Protein AF-0000000080634719 (afdb_homodimer)

Secondary structure (DSSP, 8-state):
----HHHHTTS-GGGGS-GGGTT-HHHHHHHHHHHTT--EEEEEEEE-GGG-EEEEEEEEEEEE-TTS-EEEEEEEEEE-HHHHHHHHHHHHHHHHHHHHSEEEEE-TTSBEEEE-HHHHHHHT--HHHHTTSBGGGGS-HHHHTSHHHHHHHHHHHTT--EEEEEEEE-GGG-EEEEEEEEEEEE-TTS-EEEEEEEEEE-HHHHHHHHHHHHHHHHHHHHHHHHHHHHHHHHHHHHHHHHHHHHHHHHHHHHHHHHHHHHHHHHHHHHHHHHHHHHHHHHHHHHHHHHHHHHHHHHHHHHHHHHHHHHHHHHHHHHHHHHHHHHHTGGGGHHHHHHHHHHHHHHHHHHHHHHHHHHHHHHHHHHHHHHHHHHHHHHHHHHHHHHHHHHHHHHHHHHHHHHHHHHHHHHHHHHHHHHHHHHHHHHHHHHHHHHHHHHHHHHHHHHHH-/----HHHHTTS-GGGGS-GGGTT-HHHHHHHHHHHTT--EEEEEEEE-GGG-EEEEEEEEEEEE-TTS-EEEEEEEEEE-HHHHHHHHHHHHHHHHHHHHSEEEEE-TTSBEEEE-HHHHHHHT--HHHHTTSBGGGGS-HHHHTSHHHHHHHHHHHTT--EEEEEEEE-GGG-EEEEEEEEEEEE-TTS-EEEEEEEEEE-HHHHHHHHHHHHHHHHHHHHHHHHHHHHHHHHHHHHHHHHHHHHHHHHHHHHHHHHHHHHHHHHHHHHHHHHHHHHHHHHHHHHHHHHHHHHHHHHHHHHHHHHHHHHHHHHHHHHHHHHHHHHHTGGGGHHHHHHHHHHHHHHHHHHHHHHHHHHHHHHHHHHHHHHHHHHHHHHHHHHHHHHHHHHHHHHHHHHHHHHHHHHHHHHHHHHHHHHHHHHHHHHHHHHHHHHHHHHHHHHHHHHHH-

Solvent-accessible surface area (backbone atoms only — not comparable to full-atom values): 44350 Å² total; per-residue (Å²): 99,78,68,56,69,80,75,48,64,91,55,69,78,61,74,35,37,56,75,84,44,63,81,30,68,66,47,50,48,52,55,50,39,29,58,72,50,43,65,50,72,49,82,42,76,29,36,25,57,95,70,40,79,38,33,27,46,33,36,40,39,43,40,59,45,96,85,67,46,51,77,47,73,52,74,50,69,43,86,41,40,68,62,51,54,49,42,48,51,31,46,28,53,50,51,33,45,52,72,74,27,23,31,39,33,22,36,71,87,35,30,30,64,50,62,40,67,49,34,26,62,71,34,60,48,54,64,81,80,42,46,69,35,50,57,61,73,32,36,53,76,84,49,62,78,32,70,63,48,52,49,48,50,52,40,34,66,71,60,43,64,49,72,51,76,44,76,32,35,24,57,95,67,41,80,39,31,28,45,32,35,41,23,47,23,49,43,95,85,68,40,83,54,30,30,41,33,44,29,41,87,39,36,68,59,53,50,50,52,50,49,50,50,51,49,50,52,53,40,50,52,51,36,50,52,33,47,54,52,28,50,53,30,40,51,50,26,46,54,31,42,52,52,33,46,54,42,38,52,51,46,37,52,50,29,52,51,45,38,52,40,33,52,53,36,43,53,34,32,55,52,33,48,53,26,37,50,50,26,47,52,28,41,52,54,26,46,55,32,39,53,50,45,50,52,48,39,52,54,42,50,56,44,40,52,50,42,35,50,44,21,53,49,40,29,51,52,18,51,50,39,36,52,52,16,59,71,49,47,84,82,13,53,71,49,32,53,51,19,50,49,42,28,53,46,19,51,51,38,36,52,45,34,53,50,44,53,53,46,40,54,50,43,48,52,34,42,52,48,30,48,52,24,44,52,50,27,47,50,23,39,51,51,33,49,50,34,38,50,55,35,44,53,42,33,53,51,45,42,52,52,30,52,52,43,41,53,45,31,51,52,34,46,54,27,44,51,49,30,49,52,25,42,52,50,33,52,52,27,49,53,52,38,52,52,41,51,53,54,48,52,53,54,53,54,60,71,71,104,100,78,70,54,66,80,76,47,63,92,56,69,76,60,74,35,38,55,75,85,43,62,81,30,70,64,48,51,51,51,53,51,39,30,58,72,50,41,63,50,72,48,82,40,74,33,36,24,56,94,69,40,80,38,31,28,45,33,36,41,38,42,40,58,46,98,86,68,48,52,77,49,74,50,75,51,69,44,85,41,39,67,63,50,53,48,43,47,50,32,47,27,53,48,51,33,46,53,72,75,28,23,31,38,31,22,36,71,86,34,30,29,63,51,62,41,68,49,33,25,62,72,34,60,48,52,65,83,79,43,45,69,36,51,56,61,73,34,36,54,75,84,49,61,79,32,70,66,48,54,49,48,51,50,42,34,66,71,60,43,62,49,72,50,75,43,76,31,35,24,56,97,67,40,79,40,31,30,45,33,35,41,23,46,23,49,43,96,83,68,40,82,56,30,29,41,32,43,28,41,86,39,37,69,60,53,48,50,51,50,50,50,49,50,50,49,53,54,41,48,52,51,37,52,52,34,46,53,52,30,50,52,31,41,52,51,27,46,54,30,42,51,51,32,46,54,43,38,52,51,45,38,52,50,30,52,51,45,39,53,40,33,51,52,37,44,54,34,33,55,52,31,48,53,25,36,52,51,27,47,52,28,41,53,53,25,48,54,29,39,53,49,44,48,52,47,39,53,54,43,50,55,44,41,51,50,42,35,51,44,21,53,49,41,28,51,52,17,50,51,40,35,53,52,16,58,73,49,49,84,84,12,52,69,50,31,54,52,18,52,50,42,28,53,47,19,51,51,39,34,53,45,33,53,50,45,53,52,46,41,54,51,42,47,53,34,41,51,50,31,50,52,24,44,53,51,27,47,54,24,40,51,51,33,48,52,34,41,50,54,36,41,53,42,32,53,51,44,42,53,51,30,51,52,42,41,54,44,31,51,51,33,48,53,28,44,50,50,30,50,52,26,42,52,50,34,51,52,27,49,52,50,38,52,51,42,49,53,53,48,52,54,54,53,55,60,71,72,104

InterPro domains:
  IPR000014 PAS domain [PS50112] (109-144)
  IPR000014 PAS domain [TIGR00229] (2-84)
  IPR000014 PAS domain [TIGR00229] (97-207)
  IPR000014 PAS domain [cd00130] (1-80)
  IPR000014 PAS domain [cd00130] (100-202)
  IPR000700 PAS-associated, C-terminal [PS50113] (37-92)
  IPR000700 PAS-associated, C-terminal [PS50113] (162-214)
  IPR001610 PAC motif [SM00086] (41-83)
  IPR001610 PAC motif [SM00086] (163-205)
  IPR004089 Methyl-accepting chemotaxis protein (MCP) signalling domain [PF00015] (273-435)
  IPR004089 Methyl-accepting chemotaxis protein (MCP) signalling domain [PS50111] (212-448)
  IPR004089 Methyl-accepting chemotaxis protein (MCP) signalling domain [SM00283] (222-448)
  IPR004090 Chemotaxis methyl-accepting receptor [PR00260] (236-265)
  IPR004090 Chemotaxis methyl-accepting receptor [PR00260] (335-364)
  IPR013655 PAS fold 3 [PF08447] (1-76)
  IPR013655 PAS fold 3 [PF08447] (113-198)
  IPR035965 PAS domain superfamily [SSF55785] (1-83)
  IPR035965 PAS domain superfamily [SSF55785] (100-207)
  IPR050903 Bacterial Chemotaxis Protein Methyltransferase [PTHR24422] (1-415)

Foldseek 3Di:
DADDPVRPPPHDPCQFPDPVCSPPPVVVVVVVCVQVQHKDWDWDWTADPPRDTWIKGKIWGFDADPVRGGDDIDMDIHTCRVVVVVVVVVVVVVVVLLVPWWKWKFFLVAATQFTGPRVCVQQVHDGVVRHRHGNCQFPDPVCCPDPVVVVVSVCVQVFHKDWDKDWTAGPPRDIWIKGKIWGFDADPVRHTGMIMMTIDTCRVVLVVLVVVLVVLVVVLVVLVVVLVVLLVVLVVLLVVLVVLLVVLVVVLVVLVVLLVVLVVLLVVLVVLLVVLVVLLVVLVVLLVVLVVLLVVLVVVLVVLVVQLVVLVVQLVVLVVQLVVLVVVPPVSPVSNVVSVVSNVVSVVSNVVSVVVNVVSVVSNVVSVVSNVVSVVSNVVSVVSNVVSVVSSVVSVVSNVVSVVSNVVSVVVSVVSVVSSVVSVVSNVVSVVVNVVSVVVSVVSVVVSD/DADDPVRPPPHDPCQFPDPVCSPPPVVVVVVVCVQVQHKDWDWDWTADPPRDTWIKGKIWGFDADPVRGGDDIDMDIGTCRVVVVVVVVVVVVVVVLLVPWWKWKFFLVAATQFTGPRVCVQQVHDGVVRHRHGNCQFPDPVCCPDPVNVVVSVCVQVQDKDWDKDWTAGPPRDIWIKGKIKGFDADPVRHTGMIMMTIDTCRVVLVVLVVVLVVLVVVLVVLVVVLVVLLVVLVVLLVVLVVLLVVLVVVLVVLVVLLVVLVVLLVVLVVLLVVLVVLLVVLVVLLVVLVVLLVVLVVVLVVLVVQLVVLVVQLVVLVVQLVVLVVVPPVSPVSNVVSVVSNVVSVVSNVVSVVVNVVSVVSNVVSVVSNVVSVVSNVVSVVSNVVSVVSSVVSVVSNVVSVVSNVVSVVVSVVSVVSSVVSVVSNVVSVVVNVVSVVVSVVSVVVSD

Organism: NCBI:txid1064539

Sequence (898 aa):
MGYSLEEIKGKHHRIFVDPNLHDSLDYRDFWERLRRGEFQSSLYKRIGKGGREVWIEASYNPIKNRQGVTHKVVKVCTDVTERHLEHIDLRGKAEAISKSQAVIEFTPDGTVITANENFLSLLGYTLPEIEGRHHSTFVDPAEHGGADYRAFWESLRQGRFQAAQYKRIGKGGRVVWIQASYNPVFDTSNRLSKIVKFATDITRQVELLDQLKALIDNNFTEIDAALSAAGRQAEDAAQRSGATQGTVQTVAASAEELAASAREIADSMIRSRQAASTAMDETGNADRAAARLTEVAKAMGGIVDLISSIASQINLLALNATIEAARAGEAGRGFAVVANEVKNLANQSANATAQISKEIEGMQAVSSDVVASLGNIRQATSNLMEFVTVSAGAVEEQSAVTGDMSTNMQNASASVSAVDHNIGAINSAITQIASAVSETKEAAKVLARMGYSLEEIKGKHHRIFVDPNLHDSLDYRDFWERLRRGEFQSSLYKRIGKGGREVWIEASYNPIKNRQGVTHKVVKVCTDVTERHLEHIDLRGKAEAISKSQAVIEFTPDGTVITANENFLSLLGYTLPEIEGRHHSTFVDPAEHGGADYRAFWESLRQGRFQAAQYKRIGKGGRVVWIQASYNPVFDTSNRLSKIVKFATDITRQVELLDQLKALIDNNFTEIDAALSAAGRQAEDAAQRSGATQGTVQTVAASAEELAASAREIADSMIRSRQAASTAMDETGNADRAAARLTEVAKAMGGIVDLISSIASQINLLALNATIEAARAGEAGRGFAVVANEVKNLANQSANATAQISKEIEGMQAVSSDVVASLGNIRQATSNLMEFVTVSAGAVEEQSAVTGDMSTNMQNASASVSAVDHNIGAINSAITQIASAVSETKEAAKVLAR

Nearest PDB structures (foldseek):
  9ce0-assembly1_A  TM=5.755E-01  e=2.880E-12  Escherichia coli
  8c5v-assembly1_I  TM=9.154E-01  e=3.091E-07  Escherichia coli
  9bkv-assembly1_B  TM=5.870E-01  e=2.415E-11  Escherichia coli
  5xg2-assembly1_A  TM=4.009E-01  e=2.137E-03  Pyrococcus yayanosii CH1
  6h2f-assembly1_I  TM=2.634E-01  e=2.486E-01  Aeromonas hydrophila subsp. hydrophila AL09-71

Radius of gyration: 75.63 Å; Cα contacts (8 Å, |Δi|>4): 1345; chains: 2; bounding box: 50×241×128 Å

Structure (mmCIF, N/CA/C/O backbone):
data_AF-0000000080634719-model_v1
#
loop_
_entity.id
_entity.type
_entity.pdbx_description
1 polymer 'Methyl-accepting chemotaxis protein with multiple PAS domains'
#
loop_
_atom_site.group_PDB
_atom_site.id
_atom_site.type_symbol
_atom_site.label_atom_id
_atom_site.label_alt_id
_atom_site.label_comp_id
_atom_site.label_asym_id
_atom_site.label_entity_id
_atom_site.label_seq_id
_atom_site.pdbx_PDB_ins_code
_atom_site.Cartn_x
_atom_site.Cartn_y
_atom_site.Cartn_z
_atom_site.occupancy
_atom_site.B_iso_or_equiv
_atom_site.auth_seq_id
_atom_site.auth_comp_id
_atom_site.auth_asym_id
_atom_site.auth_atom_id
_atom_site.pdbx_PDB_model_num
ATOM 1 N N . MET A 1 1 ? -17.266 80.562 40.469 1 80.62 1 MET A N 1
ATOM 2 C CA . MET A 1 1 ? -17.812 79.812 41.594 1 80.62 1 MET A CA 1
ATOM 3 C C . MET A 1 1 ? -19.344 79.75 41.531 1 80.62 1 MET A C 1
ATOM 5 O O . MET A 1 1 ? -19.969 78.938 42.188 1 80.62 1 MET A O 1
ATOM 9 N N . GLY A 1 2 ? -19.891 80.625 40.781 1 78.81 2 GLY A N 1
ATOM 10 C CA . GLY A 1 2 ? -21.312 80.688 40.562 1 78.81 2 GLY A CA 1
ATOM 11 C C . GLY A 1 2 ? -22.062 81.562 41.562 1 78.81 2 GLY A C 1
ATOM 12 O O . GLY A 1 2 ? -23.281 81.75 41.469 1 78.81 2 GLY A O 1
ATOM 13 N N . TYR A 1 3 ? -21.344 82.125 42.531 1 85.06 3 TYR A N 1
ATOM 14 C CA . TYR A 1 3 ? -21.969 83 43.531 1 85.06 3 TYR A CA 1
ATOM 15 C C . TYR A 1 3 ? -21.984 84.438 43.125 1 85.06 3 TYR A C 1
ATOM 17 O O . TYR A 1 3 ? -21.141 84.875 42.344 1 85.06 3 TYR A O 1
ATOM 25 N N . SER A 1 4 ? -23.047 85.188 43.656 1 86.75 4 SER A N 1
ATOM 26 C CA . SER A 1 4 ? -22.984 86.688 43.562 1 86.75 4 SER A CA 1
ATOM 27 C C . SER A 1 4 ? -22.281 87.25 44.781 1 86.75 4 SER A C 1
ATOM 29 O O . SER A 1 4 ? -22.156 86.625 45.812 1 86.75 4 SER A O 1
ATOM 31 N N . LEU A 1 5 ? -21.797 88.438 44.656 1 87.56 5 LEU A N 1
ATOM 32 C CA . LEU A 1 5 ? -21.094 89.125 45.75 1 87.56 5 LEU A CA 1
ATOM 33 C C . LEU A 1 5 ? -21.984 89.188 46.969 1 87.56 5 LEU A C 1
ATOM 35 O O . LEU A 1 5 ? -21.516 89 48.094 1 87.56 5 LEU A O 1
ATOM 39 N N . GLU A 1 6 ? -23.203 89.5 46.75 1 88 6 GLU A N 1
ATOM 40 C CA . GLU A 1 6 ? -24.141 89.688 47.844 1 88 6 GLU A CA 1
ATOM 41 C C . GLU A 1 6 ? -24.328 88.375 48.625 1 88 6 GLU A C 1
ATOM 43 O O . GLU A 1 6 ? -24.578 88.375 49.812 1 88 6 GLU A O 1
ATOM 48 N N . GLU A 1 7 ? -24.156 87.375 47.938 1 88.12 7 GLU A N 1
ATOM 49 C CA . GLU A 1 7 ? -24.375 86.062 48.531 1 88.12 7 GLU A CA 1
ATOM 50 C C . GLU A 1 7 ? -23.188 85.625 49.438 1 88.12 7 GLU A C 1
ATOM 52 O O . GLU A 1 7 ? -23.344 84.812 50.312 1 88.12 7 GLU A O 1
ATOM 57 N N . ILE A 1 8 ? -22.078 86.188 49.156 1 87.56 8 ILE A N 1
ATOM 58 C CA . ILE A 1 8 ? -20.906 85.688 49.844 1 87.56 8 ILE A CA 1
ATOM 59 C C . ILE A 1 8 ? -20.359 86.75 50.812 1 87.56 8 ILE A C 1
ATOM 61 O O . ILE A 1 8 ? -19.625 86.438 51.75 1 87.56 8 ILE A O 1
ATOM 65 N N . LYS A 1 9 ? -20.734 88 50.656 1 89.94 9 LYS A N 1
ATOM 66 C CA . LYS A 1 9 ? -20.219 89.062 51.531 1 89.94 9 LYS A CA 1
ATOM 67 C C . LYS A 1 9 ? -20.625 88.812 52.969 1 89.94 9 LYS A C 1
ATOM 69 O O . LYS A 1 9 ? -21.797 88.562 53.281 1 89.94 9 LYS A O 1
ATOM 74 N N . GLY A 1 10 ? -19.734 88.875 53.875 1 89.31 10 GLY A N 1
ATOM 75 C CA . GLY A 1 10 ? -19.969 88.688 55.281 1 89.31 10 GLY A CA 1
ATOM 76 C C . GLY A 1 10 ? -19.938 87.25 55.75 1 89.31 10 GLY A C 1
ATOM 77 O O . GLY A 1 10 ? -20 87 56.938 1 89.31 10 GLY A O 1
ATOM 78 N N . LYS A 1 11 ? -19.922 86.438 54.844 1 90.44 11 LYS A N 1
ATOM 79 C CA . LYS A 1 11 ? -19.891 85 55.188 1 90.44 11 LYS A CA 1
ATOM 80 C C . LYS A 1 11 ? -18.453 84.5 55.344 1 90.44 11 LYS A C 1
ATOM 82 O O . LYS A 1 11 ? -17.531 85.062 54.75 1 90.44 11 LYS A O 1
ATOM 87 N N . HIS A 1 12 ? -18.406 83.375 56.156 1 91.5 12 HIS A N 1
ATOM 88 C CA . HIS A 1 12 ? -17.094 82.812 56.375 1 91.5 12 HIS A CA 1
ATOM 89 C C . HIS A 1 12 ? -16.656 82 55.156 1 91.5 12 HIS A C 1
ATOM 91 O O . HIS A 1 12 ? -17.484 81.375 54.469 1 91.5 12 HIS A O 1
ATOM 97 N N . HIS A 1 13 ? -15.344 81.875 54.812 1 92.38 13 HIS A N 1
ATOM 98 C CA . HIS A 1 13 ? -14.727 81.25 53.656 1 92.38 13 HIS A CA 1
ATOM 99 C C . HIS A 1 13 ? -15.109 79.75 53.625 1 92.38 13 HIS A C 1
ATOM 101 O O . HIS A 1 13 ? -15.062 79.125 52.562 1 92.38 13 HIS A O 1
ATOM 107 N N . ARG A 1 14 ? -15.484 79.188 54.656 1 91 14 ARG A N 1
ATOM 108 C CA . ARG A 1 14 ? -15.797 77.75 54.781 1 91 14 ARG A CA 1
ATOM 109 C C . ARG A 1 14 ? -16.938 77.375 53.844 1 91 14 ARG A C 1
ATOM 111 O O . ARG A 1 14 ? -17.109 76.188 53.531 1 91 14 ARG A O 1
ATOM 118 N N . ILE A 1 15 ? -17.719 78.312 53.344 1 89 15 ILE A N 1
ATOM 119 C CA . ILE A 1 15 ? -18.844 78 52.469 1 89 15 ILE A CA 1
ATOM 120 C C . ILE A 1 15 ? -18.328 77.5 51.156 1 89 15 ILE A C 1
ATOM 122 O O . ILE A 1 15 ? -19.078 76.812 50.406 1 89 15 ILE A O 1
ATOM 126 N N . PHE A 1 16 ? -17.109 77.688 50.875 1 91.75 16 PHE A N 1
ATOM 127 C CA . PHE A 1 16 ? -16.516 77.25 49.625 1 91.75 16 PHE A CA 1
ATOM 128 C C . PHE A 1 16 ? -15.789 75.938 49.812 1 91.75 16 PHE A C 1
ATOM 130 O O . PHE A 1 16 ? -15.164 75.438 48.875 1 91.75 16 PHE A O 1
ATOM 137 N N . VAL A 1 17 ? -15.742 75.375 50.938 1 90.44 17 VAL A N 1
ATOM 138 C CA . VAL A 1 17 ? -14.961 74.188 51.25 1 90.44 17 VAL A CA 1
ATOM 139 C C . VAL A 1 17 ? -15.898 73.062 51.594 1 90.44 17 VAL A C 1
ATOM 141 O O . VAL A 1 17 ? -16.984 73.25 52.125 1 90.44 17 VAL A O 1
ATOM 144 N N . ASP A 1 18 ? -15.414 71.875 51.219 1 85.69 18 ASP A N 1
ATOM 145 C CA . ASP A 1 18 ? -16.172 70.688 51.562 1 85.69 18 ASP A CA 1
ATOM 146 C C . ASP A 1 18 ? -16.484 70.688 53.062 1 85.69 18 ASP A C 1
ATOM 148 O O . ASP A 1 18 ? -15.594 70.875 53.875 1 85.69 18 ASP A O 1
ATOM 152 N N . PRO A 1 19 ? -17.734 70.438 53.344 1 83.25 19 PRO A N 1
ATOM 153 C CA . PRO A 1 19 ? -18.141 70.438 54.75 1 83.25 19 PRO A CA 1
ATOM 154 C C . PRO A 1 19 ? -17.344 69.438 55.594 1 83.25 19 PRO A C 1
ATOM 156 O O . PRO A 1 19 ? -17.125 69.688 56.781 1 83.25 19 PRO A O 1
ATOM 159 N N . ASN A 1 20 ? -16.859 68.438 55 1 80.75 20 ASN A N 1
ATOM 160 C CA . ASN A 1 20 ? -16.109 67.438 55.719 1 80.75 20 ASN A CA 1
ATOM 161 C C . ASN A 1 20 ? -14.734 67.938 56.156 1 80.75 20 ASN A C 1
ATOM 163 O O . ASN A 1 20 ? -14.102 67.375 57.062 1 80.75 20 ASN A O 1
ATOM 167 N N . LEU A 1 21 ? -14.336 69.062 55.531 1 82.94 21 LEU A N 1
ATOM 168 C CA . LEU A 1 21 ? -12.992 69.562 55.812 1 82.94 21 LEU A CA 1
ATOM 169 C C . LEU A 1 21 ? -13.055 70.812 56.719 1 82.94 21 LEU A C 1
ATOM 171 O O . LEU A 1 21 ? -12.023 71.312 57.125 1 82.94 21 LEU A O 1
ATOM 175 N N . HIS A 1 22 ? -14.219 71.188 57 1 80.69 22 HIS A N 1
ATOM 176 C CA . HIS A 1 22 ? -14.398 72.438 57.781 1 80.69 22 HIS A CA 1
ATOM 177 C C . HIS A 1 22 ? -13.633 72.375 59.094 1 80.69 22 HIS A C 1
ATOM 179 O O . HIS A 1 22 ? -12.969 73.375 59.469 1 80.69 22 HIS A O 1
ATOM 185 N N . ASP A 1 23 ? -13.781 71.125 59.656 1 81.12 23 ASP A N 1
ATOM 186 C CA . ASP A 1 23 ? -13.195 71 60.969 1 81.12 23 ASP A CA 1
ATOM 187 C C . ASP A 1 23 ? -11.875 70.188 60.938 1 81.12 23 ASP A C 1
ATOM 189 O O . ASP A 1 23 ? -11.398 69.75 61.969 1 81.12 23 ASP A O 1
ATOM 193 N N . SER A 1 24 ? -11.445 70.188 59.875 1 84.88 24 SER A N 1
ATOM 194 C CA . SER A 1 24 ? -10.203 69.375 59.719 1 84.88 24 SER A CA 1
ATOM 195 C C . SER A 1 24 ? -9.008 70.188 60.25 1 84.88 24 SER A C 1
ATOM 197 O O . SER A 1 24 ? -9.047 71.438 60.281 1 84.88 24 SER A O 1
ATOM 199 N N . LEU A 1 25 ? -7.992 69.438 60.656 1 87.19 25 LEU A N 1
ATOM 200 C CA . LEU A 1 25 ? -6.754 70.062 61.125 1 87.19 25 LEU A CA 1
ATOM 201 C C . LEU A 1 25 ? -6.082 70.812 60 1 87.19 25 LEU A C 1
ATOM 203 O O . LEU A 1 25 ? -5.512 71.938 60.219 1 87.19 25 LEU A O 1
ATOM 207 N N . ASP A 1 26 ? -6.297 70.312 58.906 1 86.56 26 ASP A N 1
ATOM 208 C CA . ASP A 1 26 ? -5.668 70.938 57.75 1 86.56 26 ASP A CA 1
ATOM 209 C C . ASP A 1 26 ? -6.273 72.312 57.438 1 86.56 26 ASP A C 1
ATOM 211 O O . ASP A 1 26 ? -5.559 73.25 57.125 1 86.56 26 ASP A O 1
ATOM 215 N N . TYR A 1 27 ? -7.496 72.5 57.625 1 89.62 27 TYR A N 1
ATOM 216 C CA . TYR A 1 27 ? -8.172 73.75 57.344 1 89.62 27 TYR A CA 1
ATOM 217 C C . TYR A 1 27 ? -7.84 74.75 58.438 1 89.62 27 TYR A C 1
ATOM 219 O O . TYR A 1 27 ? -7.637 75.938 58.125 1 89.62 27 TYR A O 1
ATOM 227 N N . ARG A 1 28 ? -7.75 74.375 59.625 1 89.81 28 ARG A N 1
ATOM 228 C CA . ARG A 1 28 ? -7.344 75.25 60.719 1 89.81 28 ARG A CA 1
ATOM 229 C C . ARG A 1 28 ? -5.91 75.75 60.531 1 89.81 28 ARG A C 1
ATOM 231 O O . ARG A 1 28 ? -5.625 76.938 60.688 1 89.81 28 ARG A O 1
ATOM 238 N N . ASP A 1 29 ? -5.152 74.75 60.25 1 90.88 29 ASP A N 1
ATOM 239 C CA . ASP A 1 29 ? -3.756 75.125 60 1 90.88 29 ASP A CA 1
ATOM 240 C C . ASP A 1 29 ? -3.623 76.062 58.812 1 90.88 29 ASP A C 1
ATOM 242 O O . ASP A 1 29 ? -2.756 76.938 58.812 1 90.88 29 ASP A O 1
ATOM 246 N N . PHE A 1 30 ? -4.426 75.938 57.875 1 89.88 30 PHE A N 1
ATOM 247 C CA . PHE A 1 30 ? -4.449 76.812 56.719 1 89.88 30 PHE A CA 1
ATOM 248 C C . PHE A 1 30 ? -4.656 78.25 57.125 1 89.88 30 PHE A C 1
ATOM 250 O O . PHE A 1 30 ? -3.869 79.125 56.75 1 89.88 30 PHE A O 1
ATOM 257 N N . TRP A 1 31 ? -5.625 78.562 57.906 1 90.94 31 TRP A N 1
ATOM 258 C CA . TRP A 1 31 ? -5.941 79.938 58.312 1 90.94 31 TRP A CA 1
ATOM 259 C C . TRP A 1 31 ? -4.926 80.5 59.312 1 90.94 31 TRP A C 1
ATOM 261 O O . TRP A 1 31 ? -4.609 81.688 59.344 1 90.94 31 TRP A O 1
ATOM 271 N N . GLU A 1 32 ? -4.418 79.5 60.156 1 90.94 32 GLU A N 1
ATOM 272 C CA . GLU A 1 32 ? -3.395 79.938 61.094 1 90.94 32 GLU A CA 1
ATOM 273 C C . GLU A 1 32 ? -2.141 80.438 60.375 1 90.94 32 GLU A C 1
ATOM 275 O O . GLU A 1 32 ? -1.543 81.438 60.781 1 90.94 32 GLU A O 1
ATOM 280 N N . ARG A 1 33 ? -1.815 79.688 59.438 1 91.75 33 ARG A N 1
ATOM 281 C CA . ARG A 1 33 ? -0.643 80.125 58.688 1 91.75 33 ARG A CA 1
ATOM 282 C C . ARG A 1 33 ? -0.874 81.438 57.969 1 91.75 33 ARG A C 1
ATOM 284 O O . ARG A 1 33 ? 0.031 82.312 57.906 1 91.75 33 ARG A O 1
ATOM 291 N N . LEU A 1 34 ? -2.006 81.688 57.531 1 90.69 34 LEU A N 1
ATOM 292 C CA . LEU A 1 34 ? -2.338 82.938 56.906 1 90.69 34 LEU A CA 1
ATOM 293 C C . LEU A 1 34 ? -2.314 84.062 57.906 1 90.69 34 LEU A C 1
ATOM 295 O O . LEU A 1 34 ? -1.822 85.188 57.625 1 90.69 34 LEU A O 1
ATOM 299 N N . ARG A 1 35 ? -2.752 83.812 59.094 1 90.69 35 ARG A N 1
ATOM 300 C CA . ARG A 1 35 ? -2.752 84.812 60.156 1 90.69 35 ARG A CA 1
ATOM 301 C C . ARG A 1 35 ? -1.327 85.188 60.531 1 90.69 35 ARG A C 1
ATOM 303 O O . ARG A 1 35 ? -1.063 86.375 60.906 1 90.69 35 ARG A O 1
ATOM 310 N N . ARG A 1 36 ? -0.529 84.25 60.406 1 91 36 ARG A N 1
ATOM 311 C CA . ARG A 1 36 ? 0.871 84.438 60.75 1 91 36 ARG A CA 1
ATOM 312 C C . ARG A 1 36 ? 1.584 85.188 59.625 1 91 36 ARG A C 1
ATOM 314 O O . ARG A 1 36 ? 2.76 85.562 59.719 1 91 36 ARG A O 1
ATOM 321 N N . GLY A 1 37 ? 0.869 85.375 58.531 1 88.12 37 GLY A N 1
ATOM 322 C CA . GLY A 1 37 ? 1.425 86.188 57.438 1 88.12 37 GLY A CA 1
ATOM 323 C C . GLY A 1 37 ? 2.068 85.312 56.344 1 88.12 37 GLY A C 1
ATOM 324 O O . GLY A 1 37 ? 2.777 85.812 55.5 1 88.12 37 GLY A O 1
ATOM 325 N N . GLU A 1 38 ? 1.768 84.062 56.469 1 89 38 GLU A N 1
ATOM 326 C CA . GLU A 1 38 ? 2.35 83.188 55.469 1 89 38 GLU A CA 1
ATOM 327 C C . GLU A 1 38 ? 1.437 83 54.25 1 89 38 GLU A C 1
ATOM 329 O O . GLU A 1 38 ? 0.278 82.625 54.406 1 89 38 GLU A O 1
ATOM 334 N N . PHE A 1 39 ? 1.964 83.375 53.094 1 85.44 39 PHE A N 1
ATOM 335 C CA . PHE A 1 39 ? 1.151 83.188 51.906 1 85.44 39 PHE A CA 1
ATOM 336 C C . PHE A 1 39 ? 1.097 81.688 51.5 1 85.44 39 PHE A C 1
ATOM 338 O O . PHE A 1 39 ? 2.016 80.938 51.812 1 85.44 39 PHE A O 1
ATOM 345 N N . GLN A 1 40 ? -0.021 81.188 50.906 1 85.75 40 GLN A N 1
ATOM 346 C CA . GLN A 1 40 ? -0.226 79.812 50.469 1 85.75 40 GLN A CA 1
ATOM 347 C C . GLN A 1 40 ? -0.728 79.75 49.031 1 85.75 40 GLN A C 1
ATOM 349 O O . GLN A 1 40 ? -1.612 80.562 48.656 1 85.75 40 GLN A O 1
ATOM 354 N N . SER A 1 41 ? -0.063 79 48.25 1 81.94 41 SER A N 1
ATOM 355 C CA . SER A 1 41 ? -0.465 78.812 46.875 1 81.94 41 SER A CA 1
ATOM 356 C C . SER A 1 41 ? -0.499 77.312 46.531 1 81.94 41 SER A C 1
ATOM 358 O O . SER A 1 41 ? 0.453 76.562 46.812 1 81.94 41 SER A O 1
ATOM 360 N N . SER A 1 42 ? -1.676 76.812 46.031 1 82.31 42 SER A N 1
ATOM 361 C CA . SER A 1 42 ? -1.831 75.438 45.656 1 82.31 42 SER A CA 1
ATOM 362 C C . SER A 1 42 ? -3.082 75.188 44.812 1 82.31 42 SER A C 1
ATOM 364 O O . SER A 1 42 ? -3.764 76.188 44.438 1 82.31 42 SER A O 1
ATOM 366 N N . LEU A 1 43 ? -3.154 74 44.406 1 84 43 LEU A N 1
ATOM 367 C CA . LEU A 1 43 ? -4.402 73.5 43.781 1 84 43 LEU A CA 1
ATOM 368 C C . LEU A 1 43 ? -5.418 73.125 44.875 1 84 43 LEU A C 1
ATOM 370 O O . LEU A 1 43 ? -5.121 72.312 45.75 1 84 43 LEU A O 1
ATOM 374 N N . TYR A 1 44 ? -6.582 73.812 44.844 1 87 44 TYR A N 1
ATOM 375 C CA . TYR A 1 44 ? -7.59 73.625 45.875 1 87 44 TYR A CA 1
ATOM 376 C C . TYR A 1 44 ? -8.898 73.125 45.25 1 87 44 TYR A C 1
ATOM 378 O O . TYR A 1 44 ? -9.312 73.625 44.188 1 87 44 TYR A O 1
ATOM 386 N N . LYS A 1 45 ? -9.469 72.188 45.906 1 88.62 45 LYS A N 1
ATOM 387 C CA . LYS A 1 45 ? -10.844 71.812 45.562 1 88.62 45 LYS A CA 1
ATOM 388 C C . LYS A 1 45 ? -11.844 72.688 46.312 1 88.62 45 LYS A C 1
ATOM 390 O O . LYS A 1 45 ? -11.781 72.812 47.531 1 88.62 45 LYS A O 1
ATOM 395 N N . ARG A 1 46 ? -12.641 73.375 45.594 1 91.12 46 ARG A N 1
ATOM 396 C CA . ARG A 1 46 ? -13.656 74.188 46.219 1 91.12 46 ARG A CA 1
ATOM 397 C C . ARG A 1 46 ? -15.055 73.812 45.719 1 91.12 46 ARG A C 1
ATOM 399 O O . ARG A 1 46 ? -15.188 73.062 44.75 1 91.12 46 ARG A O 1
ATOM 406 N N . ILE A 1 47 ? -16.047 74.312 46.438 1 90.25 47 ILE A N 1
ATOM 407 C CA . ILE A 1 47 ? -17.438 74 46.125 1 90.25 47 ILE A CA 1
ATOM 408 C C . ILE A 1 47 ? -18.141 75.25 45.625 1 90.25 47 ILE A C 1
ATOM 410 O O . ILE A 1 47 ? -18.203 76.25 46.344 1 90.25 47 ILE A O 1
ATOM 414 N N . GLY A 1 48 ? -18.516 75.188 44.375 1 87.19 48 GLY A N 1
ATOM 415 C CA . GLY A 1 48 ? -19.297 76.312 43.812 1 87.19 48 GLY A CA 1
ATOM 416 C C . GLY A 1 48 ? -20.766 76.25 44.219 1 87.19 48 GLY A C 1
ATOM 417 O O . GLY A 1 48 ? -21.172 75.438 45 1 87.19 48 GLY A O 1
ATOM 418 N N . LYS A 1 49 ? -21.406 77.312 43.625 1 87.38 49 LYS A N 1
ATOM 419 C CA . LYS A 1 49 ? -22.844 77.375 43.906 1 87.38 49 LYS A CA 1
ATOM 420 C C . LYS A 1 49 ? -23.562 76.125 43.406 1 87.38 49 LYS A C 1
ATOM 422 O O . LYS A 1 49 ? -23.266 75.625 42.312 1 87.38 49 LYS A O 1
ATOM 427 N N . GLY A 1 50 ? -24.516 75.562 44.188 1 85.56 50 GLY A N 1
ATOM 428 C CA . GLY A 1 50 ? -25.25 74.375 43.812 1 85.56 50 GLY A CA 1
ATOM 429 C C . GLY A 1 50 ? -24.5 73.062 44.094 1 85.56 50 GLY A C 1
ATOM 430 O O . GLY A 1 50 ? -24.953 72 43.719 1 85.56 50 GLY A O 1
ATOM 431 N N . GLY A 1 51 ? -23.312 73.125 44.688 1 82.69 51 GLY A N 1
ATOM 432 C CA . GLY A 1 51 ? -22.562 72 45.062 1 82.69 51 GLY A CA 1
ATOM 433 C C . GLY A 1 51 ? -21.594 71.5 44 1 82.69 51 GLY A C 1
ATOM 434 O O . GLY A 1 51 ? -21.078 70.375 44.062 1 82.69 51 GLY A O 1
ATOM 435 N N . ARG A 1 52 ? -21.422 72.312 43.031 1 87.81 52 ARG A N 1
ATOM 436 C CA . A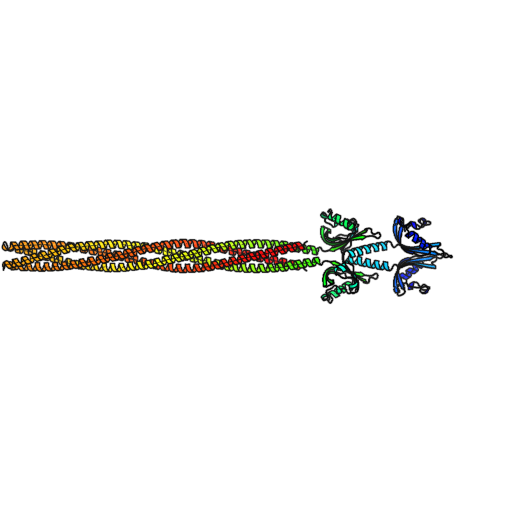RG A 1 52 ? -20.516 71.938 41.969 1 87.81 52 ARG A CA 1
ATOM 437 C C . ARG A 1 52 ? -19.062 71.938 42.406 1 87.81 52 ARG A C 1
ATOM 439 O O . ARG A 1 52 ? -18.609 72.938 43 1 87.81 52 ARG A O 1
ATOM 446 N N . GLU A 1 53 ? -18.344 70.812 42.219 1 85.88 53 GLU A N 1
ATOM 447 C CA . GLU A 1 53 ? -16.922 70.812 42.531 1 85.88 53 GLU A CA 1
ATOM 448 C C . GLU A 1 53 ? -16.094 71.562 41.531 1 85.88 53 GLU A C 1
ATOM 450 O O . GLU A 1 53 ? -16.281 71.438 40.312 1 85.88 53 GLU A O 1
ATOM 455 N N . VAL A 1 54 ? -15.328 72.5 42 1 88.19 54 VAL A N 1
ATOM 456 C CA . VAL A 1 54 ? -14.477 73.312 41.156 1 88.19 54 VAL A CA 1
ATOM 457 C C . VAL A 1 54 ? -13.023 73.188 41.625 1 88.19 54 VAL A C 1
ATOM 459 O O . VAL A 1 54 ? -12.758 73.188 42.844 1 88.19 54 VAL A O 1
ATOM 462 N N . TRP A 1 55 ? -12.227 73 40.719 1 86.5 55 TRP A N 1
ATOM 463 C CA . TRP A 1 55 ? -10.797 73.062 41 1 86.5 55 TRP A CA 1
ATOM 464 C C . TRP A 1 55 ? -10.172 74.375 40.625 1 86.5 55 TRP A C 1
ATOM 466 O O . TRP A 1 55 ? -10.305 74.812 39.5 1 86.5 55 TRP A O 1
ATOM 476 N N . ILE A 1 56 ? -9.516 74.938 41.625 1 85.19 56 ILE A N 1
ATOM 477 C CA . ILE A 1 56 ? -8.953 76.312 41.375 1 85.19 56 ILE A CA 1
ATOM 478 C C . ILE A 1 56 ? -7.465 76.312 41.719 1 85.19 56 ILE A C 1
ATOM 480 O O . ILE A 1 56 ? -7.039 75.625 42.656 1 85.19 56 ILE A O 1
ATOM 484 N N . GLU A 1 57 ? -6.73 76.875 40.906 1 84.31 57 GLU A N 1
ATOM 485 C CA . GLU A 1 57 ? -5.379 77.312 41.25 1 84.31 57 GLU A CA 1
ATOM 486 C C . GLU A 1 57 ? -5.383 78.688 41.969 1 84.31 57 GLU A C 1
ATOM 488 O O . GLU A 1 57 ? -5.672 79.688 41.344 1 84.31 57 GLU A O 1
ATOM 493 N N . ALA A 1 58 ? -5.078 78.625 43.281 1 83.5 58 ALA A N 1
ATOM 494 C CA . ALA A 1 58 ? -5.289 79.812 44.031 1 83.5 58 ALA A CA 1
ATOM 495 C C . ALA A 1 58 ? -4.055 80.188 44.844 1 83.5 58 ALA A C 1
ATOM 497 O O . ALA A 1 58 ? -3.289 79.312 45.25 1 83.5 58 ALA A O 1
ATOM 498 N N . SER A 1 59 ? -3.875 81.5 45.031 1 83.19 59 SER A N 1
ATOM 499 C CA . SER A 1 59 ? -2.906 82.062 45.969 1 83.19 59 SER A CA 1
ATOM 500 C C . SER A 1 59 ? -3.59 82.938 47 1 83.19 59 SER A C 1
ATOM 502 O O . SER A 1 59 ? -4.328 83.875 46.688 1 83.19 59 SER A O 1
ATOM 504 N N . TYR A 1 60 ? -3.369 82.562 48.25 1 87.31 60 TYR A N 1
ATOM 505 C CA . TYR A 1 60 ? -3.84 83.375 49.375 1 87.31 60 TYR A CA 1
ATOM 506 C C . TYR A 1 60 ? -2.727 84.25 49.906 1 87.31 60 TYR A C 1
ATOM 508 O O . TYR A 1 60 ? -1.696 83.75 50.375 1 87.31 60 TYR A O 1
ATOM 516 N N . ASN A 1 61 ? -2.975 85.5 49.906 1 84.62 61 ASN A N 1
ATOM 517 C CA . ASN A 1 61 ? -1.93 86.5 50.219 1 84.62 61 ASN A CA 1
ATOM 518 C C . ASN A 1 61 ? -2.336 87.375 51.406 1 84.62 61 ASN A C 1
ATOM 520 O O . ASN A 1 61 ? -3.186 88.25 51.281 1 84.62 61 ASN A O 1
ATOM 524 N N . PRO A 1 62 ? -1.701 87.125 52.562 1 90.19 62 PRO A N 1
ATOM 525 C CA . PRO A 1 62 ? -1.979 88 53.719 1 90.19 62 PRO A CA 1
ATOM 526 C C . PRO A 1 62 ? -1.411 89.438 53.531 1 90.19 62 PRO A C 1
ATOM 528 O O . PRO A 1 62 ? -0.296 89.562 53.031 1 90.19 62 PRO A O 1
ATOM 531 N N . ILE A 1 63 ? -2.174 90.438 53.812 1 86.94 63 ILE A N 1
ATOM 532 C CA . ILE A 1 63 ? -1.742 91.812 53.75 1 86.94 63 ILE A CA 1
ATOM 533 C C . ILE A 1 63 ? -1.532 92.312 55.188 1 86.94 63 ILE A C 1
ATOM 535 O O . ILE A 1 63 ? -2.438 92.25 56.031 1 86.94 63 ILE A O 1
ATOM 539 N N . LYS A 1 64 ? -0.322 92.812 55.438 1 89.81 64 LYS A N 1
ATOM 540 C CA . LYS A 1 64 ? 0.03 93.312 56.781 1 89.81 64 LYS A CA 1
ATOM 541 C C . LYS A 1 64 ? -0.236 94.812 56.938 1 89.81 64 LYS A C 1
ATOM 543 O O . LYS A 1 64 ? -0.099 95.562 55.969 1 89.81 64 LYS A O 1
ATOM 548 N N . ASN A 1 65 ? -0.741 95.125 58.062 1 86.56 65 ASN A N 1
ATOM 549 C CA . ASN A 1 65 ? -0.872 96.562 58.375 1 86.56 65 ASN A CA 1
ATOM 550 C C . ASN A 1 65 ? 0.468 97.188 58.781 1 86.56 65 ASN A C 1
ATOM 552 O O . ASN A 1 65 ? 1.507 96.5 58.688 1 86.56 65 ASN A O 1
ATOM 556 N N . ARG A 1 66 ? 0.458 98.438 59.188 1 88 66 ARG A N 1
ATOM 557 C CA . ARG A 1 66 ? 1.67 99.188 59.5 1 88 66 ARG A CA 1
ATOM 558 C C . ARG A 1 66 ? 2.4 98.562 60.688 1 88 66 ARG A C 1
ATOM 560 O O . ARG A 1 66 ? 3.617 98.688 60.812 1 88 66 ARG A O 1
ATOM 567 N N . GLN A 1 67 ? 1.627 97.938 61.5 1 89 67 GLN A N 1
ATOM 568 C CA . GLN A 1 67 ? 2.205 97.375 62.688 1 89 67 GLN A CA 1
ATOM 569 C C . GLN A 1 67 ? 2.729 95.938 62.438 1 89 67 GLN A C 1
ATOM 571 O O . GLN A 1 67 ? 3.279 95.312 63.312 1 89 67 GLN A O 1
ATOM 576 N N . GLY A 1 68 ? 2.635 95.438 61.281 1 85.38 68 GLY A N 1
ATOM 577 C CA . GLY A 1 68 ? 3.152 94.125 60.875 1 85.38 68 GLY A CA 1
ATOM 578 C C . GLY A 1 68 ? 2.166 93 61.125 1 85.38 68 GLY A C 1
ATOM 579 O O . GLY A 1 68 ? 2.521 91.812 61 1 85.38 68 GLY A O 1
ATOM 580 N N . VAL A 1 69 ? 0.999 93.438 61.562 1 89.12 69 VAL A N 1
ATOM 581 C CA . VAL A 1 69 ? -0.015 92.438 61.844 1 89.12 69 VAL A CA 1
ATOM 582 C C . VAL A 1 69 ? -0.928 92.25 60.656 1 89.12 69 VAL A C 1
ATOM 584 O O . VAL A 1 69 ? -1.312 93.25 60 1 89.12 69 VAL A O 1
ATOM 587 N N . THR A 1 70 ? -1.284 90.938 60.281 1 90.06 70 THR A N 1
ATOM 588 C CA . THR A 1 70 ? -2.166 90.625 59.156 1 90.06 70 THR A CA 1
ATOM 589 C C . THR A 1 70 ? -3.572 91.188 59.406 1 90.06 70 THR A C 1
ATOM 591 O O . THR A 1 70 ? -4.188 90.812 60.438 1 90.06 70 THR A O 1
ATOM 594 N N . HIS A 1 71 ? -4.102 92.062 58.562 1 90.56 71 HIS A N 1
ATOM 595 C CA . HIS A 1 71 ? -5.438 92.562 58.781 1 90.56 71 HIS A CA 1
ATOM 596 C C . HIS A 1 71 ? -6.391 92.188 57.656 1 90.56 71 HIS A C 1
ATOM 598 O O . HIS A 1 71 ? -7.613 92.25 57.812 1 90.56 71 HIS A O 1
ATOM 604 N N . LYS A 1 72 ? -5.93 91.688 56.5 1 90.81 72 LYS A N 1
ATOM 605 C CA . LYS A 1 72 ? -6.766 91.188 55.406 1 90.81 72 LYS A CA 1
ATOM 606 C C . LYS A 1 72 ? -6.008 90.188 54.562 1 90.81 72 LYS A C 1
ATOM 608 O O . LYS A 1 72 ? -4.773 90.125 54.594 1 90.81 72 LYS A O 1
ATOM 613 N N . VAL A 1 73 ? -6.785 89.188 54.062 1 90.62 73 VAL A N 1
ATOM 614 C CA . VAL A 1 73 ? -6.227 88.188 53.125 1 90.62 73 VAL A CA 1
ATOM 615 C C . VAL A 1 73 ? -6.859 88.375 51.75 1 90.62 73 VAL A C 1
ATOM 617 O O . VAL A 1 73 ? -8.086 88.438 51.625 1 90.62 73 VAL A O 1
ATOM 620 N N . VAL A 1 74 ? -5.961 88.5 50.688 1 85.38 74 VAL A N 1
ATOM 621 C CA . VAL A 1 74 ? -6.441 88.625 49.312 1 85.38 74 VAL A CA 1
ATOM 622 C C . VAL A 1 74 ? -6.18 87.312 48.594 1 85.38 74 VAL A C 1
ATOM 624 O O . VAL A 1 74 ? -5.043 86.812 48.531 1 85.38 74 VAL A O 1
ATOM 627 N N . LYS A 1 75 ? -7.293 86.688 48.094 1 87.31 75 LYS A N 1
ATOM 628 C CA . LYS A 1 75 ? -7.211 85.438 47.312 1 87.31 75 LYS A CA 1
ATOM 629 C C . LYS A 1 75 ? -7.316 85.75 45.812 1 87.31 75 LYS A C 1
ATOM 631 O O . LYS A 1 75 ? -8.203 86.5 45.375 1 87.31 75 LYS A O 1
ATOM 636 N N . VAL A 1 76 ? -6.34 85.25 45.062 1 80.62 76 VAL A N 1
ATOM 637 C CA . VAL A 1 76 ? -6.395 85.25 43.594 1 80.62 76 VAL A CA 1
ATOM 638 C C . VAL A 1 76 ? -6.398 83.812 43.062 1 80.62 76 VAL A C 1
ATOM 640 O O . VAL A 1 76 ? -5.598 83 43.531 1 80.62 76 VAL A O 1
ATOM 643 N N . CYS A 1 77 ? -7.434 83.562 42.312 1 82.25 77 CYS A N 1
ATOM 644 C CA . CYS A 1 77 ? -7.492 82.125 41.875 1 82.25 77 CYS A CA 1
ATOM 645 C C . CYS A 1 77 ? -7.965 82.062 40.438 1 82.25 77 CYS A C 1
ATOM 647 O O . CYS A 1 77 ? -8.531 83 39.906 1 82.25 77 CYS A O 1
ATOM 649 N N . THR A 1 78 ? -7.566 81 39.719 1 80.56 78 THR A N 1
ATOM 650 C CA . THR A 1 78 ? -8.008 80.625 38.375 1 80.56 78 THR A CA 1
ATOM 651 C C . THR A 1 78 ? -8.719 79.312 38.375 1 80.56 78 THR A C 1
ATOM 653 O O . THR A 1 78 ? -8.266 78.312 39.031 1 80.56 78 THR A O 1
ATOM 656 N N . ASP A 1 79 ? -9.883 79.25 37.656 1 82.75 79 ASP A N 1
ATOM 657 C CA . ASP A 1 79 ? -10.617 78 37.531 1 82.75 79 ASP A CA 1
ATOM 658 C C . ASP A 1 79 ? -9.914 77.062 36.531 1 82.75 79 ASP A C 1
ATOM 660 O O . ASP A 1 79 ? -9.844 77.312 35.344 1 82.75 79 ASP A O 1
ATOM 664 N N . VAL A 1 80 ? -9.383 75.938 37.062 1 81.75 80 VAL A N 1
ATOM 665 C CA . VAL A 1 80 ? -8.664 75 36.219 1 81.75 80 VAL A CA 1
ATOM 666 C C . VAL A 1 80 ? -9.391 73.625 36.219 1 81.75 80 VAL A C 1
ATOM 668 O O . VAL A 1 80 ? -8.766 72.625 36.062 1 81.75 80 VAL A O 1
ATOM 671 N N . THR A 1 81 ? -10.641 73.625 36.438 1 82.12 81 THR A N 1
ATOM 672 C CA . THR A 1 81 ? -11.422 72.438 36.562 1 82.12 81 THR A CA 1
ATOM 673 C C . THR A 1 81 ? -11.305 71.562 35.344 1 82.12 81 THR A C 1
ATOM 675 O O . THR A 1 81 ? -11 70.375 35.438 1 82.12 81 THR A O 1
ATOM 678 N N . GLU A 1 82 ? -11.477 72.062 34.188 1 79.81 82 GLU A N 1
ATOM 679 C CA . GLU A 1 82 ? -11.461 71.312 32.938 1 79.81 82 GLU A CA 1
ATOM 680 C C . GLU A 1 82 ? -10.094 70.688 32.688 1 79.81 82 GLU A C 1
ATOM 682 O O . GLU A 1 82 ? -9.992 69.5 32.375 1 79.81 82 GLU A O 1
ATOM 687 N N . ARG A 1 83 ? -9.125 71.438 32.812 1 80.12 83 ARG A N 1
ATOM 688 C CA . ARG A 1 83 ? -7.766 70.938 32.594 1 80.12 83 ARG A CA 1
ATOM 689 C C . ARG A 1 83 ? -7.398 69.875 33.625 1 80.12 83 ARG A C 1
ATOM 691 O O . ARG A 1 83 ? -6.703 68.938 33.281 1 80.12 83 ARG A O 1
ATOM 698 N N . HIS A 1 84 ? -7.781 70.125 34.812 1 79.75 84 HIS A N 1
ATOM 699 C CA . HIS A 1 84 ? -7.5 69.125 35.875 1 79.75 84 HIS A CA 1
ATOM 700 C C . HIS A 1 84 ? -8.188 67.812 35.594 1 79.75 84 HIS A C 1
ATOM 702 O O . HIS A 1 84 ? -7.57 66.75 35.75 1 79.75 84 HIS A O 1
ATOM 708 N N . LEU A 1 85 ? -9.398 67.812 35.25 1 78 85 LEU A N 1
ATOM 709 C CA . LEU A 1 85 ? -10.141 66.562 34.938 1 78 85 LEU A CA 1
ATOM 710 C C . LEU A 1 85 ? -9.531 65.875 33.75 1 78 85 LEU A C 1
ATOM 712 O O . LEU A 1 85 ? -9.445 64.625 33.719 1 78 85 LEU A O 1
ATOM 716 N N . GLU A 1 86 ? -9.156 66.562 32.781 1 80 86 GLU A N 1
ATOM 717 C CA . GLU A 1 86 ? -8.484 66 31.625 1 80 86 GLU A CA 1
ATOM 718 C C . GLU A 1 86 ? -7.176 65.312 32.031 1 80 86 GLU A C 1
ATOM 720 O O . GLU A 1 86 ? -6.863 64.25 31.562 1 80 86 GLU A O 1
ATOM 725 N N . HIS A 1 87 ? -6.461 66 32.812 1 77.81 87 HIS A N 1
ATOM 726 C CA . HIS A 1 87 ? -5.207 65.438 33.312 1 77.81 87 HIS A CA 1
ATOM 727 C C . HIS A 1 87 ? -5.43 64.125 34.031 1 77.81 87 HIS A C 1
ATOM 729 O O . HIS A 1 87 ? -4.68 63.156 33.812 1 77.81 87 HIS A O 1
ATOM 735 N N . ILE A 1 88 ? -6.41 64.062 34.781 1 76.25 88 ILE A N 1
ATOM 736 C CA . ILE A 1 88 ? -6.727 62.844 35.531 1 76.25 88 ILE A CA 1
ATOM 737 C C . ILE A 1 88 ? -7.113 61.719 34.562 1 76.25 88 ILE A C 1
ATOM 739 O O . ILE A 1 88 ? -6.695 60.562 34.75 1 76.25 88 ILE A O 1
ATOM 743 N N . ASP A 1 89 ? -7.863 62.094 33.656 1 79.12 89 ASP A N 1
ATOM 744 C CA . ASP A 1 89 ? -8.289 61.125 32.656 1 79.12 89 ASP A CA 1
ATOM 745 C C . ASP A 1 89 ? -7.09 60.531 31.922 1 79.12 89 ASP A C 1
ATOM 747 O O . ASP A 1 89 ? -6.969 59.312 31.781 1 79.12 89 ASP A O 1
ATOM 751 N N . LEU A 1 90 ? -6.281 61.375 31.422 1 78.44 90 LEU A N 1
ATOM 752 C CA . LEU A 1 90 ? -5.094 60.969 30.688 1 78.44 90 LEU A CA 1
ATOM 753 C C . LEU A 1 90 ? -4.176 60.125 31.562 1 78.44 90 LEU A C 1
ATOM 755 O O . LEU A 1 90 ? -3.623 59.125 31.109 1 78.44 90 LEU A O 1
ATOM 759 N N . ARG A 1 91 ? -4.031 60.5 32.75 1 76.94 91 ARG A N 1
ATOM 760 C CA . ARG A 1 91 ? -3.209 59.75 33.688 1 76.94 91 ARG A CA 1
ATOM 761 C C . ARG A 1 91 ? -3.777 58.344 33.906 1 76.94 91 ARG A C 1
ATOM 763 O O . ARG A 1 91 ? -3.035 57.375 33.906 1 76.94 91 ARG A O 1
ATOM 770 N N . GLY A 1 92 ? -5.027 58.281 34.125 1 73.88 92 GLY A N 1
ATOM 771 C CA . GLY A 1 92 ? -5.68 57 34.281 1 73.88 92 GLY A CA 1
ATOM 772 C C . GLY A 1 92 ? -5.469 56.062 33.094 1 73.88 92 GLY A C 1
ATOM 773 O O . GLY A 1 92 ? -5.172 54.875 33.281 1 73.88 92 GLY A O 1
ATOM 774 N N . LYS A 1 93 ? -5.625 56.562 31.906 1 75.69 93 LYS A N 1
ATOM 775 C CA . LYS A 1 93 ? -5.422 55.781 30.688 1 75.69 93 LYS A CA 1
ATOM 776 C C . LYS A 1 93 ? -3.979 55.312 30.578 1 75.69 93 LYS A C 1
ATOM 778 O O . LYS A 1 93 ? -3.729 54.125 30.25 1 75.69 93 LYS A O 1
ATOM 783 N N . ALA A 1 94 ? -3.09 56.188 30.766 1 76.06 94 ALA A N 1
ATOM 784 C CA . ALA A 1 94 ? -1.67 55.875 30.703 1 76.06 94 ALA A CA 1
ATOM 785 C C . ALA A 1 94 ? -1.316 54.781 31.719 1 76.06 94 ALA A C 1
ATOM 787 O O . ALA A 1 94 ? -0.557 53.875 31.406 1 76.06 94 ALA A O 1
ATOM 788 N N . GLU A 1 95 ? -1.83 54.875 32.906 1 76.12 95 GLU A N 1
ATOM 789 C CA . GLU A 1 95 ? -1.59 53.875 33.938 1 76.12 95 GLU A CA 1
ATOM 790 C C . GLU A 1 95 ? -2.184 52.531 33.562 1 76.12 95 GLU A C 1
ATOM 792 O O . GLU A 1 95 ? -1.572 51.469 33.812 1 76.12 95 GLU A O 1
ATOM 797 N N . ALA A 1 96 ? -3.305 52.594 33.031 1 74.06 96 ALA A N 1
ATOM 798 C CA . ALA A 1 96 ? -3.979 51.375 32.594 1 74.06 96 ALA A CA 1
ATOM 799 C C . ALA A 1 96 ? -3.145 50.625 31.578 1 74.06 96 ALA A C 1
ATOM 801 O O . ALA A 1 96 ? -2.971 49.406 31.672 1 74.06 96 ALA A O 1
ATOM 802 N N . ILE A 1 97 ? -2.633 51.312 30.656 1 75.12 97 ILE A N 1
ATOM 803 C CA . ILE A 1 97 ? -1.82 50.688 29.609 1 75.12 97 ILE A CA 1
ATOM 804 C C . ILE A 1 97 ? -0.535 50.125 30.203 1 75.12 97 ILE A C 1
ATOM 806 O O . ILE A 1 97 ? -0.083 49.062 29.828 1 75.12 97 ILE A O 1
ATOM 810 N N . SER A 1 98 ? 0.04 50.938 31.062 1 77.12 98 SER A N 1
ATOM 811 C CA . SER A 1 98 ? 1.283 50.531 31.719 1 77.12 98 SER A CA 1
ATOM 812 C C . SER A 1 98 ? 1.099 49.25 32.5 1 77.12 98 SER A C 1
ATOM 814 O O . SER A 1 98 ? 2.049 48.469 32.688 1 77.12 98 SER A O 1
ATOM 816 N N . LYS A 1 99 ? -0.043 48.969 32.938 1 75.06 99 LYS A N 1
ATOM 817 C CA . LYS A 1 99 ? -0.321 47.781 33.719 1 75.06 99 LYS A CA 1
ATOM 818 C C . LYS A 1 99 ? -0.505 46.562 32.812 1 75.06 99 LYS A C 1
ATOM 820 O O . LYS A 1 99 ? -0.149 45.438 33.156 1 75.06 99 LYS A O 1
ATOM 825 N N . SER A 1 100 ? -0.951 46.812 31.688 1 75.06 100 SER A N 1
ATOM 826 C CA . SER A 1 100 ? -1.349 45.688 30.844 1 75.06 100 SER A CA 1
ATOM 827 C C . SER A 1 100 ? -0.287 45.375 29.781 1 75.06 100 SER A C 1
ATOM 829 O O . SER A 1 100 ? -0.146 44.219 29.359 1 75.06 100 SER A O 1
ATOM 831 N N . GLN A 1 101 ? 0.454 46.375 29.344 1 81.44 101 GLN A N 1
ATOM 832 C CA . GLN A 1 101 ? 1.397 46.188 28.234 1 81.44 101 GLN A CA 1
ATOM 833 C C . GLN A 1 101 ? 2.816 46.562 28.672 1 81.44 101 GLN A C 1
ATOM 835 O O . GLN A 1 101 ? 3.008 47.25 29.672 1 81.44 101 GLN A O 1
ATOM 840 N N . ALA A 1 102 ? 3.746 45.969 27.984 1 89.31 102 ALA A N 1
ATOM 841 C CA . ALA A 1 102 ? 5.129 46.438 28.141 1 89.31 102 ALA A CA 1
ATOM 842 C C . ALA A 1 102 ? 5.344 47.781 27.453 1 89.31 102 ALA A C 1
ATOM 844 O O . ALA A 1 102 ? 5.086 47.938 26.266 1 89.31 102 ALA A O 1
ATOM 845 N N . VAL A 1 103 ? 5.793 48.688 28.25 1 90.94 103 VAL A N 1
ATOM 846 C CA . VAL A 1 103 ? 5.953 50.031 27.719 1 90.94 103 VAL A CA 1
ATOM 847 C C . VAL A 1 103 ? 7.406 50.5 27.875 1 90.94 103 VAL A C 1
ATOM 849 O O . VAL A 1 103 ? 8.008 50.312 28.938 1 90.94 103 VAL A O 1
ATOM 852 N N . ILE A 1 104 ? 7.922 51 26.844 1 94.31 104 ILE A N 1
ATOM 853 C CA . ILE A 1 104 ? 9.266 51.594 26.844 1 94.31 104 ILE A CA 1
ATOM 854 C C . ILE A 1 104 ? 9.281 52.875 26.016 1 94.31 104 ILE A C 1
ATOM 856 O O . ILE A 1 104 ? 8.594 52.969 25 1 94.31 104 ILE A O 1
ATOM 860 N N . GLU A 1 105 ? 10 53.875 26.484 1 94.19 105 GLU A N 1
ATOM 861 C CA . GLU A 1 105 ? 10.086 55.156 25.812 1 94.19 105 GLU A CA 1
ATOM 862 C C . GLU A 1 105 ? 11.5 55.438 25.297 1 94.19 105 GLU A C 1
ATOM 864 O O . GLU A 1 105 ? 12.477 55.094 25.969 1 94.19 105 GLU A O 1
ATOM 869 N N . PHE A 1 106 ? 11.555 56.031 24.141 1 95.38 106 PHE A N 1
ATOM 870 C CA . PHE A 1 106 ? 12.828 56.344 23.5 1 95.38 106 PHE A CA 1
ATOM 871 C C . PHE A 1 106 ? 12.906 57.812 23.109 1 95.38 106 PHE A C 1
ATOM 873 O O . PHE A 1 106 ? 11.891 58.438 22.828 1 95.38 106 PHE A O 1
ATOM 880 N N . THR A 1 107 ? 14.195 58.281 23.078 1 94.44 107 THR A N 1
ATOM 881 C CA . THR A 1 107 ? 14.43 59.531 22.375 1 94.44 107 THR A CA 1
ATOM 882 C C . THR A 1 107 ? 14.273 59.312 20.859 1 94.44 107 THR A C 1
ATOM 884 O O . THR A 1 107 ? 14.266 58.188 20.375 1 94.44 107 THR A O 1
ATOM 887 N N . PRO A 1 108 ? 14.109 60.406 20.156 1 93.56 108 PRO A N 1
ATOM 888 C CA . PRO A 1 108 ? 13.953 60.281 18.703 1 93.56 108 PRO A CA 1
ATOM 889 C C . PRO A 1 108 ? 15.133 59.594 18.047 1 93.56 108 PRO A C 1
ATOM 891 O O . PRO A 1 108 ? 15 59.031 16.953 1 93.56 108 PRO A O 1
ATOM 894 N N . ASP A 1 109 ? 16.234 59.531 18.719 1 93.44 109 ASP A N 1
ATOM 895 C CA . ASP A 1 109 ? 17.406 58.875 18.141 1 93.44 109 ASP A CA 1
ATOM 896 C C . ASP A 1 109 ? 17.422 57.406 18.531 1 93.44 109 ASP A C 1
ATOM 898 O O . ASP A 1 109 ? 18.312 56.656 18.094 1 93.44 109 ASP A O 1
ATOM 902 N N . GLY A 1 110 ? 16.562 57.031 19.391 1 93.94 110 GLY A N 1
ATOM 903 C CA . GLY A 1 110 ? 16.453 55.594 19.719 1 93.94 110 GLY A CA 1
ATOM 904 C C . GLY A 1 110 ? 17.047 55.25 21.062 1 93.94 110 GLY A C 1
ATOM 905 O O . GLY A 1 110 ? 17.188 54.094 21.406 1 93.94 110 GLY A O 1
ATOM 906 N N . THR A 1 111 ? 17.375 56.25 21.812 1 96.31 111 THR A N 1
ATOM 907 C CA . THR A 1 111 ? 17.953 56 23.125 1 96.31 111 THR A CA 1
ATOM 908 C C . THR A 1 111 ? 16.859 55.844 24.172 1 96.31 111 THR A C 1
ATOM 910 O O . THR A 1 111 ? 15.914 56.625 24.234 1 96.31 111 THR A O 1
ATOM 913 N N . VAL A 1 112 ? 17.062 54.875 25.062 1 96.81 112 VAL A N 1
ATOM 914 C CA . VAL A 1 112 ? 16.047 54.531 26.047 1 96.81 112 VAL A CA 1
ATOM 915 C C . VAL A 1 112 ? 15.938 55.625 27.094 1 96.81 112 VAL A C 1
ATOM 917 O O . VAL A 1 112 ? 16.953 56.031 27.672 1 96.81 112 VAL A O 1
ATOM 920 N N . ILE A 1 113 ? 14.703 56.062 27.312 1 94.81 113 ILE A N 1
ATOM 921 C CA . ILE A 1 113 ? 14.414 57.031 28.344 1 94.81 113 ILE A CA 1
ATOM 922 C C . ILE A 1 113 ? 14 56.312 29.625 1 94.81 113 ILE A C 1
ATOM 924 O O . ILE A 1 113 ? 14.617 56.531 30.688 1 94.81 113 ILE A O 1
ATOM 928 N N . THR A 1 114 ? 12.984 55.531 29.609 1 93.56 114 THR A N 1
ATOM 929 C CA . THR A 1 114 ? 12.453 54.75 30.719 1 93.56 114 THR A CA 1
ATOM 930 C C . THR A 1 114 ? 11.633 53.562 30.203 1 93.56 114 THR A C 1
ATOM 932 O O . THR A 1 114 ? 11.398 53.438 29 1 93.56 114 THR A O 1
ATOM 935 N N . ALA A 1 115 ? 11.391 52.688 31.109 1 94.38 115 ALA A N 1
ATOM 936 C CA . ALA A 1 115 ? 10.57 51.5 30.828 1 94.38 115 ALA A CA 1
ATOM 937 C C . ALA A 1 115 ? 9.797 51.062 32.062 1 94.38 115 ALA A C 1
ATOM 939 O O . ALA A 1 115 ? 10.227 51.312 33.188 1 94.38 115 ALA A O 1
ATOM 940 N N . ASN A 1 116 ? 8.68 50.438 31.781 1 91.69 116 ASN A N 1
ATOM 941 C CA . ASN A 1 116 ? 7.902 49.969 32.938 1 91.69 116 ASN A CA 1
ATOM 942 C C . ASN A 1 116 ? 8.32 48.562 33.344 1 91.69 116 ASN A C 1
ATOM 944 O O . ASN A 1 116 ? 9.18 47.969 32.719 1 91.69 116 ASN A O 1
ATOM 948 N N . GLU A 1 117 ? 7.727 48.062 34.406 1 91.94 117 GLU A N 1
ATOM 949 C CA . GLU A 1 117 ? 8.102 46.781 34.969 1 91.94 117 GLU A CA 1
ATOM 950 C C . GLU A 1 117 ? 7.766 45.625 34.031 1 91.94 117 GLU A C 1
ATOM 952 O O . GLU A 1 117 ? 8.5 44.656 33.969 1 91.94 117 GLU A O 1
ATOM 957 N N . ASN A 1 118 ? 6.734 45.781 33.281 1 89.81 118 ASN A N 1
ATOM 958 C CA . ASN A 1 118 ? 6.34 44.719 32.344 1 89.81 118 ASN A CA 1
ATOM 959 C C . ASN A 1 118 ? 7.402 44.5 31.281 1 89.81 118 ASN A C 1
ATOM 961 O O . ASN A 1 118 ? 7.715 43.375 30.938 1 89.81 118 ASN A O 1
ATOM 965 N N . PHE A 1 119 ? 7.816 45.625 30.797 1 93.56 119 PHE A N 1
ATOM 966 C CA . PHE A 1 119 ? 8.859 45.531 29.781 1 93.56 119 PHE A CA 1
ATOM 967 C C . PHE A 1 119 ? 10.133 44.938 30.375 1 93.56 119 PHE A C 1
ATOM 969 O O . PHE A 1 119 ? 10.742 44.031 29.781 1 93.56 119 PHE A O 1
ATOM 976 N N . LEU A 1 120 ? 10.492 45.438 31.516 1 95.06 120 LEU A N 1
ATOM 977 C CA . LEU A 1 120 ? 11.711 44.969 32.156 1 95.06 120 LEU A CA 1
ATOM 978 C C . LEU A 1 120 ? 11.641 43.469 32.469 1 95.06 120 LEU A C 1
ATOM 980 O O . LEU A 1 120 ? 12.602 42.75 32.219 1 95.06 120 LEU A O 1
ATOM 984 N N . SER A 1 121 ? 10.531 43.062 32.938 1 93.88 121 SER A N 1
ATOM 985 C CA . SER A 1 121 ? 10.344 41.656 33.25 1 93.88 121 SER A CA 1
ATOM 986 C C . SER A 1 121 ? 10.336 40.812 31.969 1 93.88 121 SER A C 1
ATOM 988 O O . SER A 1 121 ? 10.883 39.719 31.938 1 93.88 121 SER A O 1
ATOM 990 N N . LEU A 1 122 ? 9.82 41.344 30.953 1 92.62 122 LEU A N 1
ATOM 991 C CA . LEU A 1 122 ? 9.711 40.625 29.688 1 92.62 122 LEU A CA 1
ATOM 992 C C . LEU A 1 122 ? 11.086 40.375 29.078 1 92.62 122 LEU A C 1
ATOM 994 O O . LEU A 1 122 ? 11.367 39.25 28.641 1 92.62 122 LEU A O 1
ATOM 998 N N . LEU A 1 123 ? 11.945 41.344 29.078 1 94.06 123 LEU A N 1
ATOM 999 C CA . LEU A 1 123 ? 13.25 41.188 28.438 1 94.06 123 LEU A CA 1
ATOM 1000 C C . LEU A 1 123 ? 14.328 40.844 29.469 1 94.06 123 LEU A C 1
ATOM 1002 O O . LEU A 1 123 ? 15.469 40.562 29.109 1 94.06 123 LEU A O 1
ATOM 1006 N N . GLY A 1 124 ? 13.953 41 30.812 1 93.31 124 GLY A N 1
ATOM 1007 C CA . GLY A 1 124 ? 14.844 40.562 31.875 1 93.31 124 GLY A CA 1
ATOM 1008 C C . GLY A 1 124 ? 15.859 41.625 32.281 1 93.31 124 GLY A C 1
ATOM 1009 O O . GLY A 1 124 ? 16.938 41.281 32.781 1 93.31 124 GLY A O 1
ATOM 1010 N N . TYR A 1 125 ? 15.578 42.781 31.938 1 94.44 125 TYR A N 1
ATOM 1011 C CA . TYR A 1 125 ? 16.5 43.875 32.281 1 94.44 125 TYR A CA 1
ATOM 1012 C C . TYR A 1 125 ? 15.984 44.656 33.5 1 94.44 125 TYR A C 1
ATOM 1014 O O . TYR A 1 125 ? 14.82 44.531 33.875 1 94.44 125 TYR A O 1
ATOM 1022 N N . THR A 1 126 ? 16.938 45.375 34.125 1 95 126 THR A N 1
ATOM 1023 C CA . THR A 1 126 ? 16.578 46.438 35.062 1 95 126 THR A CA 1
ATOM 1024 C C . THR A 1 126 ? 16.688 47.812 34.406 1 95 126 THR A C 1
ATOM 1026 O O . THR A 1 126 ? 17.391 47.969 33.406 1 95 126 THR A O 1
ATOM 1029 N N . LEU A 1 127 ? 15.984 48.75 34.906 1 95.19 127 LEU A N 1
ATOM 1030 C CA . LEU A 1 127 ? 15.945 50.062 34.281 1 95.19 127 LEU A CA 1
ATOM 1031 C C . LEU A 1 127 ? 17.344 50.656 34.188 1 95.19 127 LEU A C 1
ATOM 1033 O O . LEU A 1 127 ? 17.719 51.188 33.125 1 95.19 127 LEU A O 1
ATOM 1037 N N . PRO A 1 128 ? 18.203 50.562 35.25 1 95.06 128 PRO A N 1
ATOM 1038 C CA . PRO A 1 128 ? 19.547 51.156 35.156 1 95.06 128 PRO A CA 1
ATOM 1039 C C . PRO A 1 128 ? 20.391 50.5 34.062 1 95.06 128 PRO A C 1
ATOM 1041 O O . PRO A 1 128 ? 21.281 51.156 33.5 1 95.06 128 PRO A O 1
ATOM 1044 N N . GLU A 1 129 ? 20.156 49.312 33.75 1 94.56 129 GLU A N 1
ATOM 1045 C CA . GLU A 1 129 ? 20.922 48.562 32.75 1 94.56 129 GLU A CA 1
ATOM 1046 C C . GLU A 1 129 ? 20.609 49.062 31.328 1 94.56 129 GLU A C 1
ATOM 1048 O O . GLU A 1 129 ? 21.438 48.938 30.422 1 94.56 129 GLU A O 1
ATOM 1053 N N . ILE A 1 130 ? 19.391 49.562 31.156 1 94.62 130 ILE A N 1
ATOM 1054 C CA . ILE A 1 130 ? 19.016 49.844 29.781 1 94.62 130 ILE A CA 1
ATOM 1055 C C . ILE A 1 130 ? 18.828 51.344 29.578 1 94.62 130 ILE A C 1
ATOM 1057 O O . ILE A 1 130 ? 18.797 51.844 28.453 1 94.62 130 ILE A O 1
ATOM 1061 N N . GLU A 1 131 ? 18.594 52.094 30.641 1 95.62 131 GLU A N 1
ATOM 1062 C CA . GLU A 1 131 ? 18.453 53.531 30.531 1 95.62 131 GLU A CA 1
ATOM 1063 C C . GLU A 1 131 ? 19.656 54.156 29.859 1 95.62 131 GLU A C 1
ATOM 1065 O O . GLU A 1 131 ? 20.797 53.906 30.25 1 95.62 131 GLU A O 1
ATOM 1070 N N . GLY A 1 132 ? 19.453 54.938 28.812 1 94.69 132 GLY A N 1
ATOM 1071 C CA . GLY A 1 132 ? 20.531 55.594 28.109 1 94.69 132 GLY A CA 1
ATOM 1072 C C . GLY A 1 132 ? 21.125 54.75 26.984 1 94.69 132 GLY A C 1
ATOM 1073 O O . GLY A 1 132 ? 21.906 55.219 26.188 1 94.69 132 GLY A O 1
ATOM 1074 N N . ARG A 1 133 ? 20.859 53.562 26.984 1 95.44 133 ARG A N 1
ATOM 1075 C CA . ARG A 1 133 ? 21.328 52.688 25.906 1 95.44 133 ARG A CA 1
ATOM 1076 C C . ARG A 1 133 ? 20.438 52.812 24.688 1 95.44 133 ARG A C 1
ATOM 1078 O O . ARG A 1 133 ? 19.281 53.219 24.781 1 95.44 133 ARG A O 1
ATOM 1085 N N . HIS A 1 134 ? 21.016 52.406 23.609 1 95.19 134 HIS A N 1
ATOM 1086 C CA . HIS A 1 134 ? 20.266 52.5 22.359 1 95.19 134 HIS A CA 1
ATOM 1087 C C . HIS A 1 134 ? 19.375 51.281 22.172 1 95.19 134 HIS A C 1
ATOM 1089 O O . HIS A 1 134 ? 19.703 50.188 22.641 1 95.19 134 HIS A O 1
ATOM 1095 N N . HIS A 1 135 ? 18.312 51.406 21.469 1 95.81 135 HIS A N 1
ATOM 1096 C CA . HIS A 1 135 ? 17.328 50.375 21.141 1 95.81 135 HIS A CA 1
ATOM 1097 C C . HIS A 1 135 ? 18.016 49.156 20.531 1 95.81 135 HIS A C 1
ATOM 1099 O O . HIS A 1 135 ? 17.516 48.031 20.641 1 95.81 135 HIS A O 1
ATOM 1105 N N . SER A 1 136 ? 19.062 49.344 19.875 1 93.69 136 SER A N 1
ATOM 1106 C CA . SER A 1 136 ? 19.781 48.25 19.219 1 93.69 136 SER A CA 1
ATOM 1107 C C . SER A 1 136 ? 20.188 47.188 20.219 1 93.69 136 SER A C 1
ATOM 1109 O O . SER A 1 136 ? 20.5 46.062 19.844 1 93.69 136 SER A O 1
ATOM 1111 N N . THR A 1 137 ? 20.172 47.469 21.5 1 93.06 137 THR A N 1
ATOM 1112 C CA . THR A 1 137 ? 20.453 46.531 22.578 1 93.06 137 THR A CA 1
ATOM 1113 C C . THR A 1 137 ? 19.484 45.344 22.562 1 93.06 137 THR A C 1
ATOM 1115 O O . THR A 1 137 ? 19.828 44.25 22.969 1 93.06 137 THR A O 1
ATOM 1118 N N . PHE A 1 138 ? 18.328 45.594 22.047 1 95.19 138 PHE A N 1
ATOM 1119 C CA . PHE A 1 138 ? 17.281 44.594 22.078 1 95.19 138 PHE A CA 1
ATOM 1120 C C . PHE A 1 138 ? 17.141 43.906 20.719 1 95.19 138 PHE A C 1
ATOM 1122 O O . PHE A 1 138 ? 16.188 43.156 20.5 1 95.19 138 PHE A O 1
ATOM 1129 N N . VAL A 1 139 ? 17.891 44.281 19.812 1 93.69 139 VAL A N 1
ATOM 1130 C CA . VAL A 1 139 ? 17.766 43.75 18.438 1 93.69 139 VAL A CA 1
ATOM 1131 C C . VAL A 1 139 ? 18.969 42.906 18.109 1 93.69 139 VAL A C 1
ATOM 1133 O O . VAL A 1 139 ? 20.078 43.125 18.609 1 93.69 139 VAL A O 1
ATOM 1136 N N . ASP A 1 140 ? 18.656 42 17.359 1 90.12 140 ASP A N 1
ATOM 1137 C CA . ASP A 1 140 ? 19.734 41.156 16.891 1 90.12 140 ASP A CA 1
ATOM 1138 C C . ASP A 1 140 ? 20.844 41.969 16.219 1 90.12 140 ASP A C 1
ATOM 1140 O O . ASP A 1 140 ? 20.562 42.781 15.352 1 90.12 140 ASP A O 1
ATOM 1144 N N . PRO A 1 141 ? 22.062 41.719 16.562 1 86.81 141 PRO A N 1
ATOM 1145 C CA . PRO A 1 141 ? 23.188 42.5 16 1 86.81 141 PRO A CA 1
ATOM 1146 C C . PRO A 1 141 ? 23.266 42.406 14.484 1 86.81 141 PRO A C 1
ATOM 1148 O O . PRO A 1 141 ? 23.719 43.344 13.828 1 86.81 141 PRO A O 1
ATOM 1151 N N . ALA A 1 142 ? 22.734 41.344 13.977 1 85.5 142 ALA A N 1
ATOM 1152 C CA . ALA A 1 142 ? 22.766 41.156 12.523 1 85.5 142 ALA A CA 1
ATOM 1153 C C . ALA A 1 142 ? 21.812 42.156 11.844 1 85.5 142 ALA A C 1
ATOM 1155 O O . ALA A 1 142 ? 21.984 42.469 10.672 1 85.5 142 ALA A O 1
ATOM 1156 N N . GLU A 1 143 ? 20.812 42.594 12.508 1 83.69 143 GLU A N 1
ATOM 1157 C CA . GLU A 1 143 ? 19.781 43.469 11.938 1 83.69 143 GLU A CA 1
ATOM 1158 C C . GLU A 1 143 ? 20.094 44.938 12.156 1 83.69 143 GLU A C 1
ATOM 1160 O O . GLU A 1 143 ? 19.531 45.812 11.5 1 83.69 143 GLU A O 1
ATOM 1165 N N . HIS A 1 144 ? 21 45.312 13.148 1 79.06 144 HIS A N 1
ATOM 1166 C CA . HIS A 1 144 ? 21.297 46.688 13.578 1 79.06 144 HIS A CA 1
ATOM 1167 C C . HIS A 1 144 ? 21.719 47.562 12.391 1 79.06 144 HIS A C 1
ATOM 1169 O O . HIS A 1 144 ? 21.312 48.719 12.289 1 79.06 144 HIS A O 1
ATOM 1175 N N . GLY A 1 145 ? 22.484 46.875 11.578 1 76.19 145 GLY A N 1
ATOM 1176 C CA . GLY A 1 145 ? 23.094 47.688 10.531 1 76.19 145 GLY A CA 1
ATOM 1177 C C . GLY A 1 145 ? 22.359 47.625 9.211 1 76.19 145 GLY A C 1
ATOM 1178 O O . GLY A 1 145 ? 22.812 48.156 8.203 1 76.19 145 GLY A O 1
ATOM 1179 N N . GLY A 1 146 ? 21.234 47.125 9.273 1 82.19 146 GLY A N 1
ATOM 1180 C CA . GLY A 1 146 ? 20.578 46.938 7.996 1 82.19 146 GLY A CA 1
ATOM 1181 C C . GLY A 1 146 ? 19.781 48.156 7.551 1 82.19 146 GLY A C 1
ATOM 1182 O O . GLY A 1 146 ? 19.516 49.062 8.352 1 82.19 146 GLY A O 1
ATOM 1183 N N . ALA A 1 147 ? 19.469 48.188 6.289 1 87.81 147 ALA A N 1
ATOM 1184 C CA . ALA A 1 147 ? 18.703 49.25 5.676 1 87.81 147 ALA A CA 1
ATOM 1185 C C . ALA A 1 147 ? 17.297 49.344 6.281 1 87.81 147 ALA A C 1
ATOM 1187 O O . ALA A 1 147 ? 16.781 50.438 6.488 1 87.81 147 ALA A O 1
ATOM 1188 N N . ASP A 1 148 ? 16.828 48.281 6.656 1 89.69 148 ASP A N 1
ATOM 1189 C CA . ASP A 1 148 ? 15.469 48.25 7.195 1 89.69 148 ASP A CA 1
ATOM 1190 C C . ASP A 1 148 ? 15.414 48.875 8.578 1 89.69 148 ASP A C 1
ATOM 1192 O O . ASP A 1 148 ? 14.445 49.594 8.898 1 89.69 148 ASP A O 1
ATOM 1196 N N . TYR A 1 149 ? 16.391 48.625 9.289 1 91.12 149 TYR A N 1
ATOM 1197 C CA . TYR A 1 149 ? 16.453 49.188 10.633 1 91.12 149 TYR A CA 1
ATOM 1198 C C . TYR A 1 149 ? 16.578 50.719 10.578 1 91.12 149 TYR A C 1
ATOM 1200 O O . TYR A 1 149 ? 15.953 51.406 11.359 1 91.12 149 TYR A O 1
ATOM 1208 N N . ARG A 1 150 ? 17.406 51.25 9.625 1 92.31 150 ARG A N 1
ATOM 1209 C CA . ARG A 1 150 ? 17.547 52.688 9.438 1 92.31 150 ARG A CA 1
ATOM 1210 C C . ARG A 1 150 ? 16.25 53.312 8.953 1 92.31 150 ARG A C 1
ATOM 1212 O O . ARG A 1 150 ? 15.828 54.344 9.453 1 92.31 150 ARG A O 1
ATOM 1219 N N . ALA A 1 151 ? 15.68 52.562 8.086 1 92.75 151 ALA A N 1
ATOM 1220 C CA . ALA A 1 151 ? 14.406 53.031 7.547 1 92.75 151 ALA A CA 1
ATOM 1221 C C . ALA A 1 151 ? 13.328 53.062 8.625 1 92.75 151 ALA A C 1
ATOM 1223 O O . ALA A 1 151 ? 12.477 53.938 8.641 1 92.75 151 ALA A O 1
ATOM 1224 N N . PHE A 1 152 ? 13.492 52.156 9.43 1 91.44 152 PHE A N 1
ATOM 1225 C CA . PHE A 1 152 ? 12.555 52.062 10.547 1 91.44 152 PHE A CA 1
ATOM 1226 C C . PHE A 1 152 ? 12.594 53.312 11.406 1 91.44 152 PHE A C 1
ATOM 1228 O O . PHE A 1 152 ? 11.562 53.969 11.625 1 91.44 152 PHE A O 1
ATOM 1235 N N . TRP A 1 153 ? 13.656 53.719 11.875 1 92.94 153 TRP A N 1
ATOM 1236 C CA . TRP A 1 153 ? 13.789 54.875 12.75 1 92.94 153 TRP A CA 1
ATOM 1237 C C . TRP A 1 153 ? 13.508 56.156 11.984 1 92.94 153 TRP A C 1
ATOM 1239 O O . TRP A 1 153 ? 12.969 57.125 12.555 1 92.94 153 TRP A O 1
ATOM 1249 N N . GLU A 1 154 ? 13.883 56.156 10.703 1 93.19 154 GLU A N 1
ATOM 1250 C CA . GLU A 1 154 ? 13.586 57.312 9.891 1 93.19 154 GLU A CA 1
ATOM 1251 C C . GLU A 1 154 ? 12.078 57.562 9.789 1 93.19 154 GLU A C 1
ATOM 1253 O O . GLU A 1 154 ? 11.617 58.688 9.883 1 93.19 154 GLU A O 1
ATOM 1258 N N . SER A 1 155 ? 11.43 56.5 9.586 1 93.56 155 SER A N 1
ATOM 1259 C CA . SER A 1 155 ? 9.977 56.594 9.508 1 93.56 155 SER A CA 1
ATOM 1260 C C . SER A 1 155 ? 9.383 57.125 10.812 1 93.56 155 SER A C 1
ATOM 1262 O O . SER A 1 155 ? 8.453 57.938 10.789 1 93.56 155 SER A O 1
ATOM 1264 N N . LEU A 1 156 ? 9.883 56.656 11.93 1 92.25 156 LEU A N 1
ATOM 1265 C CA . LEU A 1 156 ? 9.406 57.125 13.227 1 92.25 156 LEU A CA 1
ATOM 1266 C C . LEU A 1 156 ? 9.719 58.594 13.438 1 92.25 156 LEU A C 1
ATOM 1268 O O . LEU A 1 156 ? 8.891 59.344 13.961 1 92.25 156 LEU A O 1
ATOM 1272 N N . ARG A 1 157 ? 10.828 59.031 13 1 92.38 157 ARG A N 1
ATOM 1273 C CA . ARG A 1 157 ? 11.227 60.406 13.141 1 92.38 157 ARG A CA 1
ATOM 1274 C C . ARG A 1 157 ? 10.344 61.344 12.297 1 92.38 157 ARG A C 1
ATOM 1276 O O . ARG A 1 157 ? 10.203 62.531 12.594 1 92.38 157 ARG A O 1
ATOM 1283 N N . GLN A 1 158 ? 9.844 60.719 11.305 1 92.06 158 GLN A N 1
ATOM 1284 C CA . GLN A 1 158 ? 8.945 61.5 10.438 1 92.06 158 GLN A CA 1
ATOM 1285 C C . GLN A 1 158 ? 7.535 61.531 11.008 1 92.06 158 GLN A C 1
ATOM 1287 O O . GLN A 1 158 ? 6.629 62.125 10.398 1 92.06 158 GLN A O 1
ATOM 1292 N N . GLY A 1 159 ? 7.324 60.844 12.141 1 85.44 159 GLY A N 1
ATOM 1293 C CA . GLY A 1 159 ? 6.039 60.906 12.82 1 85.44 159 GLY A CA 1
ATOM 1294 C C . GLY A 1 159 ? 5.098 59.781 12.438 1 85.44 159 GLY A C 1
ATOM 1295 O O . GLY A 1 159 ? 3.895 59.875 12.703 1 85.44 159 GLY A O 1
ATOM 1296 N N . ARG A 1 160 ? 5.637 58.781 11.758 1 86.12 160 ARG A N 1
ATOM 1297 C CA . ARG A 1 160 ? 4.801 57.656 11.344 1 86.12 160 ARG A CA 1
ATOM 1298 C C . ARG A 1 160 ? 4.891 56.5 12.344 1 86.12 160 ARG A C 1
ATOM 1300 O O . ARG A 1 160 ? 5.984 56.031 12.656 1 86.12 160 ARG A O 1
ATOM 1307 N N . PHE A 1 161 ? 3.727 56.094 12.852 1 84.56 161 PHE A N 1
ATOM 1308 C CA . PHE A 1 161 ? 3.764 54.969 13.781 1 84.56 161 PHE A CA 1
ATOM 1309 C C . PHE A 1 161 ? 3.93 53.656 13.039 1 84.56 161 PHE A C 1
ATOM 1311 O O . PHE A 1 161 ? 3.65 53.594 11.844 1 84.56 161 PHE A O 1
ATOM 1318 N N . GLN A 1 162 ? 4.516 52.688 13.648 1 86.25 162 GLN A N 1
ATOM 1319 C CA . GLN A 1 162 ? 4.727 51.344 13.094 1 86.25 162 GLN A CA 1
ATOM 1320 C C . GLN A 1 162 ? 4.242 50.281 14.062 1 86.25 162 GLN A C 1
ATOM 1322 O O . GLN A 1 162 ? 4.473 50.375 15.273 1 86.25 162 GLN A O 1
ATOM 1327 N N . ALA A 1 163 ? 3.502 49.406 13.547 1 81.31 163 ALA A N 1
ATOM 1328 C CA . ALA A 1 163 ? 3.002 48.281 14.344 1 81.31 163 ALA A CA 1
ATOM 1329 C C . ALA A 1 163 ? 3.227 46.938 13.633 1 81.31 163 ALA A C 1
ATOM 1331 O O . ALA A 1 163 ? 2.914 46.812 12.445 1 81.31 163 ALA A O 1
ATOM 1332 N N . ALA A 1 164 ? 3.885 45.969 14.297 1 81.94 164 ALA A N 1
ATOM 1333 C CA . ALA A 1 164 ? 4.156 44.656 13.734 1 81.94 164 ALA A CA 1
ATOM 1334 C C . ALA A 1 164 ? 4.602 43.688 14.82 1 81.94 164 ALA A C 1
ATOM 1336 O O . ALA A 1 164 ? 4.555 44 16.016 1 81.94 164 ALA A O 1
ATOM 1337 N N . GLN A 1 165 ? 4.824 42.594 14.414 1 82.12 165 GLN A N 1
ATOM 1338 C CA . GLN A 1 165 ? 5.5 41.625 15.273 1 82.12 165 GLN A CA 1
ATOM 1339 C C . GLN A 1 165 ? 7.016 41.719 15.125 1 82.12 165 GLN A C 1
ATOM 1341 O O . GLN A 1 165 ? 7.531 41.812 14.008 1 82.12 165 GLN A O 1
ATOM 1346 N N . TYR A 1 166 ? 7.645 41.75 16.234 1 89.06 166 TYR A N 1
ATOM 1347 C CA . TYR A 1 166 ? 9.094 41.906 16.203 1 89.06 166 TYR A CA 1
ATOM 1348 C C . TYR A 1 166 ? 9.781 40.844 17.062 1 89.06 166 TYR A C 1
ATOM 1350 O O . TYR A 1 166 ? 9.289 40.5 18.141 1 89.06 166 TYR A O 1
ATOM 1358 N N . LYS A 1 167 ? 10.93 40.406 16.562 1 92.31 167 LYS A N 1
ATOM 1359 C CA . LYS A 1 167 ? 11.844 39.594 17.344 1 92.31 167 LYS A CA 1
ATOM 1360 C C . LYS A 1 167 ? 12.805 40.469 18.141 1 92.31 167 LYS A C 1
ATOM 1362 O O . LYS A 1 167 ? 13.484 41.344 17.578 1 92.31 167 LYS A O 1
ATOM 1367 N N . ARG A 1 168 ? 12.75 40.281 19.391 1 94.62 168 ARG A N 1
ATOM 1368 C CA . ARG A 1 168 ? 13.656 41.062 20.234 1 94.62 168 ARG A CA 1
ATOM 1369 C C . ARG A 1 168 ? 14.516 40.125 21.094 1 94.62 168 ARG A C 1
ATOM 1371 O O . ARG A 1 168 ? 14.18 38.938 21.281 1 94.62 168 ARG A O 1
ATOM 1378 N N . ILE A 1 169 ? 15.641 40.719 21.562 1 94.69 169 ILE A N 1
ATOM 1379 C CA . ILE A 1 169 ? 16.594 39.938 22.359 1 94.69 169 ILE A CA 1
ATOM 1380 C C . ILE A 1 169 ? 16.641 40.469 23.781 1 94.69 169 ILE A C 1
ATOM 1382 O O . ILE A 1 169 ? 16.969 41.656 24 1 94.69 169 ILE A O 1
ATOM 1386 N N . GLY A 1 170 ? 16.266 39.594 24.672 1 93.38 170 GLY A N 1
ATOM 1387 C CA . GLY A 1 170 ? 16.344 39.938 26.078 1 93.38 170 GLY A CA 1
ATOM 1388 C C . GLY A 1 170 ? 17.719 39.719 26.688 1 93.38 170 GLY A C 1
ATOM 1389 O O . GLY A 1 170 ? 18.656 39.406 25.969 1 93.38 170 GLY A O 1
ATOM 1390 N N . LYS A 1 171 ? 17.734 39.906 28.016 1 93.5 171 LYS A N 1
ATOM 1391 C CA . LYS A 1 171 ? 18.984 39.688 28.734 1 93.5 171 LYS A CA 1
ATOM 1392 C C . LYS A 1 171 ? 19.438 38.25 28.641 1 93.5 171 LYS A C 1
ATOM 1394 O O . LYS A 1 171 ? 18.625 37.312 28.75 1 93.5 171 LYS A O 1
ATOM 1399 N N . GLY A 1 172 ? 20.812 38 28.453 1 92.25 172 GLY A N 1
ATOM 1400 C CA . GLY A 1 172 ? 21.344 36.656 28.328 1 92.25 172 GLY A CA 1
ATOM 1401 C C . GLY A 1 172 ? 21.109 36.031 26.969 1 92.25 172 GLY A C 1
ATOM 1402 O O . GLY A 1 172 ? 21.344 34.812 26.781 1 92.25 172 GLY A O 1
ATOM 1403 N N . GLY A 1 173 ? 20.531 36.781 26.047 1 91.31 173 GLY A N 1
ATOM 1404 C CA . GLY A 1 173 ? 20.344 36.312 24.688 1 91.31 173 GLY A CA 1
ATOM 1405 C C . GLY A 1 173 ? 19.016 35.625 24.469 1 91.31 173 GLY A C 1
ATOM 1406 O O . GLY A 1 173 ? 18.812 34.969 23.438 1 91.31 173 GLY A O 1
ATOM 1407 N N . ARG A 1 174 ? 18.156 35.75 25.438 1 93.62 174 ARG A N 1
ATOM 1408 C CA . ARG A 1 174 ? 16.859 35.125 25.312 1 93.62 174 ARG A CA 1
ATOM 1409 C C . ARG A 1 174 ? 16.031 35.75 24.203 1 93.62 174 ARG A C 1
ATOM 1411 O O . ARG A 1 174 ? 15.852 36.969 24.172 1 93.62 174 ARG A O 1
ATOM 1418 N N . VAL A 1 175 ? 15.508 34.938 23.312 1 92.88 175 VAL A N 1
ATOM 1419 C CA . VAL A 1 175 ? 14.695 35.438 22.219 1 92.88 175 VAL A CA 1
ATOM 1420 C C . VAL A 1 175 ? 13.258 35.656 22.688 1 92.88 175 VAL A C 1
ATOM 1422 O O . VAL A 1 175 ? 12.656 34.75 23.297 1 92.88 175 VAL A O 1
ATOM 1425 N N . VAL A 1 176 ? 12.734 36.844 22.453 1 93.31 176 VAL A N 1
ATOM 1426 C CA . VAL A 1 176 ? 11.367 37.188 22.812 1 93.31 176 VAL A CA 1
ATOM 1427 C C . VAL A 1 176 ? 10.633 37.75 21.594 1 93.31 176 VAL A C 1
ATOM 1429 O O . VAL A 1 176 ? 11.203 38.531 20.828 1 93.31 176 VAL A O 1
ATOM 1432 N N . TRP A 1 177 ? 9.453 37.281 21.422 1 88.69 177 TRP A N 1
ATOM 1433 C CA . TRP A 1 177 ? 8.609 37.812 20.375 1 88.69 177 TRP A CA 1
ATOM 1434 C C . TRP A 1 177 ? 7.555 38.75 20.938 1 88.69 177 TRP A C 1
ATOM 1436 O O . TRP A 1 177 ? 6.898 38.406 21.938 1 88.69 177 TRP A O 1
ATOM 1446 N N . ILE A 1 178 ? 7.387 39.875 20.234 1 86.88 178 ILE A N 1
ATOM 1447 C CA . ILE A 1 178 ? 6.43 40.875 20.766 1 86.88 178 ILE A CA 1
ATOM 1448 C C . ILE A 1 178 ? 5.539 41.375 19.625 1 86.88 178 ILE A C 1
ATOM 1450 O O . ILE A 1 178 ? 5.957 41.406 18.469 1 86.88 178 ILE A O 1
ATOM 1454 N N . GLN A 1 179 ? 4.363 41.625 19.922 1 80.62 179 GLN A N 1
ATOM 1455 C CA . GLN A 1 179 ? 3.496 42.5 19.125 1 80.62 179 GLN A CA 1
ATOM 1456 C C . GLN A 1 179 ? 3.553 43.938 19.625 1 80.62 179 GLN A C 1
ATOM 1458 O O . GLN A 1 179 ? 3.109 44.219 20.734 1 80.62 179 GLN A O 1
ATOM 1463 N N . ALA A 1 180 ? 4.16 44.75 18.797 1 85.31 180 ALA A N 1
ATOM 1464 C CA . ALA A 1 180 ? 4.441 46.062 19.359 1 85.31 180 ALA A CA 1
ATOM 1465 C C . ALA A 1 180 ? 4.023 47.188 18.391 1 85.31 180 ALA A C 1
ATOM 1467 O O . ALA A 1 180 ? 3.928 46.938 17.172 1 85.31 180 ALA A O 1
ATOM 1468 N N . SER A 1 181 ? 3.709 48.281 18.906 1 83.31 181 SER A N 1
ATOM 1469 C CA . SER A 1 181 ? 3.479 49.5 18.172 1 83.31 181 SER A CA 1
ATOM 1470 C C . SER A 1 181 ? 4.406 50.625 18.672 1 83.31 181 SER A C 1
ATOM 1472 O O . SER A 1 181 ? 4.512 50.875 19.875 1 83.31 181 SER A O 1
ATOM 1474 N N . TYR A 1 182 ? 5.109 51.188 17.781 1 90.06 182 TYR A N 1
ATOM 1475 C CA . TYR A 1 182 ? 5.965 52.344 18.047 1 90.06 182 TYR A CA 1
ATOM 1476 C C . TYR A 1 182 ? 5.258 53.656 17.672 1 90.06 182 TYR A C 1
ATOM 1478 O O . TYR A 1 182 ? 4.875 53.844 16.516 1 90.06 182 TYR A O 1
ATOM 1486 N N . ASN A 1 183 ? 5.176 54.469 18.656 1 85.5 183 ASN A N 1
ATOM 1487 C CA . ASN A 1 183 ? 4.359 55.656 18.453 1 85.5 183 ASN A CA 1
ATOM 1488 C C . ASN A 1 183 ? 5.145 56.938 18.75 1 85.5 183 ASN A C 1
ATOM 1490 O O . ASN A 1 183 ? 5.543 57.156 19.891 1 85.5 183 ASN A O 1
ATOM 1494 N N . PRO A 1 184 ? 5.332 57.844 17.75 1 88.31 184 PRO A N 1
ATOM 1495 C CA . PRO A 1 184 ? 5.953 59.156 18 1 88.31 184 PRO A CA 1
ATOM 1496 C C . PRO A 1 184 ? 5.066 60.062 18.828 1 88.31 184 PRO A C 1
ATOM 1498 O O . PRO A 1 184 ? 3.855 60.156 18.594 1 88.31 184 PRO A O 1
ATOM 1501 N N . VAL A 1 185 ? 5.645 60.688 19.828 1 83.31 185 VAL A N 1
ATOM 1502 C CA . VAL A 1 185 ? 4.953 61.656 20.672 1 83.31 185 VAL A CA 1
ATOM 1503 C C . VAL A 1 185 ? 5.523 63.062 20.438 1 83.31 185 VAL A C 1
ATOM 1505 O O . VAL A 1 185 ? 6.742 63.25 20.469 1 83.31 185 VAL A O 1
ATOM 1508 N N . PHE A 1 186 ? 4.648 64 20.234 1 81.19 186 PHE A N 1
ATOM 1509 C CA . PHE A 1 186 ? 5.066 65.375 19.922 1 81.19 186 PHE A CA 1
ATOM 1510 C C . PHE A 1 186 ? 4.863 66.312 21.109 1 81.19 186 PHE A C 1
ATOM 1512 O O . PHE A 1 186 ? 3.938 66.125 21.906 1 81.19 186 PHE A O 1
ATOM 1519 N N . ASP A 1 187 ? 5.797 67.25 21.266 1 74.44 187 ASP A N 1
ATOM 1520 C CA . ASP A 1 187 ? 5.691 68.188 22.359 1 74.44 187 ASP A CA 1
ATOM 1521 C C . ASP A 1 187 ? 4.738 69.312 22 1 74.44 187 ASP A C 1
ATOM 1523 O O . ASP A 1 187 ? 4.016 69.25 21 1 74.44 187 ASP A O 1
ATOM 1527 N N . THR A 1 188 ? 4.703 70.312 22.875 1 63.66 188 THR A N 1
ATOM 1528 C CA . THR A 1 188 ? 3.768 71.438 22.75 1 63.66 188 THR A CA 1
ATOM 1529 C C . THR A 1 188 ? 4.062 72.25 21.5 1 63.66 188 THR A C 1
ATOM 1531 O O . THR A 1 188 ? 3.182 72.938 20.984 1 63.66 188 THR A O 1
ATOM 1534 N N . SER A 1 189 ? 5.258 72.312 21.062 1 67.5 189 SER A N 1
ATOM 1535 C CA . SER A 1 189 ? 5.645 73.062 19.859 1 67.5 189 SER A CA 1
ATOM 1536 C C . SER A 1 189 ? 5.555 72.188 18.625 1 67.5 189 SER A C 1
ATOM 1538 O O . SER A 1 189 ? 6.137 72.5 17.578 1 67.5 189 SER A O 1
ATOM 1540 N N . ASN A 1 190 ? 4.902 71 18.797 1 75.31 190 ASN A N 1
ATOM 1541 C CA . ASN A 1 190 ? 4.707 70 17.719 1 75.31 190 ASN A CA 1
ATOM 1542 C C . ASN A 1 190 ? 6.031 69.438 17.25 1 75.31 190 ASN A C 1
ATOM 1544 O O . ASN A 1 190 ? 6.18 69.125 16.062 1 75.31 190 ASN A O 1
ATOM 1548 N N . ARG A 1 191 ? 6.945 69.562 18.031 1 82.38 191 ARG A N 1
ATOM 1549 C CA . ARG A 1 191 ? 8.211 68.875 17.75 1 82.38 191 ARG A CA 1
ATOM 1550 C C . ARG A 1 191 ? 8.25 67.5 18.359 1 82.38 191 ARG A C 1
ATOM 1552 O O . ARG A 1 191 ? 7.723 67.25 19.453 1 82.38 191 ARG A O 1
ATOM 1559 N N . LEU A 1 192 ? 8.867 66.625 17.562 1 88 192 LEU A N 1
ATOM 1560 C CA . LEU A 1 192 ? 8.992 65.25 18.047 1 88 192 LEU A CA 1
ATOM 1561 C C . LEU A 1 192 ? 9.789 65.188 19.344 1 88 192 LEU A C 1
ATOM 1563 O O . LEU A 1 192 ? 10.922 65.688 19.391 1 88 192 LEU A O 1
ATOM 1567 N N . SER A 1 193 ? 9.203 64.688 20.359 1 87.19 193 SER A N 1
ATOM 1568 C CA . SER A 1 193 ? 9.82 64.688 21.688 1 87.19 193 SER A CA 1
ATOM 1569 C C . SER A 1 193 ? 10.359 63.312 22.031 1 87.19 193 SER A C 1
ATOM 1571 O O . SER A 1 193 ? 11.5 63.156 22.469 1 87.19 193 SER A O 1
ATOM 1573 N N . LYS A 1 194 ? 9.539 62.312 21.844 1 91.38 194 LYS A N 1
ATOM 1574 C CA . LYS A 1 194 ? 9.945 60.938 22.172 1 91.38 194 LYS A CA 1
ATOM 1575 C C . LYS A 1 194 ? 9.109 59.906 21.406 1 91.38 194 LYS A C 1
ATOM 1577 O O . LYS A 1 194 ? 8.164 60.281 20.703 1 91.38 194 LYS A O 1
ATOM 1582 N N . ILE A 1 195 ? 9.547 58.656 21.438 1 91.94 195 ILE A N 1
ATOM 1583 C CA . ILE A 1 195 ? 8.852 57.5 20.859 1 91.94 195 ILE A CA 1
ATOM 1584 C C . ILE A 1 195 ? 8.438 56.562 21.969 1 91.94 195 ILE A C 1
ATOM 1586 O O . ILE A 1 195 ? 9.258 56.156 22.812 1 91.94 195 ILE A O 1
ATOM 1590 N N . VAL A 1 196 ? 7.129 56.188 21.984 1 88.44 196 VAL A N 1
ATOM 1591 C CA . VAL A 1 196 ? 6.629 55.281 22.984 1 88.44 196 VAL A CA 1
ATOM 1592 C C . VAL A 1 196 ? 6.246 53.938 22.328 1 88.44 196 VAL A C 1
ATOM 1594 O O . VAL A 1 196 ? 5.52 53.938 21.328 1 88.44 196 VAL A O 1
ATOM 1597 N N . LYS A 1 197 ? 6.758 52.906 22.844 1 90.69 197 LYS A N 1
ATOM 1598 C CA . LYS A 1 197 ? 6.457 51.562 22.344 1 90.69 197 LYS A CA 1
ATOM 1599 C C . LYS A 1 197 ? 5.539 50.812 23.297 1 90.69 197 LYS A C 1
ATOM 1601 O O . LYS A 1 197 ? 5.793 50.75 24.5 1 90.69 197 LYS A O 1
ATOM 1606 N N . PHE A 1 198 ? 4.5 50.219 22.75 1 84.12 198 PHE A N 1
ATOM 1607 C CA . PHE A 1 198 ? 3.625 49.312 23.453 1 84.12 198 PHE A CA 1
ATOM 1608 C C . PHE A 1 198 ? 3.775 47.875 22.891 1 84.12 198 PHE A C 1
ATOM 1610 O O . PHE A 1 198 ? 3.75 47.688 21.672 1 84.12 198 PHE A O 1
ATOM 1617 N N . ALA A 1 199 ? 3.988 47 23.781 1 87.31 199 ALA A N 1
ATOM 1618 C CA . ALA A 1 199 ? 4.238 45.656 23.266 1 87.31 199 ALA A CA 1
ATOM 1619 C C . ALA A 1 199 ? 3.525 44.625 24.125 1 87.31 199 ALA A C 1
ATOM 1621 O O . ALA A 1 1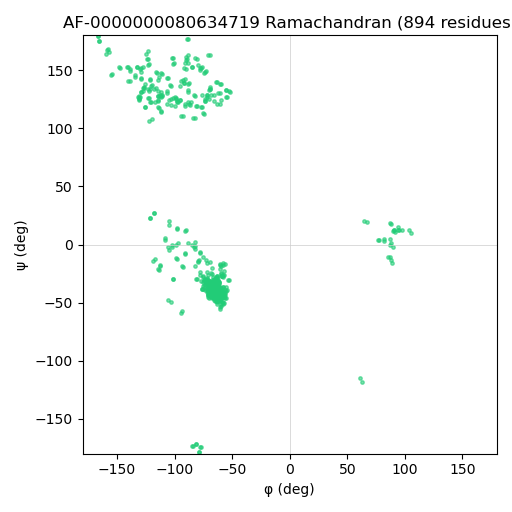99 ? 3.322 44.812 25.328 1 87.31 199 ALA A O 1
ATOM 1622 N N . THR A 1 200 ? 3.16 43.531 23.5 1 80.62 200 THR A N 1
ATOM 1623 C CA . THR A 1 200 ? 2.633 42.344 24.156 1 80.62 200 THR A CA 1
ATOM 1624 C C . THR A 1 200 ? 3.502 41.125 23.844 1 80.62 200 THR A C 1
ATOM 1626 O O . THR A 1 200 ? 3.965 40.969 22.703 1 80.62 200 THR A O 1
ATOM 1629 N N . ASP A 1 201 ? 3.623 40.312 24.938 1 84.44 201 ASP A N 1
ATOM 1630 C CA . ASP A 1 201 ? 4.438 39.094 24.781 1 84.44 201 ASP A CA 1
ATOM 1631 C C . ASP A 1 201 ? 3.686 38.031 24 1 84.44 201 ASP A C 1
ATOM 1633 O O . ASP A 1 201 ? 2.648 37.531 24.453 1 84.44 201 ASP A O 1
ATOM 1637 N N . ILE A 1 202 ? 4.262 37.656 22.812 1 79.12 202 ILE A N 1
ATOM 1638 C CA . ILE A 1 202 ? 3.625 36.594 22.016 1 79.12 202 ILE A CA 1
ATOM 1639 C C . ILE A 1 202 ? 4.605 35.469 21.812 1 79.12 202 ILE A C 1
ATOM 1641 O O . ILE A 1 202 ? 4.516 34.719 20.812 1 79.12 202 ILE A O 1
ATOM 1645 N N . THR A 1 203 ? 5.523 35.406 22.656 1 84.5 203 THR A N 1
ATOM 1646 C CA . THR A 1 203 ? 6.578 34.406 22.516 1 84.5 203 THR A CA 1
ATOM 1647 C C . THR A 1 203 ? 5.992 33 22.547 1 84.5 203 THR A C 1
ATOM 1649 O O . THR A 1 203 ? 6.32 32.156 21.688 1 84.5 203 THR A O 1
ATOM 1652 N N . ARG A 1 204 ? 5.195 32.75 23.453 1 77.94 204 ARG A N 1
ATOM 1653 C CA . ARG A 1 204 ? 4.617 31.422 23.594 1 77.94 204 ARG A CA 1
ATOM 1654 C C . ARG A 1 204 ? 3.826 31.031 22.359 1 77.94 204 ARG A C 1
ATOM 1656 O O . ARG A 1 204 ? 3.898 29.891 21.891 1 77.94 204 ARG A O 1
ATOM 1663 N N . GLN A 1 205 ? 3.125 31.953 21.859 1 72.12 205 GLN A N 1
ATOM 1664 C CA . GLN A 1 205 ? 2.33 31.703 20.656 1 72.12 205 GLN A CA 1
ATOM 1665 C C . GLN A 1 205 ? 3.225 31.359 19.469 1 72.12 205 GLN A C 1
ATOM 1667 O O . GLN A 1 205 ? 2.957 30.406 18.734 1 72.12 205 GLN A O 1
ATOM 1672 N N . VAL A 1 206 ? 4.234 32.156 19.25 1 77.31 206 VAL A N 1
ATOM 1673 C CA . VAL A 1 206 ? 5.148 31.953 18.141 1 77.31 206 VAL A CA 1
ATOM 1674 C C . VAL A 1 206 ? 5.883 30.625 18.297 1 77.31 206 VAL A C 1
ATOM 1676 O O . VAL A 1 206 ? 6.055 29.875 17.328 1 77.31 206 VAL A O 1
ATOM 1679 N N . GLU A 1 207 ? 6.25 30.344 19.516 1 79.38 207 GLU A N 1
ATOM 1680 C CA . GLU A 1 207 ? 6.941 29.094 19.797 1 79.38 207 GLU A CA 1
ATOM 1681 C C . GLU A 1 207 ? 6.035 27.891 19.531 1 79.38 207 GLU A C 1
ATOM 1683 O O . GLU A 1 207 ? 6.484 26.891 18.969 1 79.38 207 GLU A O 1
ATOM 1688 N N . LEU A 1 208 ? 4.875 27.984 19.859 1 72.75 208 LEU A N 1
ATOM 1689 C CA . LEU A 1 208 ? 3.926 26.891 19.625 1 72.75 208 LEU A CA 1
ATOM 1690 C C . LEU A 1 208 ? 3.715 26.672 18.141 1 72.75 208 LEU A C 1
ATOM 1692 O O . LEU A 1 208 ? 3.66 25.531 17.672 1 72.75 208 LEU A O 1
ATOM 1696 N N . LEU A 1 209 ? 3.6 27.719 17.438 1 72.44 209 LEU A N 1
ATOM 1697 C CA . LEU A 1 209 ? 3.43 27.594 16 1 72.44 209 LEU A CA 1
ATOM 1698 C C . LEU A 1 209 ? 4.672 26.984 15.352 1 72.44 209 LEU A C 1
ATOM 1700 O O . LEU A 1 209 ? 4.559 26.156 14.445 1 72.44 209 LEU A O 1
ATOM 1704 N N . ASP A 1 210 ? 5.766 27.406 15.844 1 77.38 210 ASP A N 1
ATOM 1705 C CA . ASP A 1 210 ? 7.016 26.859 15.32 1 77.38 210 ASP A CA 1
ATOM 1706 C C . ASP A 1 210 ? 7.137 25.359 15.625 1 77.38 210 ASP A C 1
ATOM 1708 O O . ASP A 1 210 ? 7.602 24.594 14.781 1 77.38 210 ASP A O 1
ATOM 1712 N N . GLN A 1 211 ? 6.758 25.047 16.766 1 75.56 211 GLN A N 1
ATOM 1713 C CA . GLN A 1 211 ? 6.785 23.641 17.141 1 75.56 211 GLN A CA 1
ATOM 1714 C C . GLN A 1 211 ? 5.824 22.812 16.281 1 75.56 211 GLN A C 1
ATOM 1716 O O . GLN A 1 211 ? 6.152 21.703 15.867 1 75.56 211 GLN A O 1
ATOM 1721 N N . LEU A 1 212 ? 4.734 23.281 16 1 72.12 212 LEU A N 1
ATOM 1722 C CA . LEU A 1 212 ? 3.77 22.594 15.148 1 72.12 212 LEU A CA 1
ATOM 1723 C C . LEU A 1 212 ? 4.32 22.422 13.734 1 72.12 212 LEU A C 1
ATOM 1725 O O . LEU A 1 212 ? 4.176 21.359 13.141 1 72.12 212 LEU A O 1
ATOM 1729 N N . LYS A 1 213 ? 4.91 23.453 13.32 1 75.56 213 LYS A N 1
ATOM 1730 C CA . LYS A 1 213 ? 5.516 23.391 11.992 1 75.56 213 LYS A CA 1
ATOM 1731 C C . LYS A 1 213 ? 6.598 22.312 11.938 1 75.56 213 LYS A C 1
ATOM 1733 O O . LYS A 1 213 ? 6.664 21.547 10.977 1 75.56 213 LYS A O 1
ATOM 1738 N N . ALA A 1 214 ? 7.383 22.328 12.922 1 79.81 214 ALA A N 1
ATOM 1739 C CA . ALA A 1 214 ? 8.461 21.344 12.969 1 79.81 214 ALA A CA 1
ATOM 1740 C C . ALA A 1 214 ? 7.906 19.922 13.031 1 79.81 214 ALA A C 1
ATOM 1742 O O . ALA A 1 214 ? 8.422 19.031 12.375 1 79.81 214 ALA A O 1
ATOM 1743 N N . LEU A 1 215 ? 6.922 19.781 13.742 1 75.5 215 LEU A N 1
ATOM 1744 C CA . LEU A 1 215 ? 6.285 18.469 13.867 1 75.5 215 LEU A CA 1
ATOM 1745 C C . LEU A 1 215 ? 5.688 18.031 12.531 1 75.5 215 LEU A C 1
ATOM 1747 O O . LEU A 1 215 ? 5.828 16.875 12.133 1 75.5 215 LEU A O 1
ATOM 1751 N N . ILE A 1 216 ? 5.023 18.922 11.906 1 75.75 216 ILE A N 1
ATOM 1752 C CA . ILE A 1 216 ? 4.418 18.625 10.617 1 75.75 216 ILE A CA 1
ATOM 1753 C C . ILE A 1 216 ? 5.504 18.266 9.602 1 75.75 216 ILE A C 1
ATOM 1755 O O . ILE A 1 216 ? 5.387 17.266 8.891 1 75.75 216 ILE A O 1
ATOM 1759 N N . ASP A 1 217 ? 6.551 18.984 9.648 1 81.5 217 ASP A N 1
ATOM 1760 C CA . ASP A 1 217 ? 7.645 18.734 8.711 1 81.5 217 ASP A CA 1
ATOM 1761 C C . ASP A 1 217 ? 8.281 17.375 8.961 1 81.5 217 ASP A C 1
ATOM 1763 O O . ASP A 1 217 ? 8.5 16.594 8.023 1 81.5 217 ASP A O 1
ATOM 1767 N N . ASN A 1 218 ? 8.539 17.078 10.164 1 85.19 218 ASN A N 1
ATOM 1768 C CA . ASN A 1 218 ? 9.156 15.812 10.508 1 85.19 218 ASN A CA 1
ATOM 1769 C C . ASN A 1 218 ? 8.242 14.633 10.188 1 85.19 218 ASN A C 1
ATOM 1771 O O . ASN A 1 218 ? 8.672 13.648 9.586 1 85.19 218 ASN A O 1
ATOM 1775 N N . ASN A 1 219 ? 7.047 14.727 10.594 1 82.31 219 ASN A N 1
ATOM 1776 C CA . ASN A 1 219 ? 6.09 13.656 10.359 1 82.31 219 ASN A CA 1
ATOM 1777 C C . ASN A 1 219 ? 5.844 13.445 8.867 1 82.31 219 ASN A C 1
ATOM 1779 O O . ASN A 1 219 ? 5.746 12.305 8.406 1 82.31 219 ASN A O 1
ATOM 1783 N N . PHE A 1 220 ? 5.816 14.492 8.164 1 82.94 220 PHE A N 1
ATOM 1784 C CA . PHE A 1 220 ? 5.539 14.375 6.738 1 82.94 220 PHE A CA 1
ATOM 1785 C C . PHE A 1 220 ? 6.738 13.789 6.004 1 82.94 220 PHE A C 1
ATOM 1787 O O . PHE A 1 220 ? 6.578 13.07 5.016 1 82.94 220 PHE A O 1
ATOM 1794 N N . THR A 1 221 ? 7.914 14.055 6.523 1 86.56 221 THR A N 1
ATOM 1795 C CA . THR A 1 221 ? 9.094 13.414 5.961 1 86.56 221 THR A CA 1
ATOM 1796 C C . THR A 1 221 ? 9.055 11.906 6.184 1 86.56 221 THR A C 1
ATOM 1798 O O . THR A 1 221 ? 9.367 11.125 5.281 1 86.56 221 THR A O 1
ATOM 1801 N N . GLU A 1 222 ? 8.602 11.523 7.293 1 87.75 222 GLU A N 1
ATOM 1802 C CA . GLU A 1 222 ? 8.461 10.109 7.609 1 87.75 222 GLU A CA 1
ATOM 1803 C C . GLU A 1 222 ? 7.387 9.453 6.746 1 87.75 222 GLU A C 1
ATOM 1805 O O . GLU A 1 222 ? 7.574 8.336 6.258 1 87.75 222 GLU A O 1
ATOM 1810 N N . ILE A 1 223 ? 6.348 10.141 6.559 1 87.81 223 ILE A N 1
ATOM 1811 C CA . ILE A 1 223 ? 5.258 9.625 5.738 1 87.81 223 ILE A CA 1
ATOM 1812 C C . ILE A 1 223 ? 5.727 9.469 4.293 1 87.81 223 ILE A C 1
ATOM 1814 O O . ILE A 1 223 ? 5.469 8.445 3.656 1 87.81 223 ILE A O 1
ATOM 1818 N N . ASP A 1 224 ? 6.438 10.43 3.865 1 89.69 224 ASP A N 1
ATOM 1819 C CA . ASP A 1 224 ? 6.941 10.383 2.494 1 89.69 224 ASP A CA 1
ATOM 1820 C C . ASP A 1 224 ? 7.863 9.18 2.293 1 89.69 224 ASP A C 1
ATOM 1822 O O . ASP A 1 224 ? 7.789 8.492 1.271 1 89.69 224 ASP A O 1
ATOM 1826 N N . ALA A 1 225 ? 8.688 8.93 3.246 1 91.94 225 ALA A N 1
ATOM 1827 C CA . ALA A 1 225 ? 9.594 7.789 3.168 1 91.94 225 ALA A CA 1
ATOM 1828 C C . ALA A 1 225 ? 8.82 6.473 3.166 1 91.94 225 ALA A C 1
ATOM 1830 O O . ALA A 1 225 ? 9.117 5.566 2.387 1 91.94 225 ALA A O 1
ATOM 1831 N N . ALA A 1 226 ? 7.871 6.379 4.008 1 91.44 226 ALA A N 1
ATOM 1832 C CA . ALA A 1 226 ? 7.047 5.176 4.086 1 91.44 226 ALA A CA 1
ATOM 1833 C C . ALA A 1 226 ? 6.258 4.965 2.797 1 91.44 226 ALA A C 1
ATOM 1835 O O . ALA A 1 226 ? 6.121 3.834 2.326 1 91.44 226 ALA A O 1
ATOM 1836 N N . LEU A 1 227 ? 5.77 6.043 2.254 1 91.75 227 LEU A N 1
ATOM 1837 C CA . LEU A 1 227 ? 5.027 5.965 1.001 1 91.75 227 LEU A CA 1
ATOM 1838 C C . LEU A 1 227 ? 5.93 5.496 -0.136 1 91.75 227 LEU A C 1
ATOM 1840 O O . LEU A 1 227 ? 5.535 4.648 -0.938 1 91.75 227 LEU A O 1
ATOM 1844 N N . SER A 1 228 ? 7.109 6.051 -0.195 1 93.38 228 SER A N 1
ATOM 1845 C CA . SER A 1 228 ? 8.062 5.645 -1.224 1 93.38 228 SER A CA 1
ATOM 1846 C C . SER A 1 228 ? 8.414 4.164 -1.104 1 93.38 228 SER A C 1
ATOM 1848 O O . SER A 1 228 ? 8.453 3.449 -2.107 1 93.38 228 SER A O 1
ATOM 1850 N N . ALA A 1 229 ? 8.633 3.721 0.07 1 91.94 229 ALA A N 1
ATOM 1851 C CA . ALA A 1 229 ? 8.93 2.311 0.312 1 91.94 229 ALA A CA 1
ATOM 1852 C C . ALA A 1 229 ? 7.75 1.428 -0.09 1 91.94 229 ALA A C 1
ATOM 1854 O O . ALA A 1 229 ? 7.93 0.409 -0.76 1 91.94 229 ALA A O 1
ATOM 1855 N N . ALA A 1 230 ? 6.582 1.785 0.294 1 91.56 230 ALA A N 1
ATOM 1856 C CA . ALA A 1 230 ? 5.379 1.031 -0.057 1 91.56 230 ALA A CA 1
ATOM 1857 C C . ALA A 1 230 ? 5.191 0.976 -1.57 1 91.56 230 ALA A C 1
ATOM 1859 O O . ALA A 1 230 ? 4.828 -0.067 -2.119 1 91.56 230 ALA A O 1
ATOM 1860 N N . GLY A 1 231 ? 5.438 2.131 -2.152 1 93.56 231 GLY A N 1
ATOM 1861 C CA . GLY A 1 231 ? 5.328 2.166 -3.602 1 93.56 231 GLY A CA 1
ATOM 1862 C C . GLY A 1 231 ? 6.293 1.222 -4.293 1 93.56 231 GLY A C 1
ATOM 1863 O O . GLY A 1 231 ? 5.91 0.501 -5.219 1 93.56 231 GLY A O 1
ATOM 1864 N N . ARG A 1 232 ? 7.551 1.082 -3.916 1 95.38 232 ARG A N 1
ATOM 1865 C CA . ARG A 1 232 ? 8.547 0.173 -4.477 1 95.38 232 ARG A CA 1
ATOM 1866 C C . ARG A 1 232 ? 8.148 -1.281 -4.242 1 95.38 232 ARG A C 1
ATOM 1868 O O . ARG A 1 232 ? 8.289 -2.119 -5.137 1 95.38 232 ARG A O 1
ATOM 1875 N N . GLN A 1 233 ? 7.695 -1.475 -3.018 1 94.69 233 GLN A N 1
ATOM 1876 C CA . GLN A 1 233 ? 7.254 -2.828 -2.697 1 94.69 233 GLN A CA 1
ATOM 1877 C C . GLN A 1 233 ? 6.074 -3.242 -3.568 1 94.69 233 GLN A C 1
ATOM 1879 O O . GLN A 1 233 ? 6 -4.387 -4.023 1 94.69 233 GLN A O 1
ATOM 1884 N N . ALA A 1 234 ? 5.168 -2.361 -3.764 1 93.94 234 ALA A N 1
ATOM 1885 C CA . ALA A 1 234 ? 4.016 -2.65 -4.613 1 93.94 234 ALA A CA 1
ATOM 1886 C C . ALA A 1 234 ? 4.449 -2.928 -6.051 1 93.94 234 ALA A C 1
ATOM 1888 O O . ALA A 1 234 ? 3.941 -3.85 -6.691 1 93.94 234 ALA A O 1
ATOM 1889 N N . GLU A 1 235 ? 5.352 -2.154 -6.543 1 94.75 235 GLU A N 1
ATOM 1890 C CA . GLU A 1 235 ? 5.867 -2.365 -7.891 1 94.75 235 GLU A CA 1
ATOM 1891 C C . GLU A 1 235 ? 6.551 -3.725 -8.016 1 94.75 235 GLU A C 1
ATOM 1893 O O . GLU A 1 235 ? 6.344 -4.445 -8.992 1 94.75 235 GLU A O 1
ATOM 1898 N N . ASP A 1 236 ? 7.367 -4.09 -7.086 1 97.25 236 ASP A N 1
ATOM 1899 C CA . ASP A 1 236 ? 8.031 -5.387 -7.078 1 97.25 236 ASP A CA 1
ATOM 1900 C C . ASP A 1 236 ? 7.02 -6.523 -7.008 1 97.25 236 ASP A C 1
ATOM 1902 O O . ASP A 1 236 ? 7.156 -7.527 -7.711 1 97.25 236 ASP A O 1
ATOM 1906 N N . ALA A 1 237 ? 6.059 -6.328 -6.148 1 94.75 237 ALA A N 1
ATOM 1907 C CA . ALA A 1 237 ? 5.008 -7.332 -6.039 1 94.75 237 ALA A CA 1
ATOM 1908 C C . ALA A 1 237 ? 4.293 -7.527 -7.375 1 94.75 237 ALA A C 1
ATOM 1910 O O . ALA A 1 237 ? 3.994 -8.656 -7.77 1 94.75 237 ALA A O 1
ATOM 1911 N N . ALA A 1 238 ? 4.012 -6.445 -8.023 1 94.75 238 ALA A N 1
ATOM 1912 C CA . ALA A 1 238 ? 3.348 -6.512 -9.32 1 94.75 238 ALA A CA 1
ATOM 1913 C C . ALA A 1 238 ? 4.199 -7.281 -10.328 1 94.75 238 ALA A C 1
ATOM 1915 O O . ALA A 1 238 ? 3.68 -8.102 -11.086 1 94.75 238 ALA A O 1
ATOM 1916 N N . GLN A 1 239 ? 5.484 -7.062 -10.398 1 96.31 239 GLN A N 1
ATOM 1917 C CA . GLN A 1 239 ? 6.387 -7.758 -11.305 1 96.31 239 GLN A CA 1
ATOM 1918 C C . GLN A 1 239 ? 6.422 -9.25 -11.008 1 96.31 239 GLN A C 1
ATOM 1920 O O . GLN A 1 239 ? 6.355 -10.078 -11.93 1 96.31 239 GLN A O 1
ATOM 1925 N N . ARG A 1 240 ? 6.543 -9.57 -9.758 1 95.75 240 ARG A N 1
ATOM 1926 C CA . ARG A 1 240 ? 6.578 -10.969 -9.352 1 95.75 240 ARG A CA 1
ATOM 1927 C C . ARG A 1 240 ? 5.254 -11.664 -9.664 1 95.75 240 ARG A C 1
ATOM 1929 O O . ARG A 1 240 ? 5.23 -12.836 -10.047 1 95.75 240 ARG A O 1
ATOM 1936 N N . SER A 1 241 ? 4.188 -10.953 -9.398 1 96.5 241 SER A N 1
ATOM 1937 C CA . SER A 1 241 ? 2.875 -11.477 -9.75 1 96.5 241 SER A CA 1
ATOM 1938 C C . SER A 1 241 ? 2.768 -11.734 -11.25 1 96.5 241 SER A C 1
ATOM 1940 O O . SER A 1 241 ? 2.232 -12.766 -11.672 1 96.5 241 SER A O 1
ATOM 1942 N N . GLY A 1 242 ? 3.262 -10.852 -12.047 1 94.94 242 GLY A N 1
ATOM 1943 C CA . GLY A 1 242 ? 3.297 -11.062 -13.484 1 94.94 242 GLY A CA 1
ATOM 1944 C C . GLY A 1 242 ? 4.09 -12.289 -13.883 1 94.94 242 GLY A C 1
ATOM 1945 O O . GLY A 1 242 ? 3.66 -13.062 -14.742 1 94.94 242 GLY A O 1
ATOM 1946 N N . ALA A 1 243 ? 5.195 -12.508 -13.273 1 95.19 243 ALA A N 1
ATOM 1947 C CA . ALA A 1 243 ? 6.008 -13.695 -13.523 1 95.19 243 ALA A CA 1
ATOM 1948 C C . ALA A 1 243 ? 5.25 -14.961 -13.156 1 95.19 243 ALA A C 1
ATOM 1950 O O . ALA A 1 243 ? 5.309 -15.961 -13.883 1 95.19 243 ALA A O 1
ATOM 1951 N N . THR A 1 244 ? 4.59 -14.891 -12.062 1 96.12 244 THR A N 1
ATOM 1952 C CA . THR A 1 244 ? 3.799 -16.031 -11.633 1 96.12 244 THR A CA 1
ATOM 1953 C C . THR A 1 244 ? 2.695 -16.344 -12.641 1 96.12 244 THR A C 1
ATOM 1955 O O . THR A 1 244 ? 2.447 -17.5 -12.969 1 96.12 244 THR A O 1
ATOM 1958 N N . GLN A 1 245 ? 2.037 -15.305 -13.102 1 95.75 245 GLN A N 1
ATOM 1959 C CA . GLN A 1 245 ? 0.995 -15.477 -14.109 1 95.75 245 GLN A CA 1
ATOM 1960 C C . GLN A 1 245 ? 1.54 -16.172 -15.352 1 95.75 245 GLN A C 1
ATOM 1962 O O . GLN A 1 245 ? 0.894 -17.062 -15.906 1 95.75 245 GLN A O 1
ATOM 1967 N N . GLY A 1 246 ? 2.693 -15.75 -15.812 1 96.5 246 GLY A N 1
ATOM 1968 C CA . GLY A 1 246 ? 3.334 -16.406 -16.938 1 96.5 246 GLY A CA 1
ATOM 1969 C C . GLY A 1 246 ? 3.637 -17.875 -16.688 1 96.5 246 GLY A C 1
ATOM 1970 O O . GLY A 1 246 ? 3.395 -18.719 -17.547 1 96.5 246 GLY A O 1
ATOM 1971 N N . THR A 1 247 ? 4.137 -18.172 -15.523 1 96.94 247 THR A N 1
ATOM 1972 C CA . THR A 1 247 ? 4.453 -19.547 -15.156 1 96.94 247 THR A CA 1
ATOM 1973 C C . THR A 1 247 ? 3.189 -20.391 -15.117 1 96.94 247 THR A C 1
ATOM 1975 O O . THR A 1 247 ? 3.184 -21.531 -15.594 1 96.94 247 THR A O 1
ATOM 1978 N N . VAL A 1 248 ? 2.119 -19.859 -14.562 1 96.25 248 VAL A N 1
ATOM 1979 C CA . VAL A 1 248 ? 0.846 -20.562 -14.469 1 96.25 248 VAL A CA 1
ATOM 1980 C C . VAL A 1 248 ? 0.334 -20.891 -15.867 1 96.25 248 VAL A C 1
ATOM 1982 O O . VAL A 1 248 ? -0.139 -22 -16.125 1 96.25 248 VAL A O 1
ATOM 1985 N N . GLN A 1 249 ? 0.474 -20 -16.781 1 95.38 249 GLN A N 1
ATOM 1986 C CA . GLN A 1 249 ? 0.044 -20.234 -18.156 1 95.38 249 GLN A CA 1
ATOM 1987 C C . GLN A 1 249 ? 0.89 -21.328 -18.828 1 95.38 249 GLN A C 1
ATOM 1989 O O . GLN A 1 249 ? 0.362 -22.172 -19.531 1 95.38 249 GLN A O 1
ATOM 1994 N N . THR A 1 250 ? 2.154 -21.266 -18.547 1 97 250 THR A N 1
ATOM 1995 C CA . THR A 1 250 ? 3.062 -22.266 -19.109 1 97 250 THR A CA 1
ATOM 1996 C C . THR A 1 250 ? 2.721 -23.656 -18.578 1 97 250 THR A C 1
ATOM 1998 O O . THR A 1 250 ? 2.67 -24.609 -19.344 1 97 250 THR A O 1
ATOM 2001 N N . VAL A 1 251 ? 2.473 -23.734 -17.312 1 96.69 251 VAL A N 1
ATOM 2002 C CA . VAL A 1 251 ? 2.162 -25.031 -16.703 1 96.69 251 VAL A CA 1
ATOM 2003 C C . VAL A 1 251 ? 0.803 -25.516 -17.203 1 96.69 251 VAL A C 1
ATOM 2005 O O . VAL A 1 251 ? 0.609 -26.719 -17.422 1 96.69 251 VAL A O 1
ATOM 2008 N N . ALA A 1 252 ? -0.147 -24.609 -17.391 1 95.94 252 ALA A N 1
ATOM 2009 C CA . ALA A 1 252 ? -1.435 -24.984 -17.969 1 95.94 252 ALA A CA 1
ATOM 2010 C C . ALA A 1 252 ? -1.258 -25.609 -19.359 1 95.94 252 ALA A C 1
ATOM 2012 O O . ALA A 1 252 ? -1.859 -26.641 -19.656 1 95.94 252 ALA A O 1
ATOM 2013 N N . ALA A 1 253 ? -0.435 -25.016 -20.172 1 96.69 253 ALA A N 1
ATOM 2014 C CA . ALA A 1 253 ? -0.148 -25.547 -21.5 1 96.69 253 ALA A CA 1
ATOM 2015 C C . ALA A 1 253 ? 0.532 -26.906 -21.422 1 96.69 253 ALA A C 1
ATOM 2017 O O . ALA A 1 253 ? 0.216 -27.828 -22.188 1 96.69 253 ALA A O 1
ATOM 2018 N N . SER A 1 254 ? 1.46 -27 -20.469 1 97.06 254 SER A N 1
ATOM 2019 C CA . SER A 1 254 ? 2.145 -28.266 -20.25 1 97.06 254 SER A CA 1
ATOM 2020 C C . SER A 1 254 ? 1.164 -29.359 -19.828 1 97.06 254 SER A C 1
ATOM 2022 O O . SER A 1 254 ? 1.281 -30.5 -20.281 1 97.06 254 SER A O 1
ATOM 2024 N N . ALA A 1 255 ? 0.237 -29.031 -19 1 95.81 255 ALA A N 1
ATOM 2025 C CA . ALA A 1 255 ? -0.777 -29.984 -18.562 1 95.81 255 ALA A CA 1
ATOM 2026 C C . ALA A 1 255 ? -1.608 -30.469 -19.75 1 95.81 255 ALA A C 1
ATOM 2028 O O . ALA A 1 255 ? -1.943 -31.656 -19.844 1 95.81 255 ALA A O 1
ATOM 2029 N N . GLU A 1 256 ? -1.913 -29.609 -20.688 1 95.69 256 GLU A N 1
ATOM 2030 C CA . GLU A 1 256 ? -2.645 -29.984 -21.891 1 95.69 256 GLU A CA 1
ATOM 2031 C C . GLU A 1 256 ? -1.825 -30.938 -22.766 1 95.69 256 GLU A C 1
ATOM 2033 O O . GLU A 1 256 ? -2.359 -31.906 -23.312 1 95.69 256 GLU A O 1
ATOM 2038 N N . GLU A 1 257 ? -0.573 -30.625 -22.844 1 96.5 257 GLU A N 1
ATOM 2039 C CA . GLU A 1 257 ? 0.325 -31.5 -23.594 1 96.5 257 GLU A CA 1
ATOM 2040 C C . GLU A 1 257 ? 0.4 -32.875 -22.984 1 96.5 257 GLU A C 1
ATOM 2042 O O . GLU A 1 257 ? 0.382 -33.875 -23.688 1 96.5 257 GLU A O 1
ATOM 2047 N N . LEU A 1 258 ? 0.455 -32.906 -21.688 1 96.44 258 LEU A N 1
ATOM 2048 C CA . LEU A 1 258 ? 0.515 -34.188 -20.984 1 96.44 258 LEU A CA 1
ATOM 2049 C C . LEU A 1 258 ? -0.781 -34.969 -21.156 1 96.44 258 LEU A C 1
ATOM 2051 O O . LEU A 1 258 ? -0.755 -36.188 -21.328 1 96.44 258 LEU A O 1
ATOM 2055 N N . ALA A 1 259 ? -1.89 -34.25 -21.125 1 94.94 259 ALA A N 1
ATOM 2056 C CA . ALA A 1 259 ? -3.178 -34.875 -21.344 1 94.94 259 ALA A CA 1
ATOM 2057 C C . ALA A 1 259 ? -3.244 -35.5 -22.734 1 94.94 259 ALA A C 1
ATOM 2059 O O . ALA A 1 259 ? -3.727 -36.625 -22.906 1 94.94 259 ALA A O 1
ATOM 2060 N N . ALA A 1 260 ? -2.754 -34.812 -23.734 1 95.44 260 ALA A N 1
ATOM 2061 C CA . ALA A 1 260 ? -2.736 -35.312 -25.109 1 95.44 260 ALA A CA 1
ATOM 2062 C C . ALA A 1 260 ? -1.843 -36.562 -25.219 1 95.44 260 ALA A C 1
ATOM 2064 O O . ALA A 1 260 ? -2.215 -37.531 -25.859 1 95.44 260 ALA A O 1
ATOM 2065 N N . SER A 1 261 ? -0.708 -36.438 -24.594 1 95.81 261 SER A N 1
ATOM 2066 C CA . SER A 1 261 ? 0.221 -37.562 -24.625 1 95.81 261 SER A CA 1
ATOM 2067 C C . SER A 1 261 ? -0.374 -38.812 -23.922 1 95.81 261 SER A C 1
ATOM 2069 O O . SER A 1 261 ? -0.214 -39.938 -24.391 1 95.81 261 SER A O 1
ATOM 2071 N N . ALA A 1 262 ? -0.997 -38.594 -22.797 1 95.69 262 ALA A N 1
ATOM 2072 C CA . ALA A 1 262 ? -1.646 -39.688 -22.078 1 95.69 262 ALA A CA 1
ATOM 2073 C C . ALA A 1 262 ? -2.717 -40.344 -22.938 1 95.69 262 ALA A C 1
ATOM 2075 O O . ALA A 1 262 ? -2.836 -41.594 -22.953 1 95.69 262 ALA A O 1
ATOM 2076 N N . ARG A 1 263 ? -3.449 -39.531 -23.703 1 96.25 263 ARG A N 1
ATOM 2077 C CA . ARG A 1 263 ? -4.469 -40.094 -24.594 1 96.25 263 ARG A CA 1
ATOM 2078 C C . ARG A 1 263 ? -3.84 -40.938 -25.688 1 96.25 263 ARG A C 1
ATOM 2080 O O . ARG A 1 263 ? -4.344 -42 -26.016 1 96.25 263 ARG A O 1
ATOM 2087 N N . GLU A 1 264 ? -2.742 -40.469 -26.188 1 95.62 264 GLU A N 1
ATOM 2088 C CA . GLU A 1 264 ? -2.029 -41.219 -27.234 1 95.62 264 GLU A CA 1
ATOM 2089 C C . GLU A 1 264 ? -1.548 -42.562 -26.719 1 95.62 264 GLU A C 1
ATOM 2091 O O . GLU A 1 264 ? -1.701 -43.594 -27.391 1 95.62 264 GLU A O 1
ATOM 2096 N N . ILE A 1 265 ? -1.031 -42.594 -25.562 1 96.5 265 ILE A N 1
ATOM 2097 C CA . ILE A 1 265 ? -0.542 -43.844 -24.969 1 96.5 265 ILE A CA 1
ATOM 2098 C C . ILE A 1 265 ? -1.713 -44.781 -24.703 1 96.5 265 ILE A C 1
ATOM 2100 O O . ILE A 1 265 ? -1.622 -46 -24.953 1 96.5 265 ILE A O 1
ATOM 2104 N N . ALA A 1 266 ? -2.76 -44.219 -24.188 1 95.62 266 ALA A N 1
ATOM 2105 C CA . ALA A 1 266 ? -3.945 -45 -23.906 1 95.62 266 ALA A CA 1
ATOM 2106 C C . ALA A 1 266 ? -4.426 -45.719 -25.172 1 95.62 266 ALA A C 1
ATOM 2108 O O . ALA A 1 266 ? -4.734 -46.906 -25.156 1 95.62 266 ALA A O 1
ATOM 2109 N N . ASP A 1 267 ? -4.48 -45 -26.297 1 96.06 267 ASP A N 1
ATOM 2110 C CA . ASP A 1 267 ? -4.887 -45.594 -27.578 1 96.06 267 ASP A CA 1
ATOM 2111 C C . ASP A 1 267 ? -3.936 -46.688 -28 1 96.06 267 ASP A C 1
ATOM 2113 O O . ASP A 1 267 ? -4.375 -47.75 -28.453 1 96.06 267 ASP A O 1
ATOM 2117 N N . SER A 1 268 ? -2.709 -46.406 -27.828 1 95.5 268 SER A N 1
ATOM 2118 C CA . SER A 1 268 ? -1.704 -47.406 -28.172 1 95.5 268 SER A CA 1
ATOM 2119 C C . SER A 1 268 ? -1.864 -48.688 -27.328 1 95.5 268 SER A C 1
ATOM 2121 O O . SER A 1 268 ? -1.674 -49.781 -27.828 1 95.5 268 SER A O 1
ATOM 2123 N N . MET A 1 269 ? -2.23 -48.469 -26.078 1 94.94 269 MET A N 1
ATOM 2124 C CA . MET A 1 269 ? -2.418 -49.625 -25.188 1 94.94 269 MET A CA 1
ATOM 2125 C C . MET A 1 269 ? -3.627 -50.438 -25.609 1 94.94 269 MET A C 1
ATOM 2127 O O . MET A 1 269 ? -3.598 -51.688 -25.531 1 94.94 269 MET A O 1
ATOM 2131 N N . ILE A 1 270 ? -4.648 -49.812 -26.062 1 95.12 270 ILE A N 1
ATOM 2132 C CA . ILE A 1 270 ? -5.844 -50.5 -26.531 1 95.12 270 ILE A CA 1
ATOM 2133 C C . ILE A 1 270 ? -5.508 -51.344 -27.75 1 95.12 270 ILE A C 1
ATOM 2135 O O . ILE A 1 270 ? -5.863 -52.531 -27.828 1 95.12 270 ILE A O 1
ATOM 2139 N N . ARG A 1 271 ? -4.766 -50.812 -28.641 1 95.62 271 ARG A N 1
ATOM 2140 C CA . ARG A 1 271 ? -4.367 -51.531 -29.844 1 95.62 271 ARG A CA 1
ATOM 2141 C C . ARG A 1 271 ? -3.408 -52.656 -29.531 1 95.62 271 ARG A C 1
ATOM 2143 O O . ARG A 1 271 ? -3.477 -53.719 -30.141 1 95.62 271 ARG A O 1
ATOM 2150 N N . SER A 1 272 ? -2.561 -52.375 -28.609 1 95.06 272 SER A N 1
ATOM 2151 C CA . SER A 1 272 ? -1.623 -53.406 -28.172 1 95.06 272 SER A CA 1
ATOM 2152 C C . SER A 1 272 ? -2.354 -54.594 -27.562 1 95.06 272 SER A C 1
ATOM 2154 O O . SER A 1 272 ? -2.006 -55.75 -27.844 1 95.06 272 SER A O 1
ATOM 2156 N N . ARG A 1 273 ? -3.309 -54.312 -26.797 1 93.94 273 ARG A N 1
ATOM 2157 C CA . ARG A 1 273 ? -4.094 -55.375 -26.172 1 93.94 273 ARG A CA 1
ATOM 2158 C C . ARG A 1 273 ? -4.781 -56.25 -27.234 1 93.94 273 ARG A C 1
ATOM 2160 O O . ARG A 1 273 ? -4.812 -57.469 -27.125 1 93.94 273 ARG A O 1
ATOM 2167 N N . GLN A 1 274 ? -5.309 -55.625 -28.266 1 95.19 274 GLN A N 1
ATOM 2168 C CA . GLN A 1 274 ? -5.969 -56.344 -29.344 1 95.19 274 GLN A CA 1
ATOM 2169 C C . GLN A 1 274 ? -4.973 -57.188 -30.125 1 95.19 274 GLN A C 1
ATOM 2171 O O . GLN A 1 274 ? -5.262 -58.344 -30.438 1 95.19 274 GLN A O 1
ATOM 2176 N N . ALA A 1 275 ? -3.836 -56.562 -30.375 1 94.5 275 ALA A N 1
ATOM 2177 C CA . ALA A 1 275 ? -2.799 -57.312 -31.094 1 94.5 275 ALA A CA 1
ATOM 2178 C C . ALA A 1 275 ? -2.324 -58.531 -30.266 1 94.5 275 ALA A C 1
ATOM 2180 O O . ALA A 1 275 ? -2.139 -59.594 -30.812 1 94.5 275 ALA A O 1
ATOM 2181 N N . ALA A 1 276 ? -2.146 -58.344 -29.016 1 93.81 276 ALA A N 1
ATOM 2182 C CA . ALA A 1 276 ? -1.722 -59.438 -28.141 1 93.81 276 ALA A CA 1
ATOM 2183 C C . ALA A 1 276 ? -2.779 -60.531 -28.078 1 93.81 276 ALA A C 1
ATOM 2185 O O . ALA A 1 276 ? -2.449 -61.719 -28.078 1 93.81 276 ALA A O 1
ATOM 2186 N N . SER A 1 277 ? -4.023 -60.188 -28.016 1 94.75 277 SER A N 1
ATOM 2187 C CA . SER A 1 277 ? -5.117 -61.156 -28 1 94.75 277 SER A CA 1
ATOM 2188 C C . SER A 1 277 ? -5.141 -61.969 -29.281 1 94.75 277 SER A C 1
ATOM 2190 O O . SER A 1 277 ? -5.32 -63.188 -29.234 1 94.75 277 SER A O 1
ATOM 2192 N N . THR A 1 278 ? -4.941 -61.281 -30.375 1 95.06 278 THR A N 1
ATOM 2193 C CA . THR A 1 278 ? -4.887 -62 -31.656 1 95.06 278 THR A CA 1
ATOM 2194 C C . THR A 1 278 ? -3.729 -62.969 -31.688 1 95.06 278 THR A C 1
ATOM 2196 O O . THR A 1 278 ? -3.895 -64.125 -32.125 1 95.06 278 THR A O 1
ATOM 2199 N N . ALA A 1 279 ? -2.615 -62.531 -31.219 1 94.75 279 ALA A N 1
ATOM 2200 C CA . ALA A 1 279 ? -1.445 -63.406 -31.172 1 94.75 279 ALA A CA 1
ATOM 2201 C C . ALA A 1 279 ? -1.712 -64.625 -30.297 1 94.75 279 ALA A C 1
ATOM 2203 O O . ALA A 1 279 ? -1.336 -65.75 -30.656 1 94.75 279 ALA A O 1
ATOM 2204 N N . MET A 1 280 ? -2.352 -64.438 -29.234 1 94.44 280 MET A N 1
ATOM 2205 C CA . MET A 1 280 ? -2.668 -65.562 -28.328 1 94.44 280 MET A CA 1
ATOM 2206 C C . MET A 1 280 ? -3.629 -66.562 -28.969 1 94.44 280 MET A C 1
ATOM 2208 O O . MET A 1 280 ? -3.434 -67.75 -28.859 1 94.44 280 MET A O 1
ATOM 2212 N N . ASP A 1 281 ? -4.617 -66.062 -29.641 1 95.94 281 ASP A N 1
ATOM 2213 C CA . ASP A 1 281 ? -5.59 -66.938 -30.312 1 95.94 281 ASP A CA 1
ATOM 2214 C C . ASP A 1 281 ? -4.926 -67.75 -31.422 1 95.94 281 ASP A C 1
ATOM 2216 O O . ASP A 1 281 ? -5.16 -68.938 -31.531 1 95.94 281 ASP A O 1
ATOM 2220 N N . GLU A 1 282 ? -4.125 -67 -32.094 1 95.5 282 GLU A N 1
ATOM 2221 C CA . GLU A 1 282 ? -3.447 -67.688 -33.219 1 95.5 282 GLU A CA 1
ATOM 2222 C C . GLU A 1 282 ? -2.457 -68.75 -32.688 1 95.5 282 GLU A C 1
ATOM 2224 O O . GLU A 1 282 ? -2.25 -69.75 -33.312 1 95.5 282 GLU A O 1
ATOM 2229 N N . THR A 1 283 ? -1.902 -68.438 -31.594 1 95.38 283 THR A N 1
ATOM 2230 C CA . THR A 1 283 ? -1.022 -69.438 -30.969 1 95.38 283 THR A CA 1
ATOM 2231 C C . THR A 1 283 ? -1.807 -70.688 -30.531 1 95.38 283 THR A C 1
ATOM 2233 O O . THR A 1 283 ? -1.338 -71.812 -30.688 1 95.38 283 THR A O 1
ATOM 2236 N N . GLY A 1 284 ? -2.975 -70.5 -30 1 94.69 284 GLY A N 1
ATOM 2237 C CA . GLY A 1 284 ? -3.846 -71.625 -29.656 1 94.69 284 GLY A CA 1
ATOM 2238 C C . GLY A 1 284 ? -4.215 -72.438 -30.859 1 94.69 284 GLY A C 1
ATOM 2239 O O . GLY A 1 284 ? -4.199 -73.688 -30.781 1 94.69 284 GLY A O 1
ATOM 2240 N N . ASN A 1 285 ? -4.504 -71.812 -31.969 1 94.75 285 ASN A N 1
ATOM 2241 C CA . ASN A 1 285 ? -4.812 -72.562 -33.219 1 94.75 285 ASN A CA 1
ATOM 2242 C C . ASN A 1 285 ? -3.623 -73.375 -33.688 1 94.75 285 ASN A C 1
ATOM 2244 O O . ASN A 1 285 ? -3.785 -74.5 -34.094 1 94.75 285 ASN A O 1
ATOM 2248 N N . ALA A 1 286 ? -2.504 -72.75 -33.594 1 93.25 286 ALA A N 1
ATOM 2249 C CA . ALA A 1 286 ? -1.287 -73.375 -34.031 1 93.25 286 ALA A CA 1
ATOM 2250 C C . ALA A 1 286 ? -0.983 -74.625 -33.125 1 93.25 286 ALA A C 1
ATOM 2252 O O .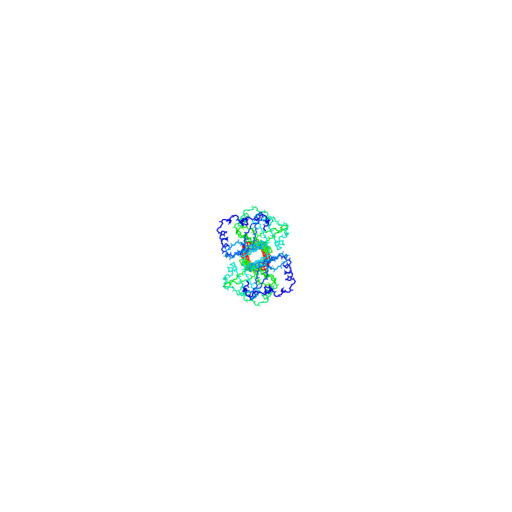 ALA A 1 286 ? -0.518 -75.625 -33.594 1 93.25 286 ALA A O 1
ATOM 2253 N N . ASP A 1 287 ? -1.256 -74.438 -31.891 1 92.44 287 ASP A N 1
ATOM 2254 C CA . ASP A 1 287 ? -1.042 -75.5 -30.922 1 92.44 287 ASP A CA 1
ATOM 2255 C C . ASP A 1 287 ? -1.934 -76.688 -31.219 1 92.44 287 ASP A C 1
ATOM 2257 O O . ASP A 1 287 ? -1.474 -77.812 -31.203 1 92.44 287 ASP A O 1
ATOM 2261 N N . ARG A 1 288 ? -3.178 -76.5 -31.562 1 93.62 288 ARG A N 1
ATOM 2262 C CA . ARG A 1 288 ? -4.109 -77.562 -31.906 1 93.62 288 ARG A CA 1
ATOM 2263 C C . ARG A 1 288 ? -3.686 -78.25 -33.188 1 93.62 288 ARG A C 1
ATOM 2265 O O . ARG A 1 288 ? -3.744 -79.5 -33.281 1 93.62 288 ARG A O 1
ATOM 2272 N N . ALA A 1 289 ? -3.234 -77.438 -34.062 1 91.25 289 ALA A N 1
ATOM 2273 C CA . ALA A 1 289 ? -2.773 -78 -35.344 1 91.25 289 ALA A CA 1
ATOM 2274 C C . ALA A 1 289 ? -1.521 -78.875 -35.125 1 91.25 289 ALA A C 1
ATOM 2276 O O . ALA A 1 289 ? -1.424 -80 -35.656 1 91.25 289 ALA A O 1
ATOM 2277 N N . ALA A 1 290 ? -0.679 -78.438 -34.312 1 87.88 290 ALA A N 1
ATOM 2278 C CA . ALA A 1 290 ? 0.558 -79.125 -34.031 1 87.88 290 ALA A CA 1
ATOM 2279 C C . ALA A 1 290 ? 0.276 -80.438 -33.281 1 87.88 290 ALA A C 1
ATOM 2281 O O . ALA A 1 290 ? 0.935 -81.438 -33.5 1 87.88 290 ALA A O 1
ATOM 2282 N N . ALA A 1 291 ? -0.668 -80.438 -32.406 1 88.31 291 ALA A N 1
ATOM 2283 C CA . ALA A 1 291 ? -1.067 -81.625 -31.703 1 88.31 291 ALA A CA 1
ATOM 2284 C C . ALA A 1 291 ? -1.617 -82.688 -32.656 1 88.31 291 ALA A C 1
ATOM 2286 O O . ALA A 1 291 ? -1.332 -83.875 -32.531 1 88.31 291 ALA A O 1
ATOM 2287 N N . ARG A 1 292 ? -2.344 -82.25 -33.656 1 90.12 292 ARG A N 1
ATOM 2288 C CA . ARG A 1 292 ? -2.869 -83.188 -34.656 1 90.12 292 ARG A CA 1
ATOM 2289 C C . ARG A 1 292 ? -1.742 -83.812 -35.5 1 90.12 292 ARG A C 1
ATOM 2291 O O . ARG A 1 292 ? -1.812 -84.938 -35.875 1 90.12 292 ARG A O 1
ATOM 2298 N N . LEU A 1 293 ? -0.769 -83 -35.688 1 86.69 293 LEU A N 1
ATOM 2299 C CA . LEU A 1 293 ? 0.389 -83.438 -36.406 1 86.69 293 LEU A CA 1
ATOM 2300 C C . LEU A 1 293 ? 1.061 -84.625 -35.688 1 86.69 293 LEU A C 1
ATOM 2302 O O . LEU A 1 293 ? 1.489 -85.562 -36.312 1 86.69 293 LEU A O 1
ATOM 2306 N N . THR A 1 294 ? 1.142 -84.5 -34.438 1 84.12 294 THR A N 1
ATOM 2307 C CA . THR A 1 294 ? 1.735 -85.562 -33.594 1 84.12 294 THR A CA 1
ATOM 2308 C C . THR A 1 294 ? 0.9 -86.812 -33.656 1 84.12 294 THR A C 1
ATOM 2310 O O . THR A 1 294 ? 1.446 -87.938 -33.75 1 84.12 294 THR A O 1
ATOM 2313 N N . GLU A 1 295 ? -0.391 -86.75 -33.75 1 89.31 295 GLU A N 1
ATOM 2314 C CA . GLU A 1 295 ? -1.286 -87.875 -33.844 1 89.31 295 GLU A CA 1
ATOM 2315 C C . GLU A 1 295 ? -1.167 -88.562 -35.219 1 89.31 295 GLU A C 1
ATOM 2317 O O . GLU A 1 295 ? -1.142 -89.812 -35.281 1 89.31 295 GLU A O 1
ATOM 2322 N N . VAL A 1 296 ? -1.097 -87.75 -36.156 1 88.56 296 VAL A N 1
ATOM 2323 C CA . VAL A 1 296 ? -0.976 -88.25 -37.531 1 88.56 296 VAL A CA 1
ATOM 2324 C C . VAL A 1 296 ? 0.346 -89 -37.688 1 88.56 296 VAL A C 1
ATOM 2326 O O . VAL A 1 296 ? 0.388 -90.125 -38.25 1 88.56 296 VAL A O 1
ATOM 2329 N N . ALA A 1 297 ? 1.393 -88.5 -37.094 1 85.5 297 ALA A N 1
ATOM 2330 C CA . ALA A 1 297 ? 2.709 -89.125 -37.156 1 85.5 297 ALA A CA 1
ATOM 2331 C C . ALA A 1 297 ? 2.709 -90.5 -36.438 1 85.5 297 ALA A C 1
ATOM 2333 O O . ALA A 1 297 ? 3.293 -91.438 -36.938 1 85.5 297 ALA A O 1
ATOM 2334 N N . LYS A 1 298 ? 2.045 -90.562 -35.375 1 88.31 298 LYS A N 1
ATOM 2335 C CA . LYS A 1 298 ? 1.943 -91.812 -34.656 1 88.31 298 LYS A CA 1
ATOM 2336 C C . LYS A 1 298 ? 1.165 -92.875 -35.438 1 88.31 298 LYS A C 1
ATOM 2338 O O . LYS A 1 298 ? 1.562 -94.062 -35.5 1 88.31 298 LYS A O 1
ATOM 2343 N N . ALA A 1 299 ? 0.095 -92.438 -36.062 1 91.19 299 ALA A N 1
ATOM 2344 C CA . ALA A 1 299 ? -0.71 -93.375 -36.875 1 91.19 299 ALA A CA 1
ATOM 2345 C C . ALA A 1 299 ? 0.094 -93.875 -38.062 1 91.19 299 ALA A C 1
ATOM 2347 O O . ALA A 1 299 ? 0.025 -95.062 -38.375 1 91.19 299 ALA A O 1
ATOM 2348 N N . MET A 1 300 ? 0.868 -93 -38.562 1 92.94 300 MET A N 1
ATOM 2349 C CA . MET A 1 300 ? 1.705 -93.438 -39.688 1 92.94 300 MET A CA 1
ATOM 2350 C C . MET A 1 300 ? 2.748 -94.438 -39.281 1 92.94 300 MET A C 1
ATOM 2352 O O . MET A 1 300 ? 3.039 -95.375 -40 1 92.94 300 MET A O 1
ATOM 2356 N N . GLY A 1 301 ? 3.227 -94.25 -38.125 1 90.75 301 GLY A N 1
ATOM 2357 C CA . GLY A 1 301 ? 4.184 -95.188 -37.594 1 90.75 301 GLY A CA 1
ATOM 2358 C C . GLY A 1 301 ? 3.631 -96.625 -37.531 1 90.75 301 GLY A C 1
ATOM 2359 O O . GLY A 1 301 ? 4.289 -97.562 -37.969 1 90.75 301 GLY A O 1
ATOM 2360 N N . GLY A 1 302 ? 2.43 -96.75 -37.094 1 92.62 302 GLY A N 1
ATOM 2361 C CA . GLY A 1 302 ? 1.787 -98.062 -37 1 92.62 302 GLY A CA 1
ATOM 2362 C C . GLY A 1 302 ? 1.567 -98.688 -38.375 1 92.62 302 GLY A C 1
ATOM 2363 O O . GLY A 1 302 ? 1.775 -99.875 -38.562 1 92.62 302 GLY A O 1
ATOM 2364 N N . ILE A 1 303 ? 1.236 -97.875 -39.25 1 94.56 303 ILE A N 1
ATOM 2365 C CA . ILE A 1 303 ? 0.969 -98.375 -40.594 1 94.56 303 ILE A CA 1
ATOM 2366 C C . ILE A 1 303 ? 2.275 -98.812 -41.25 1 94.56 303 ILE A C 1
ATOM 2368 O O . ILE A 1 303 ? 2.32 -99.875 -41.938 1 94.56 303 ILE A O 1
ATOM 2372 N N . VAL A 1 304 ? 3.268 -98.125 -41 1 94.44 304 VAL A N 1
ATOM 2373 C CA . VAL A 1 304 ? 4.578 -98.438 -41.594 1 94.44 304 VAL A CA 1
ATOM 2374 C C . VAL A 1 304 ? 5.109 -99.75 -41 1 94.44 304 VAL A C 1
ATOM 2376 O O . VAL A 1 304 ? 5.707 -100.562 -41.688 1 94.44 304 VAL A O 1
ATOM 2379 N N . ASP A 1 305 ? 4.836 -99.938 -39.781 1 94.06 305 ASP A N 1
ATOM 2380 C CA . ASP A 1 305 ? 5.211 -101.188 -39.156 1 94.06 305 ASP A CA 1
ATOM 2381 C C . ASP A 1 305 ? 4.48 -102.375 -39.812 1 94.06 305 ASP A C 1
ATOM 2383 O O . ASP A 1 305 ? 5.074 -103.438 -40.031 1 94.06 305 ASP A O 1
ATOM 2387 N N . LEU A 1 306 ? 3.289 -102.188 -40.125 1 95.62 306 LEU A N 1
ATOM 2388 C CA . LEU A 1 306 ? 2.502 -103.25 -40.812 1 95.62 306 LEU A CA 1
ATOM 2389 C C . LEU A 1 306 ? 3.064 -103.562 -42.188 1 95.62 306 LEU A C 1
ATOM 2391 O O . LEU A 1 306 ? 3.238 -104.688 -42.562 1 95.62 306 LEU A O 1
ATOM 2395 N N . ILE A 1 307 ? 3.381 -102.5 -42.812 1 95.31 307 ILE A N 1
ATOM 2396 C CA . ILE A 1 307 ? 3.914 -102.688 -44.156 1 95.31 307 ILE A CA 1
ATOM 2397 C C . ILE A 1 307 ? 5.258 -103.375 -44.094 1 95.31 307 ILE A C 1
ATOM 2399 O O . ILE A 1 307 ? 5.531 -104.312 -44.938 1 95.31 307 ILE A O 1
ATOM 2403 N N . SER A 1 308 ? 5.984 -103.062 -43.219 1 94.62 308 SER A N 1
ATOM 2404 C CA . SER A 1 308 ? 7.277 -103.75 -43 1 94.62 308 SER A CA 1
ATOM 2405 C C . SER A 1 308 ? 7.109 -105.188 -42.688 1 94.62 308 SER A C 1
ATOM 2407 O O . SER A 1 308 ? 7.852 -106.062 -43.219 1 94.62 308 SER A O 1
ATOM 2409 N N . SER A 1 309 ? 6.191 -105.5 -41.969 1 96.12 309 SER A N 1
ATOM 2410 C CA . SER A 1 309 ? 5.902 -106.875 -41.625 1 96.12 309 SER A CA 1
ATOM 2411 C C . SER A 1 309 ? 5.438 -107.688 -42.844 1 96.12 309 SER A C 1
ATOM 2413 O O . SER A 1 309 ? 5.84 -108.812 -43.062 1 96.12 309 SER A O 1
ATOM 2415 N N . ILE A 1 310 ? 4.738 -107 -43.531 1 96.31 310 ILE A N 1
ATOM 2416 C CA . ILE A 1 310 ? 4.215 -107.625 -44.75 1 96.31 310 ILE A CA 1
ATOM 2417 C C . ILE A 1 310 ? 5.359 -107.875 -45.719 1 96.31 310 ILE A C 1
ATOM 2419 O O . ILE A 1 310 ? 5.445 -108.938 -46.312 1 96.31 310 ILE A O 1
ATOM 2423 N N . ALA A 1 311 ? 6.16 -107 -45.844 1 95.44 311 ALA A N 1
ATOM 2424 C CA . ALA A 1 311 ? 7.312 -107.125 -46.719 1 95.44 311 ALA A CA 1
ATOM 2425 C C . ALA A 1 311 ? 8.211 -108.25 -46.25 1 95.44 311 ALA A C 1
ATOM 2427 O O . ALA A 1 311 ? 8.703 -109.062 -47.062 1 95.44 311 ALA A O 1
ATOM 2428 N N . SER A 1 312 ? 8.344 -108.438 -45.094 1 95.38 312 SER A N 1
ATOM 2429 C CA . SER A 1 312 ? 9.141 -109.5 -44.5 1 95.38 312 SER A CA 1
ATOM 2430 C C . SER A 1 312 ? 8.484 -110.875 -44.75 1 95.38 312 SER A C 1
ATOM 2432 O O . SER A 1 312 ? 9.172 -111.875 -45.031 1 95.38 312 SER A O 1
ATOM 2434 N N . GLN A 1 313 ? 7.258 -110.875 -44.656 1 96.25 313 GLN A N 1
ATOM 2435 C CA . GLN A 1 313 ? 6.52 -112.125 -44.875 1 96.25 313 GLN A CA 1
ATOM 2436 C C . GLN A 1 313 ? 6.57 -112.562 -46.344 1 96.25 313 GLN A C 1
ATOM 2438 O O . GLN A 1 313 ? 6.727 -113.75 -46.625 1 96.25 313 GLN A O 1
ATOM 2443 N N . ILE A 1 314 ? 6.488 -111.562 -47.094 1 95.62 314 ILE A N 1
ATOM 2444 C CA . ILE A 1 314 ? 6.57 -111.812 -48.531 1 95.62 314 ILE A CA 1
ATOM 2445 C C . ILE A 1 314 ? 7.973 -112.312 -48.875 1 95.62 314 ILE A C 1
ATOM 2447 O O . ILE A 1 314 ? 8.125 -113.25 -49.688 1 95.62 314 ILE A O 1
ATOM 2451 N N . ASN A 1 315 ? 8.859 -111.75 -48.281 1 94.12 315 ASN A N 1
ATOM 2452 C CA . ASN A 1 315 ? 10.234 -112.188 -48.5 1 94.12 315 ASN A CA 1
ATOM 2453 C C . ASN A 1 315 ? 10.445 -113.625 -48.031 1 94.12 315 ASN A C 1
ATOM 2455 O O . ASN A 1 315 ? 11.102 -114.438 -48.719 1 94.12 315 ASN A O 1
ATOM 2459 N N . LEU A 1 316 ? 9.883 -114 -47.062 1 94.38 316 LEU A N 1
ATOM 2460 C CA . LEU A 1 316 ? 10 -115.375 -46.531 1 94.38 316 LEU A CA 1
ATOM 2461 C C . LEU A 1 316 ? 9.266 -116.375 -47.438 1 94.38 316 LEU A C 1
ATOM 2463 O O . LEU A 1 316 ? 9.766 -117.5 -47.688 1 94.38 316 LEU A O 1
ATOM 2467 N N . LEU A 1 317 ? 8.203 -115.938 -47.844 1 93.69 317 LEU A N 1
ATOM 2468 C CA . LEU A 1 317 ? 7.438 -116.812 -48.75 1 93.69 317 LEU A CA 1
ATOM 2469 C C . LEU A 1 317 ? 8.18 -117 -50.062 1 93.69 317 LEU A C 1
ATOM 2471 O O . LEU A 1 317 ? 8.18 -118.125 -50.625 1 93.69 317 LEU A O 1
ATOM 2475 N N . ALA A 1 318 ? 8.781 -115.938 -50.438 1 92.81 318 ALA A N 1
ATOM 2476 C CA . ALA A 1 318 ? 9.562 -116 -51.688 1 92.81 318 ALA A CA 1
ATOM 2477 C C . ALA A 1 318 ? 10.789 -116.875 -51.531 1 92.81 318 ALA A C 1
ATOM 2479 O O . ALA A 1 318 ? 11.141 -117.625 -52.438 1 92.81 318 ALA A O 1
ATOM 2480 N N . LEU A 1 319 ? 11.352 -116.938 -50.469 1 91.75 319 LEU A N 1
ATOM 2481 C CA . LEU A 1 319 ? 12.484 -117.812 -50.188 1 91.75 319 LEU A CA 1
ATOM 2482 C C . LEU A 1 319 ? 12.062 -119.312 -50.156 1 91.75 319 LEU A C 1
ATOM 2484 O O . LEU A 1 319 ? 12.742 -120.125 -50.75 1 91.75 319 LEU A O 1
ATOM 2488 N N . ASN A 1 320 ? 11.031 -119.5 -49.625 1 89 320 ASN A N 1
ATOM 2489 C CA . ASN A 1 320 ? 10.508 -120.812 -49.594 1 89 320 ASN A CA 1
ATOM 2490 C C . ASN A 1 320 ? 10.141 -121.312 -50.969 1 89 320 ASN A C 1
ATOM 2492 O O . ASN A 1 320 ? 10.352 -122.5 -51.312 1 89 320 ASN A O 1
ATOM 2496 N N . ALA A 1 321 ? 9.633 -120.375 -51.625 1 88.12 321 ALA A N 1
ATOM 2497 C CA . ALA A 1 321 ? 9.266 -120.688 -53 1 88.12 321 ALA A CA 1
ATOM 2498 C C . ALA A 1 321 ? 10.508 -121 -53.844 1 88.12 321 ALA A C 1
ATOM 2500 O O . ALA A 1 321 ? 10.477 -121.812 -54.75 1 88.12 321 ALA A O 1
ATOM 2501 N N . THR A 1 322 ? 11.547 -120.375 -53.594 1 88.31 322 THR A N 1
ATOM 2502 C CA . THR A 1 322 ? 12.805 -120.625 -54.281 1 88.31 322 THR A CA 1
ATOM 2503 C C . THR A 1 322 ? 13.352 -122 -53.938 1 88.31 322 THR A C 1
ATOM 2505 O O . THR A 1 322 ? 13.867 -122.688 -54.812 1 88.31 322 THR A O 1
ATOM 2508 N N . ILE A 1 323 ? 13.172 -122.375 -52.844 1 85.25 323 ILE A N 1
ATOM 2509 C CA . ILE A 1 323 ? 13.648 -123.688 -52.375 1 85.25 323 ILE A CA 1
ATOM 2510 C C . ILE A 1 323 ? 12.812 -124.812 -53.031 1 85.25 323 ILE A C 1
ATOM 2512 O O . ILE A 1 323 ? 13.367 -125.812 -53.531 1 85.25 323 ILE A O 1
ATOM 2516 N N . GLU A 1 324 ? 11.578 -124.625 -53.031 1 80.94 324 GLU A N 1
ATOM 2517 C CA . GLU A 1 324 ? 10.688 -125.625 -53.625 1 80.94 324 GLU A CA 1
ATOM 2518 C C . GLU A 1 324 ? 10.898 -125.688 -55.125 1 80.94 324 GLU A C 1
ATOM 2520 O O . GLU A 1 324 ? 10.844 -126.812 -55.688 1 80.94 324 GLU A O 1
ATOM 2525 N N . ALA A 1 325 ? 11.141 -124.562 -55.719 1 84.06 325 ALA A N 1
ATOM 2526 C CA . ALA A 1 325 ? 11.398 -124.562 -57.156 1 84.06 325 ALA A CA 1
ATOM 2527 C C . ALA A 1 325 ? 12.68 -125.312 -57.469 1 84.06 325 ALA A C 1
ATOM 2529 O O . ALA A 1 325 ? 12.758 -126 -58.5 1 84.06 325 ALA A O 1
ATOM 2530 N N . ALA A 1 326 ? 13.617 -125.312 -56.688 1 83.94 326 ALA A N 1
ATOM 2531 C CA . ALA A 1 326 ? 14.867 -126.062 -56.875 1 83.94 326 ALA A CA 1
ATOM 2532 C C . ALA A 1 326 ? 14.641 -127.562 -56.719 1 83.94 326 ALA A C 1
ATOM 2534 O O . ALA A 1 326 ? 15.227 -128.375 -57.469 1 83.94 326 ALA A O 1
ATOM 2535 N N . ARG A 1 327 ? 13.844 -127.875 -55.906 1 81.56 327 ARG A N 1
ATOM 2536 C CA . ARG A 1 327 ? 13.539 -129.25 -55.625 1 81.56 327 ARG A CA 1
ATOM 2537 C C . ARG A 1 327 ? 12.797 -129.875 -56.812 1 81.56 327 ARG A C 1
ATOM 2539 O O . ARG A 1 327 ? 12.906 -131.125 -57.031 1 81.56 327 ARG A O 1
ATOM 2546 N N . ALA A 1 328 ? 12.031 -129.125 -57.5 1 79.88 328 ALA A N 1
ATOM 2547 C CA . ALA A 1 328 ? 11.203 -129.625 -58.594 1 79.88 328 ALA A CA 1
ATOM 2548 C C . ALA A 1 328 ? 12.008 -129.75 -59.875 1 79.88 328 ALA A C 1
ATOM 2550 O O . ALA A 1 328 ? 11.492 -130.125 -60.875 1 79.88 328 ALA A O 1
ATOM 2551 N N . GLY A 1 329 ? 13.344 -129.375 -59.906 1 79.25 329 GLY A N 1
ATOM 2552 C CA . GLY A 1 329 ? 14.258 -129.5 -61 1 79.25 329 GLY A CA 1
ATOM 2553 C C . GLY A 1 329 ? 13.891 -128.75 -62.219 1 79.25 329 GLY A C 1
ATOM 2554 O O . GLY A 1 329 ? 13.703 -127.5 -62.125 1 79.25 329 GLY A O 1
ATOM 2555 N N . GLU A 1 330 ? 13.594 -129.5 -63.375 1 77.94 330 GLU A N 1
ATOM 2556 C CA . GLU A 1 330 ? 13.344 -128.75 -64.688 1 77.94 330 GLU A CA 1
ATOM 2557 C C . GLU A 1 330 ? 11.93 -128.25 -64.75 1 77.94 330 GLU A C 1
ATOM 2559 O O . GLU A 1 330 ? 11.695 -127.25 -65.438 1 77.94 330 GLU A O 1
ATOM 2564 N N . ALA A 1 331 ? 11.047 -128.75 -64 1 74.25 331 ALA A N 1
ATOM 2565 C CA . ALA A 1 331 ? 9.648 -128.375 -63.969 1 74.25 331 ALA A CA 1
ATOM 2566 C C . ALA A 1 331 ? 9.484 -127.062 -63.156 1 74.25 331 ALA A C 1
ATOM 2568 O O . ALA A 1 331 ? 8.484 -126.375 -63.312 1 74.25 331 ALA A O 1
ATOM 2569 N N . GLY A 1 332 ? 10.594 -126.75 -62.438 1 79.69 332 GLY A N 1
ATOM 2570 C CA . GLY A 1 332 ? 10.477 -125.562 -61.531 1 79.69 332 GLY A CA 1
ATOM 2571 C C . GLY A 1 332 ? 11.242 -124.375 -62 1 79.69 332 GLY A C 1
ATOM 2572 O O . GLY A 1 332 ? 11.266 -123.375 -61.312 1 79.69 332 GLY A O 1
ATOM 2573 N N . ARG A 1 333 ? 11.789 -124.438 -63.094 1 85.12 333 ARG A N 1
ATOM 2574 C CA . ARG A 1 333 ? 12.656 -123.312 -63.531 1 85.12 333 ARG A CA 1
ATOM 2575 C C . ARG A 1 333 ? 11.875 -122 -63.688 1 85.12 333 ARG A C 1
ATOM 2577 O O . ARG A 1 333 ? 12.359 -120.938 -63.281 1 85.12 333 ARG A O 1
ATOM 2584 N N . GLY A 1 334 ? 10.695 -122 -64.188 1 80.88 334 GLY A N 1
ATOM 2585 C CA . GLY A 1 334 ? 9.875 -120.812 -64.375 1 80.88 334 GLY A CA 1
ATOM 2586 C C . GLY A 1 334 ? 9.453 -120.188 -63.031 1 80.88 334 GLY A C 1
ATOM 2587 O O . GLY A 1 334 ? 9.477 -119 -62.875 1 80.88 334 GLY A O 1
ATOM 2588 N N . PHE A 1 335 ? 9.227 -121.062 -62.031 1 83.44 335 PHE A N 1
ATOM 2589 C CA . PHE A 1 335 ? 8.797 -120.625 -60.688 1 83.44 335 PHE A CA 1
ATOM 2590 C C . PHE A 1 335 ? 9.969 -120.062 -59.938 1 83.44 335 PHE A C 1
ATOM 2592 O O . PHE A 1 335 ? 9.789 -119.125 -59.125 1 83.44 335 PHE A O 1
ATOM 2599 N N . ALA A 1 336 ? 11.133 -120.562 -60.188 1 87 336 ALA A N 1
ATOM 2600 C CA . ALA A 1 336 ? 12.328 -120.062 -59.531 1 87 336 ALA A CA 1
ATOM 2601 C C . ALA A 1 336 ? 12.586 -118.625 -59.938 1 87 336 ALA A C 1
ATOM 2603 O O . ALA A 1 336 ? 12.969 -117.812 -59.094 1 87 336 ALA A O 1
ATOM 2604 N N . VAL A 1 337 ? 12.203 -118.25 -61.156 1 88.81 337 VAL A N 1
ATOM 2605 C CA . VAL A 1 337 ? 12.406 -116.875 -61.656 1 88.81 337 VAL A CA 1
ATOM 2606 C C . VAL A 1 337 ? 11.391 -115.938 -61.031 1 88.81 337 VAL A C 1
ATOM 2608 O O . VAL A 1 337 ? 11.75 -114.875 -60.562 1 88.81 337 VAL A O 1
ATOM 2611 N N . VAL A 1 338 ? 10.234 -116.375 -60.875 1 89.31 338 VAL A N 1
ATOM 2612 C CA . VAL A 1 338 ? 9.18 -115.625 -60.281 1 89.31 338 VAL A CA 1
ATOM 2613 C C . VAL A 1 338 ? 9.461 -115.438 -58.781 1 89.31 338 VAL A C 1
ATOM 2615 O O . VAL A 1 338 ? 9.336 -114.312 -58.25 1 89.31 338 VAL A O 1
ATOM 2618 N N . ALA A 1 339 ? 9.859 -116.438 -58.125 1 91 339 ALA A N 1
ATOM 2619 C CA . ALA A 1 339 ? 10.148 -116.375 -56.688 1 91 339 ALA A CA 1
ATOM 2620 C C . ALA A 1 339 ? 11.305 -115.438 -56.406 1 91 339 ALA A C 1
ATOM 2622 O O . ALA A 1 339 ? 11.258 -114.688 -55.438 1 91 339 ALA A O 1
ATOM 2623 N N . ASN A 1 340 ? 12.266 -115.375 -57.312 1 92.5 340 ASN A N 1
ATOM 2624 C CA . ASN A 1 340 ? 13.414 -114.5 -57.125 1 92.5 340 ASN A CA 1
ATOM 2625 C C . ASN A 1 340 ? 13.023 -113.062 -57.344 1 92.5 340 ASN A C 1
ATOM 2627 O O . ASN A 1 340 ? 13.531 -112.125 -56.656 1 92.5 340 ASN A O 1
ATOM 2631 N N . GLU A 1 341 ? 12.133 -112.938 -58.25 1 94.25 341 GLU A N 1
ATOM 2632 C CA . GLU A 1 341 ? 11.688 -111.562 -58.531 1 94.25 341 GLU A CA 1
ATOM 2633 C C . GLU A 1 341 ? 10.828 -111 -57.375 1 94.25 341 GLU A C 1
ATOM 2635 O O . GLU A 1 341 ? 10.961 -109.875 -56.969 1 94.25 341 GLU A O 1
ATOM 2640 N N . VAL A 1 342 ? 10 -111.812 -56.844 1 94.5 342 VAL A N 1
ATOM 2641 C CA . VAL A 1 342 ? 9.18 -111.438 -55.688 1 94.5 342 VAL A CA 1
ATOM 2642 C C . VAL A 1 342 ? 10.07 -111.125 -54.469 1 94.5 342 VAL A C 1
ATOM 2644 O O . VAL A 1 342 ? 9.82 -110.188 -53.719 1 94.5 342 VAL A O 1
ATOM 2647 N N . LYS A 1 343 ? 11.031 -111.938 -54.344 1 94.38 343 LYS A N 1
ATOM 2648 C CA . LYS A 1 343 ? 11.992 -111.688 -53.25 1 94.38 343 LYS A CA 1
ATOM 2649 C C . LYS A 1 343 ? 12.68 -110.375 -53.375 1 94.38 343 LYS A C 1
ATOM 2651 O O . LYS A 1 343 ? 12.789 -109.625 -52.375 1 94.38 343 LYS A O 1
ATOM 2656 N N . ASN A 1 344 ? 13.07 -110 -54.562 1 95.38 344 ASN A N 1
ATOM 2657 C CA . ASN A 1 344 ? 13.734 -108.688 -54.812 1 95.38 344 ASN A CA 1
ATOM 2658 C C . ASN A 1 344 ? 12.797 -107.5 -54.531 1 95.38 344 ASN A C 1
ATOM 2660 O O . ASN A 1 344 ? 13.203 -106.5 -53.938 1 95.38 344 ASN A O 1
ATOM 2664 N N . LEU A 1 345 ? 11.625 -107.688 -54.906 1 95.38 345 LEU A N 1
ATOM 2665 C CA . LEU A 1 345 ? 10.633 -106.625 -54.688 1 95.38 345 LEU A CA 1
ATOM 2666 C C . LEU A 1 345 ? 10.281 -106.5 -53.219 1 95.38 345 LEU A C 1
ATOM 2668 O O . LEU A 1 345 ? 10.094 -105.375 -52.719 1 95.38 345 LEU A O 1
ATOM 2672 N N . ALA A 1 346 ? 10.211 -107.562 -52.562 1 95 346 ALA A N 1
ATOM 2673 C CA . ALA A 1 346 ? 9.961 -107.5 -51.125 1 95 346 ALA A CA 1
ATOM 2674 C C . ALA A 1 346 ? 11.086 -106.812 -50.375 1 95 346 ALA A C 1
ATOM 2676 O O . ALA A 1 346 ? 10.836 -106.062 -49.438 1 95 346 ALA A O 1
ATOM 2677 N N . ASN A 1 347 ? 12.273 -107.062 -50.844 1 95.38 347 ASN A N 1
ATOM 2678 C CA . ASN A 1 347 ? 13.422 -106.375 -50.25 1 95.38 347 ASN A CA 1
ATOM 2679 C C . ASN A 1 347 ? 13.398 -104.875 -50.531 1 95.38 347 ASN A C 1
ATOM 2681 O O . ASN A 1 347 ? 13.734 -104.062 -49.656 1 95.38 347 ASN A O 1
ATOM 2685 N N . GLN A 1 348 ? 12.977 -104.562 -51.656 1 94.94 348 GLN A N 1
ATOM 2686 C CA . GLN A 1 348 ? 12.852 -103.125 -52 1 94.94 348 GLN A CA 1
ATOM 2687 C C . GLN A 1 348 ? 11.766 -102.438 -51.188 1 94.94 348 GLN A C 1
ATOM 2689 O O . GLN A 1 348 ? 11.938 -101.312 -50.75 1 94.94 348 GLN A O 1
ATOM 2694 N N . SER A 1 349 ? 10.734 -103.125 -50.938 1 95.12 349 SER A N 1
ATOM 2695 C CA . SER A 1 349 ? 9.648 -102.562 -50.125 1 95.12 349 SER A CA 1
ATOM 2696 C C . SER A 1 349 ? 10.078 -102.375 -48.688 1 95.12 349 SER A C 1
ATOM 2698 O O . SER A 1 349 ? 9.75 -101.375 -48.031 1 95.12 349 SER A O 1
ATOM 2700 N N . ALA A 1 350 ? 10.781 -103.375 -48.219 1 94.31 350 ALA A N 1
ATOM 2701 C CA . ALA A 1 350 ? 11.289 -103.312 -46.844 1 94.31 350 ALA A CA 1
ATOM 2702 C C . ALA A 1 350 ? 12.219 -102.125 -46.688 1 94.31 350 ALA A C 1
ATOM 2704 O O . ALA A 1 350 ? 12.156 -101.375 -45.656 1 94.31 350 ALA A O 1
ATOM 2705 N N . ASN A 1 351 ? 13.039 -101.812 -47.688 1 95.88 351 ASN A N 1
ATOM 2706 C CA . ASN A 1 351 ? 13.945 -100.688 -47.656 1 95.88 351 ASN A CA 1
ATOM 2707 C C . ASN A 1 351 ? 13.188 -99.375 -47.719 1 95.88 351 ASN A C 1
ATOM 2709 O O . ASN A 1 351 ? 13.523 -98.438 -47 1 95.88 351 ASN A O 1
ATOM 2713 N N . ALA A 1 352 ? 12.242 -99.312 -48.5 1 94.94 352 ALA A N 1
ATOM 2714 C CA . ALA A 1 352 ? 11.414 -98.125 -48.594 1 94.94 352 ALA A CA 1
ATOM 2715 C C . ALA A 1 352 ? 10.648 -97.875 -47.312 1 94.94 352 ALA A C 1
ATOM 2717 O O . ALA A 1 352 ? 10.516 -96.75 -46.875 1 94.94 352 ALA A O 1
ATOM 2718 N N . THR A 1 353 ? 10.18 -98.812 -46.656 1 94.38 353 THR A N 1
ATOM 2719 C CA . THR A 1 353 ? 9.445 -98.75 -45.406 1 94.38 353 THR A CA 1
ATOM 2720 C C . THR A 1 353 ? 10.359 -98.25 -44.281 1 94.38 353 THR A C 1
ATOM 2722 O O . THR A 1 353 ? 9.945 -97.438 -43.438 1 94.38 353 THR A O 1
ATOM 2725 N N . ALA A 1 354 ? 11.555 -98.75 -44.406 1 94.75 354 ALA A N 1
ATOM 2726 C CA . ALA A 1 354 ? 12.531 -98.312 -43.438 1 94.75 354 ALA A CA 1
ATOM 2727 C C . ALA A 1 354 ? 12.82 -96.812 -43.594 1 94.75 354 ALA A C 1
ATOM 2729 O O . ALA A 1 354 ? 13 -96.062 -42.625 1 94.75 354 ALA A O 1
ATOM 2730 N N . GLN A 1 355 ? 12.82 -96.375 -44.812 1 94.69 355 GLN A N 1
ATOM 2731 C CA . GLN A 1 355 ? 13.031 -94.938 -45.094 1 94.69 355 GLN A CA 1
ATOM 2732 C C . GLN A 1 355 ? 11.859 -94.125 -44.594 1 94.69 355 GLN A C 1
ATOM 2734 O O . GLN A 1 355 ? 12.055 -93.062 -44.031 1 94.69 355 GLN A O 1
ATOM 2739 N N . ILE A 1 356 ? 10.727 -94.5 -44.719 1 94.5 356 ILE A N 1
ATOM 2740 C CA . ILE A 1 356 ? 9.547 -93.812 -44.281 1 94.5 356 ILE A CA 1
ATOM 2741 C C . ILE A 1 356 ? 9.539 -93.75 -42.75 1 94.5 356 ILE A C 1
ATOM 2743 O O . ILE A 1 356 ? 9.109 -92.75 -42.188 1 94.5 356 ILE A O 1
ATOM 2747 N N . SER A 1 357 ? 9.922 -94.875 -42.156 1 94.06 357 SER A N 1
ATOM 2748 C CA . SER A 1 357 ? 9.992 -94.875 -40.719 1 94.06 357 SER A CA 1
ATOM 2749 C C . SER A 1 357 ? 10.93 -93.812 -40.188 1 94.06 357 SER A C 1
ATOM 2751 O O . SER A 1 357 ? 10.617 -93.125 -39.188 1 94.06 357 SER A O 1
ATOM 2753 N N . LYS A 1 358 ? 12.055 -93.562 -40.906 1 94.56 358 LYS A N 1
ATOM 2754 C CA . LYS A 1 358 ? 13 -92.5 -40.531 1 94.56 358 LYS A CA 1
ATOM 2755 C C . LYS A 1 358 ? 12.398 -91.125 -40.75 1 94.56 358 LYS A C 1
ATOM 2757 O O . LYS A 1 358 ? 12.594 -90.25 -39.906 1 94.56 358 LYS A O 1
ATOM 2762 N N . GLU A 1 359 ? 11.688 -91 -41.781 1 92.25 359 GLU A N 1
ATOM 2763 C CA . GLU A 1 359 ? 11.031 -89.688 -42.031 1 92.25 359 GLU A CA 1
ATOM 2764 C C . GLU A 1 359 ? 9.961 -89.375 -41 1 92.25 359 GLU A C 1
ATOM 2766 O O . GLU A 1 359 ? 9.789 -88.25 -40.594 1 92.25 359 GLU A O 1
ATOM 2771 N N . ILE A 1 360 ? 9.266 -90.375 -40.531 1 92.88 360 ILE A N 1
ATOM 2772 C CA . ILE A 1 360 ? 8.234 -90.188 -39.531 1 92.88 360 ILE A CA 1
ATOM 2773 C C . ILE A 1 360 ? 8.867 -89.75 -38.188 1 92.88 360 ILE A C 1
ATOM 2775 O O . ILE A 1 360 ? 8.344 -88.875 -37.5 1 92.88 360 ILE A O 1
ATOM 2779 N N . GLU A 1 361 ? 10.016 -90.375 -37.906 1 91.44 361 GLU A N 1
ATOM 2780 C CA . GLU A 1 361 ? 10.75 -90 -36.719 1 91.44 361 GLU A CA 1
ATOM 2781 C C . GLU A 1 361 ? 11.195 -88.5 -36.812 1 91.44 361 GLU A C 1
ATOM 2783 O O . GLU A 1 361 ? 11.102 -87.75 -35.844 1 91.44 361 GLU A O 1
ATOM 2788 N N . GLY A 1 362 ? 11.641 -88.125 -37.969 1 87.88 362 GLY A N 1
ATOM 2789 C CA . GLY A 1 362 ? 11.992 -86.75 -38.188 1 87.88 362 GLY A CA 1
ATOM 2790 C C . GLY A 1 362 ? 10.812 -85.812 -38.062 1 87.88 362 GLY A C 1
ATOM 2791 O O . GLY A 1 362 ? 10.93 -84.75 -37.469 1 87.88 362 GLY A O 1
ATOM 2792 N N . MET A 1 363 ? 9.703 -86.188 -38.5 1 88 363 MET A N 1
ATOM 2793 C CA . MET A 1 363 ? 8.477 -85.375 -38.406 1 88 363 MET A CA 1
ATOM 2794 C C . MET A 1 363 ? 8.062 -85.188 -36.969 1 88 363 MET A C 1
ATOM 2796 O O . MET A 1 363 ? 7.648 -84.062 -36.562 1 88 363 MET A O 1
ATOM 2800 N N . GLN A 1 364 ? 8.133 -86.25 -36.25 1 89 364 GLN A N 1
ATOM 2801 C CA . GLN A 1 364 ? 7.777 -86.188 -34.844 1 89 364 GLN A CA 1
ATOM 2802 C C . GLN A 1 364 ? 8.695 -85.25 -34.094 1 89 364 GLN A C 1
ATOM 2804 O O . GLN A 1 364 ? 8.234 -84.5 -33.25 1 89 364 GLN A O 1
ATOM 2809 N N . ALA A 1 365 ? 9.977 -85.25 -34.5 1 89.62 365 ALA A N 1
ATOM 2810 C CA . ALA A 1 365 ? 10.938 -84.312 -33.844 1 89.62 365 ALA A CA 1
ATOM 2811 C C . ALA A 1 365 ? 10.641 -82.875 -34.219 1 89.62 365 ALA A C 1
ATOM 2813 O O . ALA A 1 365 ? 10.648 -82 -33.344 1 89.62 365 ALA A O 1
ATOM 2814 N N . VAL A 1 366 ? 10.328 -82.625 -35.406 1 88.06 366 VAL A N 1
ATOM 2815 C CA . VAL A 1 366 ? 10.031 -81.25 -35.875 1 88.06 366 VAL A CA 1
ATOM 2816 C C . VAL A 1 366 ? 8.727 -80.75 -35.25 1 88.06 366 VAL A C 1
ATOM 2818 O O . VAL A 1 366 ? 8.609 -79.562 -34.844 1 88.06 366 VAL A O 1
ATOM 2821 N N . SER A 1 367 ? 7.742 -81.625 -35.156 1 89.75 367 SER A N 1
ATOM 2822 C CA . SER A 1 367 ? 6.477 -81.25 -34.531 1 89.75 367 SER A CA 1
ATOM 2823 C C . SER A 1 367 ? 6.688 -80.875 -33.062 1 89.75 367 SER A C 1
ATOM 2825 O O . SER A 1 367 ? 6.09 -79.875 -32.594 1 89.75 367 SER A O 1
ATOM 2827 N N . SER A 1 368 ? 7.59 -81.562 -32.406 1 91.31 368 SER A N 1
ATOM 2828 C CA . SER A 1 368 ? 7.906 -81.25 -31.031 1 91.31 368 SER A CA 1
ATOM 2829 C C . SER A 1 368 ? 8.57 -79.875 -30.906 1 91.31 368 SER A C 1
ATOM 2831 O O . SER A 1 368 ? 8.312 -79.188 -29.953 1 91.31 368 SER A O 1
ATOM 2833 N N . ASP A 1 369 ? 9.367 -79.562 -31.891 1 91.06 369 ASP A N 1
ATOM 2834 C CA . ASP A 1 369 ? 10.016 -78.25 -31.922 1 91.06 369 ASP A CA 1
ATOM 2835 C C . ASP A 1 369 ? 8.992 -77.125 -32.094 1 91.06 369 ASP A C 1
ATOM 2837 O O . ASP A 1 369 ? 9.094 -76.062 -31.469 1 91.06 369 ASP A O 1
ATOM 2841 N N . VAL A 1 370 ? 8.039 -77.312 -32.906 1 92 370 VAL A N 1
ATOM 2842 C CA . VAL A 1 370 ? 7 -76.312 -33.156 1 92 370 VAL A CA 1
ATOM 2843 C C . VAL A 1 370 ? 6.188 -76.125 -31.891 1 92 370 VAL A C 1
ATOM 2845 O O . VAL A 1 370 ? 5.945 -74.938 -31.5 1 92 370 VAL A O 1
ATOM 2848 N N . VAL A 1 371 ? 5.848 -77.188 -31.234 1 91.38 371 VAL A N 1
ATOM 2849 C CA . VAL A 1 371 ? 5.047 -77.062 -30.016 1 91.38 371 VAL A CA 1
ATOM 2850 C C . VAL A 1 371 ? 5.824 -76.312 -28.953 1 91.38 371 VAL A C 1
ATOM 2852 O O . VAL A 1 371 ? 5.254 -75.5 -28.234 1 91.38 371 VAL A O 1
ATOM 2855 N N . ALA A 1 372 ? 7.145 -76.5 -28.875 1 93.38 372 ALA A N 1
ATOM 2856 C CA . ALA A 1 372 ? 7.973 -75.812 -27.906 1 93.38 372 ALA A CA 1
ATOM 2857 C C . ALA A 1 372 ? 8.023 -74.312 -28.203 1 93.38 372 ALA A C 1
ATOM 2859 O O . ALA A 1 372 ? 7.895 -73.5 -27.297 1 93.38 372 ALA A O 1
ATOM 2860 N N . SER A 1 373 ? 8.18 -74 -29.438 1 94.44 373 SER A N 1
ATOM 2861 C CA . SER A 1 373 ? 8.219 -72.625 -29.844 1 94.44 373 SER A CA 1
ATOM 2862 C C . SER A 1 373 ? 6.891 -71.938 -29.562 1 94.44 373 SER A C 1
ATOM 2864 O O . SER A 1 373 ? 6.863 -70.75 -29.094 1 94.44 373 SER A O 1
ATOM 2866 N N . LEU A 1 374 ? 5.816 -72.562 -29.812 1 94.69 374 LEU A N 1
ATOM 2867 C CA . LEU A 1 374 ? 4.488 -72 -29.578 1 94.69 374 LEU A CA 1
ATOM 2868 C C . LEU A 1 374 ? 4.258 -71.75 -28.078 1 94.69 374 LEU A C 1
ATOM 2870 O O . LEU A 1 374 ? 3.609 -70.812 -27.688 1 94.69 374 LEU A O 1
ATOM 2874 N N . GLY A 1 375 ? 4.812 -72.688 -27.297 1 94.75 375 GLY A N 1
ATOM 2875 C CA . GLY A 1 375 ? 4.762 -72.5 -25.859 1 94.75 375 GLY A CA 1
ATOM 2876 C C . GLY A 1 375 ? 5.469 -71.188 -25.422 1 94.75 375 GLY A C 1
ATOM 2877 O O . GLY A 1 375 ? 4.953 -70.438 -24.578 1 94.75 375 GLY A O 1
ATOM 2878 N N . ASN A 1 376 ? 6.586 -70.938 -26 1 95.69 376 ASN A N 1
ATOM 2879 C CA . ASN A 1 376 ? 7.344 -69.75 -25.688 1 95.69 376 ASN A CA 1
ATOM 2880 C C . ASN A 1 376 ? 6.625 -68.5 -26.188 1 95.69 376 ASN A C 1
ATOM 2882 O O . ASN A 1 376 ? 6.637 -67.438 -25.516 1 95.69 376 ASN A O 1
ATOM 2886 N N . ILE A 1 377 ? 5.992 -68.562 -27.281 1 95.69 377 ILE A N 1
ATOM 2887 C CA . ILE A 1 377 ? 5.23 -67.438 -27.812 1 95.69 377 ILE A CA 1
ATOM 2888 C C . ILE A 1 377 ? 4.059 -67.125 -26.891 1 95.69 377 ILE A C 1
ATOM 2890 O O . ILE A 1 377 ? 3.793 -65.938 -26.594 1 95.69 377 ILE A O 1
ATOM 2894 N N . ARG A 1 378 ? 3.416 -68.188 -26.5 1 95.06 378 ARG A N 1
ATOM 2895 C CA . ARG A 1 378 ? 2.285 -68 -25.609 1 95.06 378 ARG A CA 1
ATOM 2896 C C . ARG A 1 378 ? 2.711 -67.312 -24.328 1 95.06 378 ARG A C 1
ATOM 2898 O O . ARG A 1 378 ? 2.027 -66.375 -23.859 1 95.06 378 ARG A O 1
ATOM 2905 N N . GLN A 1 379 ? 3.879 -67.625 -23.797 1 95.81 379 GLN A N 1
ATOM 2906 C CA . GLN A 1 379 ? 4.379 -67.062 -22.578 1 95.81 379 GLN A CA 1
ATOM 2907 C C . GLN A 1 379 ? 4.75 -65.562 -22.812 1 95.81 379 GLN A C 1
ATOM 2909 O O . GLN A 1 379 ? 4.418 -64.688 -22 1 95.81 379 GLN A O 1
ATOM 2914 N N . ALA A 1 380 ? 5.371 -65.312 -23.891 1 95.12 380 ALA A N 1
ATOM 2915 C CA . ALA A 1 380 ? 5.773 -63.938 -24.219 1 95.12 380 ALA A CA 1
ATOM 2916 C C . ALA A 1 380 ? 4.555 -63.031 -24.406 1 95.12 380 ALA A C 1
ATOM 2918 O O . ALA A 1 380 ? 4.531 -61.906 -23.922 1 95.12 380 ALA A O 1
ATOM 2919 N N . THR A 1 381 ? 3.594 -63.531 -25.047 1 94.44 381 THR A N 1
ATOM 2920 C CA . THR A 1 381 ? 2.387 -62.75 -25.312 1 94.44 381 THR A CA 1
ATOM 2921 C C . THR A 1 381 ? 1.598 -62.531 -24.031 1 94.44 381 THR A C 1
ATOM 2923 O O . THR A 1 381 ? 0.985 -61.469 -23.844 1 94.44 381 THR A O 1
ATOM 2926 N N . SER A 1 382 ? 1.628 -63.531 -23.188 1 94.94 382 SER A N 1
ATOM 2927 C CA . SER A 1 382 ? 0.985 -63.344 -21.891 1 94.94 382 SER A CA 1
ATOM 2928 C C . SER A 1 382 ? 1.647 -62.25 -21.078 1 94.94 382 SER A C 1
ATOM 2930 O O . SER A 1 382 ? 0.962 -61.438 -20.453 1 94.94 382 SER A O 1
ATOM 2932 N N . ASN A 1 383 ? 2.938 -62.219 -21.094 1 94.88 383 ASN A N 1
ATOM 2933 C CA . ASN A 1 383 ? 3.676 -61.125 -20.438 1 94.88 383 ASN A CA 1
ATOM 2934 C C . ASN A 1 383 ? 3.324 -59.781 -21.031 1 94.88 383 ASN A C 1
ATOM 2936 O O . ASN A 1 383 ? 3.113 -58.812 -20.297 1 94.88 383 ASN A O 1
ATOM 2940 N N . LEU A 1 384 ? 3.215 -59.719 -22.266 1 93.38 384 LEU A N 1
ATOM 2941 C CA . LEU A 1 384 ? 2.873 -58.5 -22.953 1 93.38 384 LEU A CA 1
ATOM 2942 C C . LEU A 1 384 ? 1.507 -57.969 -22.5 1 93.38 384 LEU A C 1
ATOM 2944 O O . LEU A 1 384 ? 1.335 -56.781 -22.266 1 93.38 384 LEU A O 1
ATOM 2948 N N . MET A 1 385 ? 0.622 -58.875 -22.391 1 92.62 385 MET A N 1
ATOM 2949 C CA . MET A 1 385 ? -0.719 -58.5 -21.938 1 92.62 385 MET A CA 1
ATOM 2950 C C . MET A 1 385 ? -0.685 -57.906 -20.547 1 92.62 385 MET A C 1
ATOM 2952 O O . MET A 1 385 ? -1.391 -56.938 -20.25 1 92.62 385 MET A O 1
ATOM 2956 N N . GLU A 1 386 ? 0.19 -58.406 -19.734 1 94.25 386 GLU A N 1
ATOM 2957 C CA . GLU A 1 386 ? 0.32 -57.906 -18.375 1 94.25 386 GLU A CA 1
ATOM 2958 C C . GLU A 1 386 ? 0.918 -56.5 -18.359 1 94.25 386 GLU A C 1
ATOM 2960 O O . GLU A 1 386 ? 0.424 -55.625 -17.656 1 94.25 386 GLU A O 1
ATOM 2965 N N . PHE A 1 387 ? 1.926 -56.312 -19.172 1 93.5 387 PHE A N 1
ATOM 2966 C CA . PHE A 1 387 ? 2.588 -55.031 -19.219 1 93.5 387 PHE A CA 1
ATOM 2967 C C . PHE A 1 387 ? 1.651 -53.969 -19.781 1 93.5 387 PHE A C 1
ATOM 2969 O O . PHE A 1 387 ? 1.63 -52.844 -19.297 1 93.5 387 PHE A O 1
ATOM 2976 N N . VAL A 1 388 ? 0.864 -54.281 -20.719 1 93.44 388 VAL A N 1
ATOM 2977 C CA . VAL A 1 388 ? -0.085 -53.344 -21.328 1 93.44 388 VAL A CA 1
ATOM 2978 C C . VAL A 1 388 ? -1.164 -52.969 -20.312 1 93.44 388 VAL A C 1
ATOM 2980 O O . VAL A 1 388 ? -1.552 -51.812 -20.219 1 93.44 388 VAL A O 1
ATOM 2983 N N . THR A 1 389 ? -1.538 -53.938 -19.547 1 93 389 THR A N 1
ATOM 2984 C CA . THR A 1 389 ? -2.568 -53.688 -18.547 1 93 389 THR A CA 1
ATOM 2985 C C . THR A 1 389 ? -2.062 -52.719 -17.484 1 93 389 THR A C 1
ATOM 2987 O O . THR A 1 389 ? -2.76 -51.781 -17.109 1 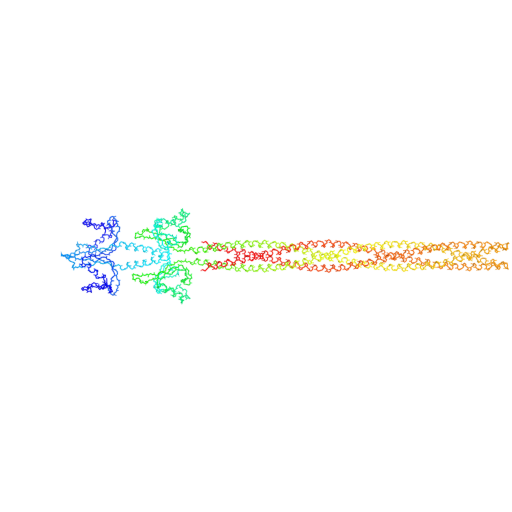93 389 THR A O 1
ATOM 2990 N N . VAL A 1 390 ? -0.855 -52.938 -17.047 1 94.12 390 VAL A N 1
ATOM 2991 C CA . VAL A 1 390 ? -0.249 -52.062 -16.047 1 94.12 390 VAL A CA 1
ATOM 2992 C C . VAL A 1 390 ? -0.089 -50.656 -16.594 1 94.12 390 VAL A C 1
ATOM 2994 O O . VAL A 1 390 ? -0.416 -49.656 -15.922 1 94.12 390 VAL A O 1
ATOM 2997 N N . SER A 1 391 ? 0.331 -50.562 -17.797 1 95.62 391 SER A N 1
ATOM 2998 C CA . SER A 1 391 ? 0.534 -49.281 -18.438 1 95.62 391 SER A CA 1
ATOM 2999 C C . SER A 1 391 ? -0.789 -48.531 -18.625 1 95.62 391 SER A C 1
ATOM 3001 O O . SER A 1 391 ? -0.87 -47.312 -18.422 1 95.62 391 SER A O 1
ATOM 3003 N N . ALA A 1 392 ? -1.789 -49.281 -19.016 1 94.06 392 ALA A N 1
ATOM 3004 C CA . ALA A 1 392 ? -3.111 -48.688 -19.188 1 94.06 392 ALA A CA 1
ATOM 3005 C C . ALA A 1 392 ? -3.621 -48.094 -17.875 1 94.06 392 ALA A C 1
ATOM 3007 O O . ALA A 1 392 ? -4.195 -47 -17.859 1 94.06 392 ALA A O 1
ATOM 3008 N N . GLY A 1 393 ? -3.371 -48.781 -16.781 1 95.31 393 GLY A N 1
ATOM 3009 C CA . GLY A 1 393 ? -3.744 -48.25 -15.477 1 95.31 393 GLY A CA 1
ATOM 3010 C C . GLY A 1 393 ? -2.998 -46.969 -15.109 1 95.31 393 GLY A C 1
ATOM 3011 O O . GLY A 1 393 ? -3.596 -46.031 -14.617 1 95.31 393 GLY A O 1
ATOM 3012 N N . ALA A 1 394 ? -1.772 -46.938 -15.359 1 95.88 394 ALA A N 1
ATOM 3013 C CA . ALA A 1 394 ? -0.945 -45.781 -15.062 1 95.88 394 ALA A CA 1
ATOM 3014 C C . ALA A 1 394 ? -1.379 -44.594 -15.898 1 95.88 394 ALA A C 1
ATOM 3016 O O . ALA A 1 394 ? -1.406 -43.438 -15.398 1 95.88 394 ALA A O 1
ATOM 3017 N N . VAL A 1 395 ? -1.738 -44.781 -17.094 1 96 395 VAL A N 1
ATOM 3018 C CA . VAL A 1 395 ? -2.154 -43.719 -17.984 1 96 395 VAL A CA 1
ATOM 3019 C C . VAL A 1 395 ? -3.504 -43.156 -17.547 1 96 395 VAL A C 1
ATOM 3021 O O . VAL A 1 395 ? -3.752 -41.969 -17.656 1 96 395 VAL A O 1
ATOM 3024 N N . GLU A 1 396 ? -4.336 -44 -17.062 1 94.69 396 GLU A N 1
ATOM 3025 C CA . GLU A 1 396 ? -5.609 -43.531 -16.531 1 94.69 396 GLU A CA 1
ATOM 3026 C C . GLU A 1 396 ? -5.398 -42.594 -15.344 1 94.69 396 GLU A C 1
ATOM 3028 O O . GLU A 1 396 ? -6.055 -41.562 -15.242 1 94.69 396 GLU A O 1
ATOM 3033 N N . GLU A 1 397 ? -4.488 -42.969 -14.562 1 95.06 397 GLU A N 1
ATOM 3034 C CA . GLU A 1 397 ? -4.133 -42.125 -13.43 1 95.06 397 GLU A CA 1
ATOM 3035 C C . GLU A 1 397 ? -3.559 -40.781 -13.914 1 95.06 397 GLU A C 1
ATOM 3037 O O . GLU A 1 397 ? -3.898 -39.719 -13.375 1 95.06 397 GLU A O 1
ATOM 3042 N N . GLN A 1 398 ? -2.742 -40.844 -14.922 1 95.31 398 GLN A N 1
ATOM 3043 C CA . GLN A 1 398 ? -2.152 -39.625 -15.484 1 95.31 398 GLN A CA 1
ATOM 3044 C C . GLN A 1 398 ? -3.229 -38.688 -16.016 1 95.31 398 GLN A C 1
ATOM 3046 O O . GLN A 1 398 ? -3.148 -37.469 -15.805 1 95.31 398 GLN A O 1
ATOM 3051 N N . SER A 1 399 ? -4.18 -39.25 -16.641 1 95.31 399 SER A N 1
ATOM 3052 C CA . SER A 1 399 ? -5.266 -38.438 -17.188 1 95.31 399 SER A CA 1
ATOM 3053 C C . SER A 1 399 ? -6.035 -37.719 -16.094 1 95.31 399 SER A C 1
ATOM 3055 O O . SER A 1 399 ? -6.371 -36.562 -16.234 1 95.31 399 SER A O 1
ATOM 3057 N N . ALA A 1 400 ? -6.238 -38.375 -14.992 1 95.5 400 ALA A N 1
ATOM 3058 C CA . ALA A 1 400 ? -6.934 -37.781 -13.859 1 95.5 400 ALA A CA 1
ATOM 3059 C C . ALA A 1 400 ? -6.105 -36.656 -13.242 1 95.5 400 ALA A C 1
ATOM 3061 O O . ALA A 1 400 ? -6.621 -35.562 -12.977 1 95.5 400 ALA A O 1
ATOM 3062 N N . VAL A 1 401 ? -4.855 -36.906 -13.039 1 96.44 401 VAL A N 1
ATOM 3063 C CA . VAL A 1 401 ? -3.965 -35.969 -12.398 1 96.44 401 VAL A CA 1
ATOM 3064 C C . VAL A 1 401 ? -3.828 -34.719 -13.281 1 96.44 401 VAL A C 1
ATOM 3066 O O . VAL A 1 401 ? -3.842 -33.594 -12.781 1 96.44 401 VAL A O 1
ATOM 3069 N N . THR A 1 402 ? -3.701 -34.906 -14.57 1 95.69 402 THR A N 1
ATOM 3070 C CA . THR A 1 402 ? -3.559 -33.781 -15.484 1 95.69 402 THR A CA 1
ATOM 3071 C C . THR A 1 402 ? -4.824 -32.938 -15.5 1 95.69 402 THR A C 1
ATOM 3073 O O . THR A 1 402 ? -4.754 -31.703 -15.617 1 95.69 402 THR A O 1
ATOM 3076 N N . GLY A 1 403 ? -5.977 -33.594 -15.43 1 94.75 403 GLY A N 1
ATOM 3077 C CA . GLY A 1 403 ? -7.223 -32.844 -15.289 1 94.75 403 GLY A CA 1
ATOM 3078 C C . GLY A 1 403 ? -7.266 -31.984 -14.055 1 94.75 403 GLY A C 1
ATOM 3079 O O . GLY A 1 403 ? -7.621 -30.797 -14.141 1 94.75 403 GLY A O 1
ATOM 3080 N N . ASP A 1 404 ? -6.84 -32.5 -12.977 1 96.12 404 ASP A N 1
ATOM 3081 C CA . ASP A 1 404 ? -6.77 -31.75 -11.719 1 96.12 404 ASP A CA 1
ATOM 3082 C C . ASP A 1 404 ? -5.805 -30.562 -11.836 1 96.12 404 ASP A C 1
ATOM 3084 O O . ASP A 1 404 ? -6.082 -29.484 -11.32 1 96.12 404 ASP A O 1
ATOM 3088 N N . MET A 1 405 ? -4.758 -30.781 -12.484 1 95.31 405 MET A N 1
ATOM 3089 C CA . MET A 1 405 ? -3.746 -29.75 -12.656 1 95.31 405 MET A CA 1
ATOM 3090 C C . MET A 1 405 ? -4.305 -28.578 -13.453 1 95.31 405 MET A C 1
ATOM 3092 O O . MET A 1 405 ? -4.062 -27.406 -13.109 1 95.31 405 MET A O 1
ATOM 3096 N N . SER A 1 406 ? -5.02 -28.922 -14.477 1 95.81 406 SER A N 1
ATOM 3097 C CA . SER A 1 406 ? -5.637 -27.875 -15.297 1 95.81 406 SER A CA 1
ATOM 3098 C C . SER A 1 406 ? -6.586 -27.016 -14.469 1 95.81 406 SER A C 1
ATOM 3100 O O . SER A 1 406 ? -6.551 -25.797 -14.547 1 95.81 406 SER A O 1
ATOM 3102 N N . THR A 1 407 ? -7.352 -27.625 -13.625 1 96.19 407 THR A N 1
ATOM 3103 C CA . THR A 1 407 ? -8.281 -26.922 -12.742 1 96.19 407 THR A CA 1
ATOM 3104 C C . THR A 1 407 ? -7.516 -26.062 -11.734 1 96.19 407 THR A C 1
ATOM 3106 O O . THR A 1 407 ? -7.863 -24.891 -11.516 1 96.19 407 THR A O 1
ATOM 3109 N N . ASN A 1 408 ? -6.5 -26.609 -11.203 1 96.62 408 ASN A N 1
ATOM 3110 C CA . ASN A 1 408 ? -5.672 -25.891 -10.242 1 96.62 408 ASN A CA 1
ATOM 3111 C C . ASN A 1 408 ? -5.02 -24.672 -10.875 1 96.62 408 ASN A C 1
ATOM 3113 O O . ASN A 1 408 ? -4.945 -23.609 -10.242 1 96.62 408 ASN A O 1
ATOM 3117 N N . MET A 1 409 ? -4.602 -24.828 -12.102 1 95.56 409 MET A N 1
ATOM 3118 C CA . MET A 1 409 ? -3.949 -23.719 -12.781 1 95.56 409 MET A CA 1
ATOM 3119 C C . MET A 1 409 ? -4.949 -22.609 -13.094 1 95.56 409 MET A C 1
ATOM 3121 O O . MET A 1 409 ? -4.602 -21.422 -13.055 1 95.56 409 MET A O 1
ATOM 3125 N N . GLN A 1 410 ? -6.18 -23.016 -13.336 1 95.25 410 GLN A N 1
ATOM 3126 C CA . GLN A 1 410 ? -7.227 -22.016 -13.531 1 95.25 410 GLN A CA 1
ATOM 3127 C C . GLN A 1 410 ? -7.473 -21.219 -12.25 1 95.25 410 GLN A C 1
ATOM 3129 O O . GLN A 1 410 ? -7.578 -20 -12.281 1 95.25 410 GLN A O 1
ATOM 3134 N N . ASN A 1 411 ? -7.504 -21.906 -11.164 1 95.44 411 ASN A N 1
ATOM 3135 C CA . ASN A 1 411 ? -7.672 -21.266 -9.867 1 95.44 411 ASN A CA 1
ATOM 3136 C C . ASN A 1 411 ? -6.5 -20.344 -9.539 1 95.44 411 ASN A C 1
ATOM 3138 O O . ASN A 1 411 ? -6.699 -19.234 -9.055 1 95.44 411 ASN A O 1
ATOM 3142 N N . ALA A 1 412 ? -5.355 -20.828 -9.852 1 95.19 412 ALA A N 1
ATOM 3143 C CA . ALA A 1 412 ? -4.164 -20.016 -9.602 1 95.19 412 ALA A CA 1
ATOM 3144 C C . ALA A 1 412 ? -4.172 -18.75 -10.453 1 95.19 412 ALA A C 1
ATOM 3146 O O . ALA A 1 412 ? -3.846 -17.672 -9.969 1 95.19 412 ALA A O 1
ATOM 3147 N N . SER A 1 413 ? -4.543 -18.906 -11.695 1 96.38 413 SER A N 1
ATOM 3148 C CA . SER A 1 413 ? -4.625 -17.766 -12.594 1 96.38 413 SER A CA 1
ATOM 3149 C C . SER A 1 413 ? -5.59 -16.719 -12.07 1 96.38 413 SER A C 1
ATOM 3151 O O . SER A 1 413 ? -5.277 -15.523 -12.07 1 96.38 413 SER A O 1
ATOM 3153 N N . ALA A 1 414 ? -6.707 -17.125 -11.562 1 95.56 414 ALA A N 1
ATOM 3154 C CA . ALA A 1 414 ? -7.695 -16.219 -10.992 1 95.56 414 ALA A CA 1
ATOM 3155 C C . ALA A 1 414 ? -7.152 -15.523 -9.75 1 95.56 414 ALA A C 1
ATOM 3157 O O . ALA A 1 414 ? -7.344 -14.32 -9.57 1 95.56 414 ALA A O 1
ATOM 3158 N N . SER A 1 415 ? -6.5 -16.297 -8.938 1 96.31 415 SER A N 1
ATOM 3159 C CA . SER A 1 415 ? -5.934 -15.75 -7.703 1 96.31 415 SER A CA 1
ATOM 3160 C C . SER A 1 415 ? -4.848 -14.719 -8 1 96.31 415 SER A C 1
ATOM 3162 O O . SER A 1 415 ? -4.797 -13.664 -7.375 1 96.31 415 SER A O 1
ATOM 3164 N N . VAL A 1 416 ? -3.994 -15 -8.961 1 96.25 416 VAL A N 1
ATOM 3165 C CA . VAL A 1 416 ? -2.914 -14.086 -9.328 1 96.25 416 VAL A CA 1
ATOM 3166 C C . VAL A 1 416 ? -3.498 -12.812 -9.93 1 96.25 416 VAL A C 1
ATOM 3168 O O . VAL A 1 416 ? -3.023 -11.711 -9.641 1 96.25 416 VAL A O 1
ATOM 3171 N N . SER A 1 417 ? -4.516 -12.992 -10.703 1 96.31 417 SER A N 1
ATOM 3172 C CA . SER A 1 417 ? -5.191 -11.828 -11.266 1 96.31 417 SER A CA 1
ATOM 3173 C C . SER A 1 417 ? -5.77 -10.938 -10.172 1 96.31 417 SER A C 1
ATOM 3175 O O . SER A 1 417 ? -5.676 -9.711 -10.258 1 96.31 417 SER A O 1
ATOM 3177 N N . ALA A 1 418 ? -6.309 -11.523 -9.203 1 95.12 418 ALA A N 1
ATOM 3178 C CA . ALA A 1 418 ? -6.844 -10.781 -8.062 1 95.12 418 ALA A CA 1
ATOM 3179 C C . ALA A 1 418 ? -5.734 -10.047 -7.312 1 95.12 418 ALA A C 1
ATOM 3181 O O . ALA A 1 418 ? -5.91 -8.906 -6.895 1 95.12 418 ALA A O 1
ATOM 3182 N N . VAL A 1 419 ? -4.629 -10.664 -7.156 1 95.06 419 VAL A N 1
ATOM 3183 C CA . VAL A 1 419 ? -3.48 -10.031 -6.52 1 95.06 419 VAL A CA 1
ATOM 3184 C C . VAL A 1 419 ? -3.061 -8.797 -7.312 1 95.06 419 VAL A C 1
ATOM 3186 O O . VAL A 1 419 ? -2.811 -7.734 -6.738 1 95.06 419 VAL A O 1
ATOM 3189 N N . ASP A 1 420 ? -3.008 -8.984 -8.602 1 96.25 420 ASP A N 1
ATOM 3190 C CA . ASP A 1 420 ? -2.643 -7.871 -9.477 1 96.25 420 ASP A CA 1
ATOM 3191 C C . ASP A 1 420 ? -3.602 -6.695 -9.305 1 96.25 420 ASP A C 1
ATOM 3193 O O . ASP A 1 420 ? -3.174 -5.543 -9.234 1 96.25 420 ASP A O 1
ATOM 3197 N N . HIS A 1 421 ? -4.844 -6.965 -9.195 1 96.12 421 HIS A N 1
ATOM 3198 C CA . HIS A 1 421 ? -5.855 -5.934 -8.984 1 96.12 421 HIS A CA 1
ATOM 3199 C C . HIS A 1 421 ? -5.66 -5.238 -7.641 1 96.12 421 HIS A C 1
ATOM 3201 O O . HIS A 1 421 ? -5.707 -4.012 -7.559 1 96.12 421 HIS A O 1
ATOM 3207 N N . ASN A 1 422 ? -5.426 -6.07 -6.629 1 95.94 422 ASN A N 1
ATOM 3208 C CA . ASN A 1 422 ? -5.199 -5.527 -5.293 1 95.94 422 ASN A CA 1
ATOM 3209 C C . ASN A 1 422 ? -3.986 -4.605 -5.258 1 95.94 422 ASN A C 1
ATOM 3211 O O . ASN A 1 422 ? -4.039 -3.523 -4.668 1 95.94 422 ASN A O 1
ATOM 3215 N N . ILE A 1 423 ? -2.932 -4.961 -5.898 1 95.19 423 ILE A N 1
ATOM 3216 C CA . ILE A 1 423 ? -1.706 -4.172 -5.934 1 95.19 423 ILE A CA 1
ATOM 3217 C C . ILE A 1 423 ? -1.957 -2.857 -6.672 1 95.19 423 ILE A C 1
ATOM 3219 O O . ILE A 1 423 ? -1.466 -1.804 -6.262 1 95.19 423 ILE A O 1
ATOM 3223 N N . GLY A 1 424 ? -2.713 -2.984 -7.754 1 94.69 424 GLY A N 1
ATOM 3224 C CA . GLY A 1 424 ? -3.105 -1.77 -8.445 1 94.69 424 GLY A CA 1
ATOM 3225 C C . GLY A 1 424 ? -3.859 -0.794 -7.566 1 94.69 424 GLY A C 1
ATOM 3226 O O . GLY A 1 424 ? -3.584 0.408 -7.582 1 94.69 424 GLY A O 1
ATOM 3227 N N . ALA A 1 425 ? -4.734 -1.252 -6.777 1 94.06 425 ALA A N 1
ATOM 3228 C CA . ALA A 1 425 ? -5.512 -0.427 -5.859 1 94.06 425 ALA A CA 1
ATOM 3229 C C . ALA A 1 425 ? -4.629 0.166 -4.77 1 94.06 425 ALA A C 1
ATOM 3231 O O . ALA A 1 425 ? -4.816 1.315 -4.363 1 94.06 425 ALA A O 1
ATOM 3232 N N . ILE A 1 426 ? -3.686 -0.551 -4.32 1 93.69 426 ILE A N 1
ATOM 3233 C CA . ILE A 1 426 ? -2.732 -0.074 -3.324 1 93.69 426 ILE A CA 1
ATOM 3234 C C . ILE A 1 426 ? -1.922 1.085 -3.9 1 93.69 426 ILE A C 1
ATOM 3236 O O . ILE A 1 426 ? -1.727 2.105 -3.236 1 93.69 426 ILE A O 1
ATOM 3240 N N . ASN A 1 427 ? -1.503 0.942 -5.117 1 94.56 427 ASN A N 1
ATOM 3241 C CA . ASN A 1 427 ? -0.762 2.004 -5.789 1 94.56 427 ASN A CA 1
ATOM 3242 C C . ASN A 1 427 ? -1.592 3.281 -5.902 1 94.56 427 ASN A C 1
ATOM 3244 O O . ASN A 1 427 ? -1.073 4.383 -5.707 1 94.56 427 ASN A O 1
ATOM 3248 N N . SER A 1 428 ? -2.846 3.117 -6.168 1 94.5 428 SER A N 1
ATOM 3249 C CA . SER A 1 428 ? -3.744 4.262 -6.25 1 94.5 428 SER A CA 1
ATOM 3250 C C . SER A 1 428 ? -3.896 4.945 -4.898 1 94.5 428 SER A C 1
ATOM 3252 O O . SER A 1 428 ? -3.877 6.176 -4.809 1 94.5 428 SER A O 1
ATOM 3254 N N . ALA A 1 429 ? -4.012 4.145 -3.893 1 92.62 429 ALA A N 1
ATOM 3255 C CA . ALA A 1 429 ? -4.121 4.672 -2.535 1 92.62 429 ALA A CA 1
ATOM 3256 C C . ALA A 1 429 ? -2.854 5.422 -2.137 1 92.62 429 ALA A C 1
ATOM 3258 O O . ALA A 1 429 ? -2.924 6.496 -1.533 1 92.62 429 ALA A O 1
ATOM 3259 N N . ILE A 1 430 ? -1.692 4.953 -2.469 1 92.56 430 ILE A N 1
ATOM 3260 C CA . ILE A 1 430 ? -0.401 5.562 -2.17 1 92.56 430 ILE A CA 1
ATOM 3261 C C . ILE A 1 430 ? -0.306 6.926 -2.854 1 92.56 430 ILE A C 1
ATOM 3263 O O . ILE A 1 430 ? 0.105 7.91 -2.232 1 92.56 430 ILE A O 1
ATOM 3267 N N . THR A 1 431 ? -0.732 6.961 -4.078 1 92.38 431 THR A N 1
ATOM 3268 C CA . THR A 1 431 ? -0.712 8.211 -4.828 1 92.38 431 THR A CA 1
ATOM 3269 C C . THR A 1 431 ? -1.655 9.234 -4.199 1 92.38 431 THR A C 1
ATOM 3271 O O . THR A 1 431 ? -1.321 10.422 -4.102 1 92.38 431 THR A O 1
ATOM 3274 N N . GLN A 1 432 ? -2.809 8.805 -3.748 1 91.38 432 GLN A N 1
ATOM 3275 C CA . GLN A 1 432 ? -3.785 9.68 -3.098 1 91.38 432 GLN A CA 1
ATOM 3276 C C . GLN A 1 432 ? -3.236 10.234 -1.789 1 91.38 432 GLN A C 1
ATOM 3278 O O . GLN A 1 432 ? -3.383 11.43 -1.509 1 91.38 432 GLN A O 1
ATOM 3283 N N . ILE A 1 433 ? -2.574 9.43 -1.027 1 89.81 433 ILE A N 1
ATOM 3284 C CA . ILE A 1 433 ? -1.994 9.844 0.246 1 89.81 433 ILE A CA 1
ATOM 3285 C C . ILE A 1 433 ? -0.872 10.852 -0 1 89.81 433 ILE A C 1
ATOM 3287 O O . ILE A 1 433 ? -0.791 11.883 0.677 1 89.81 433 ILE A O 1
ATOM 3291 N N . ALA A 1 434 ? -0.032 10.562 -0.979 1 90.25 434 ALA A N 1
ATOM 3292 C CA . ALA A 1 434 ? 1.068 11.453 -1.32 1 90.25 434 ALA A CA 1
ATOM 3293 C C . ALA A 1 434 ? 0.55 12.836 -1.709 1 90.25 434 ALA A C 1
ATOM 3295 O O . ALA A 1 434 ? 1.109 13.859 -1.295 1 90.25 434 ALA A O 1
ATOM 3296 N N . SER A 1 435 ? -0.548 12.906 -2.479 1 90.38 435 SER A N 1
ATOM 3297 C CA . SER A 1 435 ? -1.15 14.172 -2.896 1 90.38 435 SER A CA 1
ATOM 3298 C C . SER A 1 435 ? -1.716 14.938 -1.703 1 90.38 435 SER A C 1
ATOM 3300 O O . SER A 1 435 ? -1.504 16.141 -1.577 1 90.38 435 SER A O 1
ATOM 3302 N N . ALA A 1 436 ? -2.379 14.195 -0.83 1 84 436 ALA A N 1
ATOM 3303 C CA . ALA A 1 436 ? -2.969 14.812 0.355 1 84 436 ALA A CA 1
ATOM 3304 C C . ALA A 1 436 ? -1.89 15.375 1.278 1 84 436 ALA A C 1
ATOM 3306 O O . ALA A 1 436 ? -2.041 16.469 1.832 1 84 436 ALA A O 1
ATOM 3307 N N . VAL A 1 437 ? -0.801 14.734 1.429 1 85.12 437 VAL A N 1
ATOM 3308 C CA . VAL A 1 437 ? 0.325 15.156 2.254 1 85.12 437 VAL A CA 1
ATOM 3309 C C . VAL A 1 437 ? 0.961 16.406 1.658 1 85.12 437 VAL A C 1
ATOM 3311 O O . VAL A 1 437 ? 1.254 17.375 2.379 1 85.12 437 VAL A O 1
ATOM 3314 N N . SER A 1 438 ? 1.16 16.422 0.343 1 85.81 438 SER A N 1
ATOM 3315 C CA . SER A 1 438 ? 1.742 17.578 -0.335 1 85.81 438 SER A CA 1
ATOM 3316 C C . SER A 1 438 ? 0.875 18.812 -0.155 1 85.81 438 SER A C 1
ATOM 3318 O O . SER A 1 438 ? 1.387 19.906 0.118 1 85.81 438 SER A O 1
ATOM 3320 N N . GLU A 1 439 ? -0.439 18.656 -0.242 1 81.94 439 GLU A N 1
ATOM 3321 C CA . GLU A 1 439 ? -1.377 19.75 -0.064 1 81.94 439 GLU A CA 1
ATOM 3322 C C . GLU A 1 439 ? -1.324 20.297 1.36 1 81.94 439 GLU A C 1
ATOM 3324 O O . GLU A 1 439 ? -1.362 21.516 1.568 1 81.94 439 GLU A O 1
ATOM 3329 N N . THR A 1 440 ? -1.165 19.469 2.295 1 77 440 THR A N 1
ATOM 3330 C CA . THR A 1 440 ? -1.101 19.859 3.695 1 77 440 THR A CA 1
ATOM 3331 C C . THR A 1 440 ? 0.207 20.594 3.99 1 77 440 THR A C 1
ATOM 3333 O O . THR A 1 440 ? 0.218 21.594 4.719 1 77 440 THR A O 1
ATOM 3336 N N . LYS A 1 441 ? 1.277 20.109 3.41 1 78.44 441 LYS A N 1
ATOM 3337 C CA . LYS A 1 441 ? 2.578 20.75 3.576 1 78.44 441 LYS A CA 1
ATOM 3338 C C . LYS A 1 441 ? 2.559 22.172 3.037 1 78.44 441 LYS A C 1
ATOM 3340 O O . LYS A 1 441 ? 3.062 23.094 3.684 1 78.44 441 LYS A O 1
ATOM 3345 N N . GLU A 1 442 ? 1.955 22.375 1.899 1 78.38 442 GLU A N 1
ATOM 3346 C CA . GLU A 1 442 ? 1.878 23.703 1.287 1 78.38 442 GLU A CA 1
ATOM 3347 C C . GLU A 1 442 ? 1.016 24.641 2.119 1 78.38 442 GLU A C 1
ATOM 3349 O O . GLU A 1 442 ? 1.358 25.812 2.293 1 78.38 442 GLU A O 1
ATOM 3354 N N . ALA A 1 443 ? -0.045 24.125 2.623 1 71.44 443 ALA A N 1
ATOM 3355 C CA . ALA A 1 443 ? -0.933 24.922 3.457 1 71.44 443 ALA A CA 1
ATOM 3356 C C . ALA A 1 443 ? -0.244 25.344 4.758 1 71.44 443 ALA A C 1
ATOM 3358 O O . ALA A 1 443 ? -0.397 26.469 5.219 1 71.44 443 ALA A O 1
ATOM 3359 N N . ALA A 1 444 ? 0.549 24.438 5.328 1 70.31 444 ALA A N 1
ATOM 3360 C CA . ALA A 1 444 ? 1.278 24.719 6.559 1 70.31 444 ALA A CA 1
ATOM 3361 C C . ALA A 1 444 ? 2.359 25.781 6.328 1 70.31 444 ALA A C 1
ATOM 3363 O O . ALA A 1 444 ? 2.609 26.625 7.191 1 70.31 444 ALA A O 1
ATOM 3364 N N . LYS A 1 445 ? 2.986 25.781 5.145 1 71.81 445 LYS A N 1
ATOM 3365 C CA . LYS A 1 445 ? 4.008 26.766 4.801 1 71.81 445 LYS A CA 1
ATOM 3366 C C . LYS A 1 445 ? 3.404 28.172 4.703 1 71.81 445 LYS A C 1
ATOM 3368 O O . LYS A 1 445 ? 4.02 29.141 5.141 1 71.81 445 LYS A O 1
ATOM 3373 N N . VAL A 1 446 ? 2.209 28.344 4.246 1 65.38 446 VAL A N 1
ATOM 3374 C CA . VAL A 1 446 ? 1.546 29.625 4.059 1 65.38 446 VAL A CA 1
ATOM 3375 C C . VAL A 1 446 ? 1.118 30.188 5.414 1 65.38 446 VAL A C 1
ATOM 3377 O O . VAL A 1 446 ? 1.213 31.391 5.648 1 65.38 446 VAL A O 1
ATOM 3380 N N . LEU A 1 447 ? 0.809 29.328 6.305 1 62.66 447 LEU A N 1
ATOM 3381 C CA . LEU A 1 447 ? 0.365 29.797 7.617 1 62.66 447 LEU A CA 1
ATOM 3382 C C . LEU A 1 447 ? 1.544 30.297 8.445 1 62.66 447 LEU A C 1
ATOM 3384 O O . LEU A 1 447 ? 1.383 31.188 9.281 1 62.66 447 LEU A O 1
ATOM 3388 N N . ALA A 1 448 ? 2.76 29.703 8.117 1 59.38 448 ALA A N 1
ATOM 3389 C CA . ALA A 1 448 ? 3.947 30.141 8.852 1 59.38 448 ALA A CA 1
ATOM 3390 C C . ALA A 1 448 ? 4.473 31.469 8.305 1 59.38 448 ALA A C 1
ATOM 3392 O O . ALA A 1 448 ? 5.234 32.156 8.984 1 59.38 448 ALA A O 1
ATOM 3393 N N . ARG A 1 449 ? 4.035 31.875 7.145 1 55.41 449 ARG A N 1
ATOM 3394 C CA . ARG A 1 449 ? 4.457 33.188 6.648 1 55.41 449 ARG A CA 1
ATOM 3395 C C . ARG A 1 449 ? 3.615 34.312 7.262 1 55.41 449 ARG A C 1
ATOM 3397 O O . ARG A 1 449 ? 4.137 35.375 7.605 1 55.41 449 ARG A O 1
ATOM 3404 N N . MET B 1 1 ? 10.82 82.562 38.938 1 80.75 1 MET B N 1
ATOM 3405 C CA . MET B 1 1 ? 11.367 82.938 37.625 1 80.75 1 MET B CA 1
ATOM 3406 C C . MET B 1 1 ? 12.891 83 37.688 1 80.75 1 MET B C 1
ATOM 3408 O O . MET B 1 1 ? 13.547 83.062 36.625 1 80.75 1 MET B O 1
ATOM 3412 N N . GLY B 1 2 ? 13.43 82.938 38.844 1 78.88 2 GLY B N 1
ATOM 3413 C CA . GLY B 1 2 ? 14.867 82.875 39.062 1 78.88 2 GLY B CA 1
ATOM 3414 C C . GLY B 1 2 ? 15.523 84.25 39.125 1 78.88 2 GLY B C 1
ATOM 3415 O O . GLY B 1 2 ? 16.734 84.375 39.375 1 78.88 2 GLY B O 1
ATOM 3416 N N . TYR B 1 3 ? 14.75 85.312 38.969 1 85.12 3 TYR B N 1
ATOM 3417 C CA . TYR B 1 3 ? 15.281 86.688 39 1 85.12 3 TYR B CA 1
ATOM 3418 C C . TYR B 1 3 ? 15.219 87.25 40.406 1 85.12 3 TYR B C 1
ATOM 3420 O O . TYR B 1 3 ? 14.375 86.875 41.219 1 85.12 3 TYR B O 1
ATOM 3428 N N . SER B 1 4 ? 16.219 88.25 40.719 1 86.75 4 SER B N 1
ATOM 3429 C CA . SER B 1 4 ? 16.078 89.062 41.906 1 86.75 4 SER B CA 1
ATOM 3430 C C . SER B 1 4 ? 15.305 90.312 41.594 1 86.75 4 SER B C 1
ATOM 3432 O O . SER B 1 4 ? 15.188 90.75 40.438 1 86.75 4 SER B O 1
ATOM 3434 N N . LEU B 1 5 ? 14.734 90.938 42.594 1 87.56 5 LEU B N 1
ATOM 3435 C CA . LEU B 1 5 ? 13.961 92.125 42.406 1 87.56 5 LEU B CA 1
ATOM 3436 C C . LEU B 1 5 ? 14.805 93.25 41.75 1 87.56 5 LEU B C 1
ATOM 3438 O O . LEU B 1 5 ? 14.32 93.938 40.875 1 87.56 5 LEU B O 1
ATOM 3442 N N . GLU B 1 6 ? 16 93.312 42.156 1 88.06 6 GLU B N 1
ATOM 3443 C CA . GLU B 1 6 ? 16.906 94.312 41.625 1 88.06 6 GLU B CA 1
ATOM 3444 C C . GLU B 1 6 ? 17.156 94.125 40.125 1 88.06 6 GLU B C 1
ATOM 3446 O O . GLU B 1 6 ? 17.359 95.125 39.406 1 88.06 6 GLU B O 1
ATOM 3451 N N . GLU B 1 7 ? 17.062 93 39.75 1 88.25 7 GLU B N 1
ATOM 3452 C CA . GLU B 1 7 ? 17.344 92.625 38.344 1 88.25 7 GLU B CA 1
ATOM 3453 C C . GLU B 1 7 ? 16.172 93 37.469 1 88.25 7 GLU B C 1
ATOM 3455 O O . GLU B 1 7 ? 16.344 93.25 36.25 1 88.25 7 GLU B O 1
ATOM 3460 N N . ILE B 1 8 ? 15.031 93.062 38.031 1 87.75 8 ILE B N 1
ATOM 3461 C CA . ILE B 1 8 ? 13.859 93.25 37.156 1 87.75 8 ILE B CA 1
ATOM 3462 C C . ILE B 1 8 ? 13.219 94.625 37.375 1 87.75 8 ILE B C 1
ATOM 3464 O O . ILE B 1 8 ? 12.477 95.062 36.531 1 87.75 8 ILE B O 1
ATOM 3468 N N . LYS B 1 9 ? 13.516 95.25 38.469 1 90.12 9 LYS B N 1
ATOM 3469 C CA . LYS B 1 9 ? 12.906 96.562 38.75 1 90.12 9 LYS B CA 1
ATOM 3470 C C . LYS B 1 9 ? 13.273 97.562 37.688 1 90.12 9 LYS B C 1
ATOM 3472 O O . LYS B 1 9 ? 14.445 97.75 37.344 1 90.12 9 LYS B O 1
ATOM 3477 N N . GLY B 1 10 ? 12.367 98.25 37.156 1 89.31 10 GLY B N 1
ATOM 3478 C CA . GLY B 1 10 ? 12.57 99.312 36.156 1 89.31 10 GLY B CA 1
ATOM 3479 C C . GLY B 1 10 ? 12.609 98.75 34.75 1 89.31 10 GLY B C 1
ATOM 3480 O O . GLY B 1 10 ? 12.648 99.5 33.781 1 89.31 10 GLY B O 1
ATOM 3481 N N . LYS B 1 11 ? 12.672 97.5 34.625 1 90.5 11 LYS B N 1
ATOM 3482 C CA . LYS B 1 11 ? 12.711 96.938 33.281 1 90.5 11 LYS B CA 1
ATOM 3483 C C . LYS B 1 11 ? 11.305 96.625 32.781 1 90.5 11 LYS B C 1
ATOM 3485 O O . LYS B 1 11 ? 10.367 96.5 33.562 1 90.5 11 LYS B O 1
ATOM 3490 N N . HIS B 1 12 ? 11.297 96.625 31.391 1 91.56 12 HIS B N 1
ATOM 3491 C CA . HIS B 1 12 ? 10.016 96.312 30.766 1 91.56 12 HIS B CA 1
ATOM 3492 C C . HIS B 1 12 ? 9.672 94.812 30.891 1 91.56 12 HIS B C 1
ATOM 3494 O O . HIS B 1 12 ? 10.562 94 30.844 1 91.56 12 HIS B O 1
ATOM 3500 N N . HIS B 1 13 ? 8.383 94.438 30.984 1 92.44 13 HIS B N 1
ATOM 3501 C CA . HIS B 1 13 ? 7.84 93.062 31.141 1 92.44 13 HIS B CA 1
ATOM 3502 C C . HIS B 1 13 ? 8.32 92.188 30.016 1 92.44 13 HIS B C 1
ATOM 3504 O O . HIS B 1 13 ? 8.344 90.938 30.172 1 92.44 13 HIS B O 1
ATOM 3510 N N . ARG B 1 14 ? 8.695 92.625 28.938 1 91.12 14 ARG B N 1
ATOM 3511 C CA . ARG B 1 14 ? 9.094 91.875 27.75 1 91.12 14 ARG B CA 1
ATOM 3512 C C . ARG B 1 14 ? 10.297 90.938 28.047 1 91.12 14 ARG B C 1
ATOM 3514 O O . ARG B 1 14 ? 10.547 90 27.328 1 91.12 14 ARG B O 1
ATOM 3521 N N . ILE B 1 15 ? 11.016 91.188 29.125 1 89 15 ILE B N 1
ATOM 3522 C CA . ILE B 1 15 ? 12.188 90.438 29.484 1 89 15 ILE B CA 1
ATOM 3523 C C . ILE B 1 15 ? 11.758 89 29.859 1 89 15 ILE B C 1
ATOM 3525 O O . ILE B 1 15 ? 12.57 88.062 29.859 1 89 15 ILE B O 1
ATOM 3529 N N . PHE B 1 16 ? 10.516 88.875 30.172 1 91.81 16 PHE B N 1
ATOM 3530 C CA . PHE B 1 16 ? 10.008 87.562 30.578 1 91.81 16 PHE B CA 1
ATOM 3531 C C . PHE B 1 16 ? 9.359 86.875 29.391 1 91.81 16 PHE B C 1
ATOM 3533 O O . PHE B 1 16 ? 8.805 85.75 29.562 1 91.81 16 PHE B O 1
ATOM 3540 N N . VAL B 1 17 ? 9.312 87.375 28.266 1 90.62 17 VAL B N 1
ATOM 3541 C CA . VAL B 1 17 ? 8.602 86.812 27.125 1 90.62 17 VAL B CA 1
ATOM 3542 C C . VAL B 1 17 ? 9.602 86.438 26.031 1 90.62 17 VAL B C 1
ATOM 3544 O O . VAL B 1 17 ? 10.648 87.125 25.891 1 90.62 17 VAL B O 1
ATOM 3547 N N . ASP B 1 18 ? 9.211 85.438 25.359 1 85.81 18 ASP B N 1
ATOM 3548 C CA . ASP B 1 18 ? 10.039 85 24.219 1 85.81 18 ASP B CA 1
ATOM 3549 C C . ASP B 1 18 ? 10.312 86.188 23.297 1 85.81 18 ASP B C 1
ATOM 3551 O O . ASP B 1 18 ? 9.383 86.875 22.891 1 85.81 18 ASP B O 1
ATOM 3555 N N . PRO B 1 19 ? 11.547 86.312 22.969 1 83.44 19 PRO B N 1
ATOM 3556 C CA . PRO B 1 19 ? 11.914 87.5 22.109 1 83.44 19 PRO B CA 1
ATOM 3557 C C . PRO B 1 19 ? 11.172 87.5 20.781 1 83.44 19 PRO B C 1
ATOM 3559 O O . PRO B 1 19 ? 10.898 88.562 20.219 1 83.44 19 PRO B O 1
ATOM 3562 N N . ASN B 1 20 ? 10.773 86.312 20.344 1 81 20 ASN B N 1
ATOM 3563 C CA . ASN B 1 20 ? 10.07 86.25 19.062 1 81 20 ASN B CA 1
ATOM 3564 C C . ASN B 1 20 ? 8.656 86.812 19.172 1 81 20 ASN B C 1
ATOM 3566 O O . ASN B 1 20 ? 8.039 87.125 18.156 1 81 20 ASN B O 1
ATOM 3570 N N . LEU B 1 21 ? 8.195 87 20.406 1 82.94 21 LEU B N 1
ATOM 3571 C CA . LEU B 1 21 ? 6.816 87.438 20.594 1 82.94 21 LEU B CA 1
ATOM 3572 C C . LEU B 1 21 ? 6.766 88.938 20.984 1 82.94 21 LEU B C 1
ATOM 3574 O O . LEU B 1 21 ? 5.684 89.5 21.109 1 82.94 21 LEU B O 1
ATOM 3578 N N . HIS B 1 22 ? 7.887 89.5 21.172 1 80.94 22 HIS B N 1
ATOM 3579 C CA . HIS B 1 22 ? 7.961 90.812 21.672 1 80.94 22 HIS B CA 1
ATOM 3580 C C . HIS B 1 22 ? 7.152 91.812 20.781 1 80.94 22 HIS B C 1
ATOM 3582 O O . HIS B 1 22 ? 6.422 92.625 21.297 1 80.94 22 HIS B O 1
ATOM 3588 N N . ASP B 1 23 ? 7.367 91.438 19.438 1 81.12 23 ASP B N 1
ATOM 3589 C CA . ASP B 1 23 ? 6.738 92.375 18.516 1 81.12 23 ASP B CA 1
ATOM 3590 C C . ASP B 1 23 ? 5.484 91.812 17.891 1 81.12 23 ASP B C 1
ATOM 3592 O O . ASP B 1 23 ? 5.004 92.25 16.859 1 81.12 23 ASP B O 1
ATOM 3596 N N . SER B 1 24 ? 5.086 90.875 18.5 1 85.12 24 SER B N 1
ATOM 3597 C CA . SER B 1 24 ? 3.904 90.188 17.953 1 85.12 24 SER B CA 1
ATOM 3598 C C . SER B 1 24 ? 2.641 91 18.234 1 85.12 24 SER B C 1
ATOM 3600 O O . SER B 1 24 ? 2.6 91.812 19.172 1 85.12 24 SER B O 1
ATOM 3602 N N . LEU B 1 25 ? 1.663 90.812 17.344 1 87.31 25 LEU B N 1
ATOM 3603 C CA . LEU B 1 25 ? 0.371 91.5 17.516 1 87.31 25 LEU B CA 1
ATOM 3604 C C . LEU B 1 25 ? -0.306 91 18.812 1 87.31 25 LEU B C 1
ATOM 3606 O O . LEU B 1 25 ? -0.953 91.812 19.5 1 87.31 25 LEU B O 1
ATOM 3610 N N . ASP B 1 26 ? -0.017 89.875 19.078 1 86.69 26 ASP B N 1
ATOM 3611 C CA . ASP B 1 26 ? -0.646 89.312 20.281 1 86.69 26 ASP B CA 1
ATOM 3612 C C . ASP B 1 26 ? -0.12 90 21.547 1 86.69 26 ASP B C 1
ATOM 3614 O O . ASP B 1 26 ? -0.886 90.25 22.469 1 86.69 26 ASP B O 1
ATOM 3618 N N . TYR B 1 27 ? 1.081 90.312 21.594 1 89.75 27 TYR B N 1
ATOM 3619 C CA . TYR B 1 27 ? 1.685 90.875 22.766 1 89.75 27 TYR B CA 1
ATOM 3620 C C . TYR B 1 27 ? 1.249 92.375 22.906 1 89.75 27 TYR B C 1
ATOM 3622 O O . TYR B 1 27 ? 0.986 92.812 24.016 1 89.75 27 TYR B O 1
ATOM 3630 N N . ARG B 1 28 ? 1.151 93.062 21.844 1 89.75 28 ARG B N 1
ATOM 3631 C CA . ARG B 1 28 ? 0.652 94.438 21.844 1 89.75 28 ARG B CA 1
ATOM 3632 C C . ARG B 1 28 ? -0.8 94.438 22.312 1 89.75 28 ARG B C 1
ATOM 3634 O O . ARG B 1 28 ? -1.168 95.312 23.125 1 89.75 28 ARG B O 1
ATOM 3641 N N . ASP B 1 29 ? -1.495 93.625 21.688 1 91 29 ASP B N 1
ATOM 3642 C CA . ASP B 1 29 ? -2.902 93.5 22.078 1 91 29 ASP B CA 1
ATOM 3643 C C . ASP B 1 29 ? -3.055 93.188 23.562 1 91 29 ASP B C 1
ATOM 3645 O O . ASP B 1 29 ? -3.975 93.688 24.219 1 91 29 ASP B O 1
ATOM 3649 N N . PHE B 1 30 ? -2.203 92.438 24.047 1 90.12 30 PHE B N 1
ATOM 3650 C CA . PHE B 1 30 ? -2.195 92.062 25.453 1 90.12 30 PHE B CA 1
ATOM 3651 C C . PHE B 1 30 ? -2.1 93.25 26.344 1 90.12 30 PHE B C 1
ATOM 3653 O O . PHE B 1 30 ? -2.928 93.5 27.234 1 90.12 30 PHE B O 1
ATOM 3660 N N . TRP B 1 31 ? -1.175 94.188 26.141 1 91 31 TRP B N 1
ATOM 3661 C CA . TRP B 1 31 ? -0.963 95.375 26.969 1 91 31 TRP B CA 1
ATOM 3662 C C . TRP B 1 31 ? -2.043 96.375 26.719 1 91 31 TRP B C 1
ATOM 3664 O O . TRP B 1 31 ? -2.436 97.125 27.641 1 91 31 TRP B O 1
ATOM 3674 N N . GLU B 1 32 ? -2.523 96.438 25.438 1 91.06 32 GLU B N 1
ATOM 3675 C CA . GLU B 1 32 ? -3.604 97.375 25.141 1 91.06 32 GLU B CA 1
ATOM 3676 C C . GLU B 1 32 ? -4.859 97 25.938 1 91.06 32 GLU B C 1
ATOM 3678 O O . GLU B 1 32 ? -5.531 97.938 26.453 1 91.06 32 GLU B O 1
ATOM 3683 N N . ARG B 1 33 ? -5.102 95.812 25.969 1 91.94 33 ARG B N 1
ATOM 3684 C CA . ARG B 1 33 ? -6.27 95.375 26.734 1 91.94 33 ARG B CA 1
ATOM 3685 C C . ARG B 1 33 ? -6.098 95.688 28.219 1 91.94 33 ARG B C 1
ATOM 3687 O O . ARG B 1 33 ? -7.051 96.062 28.891 1 91.94 33 ARG B O 1
ATOM 3694 N N . LEU B 1 34 ? -4.977 95.562 28.703 1 90.75 34 LEU B N 1
ATOM 3695 C CA . LEU B 1 34 ? -4.707 95.875 30.094 1 90.75 34 LEU B CA 1
ATOM 3696 C C . LEU B 1 34 ? -4.832 97.375 30.359 1 90.75 34 LEU B C 1
ATOM 3698 O O . LEU B 1 34 ? -5.383 97.75 31.375 1 90.75 34 LEU B O 1
ATOM 3702 N N . ARG B 1 35 ? -4.41 98.125 29.438 1 90.75 35 ARG B N 1
ATOM 3703 C CA . ARG B 1 35 ? -4.508 99.562 29.578 1 90.75 35 ARG B CA 1
ATOM 3704 C C . ARG B 1 35 ? -5.965 100.062 29.594 1 90.75 35 ARG B C 1
ATOM 3706 O O . ARG B 1 35 ? -6.309 101 30.266 1 90.75 35 ARG B O 1
ATOM 3713 N N . ARG B 1 36 ? -6.695 99.25 28.875 1 91.19 36 ARG B N 1
ATOM 3714 C CA . ARG B 1 36 ? -8.117 99.562 28.812 1 91.19 36 ARG B CA 1
ATOM 3715 C C . ARG B 1 36 ? -8.844 99.125 30.062 1 91.19 36 ARG B C 1
ATOM 3717 O O . ARG B 1 36 ? -10.039 99.312 30.219 1 91.19 36 ARG B O 1
ATOM 3724 N N . GLY B 1 37 ? -8.102 98.438 30.906 1 88.12 37 GLY B N 1
ATOM 3725 C CA . GLY B 1 37 ? -8.672 98 32.188 1 88.12 37 GLY B CA 1
ATOM 3726 C C . GLY B 1 37 ? -9.227 96.625 32.156 1 88.12 37 GLY B C 1
ATOM 3727 O O . GLY B 1 37 ? -9.945 96.188 33.062 1 88.12 37 GLY B O 1
ATOM 3728 N N . GLU B 1 38 ? -8.859 95.938 31.125 1 89.19 38 GLU B N 1
ATOM 3729 C CA . GLU B 1 38 ? -9.359 94.562 31.016 1 89.19 38 GLU B CA 1
ATOM 3730 C C . GLU B 1 38 ? -8.406 93.562 31.672 1 89.19 38 GLU B C 1
ATOM 3732 O O . GLU B 1 38 ? -7.23 93.5 31.297 1 89.19 38 GLU B O 1
ATOM 3737 N N . PHE B 1 39 ? -8.922 92.875 32.656 1 85.56 39 PHE B N 1
ATOM 3738 C CA . PHE B 1 39 ? -8.07 91.875 33.281 1 85.56 39 PHE B CA 1
ATOM 3739 C C . PHE B 1 39 ? -7.91 90.688 32.344 1 85.56 39 PHE B C 1
ATOM 3741 O O . PHE B 1 39 ? -8.789 90.375 31.531 1 85.56 39 PHE B O 1
ATOM 3748 N N . GLN B 1 40 ? -6.754 89.938 32.344 1 85.88 40 GLN B N 1
ATOM 3749 C CA . GLN B 1 40 ? -6.445 88.75 31.547 1 85.88 40 GLN B CA 1
ATOM 3750 C C . GLN B 1 40 ? -5.895 87.625 32.406 1 85.88 40 GLN B C 1
ATOM 3752 O O . GLN B 1 40 ? -5.047 87.875 33.281 1 85.88 40 GLN B O 1
ATOM 3757 N N . SER B 1 41 ? -6.477 86.5 32.281 1 82.19 41 SER B N 1
ATOM 3758 C CA . SER B 1 41 ? -6.016 85.312 33 1 82.19 41 SER B CA 1
ATOM 3759 C C . SER B 1 41 ? -5.879 84.125 32.031 1 82.19 41 SER B C 1
ATOM 3761 O O . SER B 1 41 ? -6.789 83.812 31.25 1 82.19 41 SER B O 1
ATOM 3763 N N . SER B 1 42 ? -4.668 83.5 32 1 82.5 42 SER B N 1
ATOM 3764 C CA . SER B 1 42 ? -4.41 82.375 31.141 1 82.5 42 SER B CA 1
ATOM 3765 C C . SER B 1 42 ? -3.119 81.625 31.531 1 82.5 42 SER B C 1
ATOM 3767 O O . SER B 1 42 ? -2.49 82 32.531 1 82.5 42 SER B O 1
ATOM 3769 N N . LEU B 1 43 ? -2.947 80.562 30.828 1 84.06 43 LEU B N 1
ATOM 3770 C CA . LEU B 1 43 ? -1.653 79.875 30.875 1 84.06 43 LEU B CA 1
ATOM 3771 C C . LEU B 1 43 ? -0.653 80.562 29.953 1 84.06 43 LEU B C 1
ATOM 3773 O O . LEU B 1 43 ? -0.925 80.75 28.75 1 84.06 43 LEU B O 1
ATOM 3777 N N . TYR B 1 44 ? 0.459 81.062 30.531 1 87.06 44 TYR B N 1
ATOM 3778 C CA . TYR B 1 44 ? 1.446 81.812 29.75 1 87.06 44 TYR B CA 1
ATOM 3779 C C . TYR B 1 44 ? 2.807 81.125 29.812 1 87.06 44 TYR B C 1
ATOM 3781 O O . TYR B 1 44 ? 3.217 80.625 30.875 1 87.06 44 TYR B O 1
ATOM 3789 N N . LYS B 1 45 ? 3.404 81.062 28.703 1 88.69 45 LYS B N 1
ATOM 3790 C CA . LYS B 1 45 ? 4.809 80.625 28.656 1 88.69 45 LYS B CA 1
ATOM 3791 C C . LYS B 1 45 ? 5.727 81.875 28.906 1 88.69 45 LYS B C 1
ATOM 3793 O O . LYS B 1 45 ? 5.621 82.875 28.234 1 88.69 45 LYS B O 1
ATOM 3798 N N . ARG B 1 46 ? 6.5 81.75 29.891 1 91.06 46 ARG B N 1
ATOM 3799 C CA . ARG B 1 46 ? 7.441 82.812 30.203 1 91.06 46 ARG B CA 1
ATOM 3800 C C . ARG B 1 46 ? 8.867 82.312 30.266 1 91.06 46 ARG B C 1
ATOM 3802 O O . ARG B 1 46 ? 9.086 81.062 30.281 1 91.06 46 ARG B O 1
ATOM 3809 N N . ILE B 1 47 ? 9.82 83.25 30.219 1 90.25 47 ILE B N 1
ATOM 3810 C CA . ILE B 1 47 ? 11.234 82.875 30.219 1 90.25 47 ILE B CA 1
ATOM 3811 C C . ILE B 1 47 ? 11.875 83.312 31.531 1 90.25 47 ILE B C 1
ATOM 3813 O O . ILE B 1 47 ? 11.852 84.5 31.875 1 90.25 47 ILE B O 1
ATOM 3817 N N . GLY B 1 48 ? 12.289 82.312 32.281 1 87.25 48 GLY B N 1
ATOM 3818 C CA . GLY B 1 48 ? 13.008 82.625 33.5 1 87.25 48 GLY B CA 1
ATOM 3819 C C . GLY B 1 48 ? 14.461 83 33.281 1 87.25 48 GLY B C 1
ATOM 3820 O O . GLY B 1 48 ? 14.906 83.125 32.125 1 87.25 48 GLY B O 1
ATOM 3821 N N . LYS B 1 49 ? 15.07 83.25 34.469 1 87.5 49 LYS B N 1
ATOM 3822 C CA . LYS B 1 49 ? 16.484 83.562 34.375 1 87.5 49 LYS B CA 1
ATOM 3823 C C . LYS B 1 49 ? 17.281 82.438 33.75 1 87.5 49 LYS B C 1
ATOM 3825 O O . LYS B 1 49 ? 17.062 81.25 34.031 1 87.5 49 LYS B O 1
ATOM 3830 N N . GLY B 1 50 ? 18.25 82.75 32.844 1 85.62 50 GLY B N 1
ATOM 3831 C CA . GLY B 1 50 ? 19.078 81.75 32.156 1 85.62 50 GLY B CA 1
ATOM 3832 C C . GLY B 1 50 ? 18.391 81.125 30.953 1 85.62 50 GLY B C 1
ATOM 3833 O O . GLY B 1 50 ? 18.922 80.25 30.344 1 85.62 50 GLY B O 1
ATOM 3834 N N . GLY B 1 51 ? 17.188 81.625 30.625 1 82.56 51 GLY B N 1
ATOM 3835 C CA . GLY B 1 51 ? 16.5 81.125 29.438 1 82.56 51 GLY B CA 1
ATOM 3836 C C . GLY B 1 51 ? 15.609 79.938 29.688 1 82.56 51 GLY B C 1
ATOM 3837 O O . GLY B 1 51 ? 15.164 79.25 28.75 1 82.56 51 GLY B O 1
ATOM 3838 N N . ARG B 1 52 ? 15.398 79.688 30.922 1 87.56 52 ARG B N 1
ATOM 3839 C CA . ARG B 1 52 ? 14.562 78.562 31.266 1 87.56 52 ARG B CA 1
ATOM 3840 C C . ARG B 1 52 ? 13.094 78.812 30.953 1 87.56 52 ARG B C 1
ATOM 3842 O O . ARG B 1 52 ? 12.562 79.875 31.344 1 87.56 52 ARG B O 1
ATOM 3849 N N . GLU B 1 53 ? 12.461 77.875 30.188 1 85.81 53 GLU B N 1
ATOM 3850 C CA . GLU B 1 53 ? 11.039 78.062 29.906 1 85.81 53 GLU B CA 1
ATOM 3851 C C . GLU B 1 53 ? 10.195 77.688 31.141 1 85.81 53 GLU B C 1
ATOM 3853 O O . GLU B 1 53 ? 10.414 76.688 31.766 1 85.81 53 GLU B O 1
ATOM 3858 N N . VAL B 1 54 ? 9.344 78.562 31.516 1 88.19 54 VAL B N 1
ATOM 3859 C CA . VAL B 1 54 ? 8.469 78.375 32.656 1 88.19 54 VAL B CA 1
ATOM 3860 C C . VAL B 1 54 ? 7.016 78.625 32.25 1 88.19 54 VAL B C 1
ATOM 3862 O O . VAL B 1 54 ? 6.711 79.5 31.484 1 88.19 54 VAL B O 1
ATOM 3865 N N . TRP B 1 55 ? 6.254 77.688 32.656 1 86.5 55 TRP B N 1
ATOM 3866 C CA . TRP B 1 55 ? 4.82 77.875 32.438 1 86.5 55 TRP B CA 1
ATOM 3867 C C . TRP B 1 55 ? 4.121 78.312 33.688 1 86.5 55 TRP B C 1
ATOM 3869 O O . TRP B 1 55 ? 4.246 77.75 34.75 1 86.5 55 TRP B O 1
ATOM 3879 N N . ILE B 1 56 ? 3.406 79.438 33.5 1 85.25 56 ILE B N 1
ATOM 3880 C CA . ILE B 1 56 ? 2.766 80 34.688 1 85.25 56 ILE B CA 1
ATOM 3881 C C . ILE B 1 56 ? 1.271 80.188 34.438 1 85.25 56 ILE B C 1
ATOM 3883 O O . ILE B 1 56 ? 0.858 80.5 33.312 1 85.25 56 ILE B O 1
ATOM 3887 N N . GLU B 1 57 ? 0.527 79.875 35.375 1 84.31 57 GLU B N 1
ATOM 3888 C CA . GLU B 1 57 ? -0.86 80.312 35.438 1 84.31 57 GLU B CA 1
ATOM 3889 C C . GLU B 1 57 ? -0.964 81.75 36.062 1 84.31 57 GLU B C 1
ATOM 3891 O O . GLU B 1 57 ? -0.728 81.875 37.25 1 84.31 57 GLU B O 1
ATOM 3896 N N . ALA B 1 58 ? -1.296 82.688 35.188 1 83.56 58 ALA B N 1
ATOM 3897 C CA . ALA B 1 58 ? -1.189 84.062 35.719 1 83.56 58 ALA B CA 1
ATOM 3898 C C . ALA B 1 58 ? -2.469 84.812 35.438 1 83.56 58 ALA B C 1
ATOM 3900 O O . ALA B 1 58 ? -3.193 84.562 34.469 1 83.56 58 ALA B O 1
ATOM 3901 N N . SER B 1 59 ? -2.73 85.75 36.344 1 83.25 59 SER B N 1
ATOM 3902 C CA . SER B 1 59 ? -3.764 86.75 36.188 1 83.25 59 SER B CA 1
ATOM 3903 C C . SER B 1 59 ? -3.172 88.188 36.219 1 83.25 59 SER B C 1
ATOM 3905 O O . SER B 1 59 ? -2.479 88.562 37.188 1 83.25 59 SER B O 1
ATOM 3907 N N . TYR B 1 60 ? -3.408 88.938 35.188 1 87.5 60 TYR B N 1
ATOM 3908 C CA . TYR B 1 60 ? -3.027 90.312 35.125 1 87.5 60 TYR B CA 1
ATOM 3909 C C . TYR B 1 60 ? -4.211 91.25 35.438 1 87.5 60 TYR B C 1
ATOM 3911 O O . TYR B 1 60 ? -5.219 91.188 34.75 1 87.5 60 TYR B O 1
ATOM 3919 N N . ASN B 1 61 ? -4.035 92 36.469 1 84.75 61 ASN B N 1
ATOM 3920 C CA . ASN B 1 61 ? -5.145 92.812 37 1 84.75 61 ASN B CA 1
ATOM 3921 C C . ASN B 1 61 ? -4.832 94.312 36.969 1 84.75 61 ASN B C 1
ATOM 3923 O O . ASN B 1 61 ? -4.035 94.75 37.75 1 84.75 61 ASN B O 1
ATOM 3927 N N . PRO B 1 62 ? -5.488 95 36.062 1 90.19 62 PRO B N 1
ATOM 3928 C CA . PRO B 1 62 ? -5.301 96.5 36.031 1 90.19 62 PRO B CA 1
ATOM 3929 C C . PRO B 1 62 ? -5.945 97.188 37.25 1 90.19 62 PRO B C 1
ATOM 3931 O O . PRO B 1 62 ? -7.055 96.812 37.656 1 90.19 62 PRO B O 1
ATOM 3934 N N . ILE B 1 63 ? -5.242 98.062 37.875 1 87.06 63 ILE B N 1
ATOM 3935 C CA . ILE B 1 63 ? -5.754 98.875 39 1 87.06 63 ILE B CA 1
ATOM 3936 C C . ILE B 1 63 ? -6.039 100.25 38.5 1 87.06 63 ILE B C 1
ATOM 3938 O O . ILE B 1 63 ? -5.156 100.938 37.969 1 87.06 63 ILE B O 1
ATOM 3942 N N . LYS B 1 64 ? -7.273 100.688 38.719 1 89.56 64 LYS B N 1
ATOM 3943 C CA . LYS B 1 64 ? -7.695 102 38.25 1 89.56 64 LYS B CA 1
ATOM 3944 C C . LYS B 1 64 ? -7.527 103.062 39.344 1 89.56 64 LYS B C 1
ATOM 3946 O O . LYS B 1 64 ? -7.68 102.75 40.531 1 89.56 64 LYS B O 1
ATOM 3951 N N . ASN B 1 65 ? -7.098 104.188 38.906 1 86.56 65 ASN B N 1
ATOM 3952 C CA . ASN B 1 65 ? -7.062 105.312 39.844 1 86.56 65 ASN B CA 1
ATOM 3953 C C . ASN B 1 65 ? -8.445 105.938 40.062 1 86.56 65 ASN B C 1
ATOM 3955 O O . ASN B 1 65 ? -9.438 105.375 39.562 1 86.56 65 ASN B O 1
ATOM 3959 N N . ARG B 1 66 ? -8.508 107 40.781 1 87.94 66 ARG B N 1
ATOM 3960 C CA . ARG B 1 66 ? -9.773 107.688 41.156 1 87.94 66 ARG B CA 1
ATOM 3961 C C . ARG B 1 66 ? -10.5 108.188 39.906 1 87.94 66 ARG B C 1
ATOM 3963 O O . ARG B 1 66 ? -11.727 108.312 39.906 1 87.94 66 ARG B O 1
ATOM 3970 N N . GLN B 1 67 ? -9.711 108.5 38.938 1 89.06 67 GLN B N 1
ATOM 3971 C CA . GLN B 1 67 ? -10.289 109 37.719 1 89.06 67 GLN B CA 1
ATOM 3972 C C . GLN B 1 67 ? -10.719 107.875 36.781 1 89.06 67 GLN B C 1
ATOM 3974 O O . GLN B 1 67 ? -11.25 108.188 35.688 1 89.06 67 GLN B O 1
ATOM 3979 N N . GLY B 1 68 ? -10.555 106.688 37.094 1 85.69 68 GLY B N 1
ATOM 3980 C CA . GLY B 1 68 ? -10.977 105.5 36.281 1 85.69 68 GLY B CA 1
ATOM 3981 C C . GLY B 1 68 ? -9.938 105.062 35.281 1 85.69 68 GLY B C 1
ATOM 3982 O O . GLY B 1 68 ? -10.211 104.25 34.406 1 85.69 68 GLY B O 1
ATOM 3983 N N . VAL B 1 69 ? -8.828 105.812 35.344 1 89.25 69 VAL B N 1
ATOM 3984 C CA . VAL B 1 69 ? -7.762 105.438 34.406 1 89.25 69 VAL B CA 1
ATOM 3985 C C . VAL B 1 69 ? -6.801 104.438 35.062 1 89.25 69 VAL B C 1
ATOM 3987 O O . VAL B 1 69 ? -6.457 104.562 36.219 1 89.25 69 VAL B O 1
ATOM 3990 N N . THR B 1 70 ? -6.367 103.375 34.25 1 90.19 70 THR B N 1
ATOM 3991 C CA . THR B 1 70 ? -5.43 102.375 34.75 1 90.19 70 THR B CA 1
ATOM 3992 C C . THR B 1 70 ? -4.07 103 35.031 1 90.19 70 THR B C 1
ATOM 3994 O O . THR B 1 70 ? -3.471 103.625 34.188 1 90.19 70 THR B O 1
ATOM 3997 N N . HIS B 1 71 ? -3.562 102.875 36.281 1 90.5 71 HIS B N 1
ATOM 3998 C CA . HIS B 1 71 ? -2.27 103.5 36.594 1 90.5 71 HIS B CA 1
ATOM 3999 C C . HIS B 1 71 ? -1.256 102.438 37 1 90.5 71 HIS B C 1
ATOM 4001 O O . HIS B 1 71 ? -0.049 102.688 37 1 90.5 71 HIS B O 1
ATOM 4007 N N . LYS B 1 72 ? -1.666 101.188 37.312 1 90.88 72 LYS B N 1
ATOM 4008 C CA . LYS B 1 72 ? -0.765 100.062 37.625 1 90.88 72 LYS B CA 1
ATOM 4009 C C . LYS B 1 72 ? -1.432 98.75 37.312 1 90.88 72 LYS B C 1
ATOM 4011 O O . LYS B 1 72 ? -2.66 98.625 37.25 1 90.88 72 LYS B O 1
ATOM 4016 N N . VAL B 1 73 ? -0.59 97.75 36.875 1 90.69 73 VAL B N 1
ATOM 4017 C CA . VAL B 1 73 ? -1.056 96.438 36.656 1 90.69 73 VAL B CA 1
ATOM 4018 C C . VAL B 1 73 ? -0.392 95.438 37.656 1 90.69 73 VAL B C 1
ATOM 4020 O O . VAL B 1 73 ? 0.828 95.5 37.844 1 90.69 73 VAL B O 1
ATOM 4023 N N . VAL B 1 74 ? -1.27 94.688 38.406 1 85.44 74 VAL B N 1
ATOM 4024 C CA . VAL B 1 74 ? -0.754 93.688 39.375 1 85.44 74 VAL B CA 1
ATOM 4025 C C . VAL B 1 74 ? -0.908 92.312 38.781 1 85.44 74 VAL B C 1
ATOM 4027 O O . VAL B 1 74 ? -2.01 91.875 38.406 1 85.44 74 VAL B O 1
ATOM 4030 N N . LYS B 1 75 ? 0.25 91.625 38.625 1 87.25 75 LYS B N 1
ATOM 4031 C CA . LYS B 1 75 ? 0.271 90.25 38.156 1 87.25 75 LYS B CA 1
ATOM 4032 C C . LYS B 1 75 ? 0.403 89.25 39.312 1 87.25 75 LYS B C 1
ATOM 4034 O O . LYS B 1 75 ? 1.258 89.438 40.188 1 87.25 75 LYS B O 1
ATOM 4039 N N . VAL B 1 76 ? -0.526 88.312 39.375 1 80.75 76 VAL B N 1
ATOM 4040 C CA . VAL B 1 76 ? -0.425 87.125 40.281 1 80.75 76 VAL B CA 1
ATOM 4041 C C . VAL B 1 76 ? -0.308 85.875 39.5 1 80.75 76 VAL B C 1
ATOM 4043 O O . VAL B 1 76 ? -1.069 85.625 38.531 1 80.75 76 VAL B O 1
ATOM 4046 N N . CYS B 1 77 ? 0.758 85.125 39.75 1 82.25 77 CYS B N 1
ATOM 4047 C CA . CYS B 1 77 ? 0.921 83.938 38.938 1 82.25 77 CYS B CA 1
ATOM 4048 C C . CYS B 1 77 ? 1.439 82.812 39.781 1 82.25 77 CYS B C 1
ATOM 4050 O O . CYS B 1 77 ? 1.959 83 40.875 1 82.25 77 CYS B O 1
ATOM 4052 N N . THR B 1 78 ? 1.13 81.562 39.375 1 80.62 78 THR B N 1
ATOM 4053 C CA . THR B 1 78 ? 1.636 80.312 39.938 1 80.62 78 THR B CA 1
ATOM 4054 C C . THR B 1 78 ? 2.43 79.5 38.906 1 80.62 78 THR B C 1
ATOM 4056 O O . THR B 1 78 ? 2.02 79.438 37.719 1 80.62 78 THR B O 1
ATOM 4059 N N . ASP B 1 79 ? 3.615 79 39.344 1 82.62 79 ASP B N 1
ATOM 4060 C CA . ASP B 1 79 ? 4.43 78.188 38.469 1 82.62 79 ASP B CA 1
ATOM 4061 C C . ASP B 1 79 ? 3.822 76.75 38.312 1 82.62 79 ASP B C 1
ATOM 4063 O O . ASP B 1 79 ? 3.779 76 39.281 1 82.62 79 ASP B O 1
ATOM 4067 N N . VAL B 1 80 ? 3.34 76.438 37.094 1 81.75 80 VAL B N 1
ATOM 4068 C CA . VAL B 1 80 ? 2.717 75.188 36.875 1 81.75 80 VAL B CA 1
ATOM 4069 C C . VAL B 1 80 ? 3.529 74.375 35.812 1 81.75 80 VAL B C 1
ATOM 4071 O O . VAL B 1 80 ? 2.979 73.562 35.094 1 81.75 80 VAL B O 1
ATOM 4074 N N . THR B 1 81 ? 4.77 74.625 35.719 1 82.31 81 THR B N 1
ATOM 4075 C CA . THR B 1 81 ? 5.625 74.062 34.719 1 82.31 81 THR B CA 1
ATOM 4076 C C . THR B 1 81 ? 5.605 72.5 34.781 1 82.31 81 THR B C 1
ATOM 4078 O O . THR B 1 81 ? 5.375 71.812 33.781 1 82.31 81 THR B O 1
ATOM 4081 N N . GLU B 1 82 ? 5.77 71.938 35.906 1 80 82 GLU B N 1
ATOM 4082 C CA . GLU B 1 82 ? 5.84 70.5 36.094 1 80 82 GLU B CA 1
ATOM 4083 C C . GLU B 1 82 ? 4.523 69.812 35.719 1 80 82 GLU B C 1
ATOM 4085 O O . GLU B 1 82 ? 4.512 68.875 34.969 1 80 82 GLU B O 1
ATOM 4090 N N . ARG B 1 83 ? 3.5 70.312 36.188 1 80.62 83 ARG B N 1
ATOM 4091 C CA . ARG B 1 83 ? 2.182 69.75 35.906 1 80.62 83 ARG B CA 1
ATOM 4092 C C . ARG B 1 83 ? 1.853 69.875 34.406 1 80.62 83 ARG B C 1
ATOM 4094 O O . ARG B 1 83 ? 1.23 69 33.844 1 80.62 83 ARG B O 1
ATOM 4101 N N . HIS B 1 84 ? 2.189 71 33.875 1 79.81 84 HIS B N 1
ATOM 4102 C CA . HIS B 1 84 ? 1.936 71.188 32.438 1 79.81 84 HIS B CA 1
ATOM 4103 C C . HIS B 1 84 ? 2.717 70.188 31.594 1 79.81 84 HIS B C 1
ATOM 4105 O O . HIS B 1 84 ? 2.168 69.625 30.656 1 79.81 84 HIS B O 1
ATOM 4111 N N . LEU B 1 85 ? 3.936 70 31.859 1 78.19 85 LEU B N 1
ATOM 4112 C CA . LEU B 1 85 ? 4.766 69.062 31.125 1 78.19 85 LEU B CA 1
ATOM 4113 C C . LEU B 1 85 ? 4.242 67.625 31.281 1 78.19 85 LEU B C 1
ATOM 4115 O O . LEU B 1 85 ? 4.242 66.875 30.312 1 78.19 85 LEU B O 1
ATOM 4119 N N . GLU B 1 86 ? 3.842 67.312 32.406 1 80.12 86 GLU B N 1
ATOM 4120 C CA . GLU B 1 86 ? 3.25 66 32.656 1 80.12 86 GLU B CA 1
ATOM 4121 C C . GLU B 1 86 ? 1.978 65.812 31.828 1 80.12 86 GLU B C 1
ATOM 4123 O O . GLU B 1 86 ? 1.75 64.75 31.266 1 80.12 86 GLU B O 1
ATOM 4128 N N . HIS B 1 87 ? 1.191 66.812 31.859 1 78.19 87 HIS B N 1
ATOM 4129 C CA . HIS B 1 87 ? -0.042 66.75 31.094 1 78.19 87 HIS B CA 1
ATOM 4130 C C . HIS B 1 87 ? 0.244 66.5 29.609 1 78.19 87 HIS B C 1
ATOM 4132 O O . HIS B 1 87 ? -0.434 65.688 28.969 1 78.19 87 HIS B O 1
ATOM 4138 N N . ILE B 1 88 ? 1.204 67.125 29.094 1 76.25 88 ILE B N 1
ATOM 4139 C CA . ILE B 1 88 ? 1.575 67 27.688 1 76.25 88 ILE B CA 1
ATOM 4140 C C . ILE B 1 88 ? 2.068 65.562 27.438 1 76.25 88 ILE B C 1
ATOM 4142 O O . ILE B 1 88 ? 1.723 64.938 26.406 1 76.25 88 ILE B O 1
ATOM 4146 N N . ASP B 1 89 ? 2.818 65.125 28.297 1 79.19 89 ASP B N 1
ATOM 4147 C CA . ASP B 1 89 ? 3.342 63.781 28.172 1 79.19 89 ASP B CA 1
ATOM 4148 C C . ASP B 1 89 ? 2.207 62.75 28.141 1 79.19 89 ASP B C 1
ATOM 4150 O O . ASP B 1 89 ? 2.172 61.875 27.266 1 79.19 89 ASP B O 1
ATOM 4154 N N . LEU B 1 90 ? 1.358 62.844 29.078 1 78.62 90 LEU B N 1
ATOM 4155 C CA . LEU B 1 90 ? 0.226 61.938 29.188 1 78.62 90 LEU B CA 1
ATOM 4156 C C . LEU B 1 90 ? -0.664 62.031 27.953 1 78.62 90 LEU B C 1
ATOM 4158 O O . LEU B 1 90 ? -1.135 61 27.438 1 78.62 90 LEU B O 1
ATOM 4162 N N . ARG B 1 91 ? -0.877 63.188 27.516 1 77.06 91 ARG B N 1
ATOM 4163 C CA . ARG B 1 91 ? -1.673 63.406 26.297 1 77.06 91 ARG B CA 1
ATOM 4164 C C . ARG B 1 91 ? -1.019 62.75 25.094 1 77.06 91 ARG B C 1
ATOM 4166 O O . ARG B 1 91 ? -1.693 62.094 24.297 1 77.06 91 ARG B O 1
ATOM 4173 N N . GLY B 1 92 ? 0.229 62.938 24.953 1 74 92 GLY B N 1
ATOM 4174 C CA . GLY B 1 92 ? 0.96 62.312 23.859 1 74 92 GLY B CA 1
ATOM 4175 C C . GLY B 1 92 ? 0.849 60.781 23.875 1 74 92 GLY B C 1
ATOM 4176 O O . GLY B 1 92 ? 0.628 60.188 22.828 1 74 92 GLY B O 1
ATOM 4177 N N . LYS B 1 93 ? 1.012 60.188 25.016 1 75.94 93 LYS B N 1
ATOM 4178 C CA . LYS B 1 93 ? 0.898 58.719 25.156 1 75.94 93 LYS B CA 1
ATOM 4179 C C . LYS B 1 93 ? -0.506 58.25 24.797 1 75.94 93 LYS B C 1
ATOM 4181 O O . LYS B 1 93 ? -0.668 57.25 24.094 1 75.94 93 LYS B O 1
ATOM 4186 N N . ALA B 1 94 ? -1.457 58.906 25.344 1 76 94 ALA B N 1
ATOM 4187 C CA . ALA B 1 94 ? -2.85 58.562 25.078 1 76 94 ALA B CA 1
ATOM 4188 C C . ALA B 1 94 ? -3.156 58.625 23.594 1 76 94 ALA B C 1
ATOM 4190 O O . ALA B 1 94 ? -3.846 57.781 23.031 1 76 94 ALA B O 1
ATOM 4191 N N . GLU B 1 95 ? -2.686 59.656 22.938 1 76.12 95 GLU B N 1
ATOM 4192 C CA . GLU B 1 95 ? -2.887 59.844 21.5 1 76.12 95 GLU B CA 1
ATOM 4193 C C . GLU B 1 95 ? -2.191 58.719 20.703 1 76.12 95 GLU B C 1
ATOM 4195 O O . GLU B 1 95 ? -2.736 58.219 19.719 1 76.12 95 GLU B O 1
ATOM 4200 N N . ALA B 1 96 ? -1.065 58.438 21.141 1 74 96 ALA B N 1
ATOM 4201 C CA . ALA B 1 96 ? -0.304 57.375 20.484 1 74 96 ALA B CA 1
ATOM 4202 C C . ALA B 1 96 ? -1.062 56.031 20.516 1 74 96 ALA B C 1
ATOM 4204 O O . ALA B 1 96 ? -1.151 55.344 19.516 1 74 96 ALA B O 1
ATOM 4205 N N . ILE B 1 97 ? -1.594 55.75 21.609 1 75.19 97 ILE B N 1
ATOM 4206 C CA . ILE B 1 97 ? -2.348 54.5 21.781 1 75.19 97 ILE B CA 1
ATOM 4207 C C . ILE B 1 97 ? -3.598 54.531 20.906 1 75.19 97 ILE B C 1
ATOM 4209 O O . ILE B 1 97 ? -3.951 53.531 20.281 1 75.19 97 ILE B O 1
ATOM 4213 N N . SER B 1 98 ? -4.254 55.656 20.969 1 77.12 98 SER B N 1
ATOM 4214 C CA . SER B 1 98 ? -5.48 55.844 20.188 1 77.12 98 SER B CA 1
ATOM 4215 C C . SER B 1 98 ? -5.227 55.656 18.703 1 77.12 98 SER B C 1
ATOM 4217 O O . SER B 1 98 ? -6.125 55.281 17.953 1 77.12 98 SER B O 1
ATOM 4219 N N . LYS B 1 99 ? -4.078 55.906 18.266 1 74.94 99 LYS B N 1
ATOM 4220 C CA . LYS B 1 99 ? -3.738 55.781 16.859 1 74.94 99 LYS B CA 1
ATOM 4221 C C . LYS B 1 99 ? -3.447 54.312 16.484 1 74.94 99 LYS B C 1
ATOM 4223 O O . LYS B 1 99 ? -3.732 53.906 15.375 1 74.94 99 LYS B O 1
ATOM 4228 N N . SER B 1 100 ? -2.986 53.625 17.375 1 74.94 100 SER B N 1
ATOM 4229 C CA . SER B 1 100 ? -2.488 52.281 17.047 1 74.94 100 SER B CA 1
ATOM 4230 C C . SER B 1 100 ? -3.494 51.219 17.438 1 74.94 100 SER B C 1
ATOM 4232 O O . SER B 1 100 ? -3.539 50.156 16.812 1 74.94 100 SER B O 1
ATOM 4234 N N . GLN B 1 101 ? -4.293 51.438 18.438 1 81.44 101 GLN B N 1
ATOM 4235 C CA . GLN B 1 101 ? -5.188 50.406 18.969 1 81.44 101 GLN B CA 1
ATOM 4236 C C . GLN B 1 101 ? -6.641 50.875 18.938 1 81.44 101 GLN B C 1
ATOM 4238 O O . GLN B 1 101 ? -6.91 52.062 18.844 1 81.44 101 GLN B O 1
ATOM 4243 N N . ALA B 1 102 ? -7.508 49.906 18.875 1 89.31 102 ALA B N 1
ATOM 4244 C CA . ALA B 1 102 ? -8.922 50.219 19.078 1 89.31 102 ALA B CA 1
ATOM 4245 C C . ALA B 1 102 ? -9.211 50.5 20.547 1 89.31 102 ALA B C 1
ATOM 4247 O O . ALA B 1 102 ? -8.922 49.656 21.422 1 89.31 102 ALA B O 1
ATOM 4248 N N . VAL B 1 103 ? -9.742 51.656 20.766 1 90.88 103 VAL B N 1
ATOM 4249 C CA . VAL B 1 103 ? -9.977 52.062 22.141 1 90.88 103 VAL B CA 1
ATOM 4250 C C . VAL B 1 103 ? -11.461 52.344 22.344 1 90.88 103 VAL B C 1
ATOM 4252 O O . VAL B 1 103 ? -12.086 53.031 21.531 1 90.88 103 VAL B O 1
ATOM 4255 N N . ILE B 1 104 ? -11.984 51.844 23.375 1 94.31 104 ILE B N 1
ATOM 4256 C CA . ILE B 1 104 ? -13.359 52.125 23.781 1 94.31 104 ILE B CA 1
ATOM 4257 C C . ILE B 1 104 ? -13.438 52.281 25.297 1 94.31 104 ILE B C 1
ATOM 4259 O O . ILE B 1 104 ? -12.727 51.562 26.031 1 94.31 104 ILE B O 1
ATOM 4263 N N . GLU B 1 105 ? -14.234 53.219 25.766 1 94.19 105 GLU B N 1
ATOM 4264 C CA . GLU B 1 105 ? -14.383 53.469 27.188 1 94.19 105 GLU B CA 1
ATOM 4265 C C . GLU B 1 105 ? -15.797 53.125 27.672 1 94.19 105 GLU B C 1
ATOM 4267 O O . GLU B 1 105 ? -16.766 53.406 26.953 1 94.19 105 GLU B O 1
ATOM 4272 N N . PHE B 1 106 ? -15.859 52.625 28.859 1 95.31 106 PHE B N 1
ATOM 4273 C CA . PHE B 1 106 ? -17.125 52.219 29.453 1 95.31 106 PHE B CA 1
ATOM 4274 C C . PHE B 1 106 ? -17.297 52.812 30.844 1 95.31 106 PHE B C 1
ATOM 4276 O O . PHE B 1 106 ? -16.312 53.031 31.547 1 95.31 106 PHE B O 1
ATOM 4283 N N . THR B 1 107 ? -18.609 53 31.188 1 94.5 107 THR B N 1
ATOM 4284 C CA . THR B 1 107 ? -18.906 53.188 32.594 1 94.5 107 THR B CA 1
ATOM 4285 C C . THR B 1 107 ? -18.688 51.906 33.375 1 94.5 107 THR B C 1
ATOM 4287 O O . THR B 1 107 ? -18.578 50.812 32.812 1 94.5 107 THR B O 1
ATOM 4290 N N . PRO B 1 108 ? -18.594 52.031 34.688 1 93.5 108 PRO B N 1
ATOM 4291 C CA . PRO B 1 108 ? -18.375 50.812 35.469 1 93.5 108 PRO B CA 1
ATOM 4292 C C . PRO B 1 108 ? -19.484 49.781 35.312 1 93.5 108 PRO B C 1
ATOM 4294 O O . PRO B 1 108 ? -19.266 48.594 35.562 1 93.5 108 PRO B O 1
ATOM 4297 N N . ASP B 1 109 ? -20.594 50.219 34.812 1 93.44 109 ASP B N 1
ATOM 4298 C CA . ASP B 1 109 ? -21.688 49.281 34.625 1 93.44 109 ASP B CA 1
ATOM 4299 C C . ASP B 1 109 ? -21.641 48.656 33.219 1 93.44 109 ASP B C 1
ATOM 4301 O O . ASP B 1 109 ? -22.438 47.781 32.875 1 93.44 109 ASP B O 1
ATOM 4305 N N . GLY B 1 110 ? -20.766 49.156 32.406 1 93.88 110 GLY B N 1
ATOM 4306 C CA . GLY B 1 110 ? -20.578 48.562 31.109 1 93.88 110 GLY B CA 1
ATOM 4307 C C . GLY B 1 110 ? -21.203 49.344 29.984 1 93.88 110 GLY B C 1
ATOM 4308 O O . GLY B 1 110 ? -21.266 48.875 28.844 1 93.88 110 GLY B O 1
ATOM 4309 N N . THR B 1 111 ? -21.594 50.531 30.281 1 96.25 111 THR B N 1
ATOM 4310 C CA . THR B 1 111 ? -22.203 51.375 29.266 1 96.25 111 THR B CA 1
ATOM 4311 C C . THR B 1 111 ? -21.141 52.156 28.516 1 96.25 111 THR B C 1
ATOM 4313 O O . THR B 1 111 ? -20.25 52.75 29.141 1 96.25 111 THR B O 1
ATOM 4316 N N . VAL B 1 112 ? -21.297 52.25 27.219 1 96.81 112 VAL B N 1
ATOM 4317 C CA . VAL B 1 112 ? -20.297 52.875 26.359 1 96.81 112 VAL B CA 1
ATOM 4318 C C . VAL B 1 112 ? -20.297 54.375 26.578 1 96.81 112 VAL B C 1
ATOM 4320 O O . VAL B 1 112 ? -21.344 55.031 26.5 1 96.81 112 VAL B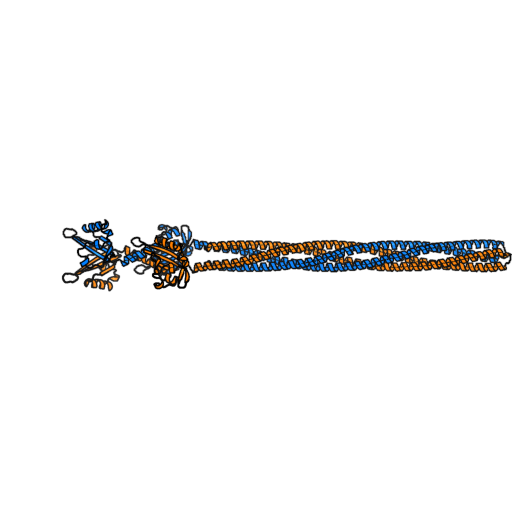 O 1
ATOM 4323 N N . ILE B 1 113 ? -19.109 54.906 26.828 1 94.81 113 ILE B N 1
ATOM 4324 C CA . ILE B 1 113 ? -18.922 56.344 26.953 1 94.81 113 ILE B CA 1
ATOM 4325 C C . ILE B 1 113 ? -18.5 56.938 25.609 1 94.81 113 ILE B C 1
ATOM 4327 O O . ILE B 1 113 ? -19.156 57.844 25.094 1 94.81 113 ILE B O 1
ATOM 4331 N N . THR B 1 114 ? -17.422 56.469 25.031 1 93.44 114 THR B N 1
ATOM 4332 C CA . THR B 1 114 ? -16.875 56.906 23.75 1 93.44 114 THR B CA 1
ATOM 4333 C C . THR B 1 114 ? -15.961 55.844 23.172 1 93.44 114 THR B C 1
ATOM 4335 O O . THR B 1 114 ? -15.68 54.812 23.828 1 93.44 114 THR B O 1
ATOM 4338 N N . ALA B 1 115 ? -15.703 56 21.922 1 94.31 115 ALA B N 1
ATOM 4339 C CA . ALA B 1 115 ? -14.789 55.094 21.219 1 94.31 115 ALA B CA 1
ATOM 4340 C C . ALA B 1 115 ? -14.031 55.844 20.125 1 94.31 115 ALA B C 1
ATOM 4342 O O . ALA B 1 115 ? -14.508 56.875 19.594 1 94.31 115 ALA B O 1
ATOM 4343 N N . ASN B 1 116 ? -12.859 55.344 19.844 1 91.56 116 ASN B N 1
ATOM 4344 C CA . ASN B 1 116 ? -12.086 56 18.781 1 91.56 116 ASN B CA 1
ATOM 4345 C C . ASN B 1 116 ? -12.43 55.406 17.406 1 91.56 116 ASN B C 1
ATOM 4347 O O . ASN B 1 116 ? -13.211 54.469 17.297 1 91.56 116 ASN B O 1
ATOM 4351 N N . GLU B 1 117 ? -11.844 55.969 16.375 1 91.88 117 GLU B N 1
ATOM 4352 C CA . GLU B 1 117 ? -12.148 55.594 15 1 91.88 117 GLU B CA 1
ATOM 4353 C C . GLU B 1 117 ? -11.703 54.156 14.711 1 91.88 117 GLU B C 1
ATOM 4355 O O . GLU B 1 117 ? -12.359 53.438 13.953 1 91.88 117 GLU B O 1
ATOM 4360 N N . ASN B 1 118 ? -10.656 53.75 15.305 1 89.62 118 ASN B N 1
ATOM 4361 C CA . ASN B 1 118 ? -10.156 52.375 15.086 1 89.62 118 ASN B CA 1
ATOM 4362 C C . ASN B 1 118 ? -11.164 51.344 15.547 1 89.62 118 ASN B C 1
ATOM 4364 O O . ASN B 1 118 ? -11.391 50.344 14.859 1 89.62 118 ASN B O 1
ATOM 4368 N N . PHE B 1 119 ? -11.633 51.625 16.703 1 93.5 119 PHE B N 1
ATOM 4369 C CA . PHE B 1 119 ? -12.641 50.688 17.219 1 93.5 119 PHE B CA 1
ATOM 4370 C C . PHE B 1 119 ? -13.883 50.688 16.344 1 93.5 119 PHE B C 1
ATOM 4372 O O . PHE B 1 119 ? -14.414 49.625 16 1 93.5 119 PHE B O 1
ATOM 4379 N N . LEU B 1 120 ? -14.312 51.875 16 1 95 120 LEU B N 1
ATOM 4380 C CA . LEU B 1 120 ? -15.516 52 15.203 1 95 120 LEU B CA 1
ATOM 4381 C C . LEU B 1 120 ? -15.352 51.312 13.852 1 95 120 LEU B C 1
ATOM 4383 O O . LEU B 1 120 ? -16.25 50.594 13.398 1 95 120 LEU B O 1
ATOM 4387 N N . SER B 1 121 ? -14.234 51.531 13.273 1 93.75 121 SER B N 1
ATOM 4388 C CA . SER B 1 121 ? -13.961 50.875 11.984 1 93.75 121 SER B CA 1
ATOM 4389 C C . SER B 1 121 ? -13.859 49.375 12.125 1 93.75 121 SER B C 1
ATOM 4391 O O . SER B 1 121 ? -14.312 48.625 11.25 1 93.75 121 SER B O 1
ATOM 4393 N N . LEU B 1 122 ? -13.352 48.938 13.18 1 92.62 122 LEU B N 1
ATOM 4394 C CA . LEU B 1 122 ? -13.148 47.531 13.422 1 92.62 122 LEU B CA 1
ATOM 4395 C C . LEU B 1 122 ? -14.477 46.781 13.539 1 92.62 122 LEU B C 1
ATOM 4397 O O . LEU B 1 122 ? -14.672 45.719 12.938 1 92.62 122 LEU B O 1
ATOM 4401 N N . LEU B 1 123 ? -15.398 47.344 14.273 1 94 123 LEU B N 1
ATOM 4402 C CA . LEU B 1 123 ? -16.672 46.656 14.516 1 94 123 LEU B CA 1
ATOM 4403 C C . LEU B 1 123 ? -17.75 47.188 13.578 1 94 123 LEU B C 1
ATOM 4405 O O . LEU B 1 123 ? -18.859 46.625 13.539 1 94 123 LEU B O 1
ATOM 4409 N N . GLY B 1 124 ? -17.438 48.344 12.883 1 93.31 124 GLY B N 1
ATOM 4410 C CA . GLY B 1 124 ? -18.328 48.812 11.844 1 93.31 124 GLY B CA 1
ATOM 4411 C C . GLY B 1 124 ? -19.422 49.719 12.375 1 93.31 124 GLY B C 1
ATOM 4412 O O . GLY B 1 124 ? -20.484 49.844 11.773 1 93.31 124 GLY B O 1
ATOM 4413 N N . TYR B 1 125 ? -19.219 50.219 13.523 1 94.44 125 TYR B N 1
ATOM 4414 C CA . TYR B 1 125 ? -20.219 51.094 14.125 1 94.44 125 TYR B CA 1
ATOM 4415 C C . TYR B 1 125 ? -19.797 52.562 14 1 94.44 125 TYR B C 1
ATOM 4417 O O . TYR B 1 125 ? -18.641 52.844 13.727 1 94.44 125 TYR B O 1
ATOM 4425 N N . THR B 1 126 ? -20.828 53.438 14.148 1 95 126 THR B N 1
ATOM 4426 C CA . THR B 1 126 ? -20.562 54.844 14.391 1 95 126 THR B CA 1
ATOM 4427 C C . THR B 1 126 ? -20.75 55.188 15.875 1 95 126 THR B C 1
ATOM 4429 O O . THR B 1 126 ? -21.422 54.469 16.594 1 95 126 THR B O 1
ATOM 4432 N N . LEU B 1 127 ? -20.125 56.188 16.312 1 95.12 127 LEU B N 1
ATOM 4433 C CA . LEU B 1 127 ? -20.141 56.531 17.734 1 95.12 127 LEU B CA 1
ATOM 4434 C C . LEU B 1 127 ? -21.578 56.719 18.219 1 95.12 127 LEU B C 1
ATOM 4436 O O . LEU B 1 127 ? -21.953 56.219 19.266 1 95.12 127 LEU B O 1
ATOM 4440 N N . PRO B 1 128 ? -22.469 57.438 17.453 1 95.06 128 PRO B N 1
ATOM 4441 C CA . PRO B 1 128 ? -23.844 57.656 17.922 1 95.06 128 PRO B CA 1
ATOM 4442 C C . PRO B 1 128 ? -24.609 56.344 18.062 1 95.06 128 PRO B C 1
ATOM 4444 O O . PRO B 1 128 ? -25.516 56.25 18.891 1 95.06 128 PRO B O 1
ATOM 4447 N N . GLU B 1 129 ? -24.281 55.375 17.344 1 94.5 129 GLU B N 1
ATOM 4448 C CA . GLU B 1 129 ? -24.969 54.062 17.359 1 94.5 129 GLU B CA 1
ATOM 4449 C C . GLU B 1 129 ? -24.641 53.312 18.641 1 94.5 129 GLU B C 1
ATOM 4451 O O . GLU B 1 129 ? -25.438 52.469 19.078 1 94.5 129 GLU B O 1
ATOM 4456 N N . ILE B 1 130 ? -23.453 53.562 19.172 1 94.56 130 ILE B N 1
ATOM 4457 C CA . ILE B 1 130 ? -23.047 52.688 20.266 1 94.56 130 ILE B CA 1
ATOM 4458 C C . ILE B 1 130 ? -22.969 53.469 21.562 1 94.56 130 ILE B C 1
ATOM 4460 O O . ILE B 1 130 ? -22.938 52.875 22.656 1 94.56 130 ILE B O 1
ATOM 4464 N N . GLU B 1 131 ? -22.812 54.781 21.5 1 95.56 131 GLU B N 1
ATOM 4465 C CA . GLU B 1 131 ? -22.766 55.594 22.703 1 95.56 131 GLU B CA 1
ATOM 4466 C C . GLU B 1 131 ? -24 55.375 23.578 1 95.56 131 GLU B C 1
ATOM 4468 O O . GLU B 1 131 ? -25.125 55.438 23.094 1 95.56 131 GLU B O 1
ATOM 4473 N N . GLY B 1 132 ? -23.812 55.062 24.828 1 94.69 132 GLY B N 1
ATOM 4474 C CA . GLY B 1 132 ? -24.906 54.844 25.766 1 94.69 132 GLY B CA 1
ATOM 4475 C C . GLY B 1 132 ? -25.406 53.406 25.766 1 94.69 132 GLY B C 1
ATOM 4476 O O . GLY B 1 132 ? -26.203 53.031 26.625 1 94.69 132 GLY B O 1
ATOM 4477 N N . ARG B 1 133 ? -25.047 52.688 24.859 1 95.44 133 ARG B N 1
ATOM 4478 C CA . ARG B 1 133 ? -25.438 51.281 24.828 1 95.44 133 ARG B CA 1
ATOM 4479 C C . ARG B 1 133 ? -24.516 50.438 25.719 1 95.44 133 ARG B C 1
ATOM 4481 O O . ARG B 1 133 ? -23.391 50.844 26 1 95.44 133 ARG B O 1
ATOM 4488 N N . HIS B 1 134 ? -25.031 49.312 26.047 1 95.12 134 HIS B N 1
ATOM 4489 C CA . HIS B 1 134 ? -24.266 48.438 26.922 1 95.12 134 HIS B CA 1
ATOM 4490 C C . HIS B 1 134 ? -23.281 47.594 26.109 1 95.12 134 HIS B C 1
ATOM 4492 O O . HIS B 1 134 ? -23.547 47.25 24.953 1 95.12 134 HIS B O 1
ATOM 4498 N N . HIS B 1 135 ? -22.203 47.188 26.672 1 95.75 135 HIS B N 1
ATOM 4499 C CA . HIS B 1 135 ? -21.141 46.375 26.094 1 95.75 135 HIS B CA 1
ATOM 4500 C C . HIS B 1 135 ? -21.703 45.094 25.5 1 95.75 135 HIS B C 1
ATOM 4502 O O . HIS B 1 135 ? -21.141 44.531 24.562 1 95.75 135 HIS B O 1
ATOM 4508 N N . SER B 1 136 ? -22.75 44.594 26.031 1 93.69 136 SER B N 1
ATOM 4509 C CA . SER B 1 136 ? -23.375 43.375 25.562 1 93.69 136 SER B CA 1
ATOM 4510 C C . SER B 1 136 ? -23.734 43.469 24.078 1 93.69 136 SER B C 1
ATOM 4512 O O . SER B 1 136 ? -23.969 42.469 23.422 1 93.69 136 SER B O 1
ATOM 4514 N N . THR B 1 137 ? -23.781 44.656 23.5 1 93 137 THR B N 1
ATOM 4515 C CA . THR B 1 137 ? -24.031 44.906 22.094 1 93 137 THR B CA 1
ATOM 4516 C C . THR B 1 137 ? -22.984 44.219 21.219 1 93 137 THR B C 1
ATOM 4518 O O . THR B 1 137 ? -23.266 43.844 20.078 1 93 137 THR B O 1
ATOM 4521 N N . PHE B 1 138 ? -21.828 44.031 21.781 1 95.06 138 PHE B N 1
ATOM 4522 C CA . PHE B 1 138 ? -20.703 43.531 21 1 95.06 138 PHE B CA 1
ATOM 4523 C C . PHE B 1 138 ? -20.484 42.031 21.297 1 95.06 138 PHE B C 1
ATOM 4525 O O . PHE B 1 138 ? -19.469 41.469 20.891 1 95.06 138 PHE B O 1
ATOM 4532 N N . VAL B 1 139 ? -21.219 41.5 22.141 1 93.56 139 VAL B N 1
ATOM 4533 C CA . VAL B 1 139 ? -21.016 40.125 22.594 1 93.56 139 VAL B CA 1
ATOM 4534 C C . VAL B 1 139 ? -22.156 39.25 22.078 1 93.56 139 VAL B C 1
ATOM 4536 O O . VAL B 1 139 ? -23.281 39.719 21.922 1 93.56 139 VAL B O 1
ATOM 4539 N N . ASP B 1 140 ? -21.75 38.156 21.859 1 90 140 ASP B N 1
ATOM 4540 C CA . ASP B 1 140 ? -22.75 37.188 21.438 1 90 140 ASP B CA 1
ATOM 4541 C C . ASP B 1 140 ? -23.891 37.094 22.453 1 90 140 ASP B C 1
ATOM 4543 O O . ASP B 1 140 ? -23.641 36.938 23.641 1 90 140 ASP B O 1
ATOM 4547 N N . PRO B 1 141 ? -25.109 37.125 22.016 1 86.75 141 PRO B N 1
ATOM 4548 C CA . PRO B 1 141 ? -26.266 37.062 22.922 1 86.75 141 PRO B CA 1
ATOM 4549 C C . PRO B 1 141 ? -26.281 35.812 23.797 1 86.75 141 PRO B C 1
ATOM 4551 O O . PRO B 1 141 ? -26.781 35.875 24.922 1 86.75 141 PRO B O 1
ATOM 4554 N N . ALA B 1 142 ? -25.672 34.812 23.297 1 85.56 142 ALA B N 1
ATOM 4555 C CA . ALA B 1 142 ? -25.641 33.562 24.078 1 85.56 142 ALA B CA 1
ATOM 4556 C C . ALA B 1 142 ? -24.734 33.688 25.281 1 85.56 142 ALA B C 1
ATOM 4558 O O . ALA B 1 142 ? -24.891 32.969 26.281 1 85.56 142 ALA B O 1
ATOM 4559 N N . GLU B 1 143 ? -23.797 34.562 25.25 1 83.56 143 GLU B N 1
ATOM 4560 C CA . GLU B 1 143 ? -22.812 34.719 26.312 1 83.56 143 GLU B CA 1
ATOM 4561 C C . GLU B 1 143 ? -23.234 35.781 27.328 1 83.56 143 GLU B C 1
ATOM 4563 O O . GLU B 1 143 ? -22.703 35.844 28.438 1 83.56 143 GLU B O 1
ATOM 4568 N N . HIS B 1 144 ? -24.203 36.719 26.984 1 78.75 144 HIS B N 1
ATOM 4569 C CA . HIS B 1 144 ? -24.609 37.875 27.781 1 78.75 144 HIS B CA 1
ATOM 4570 C C . HIS B 1 144 ? -25.047 37.469 29.188 1 78.75 144 HIS B C 1
ATOM 4572 O O . HIS B 1 144 ? -24.703 38.125 30.172 1 78.75 144 HIS B O 1
ATOM 4578 N N . GLY B 1 145 ? -25.734 36.375 29.141 1 76.06 145 GLY B N 1
ATOM 4579 C CA . GLY B 1 145 ? -26.375 36 30.391 1 76.06 145 GLY B CA 1
ATOM 4580 C C . GLY B 1 145 ? -25.578 34.969 31.188 1 76.06 145 GLY B C 1
ATOM 4581 O O . GLY B 1 145 ? -26.047 34.5 32.219 1 76.06 145 GLY B O 1
ATOM 4582 N N . GLY B 1 146 ? -24.438 34.812 30.828 1 82 146 GLY B N 1
ATOM 4583 C CA . GLY B 1 146 ? -23.719 33.719 31.484 1 82 146 GLY B CA 1
ATOM 4584 C C . GLY B 1 146 ? -22.984 34.188 32.75 1 82 146 GLY B C 1
ATOM 4585 O O . GLY B 1 146 ? -22.812 35.375 32.969 1 82 146 GLY B O 1
ATOM 4586 N N . ALA B 1 147 ? -22.656 33.219 33.562 1 87.69 147 ALA B N 1
ATOM 4587 C CA . ALA B 1 147 ? -21.938 33.469 34.812 1 87.69 147 ALA B CA 1
ATOM 4588 C C . ALA B 1 147 ? -20.562 34.094 34.531 1 87.69 147 ALA B C 1
ATOM 4590 O O . ALA B 1 147 ? -20.125 34.969 35.281 1 87.69 147 ALA B O 1
ATOM 4591 N N . ASP B 1 148 ? -20.016 33.75 33.5 1 89.62 148 ASP B N 1
ATOM 4592 C CA . ASP B 1 148 ? -18.688 34.25 33.156 1 89.62 148 ASP B CA 1
ATOM 4593 C C . ASP B 1 148 ? -18.719 35.75 32.812 1 89.62 148 ASP B C 1
ATOM 4595 O O . ASP B 1 148 ? -17.812 36.5 33.188 1 89.62 148 ASP B O 1
ATOM 4599 N N . TYR B 1 149 ? -19.703 36.062 32.156 1 91.06 149 TYR B N 1
ATOM 4600 C CA . TYR B 1 149 ? -19.844 37.469 31.75 1 91.06 149 TYR B CA 1
ATOM 4601 C C . TYR B 1 149 ? -20.078 38.344 32.969 1 91.06 149 TYR B C 1
ATOM 4603 O O . TYR B 1 149 ? -19.516 39.438 33.062 1 91.06 149 TYR B O 1
ATOM 4611 N N . ARG B 1 150 ? -20.906 37.875 33.938 1 92.31 150 ARG B N 1
ATOM 4612 C CA . ARG B 1 150 ? -21.141 38.625 35.188 1 92.31 150 ARG B CA 1
ATOM 4613 C C . ARG B 1 150 ? -19.875 38.719 36 1 92.31 150 ARG B C 1
ATOM 4615 O O . ARG B 1 150 ? -19.547 39.781 36.531 1 92.31 150 ARG B O 1
ATOM 4622 N N . ALA B 1 151 ? -19.219 37.625 36 1 92.62 151 ALA B N 1
ATOM 4623 C CA . ALA B 1 151 ? -17.969 37.594 36.75 1 92.62 151 ALA B CA 1
ATOM 4624 C C . ALA B 1 151 ? -16.938 38.5 36.125 1 92.62 151 ALA B C 1
ATOM 4626 O O . ALA B 1 151 ? -16.141 39.125 36.844 1 92.62 151 ALA B O 1
ATOM 4627 N N . PHE B 1 152 ? -17.047 38.562 34.938 1 91.38 152 PHE B N 1
ATOM 4628 C CA . PHE B 1 152 ? -16.141 39.438 34.188 1 91.38 152 PHE B CA 1
ATOM 4629 C C . PHE B 1 152 ? -16.297 40.875 34.625 1 91.38 152 PHE B C 1
ATOM 4631 O O . PHE B 1 152 ? -15.32 41.531 35.031 1 91.38 152 PHE B O 1
ATOM 4638 N N . TRP B 1 153 ? -17.391 41.438 34.594 1 92.88 153 TRP B N 1
ATOM 4639 C CA . TRP B 1 153 ? -17.641 42.812 34.938 1 92.88 153 TRP B CA 1
ATOM 4640 C C . TRP B 1 153 ? -17.422 43.031 36.438 1 92.88 153 TRP B C 1
ATOM 4642 O O . TRP B 1 153 ? -16.969 44.125 36.875 1 92.88 153 TRP B O 1
ATOM 4652 N N . GLU B 1 154 ? -17.766 42 37.219 1 93.06 154 GLU B N 1
ATOM 4653 C CA . GLU B 1 154 ? -17.516 42.125 38.656 1 93.06 154 GLU B CA 1
ATOM 4654 C C . GLU B 1 154 ? -16.031 42.281 38.938 1 93.06 154 GLU B C 1
ATOM 4656 O O . GLU B 1 154 ? -15.656 43.094 39.812 1 93.06 154 GLU B O 1
ATOM 4661 N N . SER B 1 155 ? -15.305 41.5 38.281 1 93.5 155 SER B N 1
ATOM 4662 C CA . SER B 1 155 ? -13.859 41.594 38.469 1 93.5 155 SER B CA 1
ATOM 4663 C C . SER B 1 155 ? -13.352 43 38.094 1 93.5 155 SER B C 1
ATOM 4665 O O . SER B 1 155 ? -12.484 43.562 38.75 1 93.5 155 SER B O 1
ATOM 4667 N N . LEU B 1 156 ? -13.836 43.562 37 1 92.19 156 LEU B N 1
ATOM 4668 C CA . LEU B 1 156 ? -13.438 44.875 36.562 1 92.19 156 LEU B CA 1
ATOM 4669 C C . LEU B 1 156 ? -13.859 45.938 37.594 1 92.19 156 LEU B C 1
ATOM 4671 O O . LEU B 1 156 ? -13.102 46.875 37.875 1 92.19 156 LEU B O 1
ATOM 4675 N N . ARG B 1 157 ? -14.984 45.781 38.156 1 92.38 157 ARG B N 1
ATOM 4676 C CA . ARG B 1 157 ? -15.484 46.75 39.125 1 92.38 157 ARG B CA 1
ATOM 4677 C C . ARG B 1 157 ? -14.648 46.719 40.406 1 92.38 157 ARG B C 1
ATOM 4679 O O . ARG B 1 157 ? -14.602 47.688 41.156 1 92.38 157 ARG B O 1
ATOM 4686 N N . GLN B 1 158 ? -14.078 45.594 40.562 1 92.06 158 GLN B N 1
ATOM 4687 C CA . GLN B 1 158 ? -13.211 45.438 41.75 1 92.06 158 GLN B CA 1
ATOM 4688 C C . GLN B 1 158 ? -11.82 46.031 41.469 1 92.06 158 GLN B C 1
ATOM 4690 O O . GLN B 1 158 ? -10.945 45.938 42.312 1 92.06 158 GLN B O 1
ATOM 4695 N N . GLY B 1 159 ? -11.602 46.5 40.219 1 85.56 159 GLY B N 1
ATOM 4696 C CA . GLY B 1 159 ? -10.352 47.156 39.906 1 85.56 159 GLY B CA 1
ATOM 4697 C C . GLY B 1 159 ? -9.32 46.219 39.312 1 85.56 159 GLY B C 1
ATOM 4698 O O . GLY B 1 159 ? -8.133 46.562 39.25 1 85.56 159 GLY B O 1
ATOM 4699 N N . ARG B 1 160 ? -9.781 45.031 38.938 1 87.38 160 ARG B N 1
ATOM 4700 C CA . ARG B 1 160 ? -8.852 44.062 38.344 1 87.38 160 ARG B CA 1
ATOM 4701 C C . ARG B 1 160 ? -8.891 44.125 36.812 1 87.38 160 ARG B C 1
ATOM 4703 O O . ARG B 1 160 ? -9.961 44 36.219 1 87.38 160 ARG B O 1
ATOM 4710 N N . PHE B 1 161 ? -7.715 44.344 36.219 1 84.44 161 PHE B N 1
ATOM 4711 C CA . PHE B 1 161 ? -7.703 44.375 34.781 1 84.44 161 PHE B CA 1
ATOM 4712 C C . PHE B 1 161 ? -7.75 42.969 34.188 1 84.44 161 PHE B C 1
ATOM 4714 O O . PHE B 1 161 ? -7.426 42 34.875 1 84.44 161 PHE B O 1
ATOM 4721 N N . GLN B 1 162 ? -8.281 42.812 33.031 1 86.5 162 GLN B N 1
ATOM 4722 C CA . GLN B 1 162 ? -8.383 41.531 32.312 1 86.5 162 GLN B CA 1
ATOM 4723 C C . GLN B 1 162 ? -7.855 41.656 30.891 1 86.5 162 GLN B C 1
ATOM 4725 O O . GLN B 1 162 ? -8.117 42.656 30.203 1 86.5 162 GLN B O 1
ATOM 4730 N N . ALA B 1 163 ? -7.039 40.75 30.531 1 81.12 163 ALA B N 1
ATOM 4731 C CA . ALA B 1 163 ? -6.488 40.719 29.172 1 81.12 163 ALA B CA 1
ATOM 4732 C C . ALA B 1 163 ? -6.594 39.312 28.578 1 81.12 163 ALA B C 1
ATOM 4734 O O . ALA B 1 163 ? -6.23 38.344 29.219 1 81.12 163 ALA B O 1
ATOM 4735 N N . ALA B 1 164 ? -7.199 39.188 27.375 1 81.94 164 ALA B N 1
ATOM 4736 C CA . ALA B 1 164 ? -7.355 37.906 26.688 1 81.94 164 ALA B CA 1
ATOM 4737 C C . ALA B 1 164 ? -7.773 38.125 25.234 1 81.94 164 ALA B C 1
ATOM 4739 O O . ALA B 1 164 ? -7.789 39.25 24.75 1 81.94 164 ALA B O 1
ATOM 4740 N N . GLN B 1 165 ? -7.91 37.125 24.625 1 82.19 165 GLN B N 1
ATOM 4741 C CA . GLN B 1 165 ? -8.547 37.125 23.312 1 82.19 165 GLN B CA 1
ATOM 4742 C C . GLN B 1 165 ? -10.055 36.969 23.422 1 82.19 165 GLN B C 1
ATOM 4744 O O . GLN B 1 165 ? -10.539 36.125 24.188 1 82.19 165 GLN B O 1
ATOM 4749 N N . TYR B 1 166 ? -10.719 37.812 22.734 1 89.12 166 TYR B N 1
ATOM 4750 C CA . TYR B 1 166 ? -12.172 37.812 22.828 1 89.12 166 TYR B CA 1
ATOM 4751 C C . TYR B 1 166 ? -12.82 37.781 21.453 1 89.12 166 TYR B C 1
ATOM 4753 O O . TYR B 1 166 ? -12.336 38.438 20.516 1 89.12 166 TYR B O 1
ATOM 4761 N N . LYS B 1 167 ? -13.914 37.031 21.391 1 92.31 167 LYS B N 1
ATOM 4762 C CA . LYS B 1 167 ? -14.789 37.094 20.219 1 92.31 167 LYS B CA 1
ATOM 4763 C C . LYS B 1 167 ? -15.844 38.188 20.375 1 92.31 167 LYS B C 1
ATOM 4765 O O . LYS B 1 167 ? -16.547 38.219 21.391 1 92.31 167 LYS B O 1
ATOM 4770 N N . ARG B 1 168 ? -15.812 39.031 19.453 1 94.56 168 ARG B N 1
ATOM 4771 C CA . ARG B 1 168 ? -16.797 40.125 19.484 1 94.56 168 ARG B CA 1
ATOM 4772 C C . ARG B 1 168 ? -17.625 40.156 18.203 1 94.56 168 ARG B C 1
ATOM 4774 O O . ARG B 1 168 ? -17.219 39.594 17.188 1 94.56 168 ARG B O 1
ATOM 4781 N N . ILE B 1 169 ? -18.797 40.812 18.344 1 94.69 169 ILE B N 1
ATOM 4782 C CA . ILE B 1 169 ? -19.734 40.875 17.219 1 94.69 169 ILE B CA 1
ATOM 4783 C C . ILE B 1 169 ? -19.859 42.344 16.734 1 94.69 169 ILE B C 1
ATOM 4785 O O . ILE B 1 169 ? -20.266 43.219 17.5 1 94.69 169 ILE B O 1
ATOM 4789 N N . GLY B 1 170 ? -19.453 42.5 15.492 1 93.25 170 GLY B N 1
ATOM 4790 C CA . GLY B 1 170 ? -19.594 43.812 14.891 1 93.25 170 GLY B CA 1
ATOM 4791 C C . GLY B 1 170 ? -20.969 44.062 14.297 1 93.25 170 GLY B C 1
ATOM 4792 O O . GLY B 1 170 ? -21.875 43.219 14.469 1 93.25 170 GLY B O 1
ATOM 4793 N N . LYS B 1 171 ? -21.047 45.219 13.617 1 93.44 171 LYS B N 1
ATOM 4794 C CA . LYS B 1 171 ? -22.312 45.562 12.969 1 93.44 171 LYS B CA 1
ATOM 4795 C C . LYS B 1 171 ? -22.656 44.562 11.875 1 93.44 171 LYS B C 1
ATOM 4797 O O . LYS B 1 171 ? -21.797 44.125 11.117 1 93.44 171 LYS B O 1
ATOM 4802 N N . GLY B 1 172 ? -24 44.156 11.75 1 92.19 172 GLY B N 1
ATOM 4803 C CA . GLY B 1 172 ? -24.453 43.188 10.75 1 92.19 172 GLY B CA 1
ATOM 4804 C C . GLY B 1 172 ? -24.125 41.75 11.117 1 92.19 172 GLY B C 1
ATOM 4805 O O . GLY B 1 172 ? -24.266 40.844 10.297 1 92.19 172 GLY B O 1
ATOM 4806 N N . GLY B 1 173 ? -23.562 41.562 12.312 1 91.25 173 GLY B N 1
ATOM 4807 C CA . GLY B 1 173 ? -23.297 40.219 12.789 1 91.25 173 GLY B CA 1
ATOM 4808 C C . GLY B 1 173 ? -21.922 39.688 12.422 1 91.25 173 GLY B C 1
ATOM 4809 O O . GLY B 1 173 ? -21.625 38.5 12.562 1 91.25 173 GLY B O 1
ATOM 4810 N N . ARG B 1 174 ? -21.109 40.594 11.977 1 93.31 174 ARG B N 1
ATOM 4811 C CA . ARG B 1 174 ? -19.75 40.188 11.594 1 93.31 174 ARG B CA 1
ATOM 4812 C C . ARG B 1 174 ? -18.938 39.781 12.812 1 93.31 174 ARG B C 1
ATOM 4814 O O . ARG B 1 174 ? -18.844 40.531 13.789 1 93.31 174 ARG B O 1
ATOM 4821 N N . VAL B 1 175 ? -18.328 38.594 12.727 1 92.81 175 VAL B N 1
ATOM 4822 C CA . VAL B 1 175 ? -17.516 38.125 13.836 1 92.81 175 VAL B CA 1
ATOM 4823 C C . VAL B 1 175 ? -16.109 38.719 13.758 1 92.81 175 VAL B C 1
ATOM 4825 O O . VAL B 1 175 ? -15.469 38.688 12.703 1 92.81 175 VAL B O 1
ATOM 4828 N N . VAL B 1 176 ? -15.656 39.312 14.859 1 93.25 176 VAL B N 1
ATOM 4829 C CA . VAL B 1 176 ? -14.328 39.906 14.961 1 93.25 176 VAL B CA 1
ATOM 4830 C C . VAL B 1 176 ? -13.602 39.344 16.172 1 93.25 176 VAL B C 1
ATOM 4832 O O . VAL B 1 176 ? -14.195 39.188 17.25 1 93.25 176 VAL B O 1
ATOM 4835 N N . TRP B 1 177 ? -12.383 39 15.945 1 88.69 177 TRP B N 1
ATOM 4836 C CA . TRP B 1 177 ? -11.547 38.562 17.062 1 88.69 177 TRP B CA 1
ATOM 4837 C C . TRP B 1 177 ? -10.578 39.656 17.469 1 88.69 177 TRP B C 1
ATOM 4839 O O . TRP B 1 177 ? -9.93 40.281 16.625 1 88.69 177 TRP B O 1
ATOM 4849 N N . ILE B 1 178 ? -10.469 39.812 18.797 1 86.81 178 ILE B N 1
ATOM 4850 C CA . ILE B 1 178 ? -9.602 40.906 19.266 1 86.81 178 ILE B CA 1
ATOM 4851 C C . ILE B 1 178 ? -8.711 40.375 20.406 1 86.81 178 ILE B C 1
ATOM 4853 O O . ILE B 1 178 ? -9.094 39.469 21.125 1 86.81 178 ILE B O 1
ATOM 4857 N N . GLN B 1 179 ? -7.566 40.875 20.453 1 80.69 179 GLN B N 1
ATOM 4858 C CA . GLN B 1 179 ? -6.738 40.844 21.656 1 80.69 179 GLN B CA 1
ATOM 4859 C C . GLN B 1 179 ? -6.91 42.125 22.469 1 80.69 179 GLN B C 1
ATOM 4861 O O . GLN B 1 179 ? -6.523 43.188 22.031 1 80.69 179 GLN B O 1
ATOM 4866 N N . ALA B 1 180 ? -7.539 41.938 23.609 1 85.25 180 ALA B N 1
ATOM 4867 C CA . ALA B 1 180 ? -7.934 43.188 24.297 1 85.25 180 ALA B CA 1
ATOM 4868 C C . ALA B 1 180 ? -7.555 43.125 25.766 1 85.25 180 ALA B C 1
ATOM 4870 O O . ALA B 1 180 ? -7.398 42.062 26.344 1 85.25 180 ALA B O 1
ATOM 4871 N N . SER B 1 181 ? -7.34 44.219 26.297 1 83.25 181 SER B N 1
ATOM 4872 C CA . SER B 1 181 ? -7.164 44.438 27.734 1 83.25 181 SER B CA 1
ATOM 4873 C C . SER B 1 181 ? -8.18 45.438 28.266 1 83.25 181 SER B C 1
ATOM 4875 O O . SER B 1 181 ? -8.344 46.531 27.703 1 83.25 181 SER B O 1
ATOM 4877 N N . TYR B 1 182 ? -8.891 45.062 29.25 1 90.06 182 TYR B N 1
ATOM 4878 C CA . TYR B 1 182 ? -9.836 45.938 29.969 1 90.06 182 TYR B CA 1
ATOM 4879 C C . TYR B 1 182 ? -9.203 46.5 31.234 1 90.06 182 TYR B C 1
ATOM 4881 O O . TYR B 1 182 ? -8.789 45.719 32.125 1 90.06 182 TYR B O 1
ATOM 4889 N N . ASN B 1 183 ? -9.219 47.75 31.266 1 85.38 183 ASN B N 1
ATOM 4890 C CA . ASN B 1 183 ? -8.477 48.406 32.344 1 85.38 183 ASN B CA 1
ATOM 4891 C C . ASN B 1 183 ? -9.359 49.375 33.125 1 85.38 183 ASN B C 1
ATOM 4893 O O . ASN B 1 183 ? -9.82 50.375 32.594 1 85.38 183 ASN B O 1
ATOM 4897 N N . PRO B 1 184 ? -9.562 49.125 34.469 1 88.12 184 PRO B N 1
ATOM 4898 C CA . PRO B 1 184 ? -10.281 50.094 35.312 1 88.12 184 PRO B CA 1
ATOM 4899 C C . PRO B 1 184 ? -9.484 51.375 35.531 1 88.12 184 PRO B C 1
ATOM 4901 O O . PRO B 1 184 ? -8.281 51.312 35.781 1 88.12 184 PRO B O 1
ATOM 4904 N N . VAL B 1 185 ? -10.141 52.5 35.406 1 83.38 185 VAL B N 1
ATOM 4905 C CA . VAL B 1 185 ? -9.539 53.812 35.656 1 83.38 185 VAL B CA 1
ATOM 4906 C C . VAL B 1 185 ? -10.203 54.469 36.875 1 83.38 185 VAL B C 1
ATOM 4908 O O . VAL B 1 185 ? -11.43 54.531 36.969 1 83.38 185 VAL B O 1
ATOM 4911 N N . PHE B 1 186 ? -9.391 54.969 37.781 1 81.25 186 PHE B N 1
ATOM 4912 C CA . PHE B 1 186 ? -9.891 55.531 39.031 1 81.25 186 PHE B CA 1
ATOM 4913 C C . PHE B 1 186 ? -9.789 57.062 39.031 1 81.25 186 PHE B C 1
ATOM 4915 O O . PHE B 1 186 ? -8.883 57.625 38.406 1 81.25 186 PHE B O 1
ATOM 4922 N N . ASP B 1 187 ? -10.773 57.688 39.625 1 74.44 187 ASP B N 1
ATOM 4923 C CA . ASP B 1 187 ? -10.773 59.125 39.688 1 74.44 187 ASP B CA 1
ATOM 4924 C C . ASP B 1 187 ? -9.883 59.625 40.844 1 74.44 187 ASP B C 1
ATOM 4926 O O . ASP B 1 187 ? -9.125 58.844 41.438 1 74.44 187 ASP B O 1
ATOM 4930 N N . THR B 1 188 ? -9.945 60.906 41.094 1 63.56 188 THR B N 1
ATOM 4931 C CA . THR B 1 188 ? -9.078 61.562 42.062 1 63.56 188 THR B CA 1
ATOM 4932 C C . THR B 1 188 ? -9.391 61.094 43.469 1 63.56 188 THR B C 1
ATOM 4934 O O . THR B 1 188 ? -8.539 61.188 44.375 1 63.56 188 THR B O 1
ATOM 4937 N N . SER B 1 189 ? -10.57 60.688 43.75 1 67.75 189 SER B N 1
ATOM 4938 C CA . SER B 1 189 ? -10.961 60.188 45.031 1 67.75 189 SER B CA 1
ATOM 4939 C C . SER B 1 189 ? -10.781 58.688 45.125 1 67.75 189 SER B C 1
ATOM 4941 O O . SER B 1 189 ? -11.344 58.031 46 1 67.75 189 SER B O 1
ATOM 4943 N N . ASN B 1 190 ? -10.07 58.125 44.125 1 75.56 190 ASN B N 1
ATOM 4944 C CA . ASN B 1 190 ? -9.773 56.688 44.062 1 75.56 190 ASN B CA 1
ATOM 4945 C C . ASN B 1 190 ? -11.047 55.875 43.844 1 75.56 190 ASN B C 1
ATOM 4947 O O . ASN B 1 190 ? -11.141 54.75 44.344 1 75.56 190 ASN B O 1
ATOM 4951 N N . ARG B 1 191 ? -11.984 56.5 43.406 1 82.44 191 ARG B N 1
ATOM 4952 C CA . ARG B 1 191 ? -13.195 55.781 43.031 1 82.44 191 ARG B CA 1
ATOM 4953 C C . ARG B 1 191 ? -13.156 55.406 41.531 1 82.44 191 ARG B C 1
ATOM 4955 O O . ARG B 1 191 ? -12.664 56.156 40.719 1 82.44 191 ARG B O 1
ATOM 4962 N N . LEU B 1 192 ? -13.68 54.188 41.375 1 87.94 192 LEU B N 1
ATOM 4963 C CA . LEU B 1 192 ? -13.727 53.719 39.969 1 87.94 192 LEU B CA 1
ATOM 4964 C C . LEU B 1 192 ? -14.562 54.656 39.125 1 87.94 192 LEU B C 1
ATOM 4966 O O . LEU B 1 192 ? -15.727 54.906 39.406 1 87.94 192 LEU B O 1
ATOM 4970 N N . SER B 1 193 ? -13.984 55.156 38.094 1 87.06 193 SER B N 1
ATOM 4971 C CA . SER B 1 193 ? -14.641 56.156 37.25 1 87.06 193 SER B CA 1
ATOM 4972 C C . SER B 1 193 ? -15.094 55.531 35.906 1 87.06 193 SER B C 1
ATOM 4974 O O . SER B 1 193 ? -16.234 55.719 35.5 1 87.06 193 SER B O 1
ATOM 4976 N N . LYS B 1 194 ? -14.203 54.812 35.281 1 91.25 194 LYS B N 1
ATOM 4977 C CA . LYS B 1 194 ? -14.531 54.219 34 1 91.25 194 LYS B CA 1
ATOM 4978 C C . LYS B 1 194 ? -13.602 53.031 33.688 1 91.25 194 LYS B C 1
ATOM 4980 O O . LYS B 1 194 ? -12.656 52.781 34.438 1 91.25 194 LYS B O 1
ATOM 4985 N N . ILE B 1 195 ? -13.961 52.25 32.688 1 91.88 195 ILE B N 1
ATOM 4986 C CA . ILE B 1 195 ? -13.164 51.156 32.156 1 91.88 195 ILE B CA 1
ATOM 4987 C C . ILE B 1 195 ? -12.727 51.438 30.734 1 91.88 195 ILE B C 1
ATOM 4989 O O . ILE B 1 195 ? -13.547 51.812 29.891 1 91.88 195 ILE B O 1
ATOM 4993 N N . VAL B 1 196 ? -11.391 51.312 30.484 1 88.31 196 VAL B N 1
ATOM 4994 C CA . VAL B 1 196 ? -10.859 51.562 29.156 1 88.31 196 VAL B CA 1
ATOM 4995 C C . VAL B 1 196 ? -10.375 50.25 28.547 1 88.31 196 VAL B C 1
ATOM 4997 O O . VAL B 1 196 ? -9.609 49.531 29.172 1 88.31 196 VAL B O 1
ATOM 5000 N N . LYS B 1 197 ? -10.828 49.969 27.391 1 90.69 197 LYS B N 1
ATOM 5001 C CA . LYS B 1 197 ? -10.422 48.781 26.656 1 90.69 197 LYS B CA 1
ATOM 5002 C C . LYS B 1 197 ? -9.484 49.125 25.5 1 90.69 197 LYS B C 1
ATOM 5004 O O . LYS B 1 197 ? -9.781 50 24.703 1 90.69 197 LYS B O 1
ATOM 5009 N N . PHE B 1 198 ? -8.383 48.406 25.438 1 84.12 198 PHE B N 1
ATOM 5010 C CA . PHE B 1 198 ? -7.469 48.438 24.312 1 84.12 198 PHE B CA 1
ATOM 5011 C C . PHE B 1 198 ? -7.504 47.125 23.547 1 84.12 198 PHE B C 1
ATOM 5013 O O . PHE B 1 198 ? -7.426 46.062 24.141 1 84.12 198 PHE B O 1
ATOM 5020 N N . ALA B 1 199 ? -7.688 47.25 22.281 1 87.38 199 ALA B N 1
ATOM 5021 C CA . ALA B 1 199 ? -7.824 46 21.531 1 87.38 199 ALA B CA 1
ATOM 5022 C C . ALA B 1 199 ? -7.07 46.062 20.219 1 87.38 199 ALA B C 1
ATOM 5024 O O . ALA B 1 199 ? -6.918 47.156 19.641 1 87.38 199 ALA B O 1
ATOM 5025 N N . THR B 1 200 ? -6.605 44.938 19.781 1 80.62 200 THR B N 1
ATOM 5026 C CA . THR B 1 200 ? -6.016 44.75 18.453 1 80.62 200 THR B CA 1
ATOM 5027 C C . THR B 1 200 ? -6.785 43.688 17.672 1 80.62 200 THR B C 1
ATOM 5029 O O . THR B 1 200 ? -7.199 42.656 18.234 1 80.62 200 THR B O 1
ATOM 5032 N N . ASP B 1 201 ? -6.891 44 16.328 1 84.31 201 ASP B N 1
ATOM 5033 C CA . ASP B 1 201 ? -7.613 43.094 15.461 1 84.31 201 ASP B CA 1
ATOM 5034 C C . ASP B 1 201 ? -6.758 41.875 15.125 1 84.31 201 ASP B C 1
ATOM 5036 O O . ASP B 1 201 ? -5.707 42 14.5 1 84.31 201 ASP B O 1
ATOM 5040 N N . ILE B 1 202 ? -7.27 40.656 15.555 1 79 202 ILE B N 1
ATOM 5041 C CA . ILE B 1 202 ? -6.535 39.438 15.242 1 79 202 ILE B CA 1
ATOM 5042 C C . ILE B 1 202 ? -7.426 38.5 14.445 1 79 202 ILE B C 1
ATOM 5044 O O . ILE B 1 202 ? -7.25 37.281 14.5 1 79 202 ILE B O 1
ATOM 5048 N N . THR B 1 203 ? -8.359 39.062 13.844 1 84.38 203 THR B N 1
ATOM 5049 C CA . THR B 1 203 ? -9.336 38.25 13.109 1 84.38 203 THR B CA 1
ATOM 5050 C C . THR B 1 203 ? -8.656 37.438 12.016 1 84.38 203 THR B C 1
ATOM 5052 O O . THR B 1 203 ? -8.898 36.25 11.891 1 84.38 203 THR B O 1
ATOM 5055 N N . ARG B 1 204 ? -7.871 38.062 11.273 1 77.62 204 ARG B N 1
ATOM 5056 C CA . ARG B 1 204 ? -7.203 37.375 10.164 1 77.62 204 ARG B CA 1
ATOM 5057 C C . ARG B 1 204 ? -6.348 36.219 10.656 1 77.62 204 ARG B C 1
ATOM 5059 O O . ARG B 1 204 ? -6.328 35.156 10.047 1 77.62 204 ARG B O 1
ATOM 5066 N N . GLN B 1 205 ? -5.703 36.469 11.719 1 72.12 205 GLN B N 1
ATOM 5067 C CA . GLN B 1 205 ? -4.855 35.406 12.289 1 72.12 205 GLN B CA 1
ATOM 5068 C C . GLN B 1 205 ? -5.684 34.219 12.742 1 72.12 205 GLN B C 1
ATOM 5070 O O . GLN B 1 205 ? -5.328 33.062 12.461 1 72.12 205 GLN B O 1
ATOM 5075 N N . VAL B 1 206 ? -6.742 34.469 13.453 1 77.44 206 VAL B N 1
ATOM 5076 C CA . VAL B 1 206 ? -7.602 33.406 13.961 1 77.44 206 VAL B CA 1
ATOM 5077 C C . VAL B 1 206 ? -8.242 32.656 12.789 1 77.44 206 VAL B C 1
ATOM 5079 O O . VAL B 1 206 ? -8.336 31.438 12.805 1 77.44 206 VAL B O 1
ATOM 5082 N N . GLU B 1 207 ? -8.617 33.406 11.805 1 79.06 207 GLU B N 1
ATOM 5083 C CA . GLU B 1 207 ? -9.227 32.812 10.617 1 79.06 207 GLU B CA 1
ATOM 5084 C C . GLU B 1 207 ? -8.234 31.906 9.883 1 79.06 207 GLU B C 1
ATOM 5086 O O . GLU B 1 207 ? -8.586 30.828 9.422 1 79.06 207 GLU B O 1
ATOM 5091 N N . LEU B 1 208 ? -7.09 32.312 9.781 1 72.44 208 LEU B N 1
ATOM 5092 C CA . LEU B 1 208 ? -6.062 31.531 9.117 1 72.44 208 LEU B CA 1
ATOM 5093 C C . LEU B 1 208 ? -5.785 30.25 9.875 1 72.44 208 LEU B C 1
ATOM 5095 O O . LEU B 1 208 ? -5.637 29.188 9.266 1 72.44 208 LEU B O 1
ATOM 5099 N N . LEU B 1 209 ? -5.723 30.344 11.125 1 72.56 209 LEU B N 1
ATOM 5100 C CA . LEU B 1 209 ? -5.5 29.156 11.93 1 72.56 209 LEU B CA 1
ATOM 5101 C C . LEU B 1 209 ? -6.672 28.188 11.812 1 72.56 209 LEU B C 1
ATOM 5103 O O . LEU B 1 209 ? -6.473 26.969 11.727 1 72.56 209 LEU B O 1
ATOM 5107 N N . ASP B 1 210 ? -7.805 28.75 11.797 1 77.25 210 ASP B N 1
ATOM 5108 C CA . ASP B 1 210 ? -9 27.922 11.656 1 77.25 210 ASP B CA 1
ATOM 5109 C C . ASP B 1 210 ? -9.016 27.219 10.297 1 77.25 210 ASP B C 1
ATOM 5111 O O . ASP B 1 210 ? -9.398 26.062 10.203 1 77.25 210 ASP B O 1
ATOM 5115 N N . GLN B 1 211 ? -8.656 27.938 9.344 1 75.38 211 GLN B N 1
ATOM 5116 C CA . GLN B 1 211 ? -8.594 27.359 8.008 1 75.38 211 GLN B CA 1
ATOM 5117 C C . GLN B 1 211 ? -7.547 26.25 7.938 1 75.38 211 GLN B C 1
ATOM 5119 O O . GLN B 1 211 ? -7.777 25.219 7.312 1 75.38 211 GLN B O 1
ATOM 5124 N N . LEU B 1 212 ? -6.48 26.406 8.516 1 72.12 212 LEU B N 1
ATOM 5125 C CA . LEU B 1 212 ? -5.441 25.375 8.547 1 72.12 212 LEU B CA 1
ATOM 5126 C C . LEU B 1 212 ? -5.93 24.125 9.266 1 72.12 212 LEU B C 1
ATOM 5128 O O . LEU B 1 212 ? -5.691 23 8.812 1 72.12 212 LEU B O 1
ATOM 5132 N N . LYS B 1 213 ? -6.586 24.406 10.312 1 75.5 213 LYS B N 1
ATOM 5133 C CA . LYS B 1 213 ? -7.141 23.281 11.07 1 75.5 213 LYS B CA 1
ATOM 5134 C C . LYS B 1 213 ? -8.141 22.5 10.227 1 75.5 213 LYS B C 1
ATOM 5136 O O . LYS B 1 213 ? -8.125 21.266 10.227 1 75.5 213 LYS B O 1
ATOM 5141 N N . ALA B 1 214 ? -8.961 23.219 9.586 1 79.69 214 ALA B N 1
ATOM 5142 C CA . ALA B 1 214 ? -9.961 22.562 8.75 1 79.69 214 ALA B CA 1
ATOM 5143 C C . ALA B 1 214 ? -9.305 21.766 7.625 1 79.69 214 ALA B C 1
ATOM 5145 O O . ALA B 1 214 ? -9.734 20.656 7.312 1 79.69 214 ALA B O 1
ATOM 5146 N N . LEU B 1 215 ? -8.344 22.312 7.086 1 75.31 215 LEU B N 1
ATOM 5147 C CA . LEU B 1 215 ? -7.613 21.641 6.016 1 75.31 215 LEU B CA 1
ATOM 5148 C C . LEU B 1 215 ? -6.941 20.359 6.527 1 75.31 215 LEU B C 1
ATOM 5150 O O . LEU B 1 215 ? -6.988 19.328 5.871 1 75.31 215 LEU B O 1
ATOM 5154 N N . ILE B 1 216 ? -6.332 20.469 7.648 1 75.81 216 ILE B N 1
ATOM 5155 C CA . ILE B 1 216 ? -5.664 19.328 8.25 1 75.81 216 ILE B CA 1
ATOM 5156 C C . ILE B 1 216 ? -6.688 18.234 8.555 1 75.81 216 ILE B C 1
ATOM 5158 O O . ILE B 1 216 ? -6.473 17.062 8.227 1 75.81 216 ILE B O 1
ATOM 5162 N N . ASP B 1 217 ? -7.785 18.641 9.039 1 81.62 217 ASP B N 1
ATOM 5163 C CA . ASP B 1 217 ? -8.828 17.672 9.391 1 81.62 217 ASP B CA 1
ATOM 5164 C C . ASP B 1 217 ? -9.375 16.969 8.148 1 81.62 217 ASP B C 1
ATOM 5166 O O . ASP B 1 217 ? -9.5 15.75 8.125 1 81.62 217 ASP B O 1
ATOM 5170 N N . ASN B 1 218 ? -9.648 17.719 7.172 1 85 218 ASN B N 1
ATOM 5171 C CA . ASN B 1 218 ? -10.188 17.141 5.941 1 85 218 ASN B CA 1
ATOM 5172 C C . ASN B 1 218 ? -9.172 16.234 5.254 1 85 218 ASN B C 1
ATOM 5174 O O . ASN B 1 218 ? -9.508 15.125 4.848 1 85 218 ASN B O 1
ATOM 5178 N N . ASN B 1 219 ? -8.008 16.703 5.113 1 82.31 219 ASN B N 1
ATOM 5179 C CA . ASN B 1 219 ? -6.965 15.922 4.457 1 82.31 219 ASN B CA 1
ATOM 5180 C C . ASN B 1 219 ? -6.652 14.641 5.23 1 82.31 219 ASN B C 1
ATOM 5182 O O . ASN B 1 219 ? -6.453 13.586 4.633 1 82.31 219 ASN B O 1
ATOM 5186 N N . PHE B 1 220 ? -6.684 14.75 6.488 1 83 220 PHE B N 1
ATOM 5187 C CA . PHE B 1 220 ? -6.352 13.578 7.293 1 83 220 PHE B CA 1
ATOM 5188 C C . PHE B 1 220 ? -7.48 12.555 7.254 1 83 220 PHE B C 1
ATOM 5190 O O . PHE B 1 220 ? -7.234 11.352 7.309 1 83 220 PHE B O 1
ATOM 5197 N N . THR B 1 221 ? -8.688 13.039 7.086 1 86.62 221 THR B N 1
ATOM 5198 C CA . THR B 1 221 ? -9.797 12.117 6.895 1 86.62 221 THR B CA 1
ATOM 5199 C C . THR B 1 221 ? -9.648 11.359 5.578 1 86.62 221 THR B C 1
ATOM 5201 O O . THR B 1 221 ? -9.875 10.148 5.523 1 86.62 221 THR B O 1
ATOM 5204 N N . GLU B 1 222 ? -9.203 12.023 4.613 1 87.69 222 GLU B N 1
ATOM 5205 C CA . GLU B 1 222 ? -8.977 11.398 3.312 1 87.69 222 GLU B CA 1
ATOM 5206 C C . GLU B 1 222 ? -7.824 10.398 3.377 1 87.69 222 GLU B C 1
ATOM 5208 O O . GLU B 1 222 ? -7.91 9.312 2.799 1 87.69 222 GLU B O 1
ATOM 5213 N N . ILE B 1 223 ? -6.832 10.758 4.066 1 87.81 223 ILE B N 1
ATOM 5214 C CA . ILE B 1 223 ? -5.68 9.875 4.215 1 87.81 223 ILE B CA 1
ATOM 5215 C C . ILE B 1 223 ? -6.09 8.617 4.977 1 87.81 223 ILE B C 1
ATOM 5217 O O . ILE B 1 223 ? -5.734 7.504 4.586 1 87.81 223 ILE B O 1
ATOM 5221 N N . ASP B 1 224 ? -6.859 8.82 5.965 1 89.69 224 ASP B N 1
ATOM 5222 C CA . ASP B 1 224 ? -7.309 7.684 6.758 1 89.69 224 ASP B CA 1
ATOM 5223 C C . ASP B 1 224 ? -8.133 6.715 5.914 1 89.69 224 ASP B C 1
ATOM 5225 O O . ASP B 1 224 ? -7.973 5.5 6.016 1 89.69 224 ASP B O 1
ATOM 5229 N N . ALA B 1 225 ? -8.977 7.242 5.098 1 91.94 225 ALA B N 1
ATOM 5230 C CA . ALA B 1 225 ? -9.789 6.41 4.219 1 91.94 225 ALA B CA 1
ATOM 5231 C C . ALA B 1 225 ? -8.922 5.652 3.221 1 91.94 225 ALA B C 1
ATOM 5233 O O . ALA B 1 225 ? -9.133 4.457 2.986 1 91.94 225 ALA B O 1
ATOM 5234 N N . ALA B 1 226 ? -7.988 6.316 2.66 1 91.44 226 ALA B N 1
ATOM 5235 C CA . ALA B 1 226 ? -7.082 5.691 1.699 1 91.44 226 ALA B CA 1
ATOM 5236 C C . ALA B 1 226 ? -6.238 4.609 2.365 1 91.44 226 ALA B C 1
ATOM 5238 O O . ALA B 1 226 ? -6 3.551 1.78 1 91.44 226 ALA B O 1
ATOM 5239 N N . LEU B 1 227 ? -5.809 4.891 3.566 1 91.81 227 LEU B N 1
ATOM 5240 C CA . LEU B 1 227 ? -5.02 3.916 4.312 1 91.81 227 LEU B CA 1
ATOM 5241 C C . LEU B 1 227 ? -5.844 2.672 4.625 1 91.81 227 LEU B C 1
ATOM 5243 O O . LEU B 1 227 ? -5.363 1.548 4.473 1 91.81 227 LEU B O 1
ATOM 5247 N N . SER B 1 228 ? -7.062 2.887 5.047 1 93.5 228 SER B N 1
ATOM 5248 C CA . SER B 1 228 ? -7.945 1.764 5.336 1 93.5 228 SER B CA 1
ATOM 5249 C C . SER B 1 228 ? -8.188 0.914 4.094 1 93.5 228 SER B C 1
ATOM 5251 O O . SER B 1 228 ? -8.133 -0.316 4.156 1 93.5 228 SER B O 1
ATOM 5253 N N . ALA B 1 229 ? -8.422 1.537 3.006 1 91.94 229 ALA B N 1
ATOM 5254 C CA . ALA B 1 229 ? -8.625 0.83 1.742 1 91.94 229 ALA B CA 1
ATOM 5255 C C . ALA B 1 229 ? -7.367 0.053 1.348 1 91.94 229 ALA B C 1
ATOM 5257 O O . ALA B 1 229 ? -7.449 -1.117 0.966 1 91.94 229 ALA B O 1
ATOM 5258 N N . ALA B 1 230 ? -6.234 0.657 1.433 1 91.56 230 ALA B N 1
ATOM 5259 C CA . ALA B 1 230 ? -4.973 0.003 1.106 1 91.56 230 ALA B CA 1
ATOM 5260 C C . ALA B 1 230 ? -4.727 -1.197 2.016 1 91.56 230 ALA B C 1
ATOM 5262 O O . ALA B 1 230 ? -4.27 -2.248 1.559 1 91.56 230 ALA B O 1
ATOM 5263 N N . GLY B 1 231 ? -5.039 -0.946 3.268 1 93.69 231 GLY B N 1
ATOM 5264 C CA . GLY B 1 231 ? -4.883 -2.047 4.207 1 93.69 231 GLY B CA 1
ATOM 5265 C C . GLY B 1 231 ? -5.75 -3.244 3.867 1 93.69 231 GLY B C 1
ATOM 5266 O O . GLY B 1 231 ? -5.281 -4.387 3.896 1 93.69 231 GLY B O 1
ATOM 5267 N N . ARG B 1 232 ? -7.004 -3.141 3.475 1 95.38 232 ARG B N 1
ATOM 5268 C CA . ARG B 1 232 ? -7.906 -4.215 3.082 1 95.38 232 ARG B CA 1
ATOM 5269 C C . ARG B 1 232 ? -7.414 -4.91 1.815 1 95.38 232 ARG B C 1
ATOM 5271 O O . ARG B 1 232 ? -7.461 -6.137 1.715 1 95.38 232 ARG B O 1
ATOM 5278 N N . GLN B 1 233 ? -6.992 -4.035 0.916 1 94.69 233 GLN B N 1
ATOM 5279 C CA . GLN B 1 233 ? -6.465 -4.594 -0.324 1 94.69 233 GLN B CA 1
ATOM 5280 C C . GLN B 1 233 ? -5.223 -5.441 -0.061 1 94.69 233 GLN B C 1
ATOM 5282 O O . GLN B 1 233 ? -5.047 -6.5 -0.669 1 94.69 233 GLN B O 1
ATOM 5287 N N . ALA B 1 234 ? -4.379 -4.98 0.778 1 93.81 234 ALA B N 1
ATOM 5288 C CA . ALA B 1 234 ? -3.178 -5.738 1.124 1 93.81 234 ALA B CA 1
ATOM 5289 C C . ALA B 1 234 ? -3.539 -7.062 1.79 1 93.81 234 ALA B C 1
ATOM 5291 O O . ALA B 1 234 ? -2.939 -8.102 1.491 1 93.81 234 ALA B O 1
ATOM 5292 N N . GLU B 1 235 ? -4.48 -7.031 2.666 1 94.81 235 GLU B N 1
ATOM 5293 C CA . GLU B 1 235 ? -4.934 -8.25 3.326 1 94.81 235 GLU B CA 1
ATOM 5294 C C . GLU B 1 235 ? -5.508 -9.242 2.316 1 94.81 235 GLU B C 1
ATOM 5296 O O . GLU B 1 235 ? -5.211 -10.438 2.375 1 94.81 235 GLU B O 1
ATOM 5301 N N . ASP B 1 236 ? -6.32 -8.812 1.427 1 97.25 236 ASP B N 1
ATOM 5302 C CA . ASP B 1 236 ? -6.891 -9.664 0.384 1 97.25 236 ASP B CA 1
ATOM 5303 C C . ASP B 1 236 ? -5.797 -10.242 -0.512 1 97.25 236 ASP B C 1
ATOM 5305 O O . ASP B 1 236 ? -5.832 -11.422 -0.855 1 97.25 236 ASP B O 1
ATOM 5309 N N . ALA B 1 237 ? -4.887 -9.375 -0.858 1 94.69 237 ALA B N 1
ATOM 5310 C CA . ALA B 1 237 ? -3.766 -9.836 -1.674 1 94.69 237 ALA B CA 1
ATOM 5311 C C . ALA B 1 237 ? -2.99 -10.945 -0.964 1 94.69 237 ALA B C 1
ATOM 5313 O O . ALA B 1 237 ? -2.592 -11.93 -1.589 1 94.69 237 ALA B O 1
ATOM 5314 N N . ALA B 1 238 ? -2.768 -10.75 0.289 1 94.81 238 ALA B N 1
ATOM 5315 C CA . ALA B 1 238 ? -2.055 -11.758 1.071 1 94.81 238 ALA B CA 1
ATOM 5316 C C . ALA B 1 238 ? -2.807 -13.086 1.074 1 94.81 238 ALA B C 1
ATOM 5318 O O . ALA B 1 238 ? -2.203 -14.148 0.923 1 94.81 238 ALA B O 1
ATOM 5319 N N . GLN B 1 239 ? -4.102 -13.094 1.242 1 96.38 239 GLN B N 1
ATOM 5320 C CA . GLN B 1 239 ? -4.918 -14.305 1.236 1 96.38 239 GLN B CA 1
ATOM 5321 C C . GLN B 1 239 ? -4.852 -15.008 -0.118 1 96.38 239 GLN B C 1
ATOM 5323 O O . GLN B 1 239 ? -4.688 -16.234 -0.185 1 96.38 239 GLN B O 1
ATOM 5328 N N . ARG B 1 240 ? -5.004 -14.234 -1.159 1 95.81 240 ARG B N 1
ATOM 5329 C CA . ARG B 1 240 ? -4.945 -14.797 -2.506 1 95.81 240 ARG B CA 1
ATOM 5330 C C . ARG B 1 240 ? -3.562 -15.359 -2.805 1 95.81 240 ARG B C 1
ATOM 5332 O O . ARG B 1 240 ? -3.439 -16.391 -3.482 1 95.81 240 ARG B O 1
ATOM 5339 N N . SER B 1 241 ? -2.564 -14.641 -2.369 1 96.5 241 SER B N 1
ATOM 5340 C CA . SER B 1 241 ? -1.202 -15.141 -2.514 1 96.5 241 SER B CA 1
ATOM 5341 C C . SER B 1 241 ? -1.019 -16.469 -1.776 1 96.5 241 SER B C 1
ATOM 5343 O O . SER B 1 241 ? -0.396 -17.391 -2.299 1 96.5 241 SER B O 1
ATOM 5345 N N . GLY B 1 242 ? -1.552 -16.562 -0.611 1 95 242 GLY B N 1
ATOM 5346 C CA . GLY B 1 242 ? -1.515 -17.828 0.118 1 95 242 GLY B CA 1
ATOM 5347 C C . GLY B 1 242 ? -2.201 -18.953 -0.617 1 95 242 GLY B C 1
ATOM 5348 O O . GLY B 1 242 ? -1.684 -20.078 -0.663 1 95 242 GLY B O 1
ATOM 5349 N N . ALA B 1 243 ? -3.307 -18.703 -1.2 1 95.25 243 ALA B N 1
ATOM 5350 C CA . ALA B 1 243 ? -4.02 -19.703 -1.998 1 95.25 243 ALA B CA 1
ATOM 5351 C C . ALA B 1 243 ? -3.182 -20.156 -3.193 1 95.25 243 ALA B C 1
ATOM 5353 O O . ALA B 1 243 ? -3.137 -21.344 -3.52 1 95.25 243 ALA B O 1
ATOM 5354 N N . THR B 1 244 ? -2.57 -19.203 -3.795 1 96.19 244 THR B N 1
ATOM 5355 C CA . THR B 1 244 ? -1.709 -19.516 -4.93 1 96.19 244 THR B CA 1
ATOM 5356 C C . THR B 1 244 ? -0.55 -20.406 -4.492 1 96.19 244 THR B C 1
ATOM 5358 O O . THR B 1 244 ? -0.206 -21.375 -5.188 1 96.19 244 THR B O 1
ATOM 5361 N N . GLN B 1 245 ? 0.046 -20.078 -3.381 1 95.81 245 GLN B N 1
ATOM 5362 C CA . GLN B 1 245 ? 1.134 -20.891 -2.848 1 95.81 245 GLN B CA 1
ATOM 5363 C C . GLN B 1 245 ? 0.686 -22.328 -2.629 1 95.81 245 GLN B C 1
ATOM 5365 O O . GLN B 1 245 ? 1.414 -23.266 -2.959 1 95.81 245 GLN B O 1
ATOM 5370 N N . GLY B 1 246 ? -0.475 -22.531 -2.061 1 96.44 246 GLY B N 1
ATOM 5371 C CA . GLY B 1 246 ? -1.025 -23.859 -1.888 1 96.44 246 GLY B CA 1
ATOM 5372 C C . GLY B 1 246 ? -1.228 -24.594 -3.199 1 96.44 246 GLY B C 1
ATOM 5373 O O . GLY B 1 246 ? -0.892 -25.781 -3.312 1 96.44 246 GLY B O 1
ATOM 5374 N N . THR B 1 247 ? -1.746 -23.906 -4.168 1 97 247 THR B N 1
ATOM 5375 C CA . THR B 1 247 ? -1.974 -24.5 -5.48 1 97 247 THR B CA 1
ATOM 5376 C C . THR B 1 247 ? -0.652 -24.906 -6.129 1 97 247 THR B C 1
ATOM 5378 O O . THR B 1 247 ? -0.547 -25.969 -6.723 1 97 247 THR B O 1
ATOM 5381 N N . VAL B 1 248 ? 0.348 -24.062 -6.02 1 96.25 248 VAL B N 1
ATOM 5382 C CA . VAL B 1 248 ? 1.667 -24.328 -6.582 1 96.25 248 VAL B CA 1
ATOM 5383 C C . VAL B 1 248 ? 2.252 -25.578 -5.953 1 96.25 248 VAL B C 1
ATOM 5385 O O . VAL B 1 248 ? 2.814 -26.438 -6.648 1 96.25 248 VAL B O 1
ATOM 5388 N N . GLN B 1 249 ? 2.082 -25.75 -4.691 1 95.31 249 GLN B N 1
ATOM 5389 C CA . GLN B 1 249 ? 2.578 -26.938 -4.004 1 95.31 249 GLN B CA 1
ATOM 5390 C C . GLN B 1 249 ? 1.84 -28.203 -4.465 1 95.31 249 GLN B C 1
ATOM 5392 O O . GLN B 1 249 ? 2.455 -29.25 -4.668 1 95.31 249 GLN B O 1
ATOM 5397 N N . THR B 1 250 ? 0.567 -28.047 -4.633 1 97 250 THR B N 1
ATOM 5398 C CA . THR B 1 250 ? -0.243 -29.156 -5.098 1 97 250 THR B CA 1
ATOM 5399 C C . THR B 1 250 ? 0.181 -29.594 -6.5 1 97 250 THR B C 1
ATOM 5401 O O . THR B 1 250 ? 0.33 -30.781 -6.77 1 97 250 THR B O 1
ATOM 5404 N N . VAL B 1 251 ? 0.376 -28.641 -7.352 1 96.75 251 VAL B N 1
ATOM 5405 C CA . VAL B 1 251 ? 0.76 -28.938 -8.727 1 96.75 251 VAL B CA 1
ATOM 5406 C C . VAL B 1 251 ? 2.17 -29.531 -8.75 1 96.75 251 VAL B C 1
ATOM 5408 O O . VAL B 1 251 ? 2.459 -30.422 -9.547 1 96.75 251 VAL B O 1
ATOM 5411 N N . ALA B 1 252 ? 3.061 -29.047 -7.891 1 96 252 ALA B N 1
ATOM 5412 C CA . ALA B 1 252 ? 4.395 -29.625 -7.785 1 96 252 ALA B CA 1
ATOM 5413 C C . ALA B 1 252 ? 4.316 -31.109 -7.406 1 96 252 ALA B C 1
ATOM 5415 O O . ALA B 1 252 ? 5.004 -31.938 -7.996 1 96 252 ALA B O 1
ATOM 5416 N N . ALA B 1 253 ? 3.49 -31.438 -6.461 1 96.69 253 ALA B N 1
ATOM 5417 C CA . ALA B 1 253 ? 3.297 -32.844 -6.055 1 96.69 253 ALA B CA 1
ATOM 5418 C C . ALA B 1 253 ? 2.715 -33.656 -7.195 1 96.69 253 ALA B C 1
ATOM 5420 O O . ALA B 1 253 ? 3.129 -34.812 -7.414 1 96.69 253 ALA B O 1
ATOM 5421 N N . SER B 1 254 ? 1.755 -33.062 -7.883 1 97.06 254 SER B N 1
ATOM 5422 C CA . SER B 1 254 ? 1.158 -33.719 -9.031 1 97.06 254 SER B CA 1
ATOM 5423 C C . SER B 1 254 ? 2.201 -34 -10.109 1 97.06 254 SER B C 1
ATOM 5425 O O . SER B 1 254 ? 2.184 -35.062 -10.734 1 97.06 254 SER B O 1
ATOM 5427 N N . ALA B 1 255 ? 3.068 -33.062 -10.344 1 95.88 255 ALA B N 1
ATOM 5428 C CA . ALA B 1 255 ? 4.137 -33.25 -11.328 1 95.88 255 ALA B CA 1
ATOM 5429 C C . ALA B 1 255 ? 5.047 -34.406 -10.938 1 95.88 255 ALA B C 1
ATOM 5431 O O . ALA B 1 255 ? 5.473 -35.188 -11.797 1 95.88 255 ALA B O 1
ATOM 5432 N N . GLU B 1 256 ? 5.316 -34.594 -9.68 1 95.69 256 GLU B N 1
ATOM 5433 C CA . GLU B 1 256 ? 6.121 -35.719 -9.195 1 95.69 256 GLU B CA 1
ATOM 5434 C C . GLU B 1 256 ? 5.41 -37.031 -9.422 1 95.69 256 GLU B C 1
ATOM 5436 O O . GLU B 1 256 ? 6.035 -38.031 -9.812 1 95.69 256 GLU B O 1
ATOM 5441 N N . GLU B 1 257 ? 4.145 -37 -9.164 1 96.44 257 GLU B N 1
ATOM 5442 C CA . GLU B 1 257 ? 3.344 -38.188 -9.398 1 96.44 257 GLU B CA 1
ATOM 5443 C C . GLU B 1 257 ? 3.35 -38.594 -10.875 1 96.44 257 GLU B C 1
ATOM 5445 O O . GLU B 1 257 ? 3.471 -39.75 -11.211 1 96.44 257 GLU B O 1
ATOM 5450 N N . LEU B 1 258 ? 3.244 -37.594 -11.695 1 96.44 258 LEU B N 1
ATOM 5451 C CA . LEU B 1 258 ? 3.25 -37.844 -13.133 1 96.44 258 LEU B CA 1
ATOM 5452 C C . LEU B 1 258 ? 4.605 -38.375 -13.586 1 96.44 258 LEU B C 1
ATOM 5454 O O . LEU B 1 258 ? 4.676 -39.25 -14.438 1 96.44 258 LEU B O 1
ATOM 5458 N N . ALA B 1 259 ? 5.656 -37.781 -13.008 1 95.06 259 ALA B N 1
ATOM 5459 C CA . ALA B 1 259 ? 7 -38.281 -13.336 1 95.06 259 ALA B CA 1
ATOM 5460 C C . ALA B 1 259 ? 7.168 -39.75 -12.953 1 95.06 259 ALA B C 1
ATOM 5462 O O . ALA B 1 259 ? 7.734 -40.531 -13.711 1 95.06 259 ALA B O 1
ATOM 5463 N N . ALA B 1 260 ? 6.668 -40.125 -11.797 1 95.44 260 ALA B N 1
ATOM 5464 C CA . ALA B 1 260 ? 6.742 -41.5 -11.336 1 95.44 260 ALA B CA 1
ATOM 5465 C C . ALA B 1 260 ? 5.945 -42.438 -12.258 1 95.44 260 ALA B C 1
ATOM 5467 O O . ALA B 1 260 ? 6.414 -43.5 -12.617 1 95.44 260 ALA B O 1
ATOM 5468 N N . SER B 1 261 ? 4.777 -41.969 -12.594 1 95.81 261 SER B N 1
ATOM 5469 C CA . SER B 1 261 ? 3.934 -42.75 -13.492 1 95.81 261 SER B CA 1
ATOM 5470 C C . SER B 1 261 ? 4.59 -42.906 -14.859 1 95.81 261 SER B C 1
ATOM 5472 O O . SER B 1 261 ? 4.531 -44 -15.453 1 95.81 261 SER B O 1
ATOM 5474 N N . ALA B 1 262 ? 5.156 -41.875 -15.391 1 95.69 262 ALA B N 1
ATOM 5475 C CA . ALA B 1 262 ? 5.855 -41.938 -16.672 1 95.69 262 ALA B CA 1
ATOM 5476 C C . ALA B 1 262 ? 7.008 -42.938 -16.625 1 95.69 262 ALA B C 1
ATOM 5478 O O . ALA B 1 262 ? 7.215 -43.719 -17.562 1 95.69 262 ALA B O 1
ATOM 5479 N N . ARG B 1 263 ? 7.707 -42.969 -15.477 1 96.25 263 ARG B N 1
ATOM 5480 C CA . ARG B 1 263 ? 8.797 -43.938 -15.312 1 96.25 263 ARG B CA 1
ATOM 5481 C C . ARG B 1 263 ? 8.273 -45.375 -15.305 1 96.25 263 ARG B C 1
ATOM 5483 O O . ARG B 1 263 ? 8.875 -46.25 -15.922 1 96.25 263 ARG B O 1
ATOM 5490 N N . GLU B 1 264 ? 7.172 -45.562 -14.68 1 95.56 264 GLU B N 1
ATOM 5491 C CA . GLU B 1 264 ? 6.555 -46.875 -14.641 1 95.56 264 GLU B CA 1
ATOM 5492 C C . GLU B 1 264 ? 6.156 -47.344 -16.031 1 95.56 264 GLU B C 1
ATOM 5494 O O . GLU B 1 264 ? 6.414 -48.5 -16.406 1 95.56 264 GLU B O 1
ATOM 5499 N N . ILE B 1 265 ? 5.594 -46.5 -16.797 1 96.5 265 ILE B N 1
ATOM 5500 C CA . ILE B 1 265 ? 5.176 -46.844 -18.156 1 96.5 265 ILE B CA 1
ATOM 5501 C C . ILE B 1 265 ? 6.402 -47.156 -19.016 1 96.5 265 ILE B C 1
ATOM 5503 O O . ILE B 1 265 ? 6.41 -48.094 -19.797 1 96.5 265 ILE B O 1
ATOM 5507 N N . ALA B 1 266 ? 7.387 -46.312 -18.844 1 95.69 266 ALA B N 1
ATOM 5508 C CA . ALA B 1 266 ? 8.617 -46.5 -19.609 1 95.69 266 ALA B CA 1
ATOM 5509 C C . ALA B 1 266 ? 9.195 -47.906 -19.344 1 95.69 266 ALA B C 1
ATOM 5511 O O . ALA B 1 266 ? 9.594 -48.594 -20.281 1 95.69 266 ALA B O 1
ATOM 5512 N N . ASP B 1 267 ? 9.242 -48.312 -18.109 1 96.06 267 ASP B N 1
ATOM 5513 C CA . ASP B 1 267 ? 9.742 -49.656 -17.734 1 96.06 267 ASP B CA 1
ATOM 5514 C C . ASP B 1 267 ? 8.891 -50.75 -18.359 1 96.06 267 ASP B C 1
ATOM 5516 O O . ASP B 1 267 ? 9.422 -51.719 -18.891 1 96.06 267 ASP B O 1
ATOM 5520 N N . SER B 1 268 ? 7.645 -50.5 -18.297 1 95.5 268 SER B N 1
ATOM 5521 C CA . SER B 1 268 ? 6.73 -51.469 -18.891 1 95.5 268 SER B CA 1
ATOM 5522 C C . SER B 1 268 ? 6.949 -51.594 -20.391 1 95.5 268 SER B C 1
ATOM 5524 O O . SER B 1 268 ? 6.859 -52.688 -20.969 1 95.5 268 SER B O 1
ATOM 5526 N N . MET B 1 269 ? 7.25 -50.469 -21.016 1 94.88 269 MET B N 1
ATOM 5527 C CA . MET B 1 269 ? 7.492 -50.469 -22.453 1 94.88 269 MET B CA 1
ATOM 5528 C C . MET B 1 269 ? 8.773 -51.219 -22.797 1 94.88 269 MET B C 1
ATOM 5530 O O . MET B 1 269 ? 8.828 -51.938 -23.797 1 94.88 269 MET B O 1
ATOM 5534 N N . ILE B 1 270 ? 9.766 -51.125 -21.984 1 95.06 270 ILE B N 1
ATOM 5535 C CA . ILE B 1 270 ? 11.023 -51.812 -22.188 1 95.06 270 ILE B CA 1
ATOM 5536 C C . ILE B 1 270 ? 10.789 -53.344 -22.094 1 95.06 270 ILE B C 1
ATOM 5538 O O . ILE B 1 270 ? 11.234 -54.094 -22.953 1 95.06 270 ILE B O 1
ATOM 5542 N N . ARG B 1 271 ? 10.047 -53.719 -21.141 1 95.56 271 ARG B N 1
ATOM 5543 C CA . ARG B 1 271 ? 9.742 -55.156 -20.953 1 95.56 271 ARG B CA 1
ATOM 5544 C C . ARG B 1 271 ? 8.859 -55.688 -22.078 1 95.56 271 ARG B C 1
ATOM 5546 O O . ARG B 1 271 ? 9.031 -56.812 -22.531 1 95.56 271 ARG B O 1
ATOM 5553 N N . SER B 1 272 ? 7.965 -54.844 -22.453 1 95.06 272 SER B N 1
ATOM 5554 C CA . SER B 1 272 ? 7.09 -55.188 -23.562 1 95.06 272 SER B CA 1
ATOM 5555 C C . SER B 1 272 ? 7.887 -55.406 -24.844 1 95.06 272 SER B C 1
ATOM 5557 O O . SER B 1 272 ? 7.633 -56.375 -25.578 1 95.06 272 SER B O 1
ATOM 5559 N N . ARG B 1 273 ? 8.781 -54.562 -25.094 1 94 273 ARG B N 1
ATOM 5560 C CA . ARG B 1 273 ? 9.625 -54.688 -26.281 1 94 273 ARG B CA 1
ATOM 5561 C C . ARG B 1 273 ? 10.406 -56 -26.25 1 94 273 ARG B C 1
ATOM 5563 O O . ARG B 1 273 ? 10.531 -56.688 -27.281 1 94 273 ARG B O 1
ATOM 5570 N N . GLN B 1 274 ? 10.93 -56.375 -25.109 1 95.19 274 GLN B N 1
ATOM 5571 C CA . GLN B 1 274 ? 11.68 -57.625 -24.969 1 95.19 274 GLN B CA 1
ATOM 5572 C C . GLN B 1 274 ? 10.773 -58.812 -25.188 1 95.19 274 GLN B C 1
ATOM 5574 O O . GLN B 1 274 ? 11.164 -59.781 -25.875 1 95.19 274 GLN B O 1
ATOM 5579 N N . ALA B 1 275 ? 9.609 -58.719 -24.578 1 94.44 275 ALA B N 1
ATOM 5580 C CA . ALA B 1 275 ? 8.656 -59.812 -24.75 1 94.44 275 ALA B CA 1
ATOM 5581 C C . ALA B 1 275 ? 8.242 -59.969 -26.219 1 94.44 275 ALA B C 1
ATOM 5583 O O . ALA B 1 275 ? 8.156 -61.094 -26.734 1 94.44 275 ALA B O 1
ATOM 5584 N N . ALA B 1 276 ? 8.008 -58.906 -26.875 1 93.81 276 ALA B N 1
ATOM 5585 C CA . ALA B 1 276 ? 7.633 -58.906 -28.281 1 93.81 276 ALA B CA 1
ATOM 5586 C C . ALA B 1 276 ? 8.766 -59.469 -29.141 1 93.81 276 ALA B C 1
ATOM 5588 O O . ALA B 1 276 ? 8.523 -60.25 -30.078 1 93.81 276 ALA B O 1
ATOM 5589 N N . SER B 1 277 ? 9.977 -59.125 -28.859 1 94.75 277 SER B N 1
ATOM 5590 C CA . SER B 1 277 ? 11.141 -59.625 -29.594 1 94.75 277 SER B CA 1
ATOM 5591 C C . SER B 1 277 ? 11.273 -61.125 -29.422 1 94.75 277 SER B C 1
ATOM 5593 O O . SER B 1 277 ? 11.539 -61.844 -30.406 1 94.75 277 SER B O 1
ATOM 5595 N N . THR B 1 278 ? 11.078 -61.594 -28.219 1 95 278 THR B N 1
ATOM 5596 C CA . THR B 1 278 ? 11.117 -63.031 -27.969 1 95 278 THR B CA 1
ATOM 5597 C C . THR B 1 278 ? 10.039 -63.75 -28.766 1 95 278 THR B C 1
ATOM 5599 O O . THR B 1 278 ? 10.305 -64.812 -29.375 1 95 278 THR B O 1
ATOM 5602 N N . ALA B 1 279 ? 8.883 -63.188 -28.734 1 94.75 279 ALA B N 1
ATOM 5603 C CA . ALA B 1 279 ? 7.777 -63.781 -29.5 1 94.75 279 ALA B CA 1
ATOM 5604 C C . ALA B 1 279 ? 8.102 -63.812 -30.984 1 94.75 279 ALA B C 1
ATOM 5606 O O . ALA B 1 279 ? 7.828 -64.812 -31.656 1 94.75 279 ALA B O 1
ATOM 5607 N N . MET B 1 280 ? 8.688 -62.844 -31.5 1 94.44 280 MET B N 1
ATOM 5608 C CA . MET B 1 280 ? 9.055 -62.781 -32.906 1 94.44 280 MET B CA 1
ATOM 5609 C C . MET B 1 280 ? 10.109 -63.844 -33.25 1 94.44 280 MET B C 1
ATOM 5611 O O . MET B 1 280 ? 10 -64.5 -34.25 1 94.44 280 MET B O 1
ATOM 5615 N N . ASP B 1 281 ? 11.078 -64 -32.406 1 95.94 281 ASP B N 1
ATOM 5616 C CA . ASP B 1 281 ? 12.133 -65 -32.625 1 95.94 281 ASP B CA 1
ATOM 5617 C C . ASP B 1 281 ? 11.578 -66.375 -32.594 1 95.94 281 ASP B C 1
ATOM 5619 O O . ASP B 1 281 ? 11.898 -67.188 -33.469 1 95.94 281 ASP B O 1
ATOM 5623 N N . GLU B 1 282 ? 10.75 -66.562 -31.641 1 95.44 282 GLU B N 1
ATOM 5624 C CA . GLU B 1 282 ? 10.164 -67.875 -31.5 1 95.44 282 GLU B CA 1
ATOM 5625 C C . GLU B 1 282 ? 9.234 -68.188 -32.688 1 95.44 282 GLU B C 1
ATOM 5627 O O . GLU B 1 282 ? 9.133 -69.375 -33.094 1 95.44 282 GLU B O 1
ATOM 5632 N N . THR B 1 283 ? 8.617 -67.188 -33.156 1 95.38 283 THR B N 1
ATOM 5633 C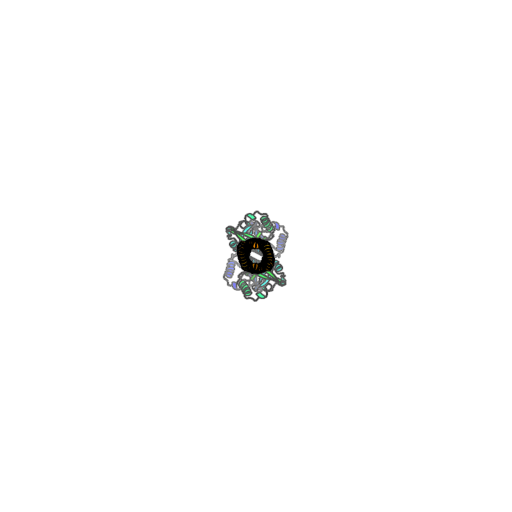 CA . THR B 1 283 ? 7.789 -67.375 -34.344 1 95.38 283 THR B CA 1
ATOM 5634 C C . THR B 1 283 ? 8.648 -67.75 -35.531 1 95.38 283 THR B C 1
ATOM 5636 O O . THR B 1 283 ? 8.273 -68.625 -36.344 1 95.38 283 THR B O 1
ATOM 5639 N N . GLY B 1 284 ? 9.781 -67.125 -35.688 1 94.75 284 GLY B N 1
ATOM 5640 C CA . GLY B 1 284 ? 10.719 -67.5 -36.719 1 94.75 284 GLY B CA 1
ATOM 5641 C C . GLY B 1 284 ? 11.195 -68.938 -36.625 1 94.75 284 GLY B C 1
ATOM 5642 O O . GLY B 1 284 ? 11.266 -69.688 -37.625 1 94.75 284 GLY B O 1
ATOM 5643 N N . ASN B 1 285 ? 11.484 -69.438 -35.438 1 94.75 285 ASN B N 1
ATOM 5644 C CA . ASN B 1 285 ? 11.891 -70.812 -35.219 1 94.75 285 ASN B CA 1
ATOM 5645 C C . ASN B 1 285 ? 10.781 -71.75 -35.594 1 94.75 285 ASN B C 1
ATOM 5647 O O . ASN B 1 285 ? 11.047 -72.812 -36.25 1 94.75 285 ASN B O 1
ATOM 5651 N N . ALA B 1 286 ? 9.617 -71.375 -35.188 1 93.25 286 ALA B N 1
ATOM 5652 C CA . ALA B 1 286 ? 8.469 -72.25 -35.5 1 93.25 286 ALA B CA 1
ATOM 5653 C C . ALA B 1 286 ? 8.219 -72.312 -37 1 93.25 286 ALA B C 1
ATOM 5655 O O . ALA B 1 286 ? 7.852 -73.312 -37.531 1 93.25 286 ALA B O 1
ATOM 5656 N N . ASP B 1 287 ? 8.438 -71.188 -37.625 1 92.5 287 ASP B N 1
ATOM 5657 C CA . ASP B 1 287 ? 8.266 -71.125 -39.062 1 92.5 287 ASP B CA 1
ATOM 5658 C C . ASP B 1 287 ? 9.25 -72.062 -39.781 1 92.5 287 ASP B C 1
ATOM 5660 O O . ASP B 1 287 ? 8.875 -72.75 -40.719 1 92.5 287 ASP B O 1
ATOM 5664 N N . ARG B 1 288 ? 10.484 -72.062 -39.375 1 93.69 288 ARG B N 1
ATOM 5665 C CA . ARG B 1 288 ? 11.5 -72.938 -39.969 1 93.69 288 ARG B CA 1
ATOM 5666 C C . ARG B 1 288 ? 11.18 -74.438 -39.719 1 93.69 288 ARG B C 1
ATOM 5668 O O . ARG B 1 288 ? 11.336 -75.25 -40.625 1 93.69 288 ARG B O 1
ATOM 5675 N N . ALA B 1 289 ? 10.711 -74.625 -38.562 1 91.31 289 ALA B N 1
ATOM 5676 C CA . ALA B 1 289 ? 10.344 -76 -38.219 1 91.31 289 ALA B CA 1
ATOM 5677 C C . ALA B 1 289 ? 9.148 -76.5 -39.062 1 91.31 289 ALA B C 1
ATOM 5679 O O . ALA B 1 289 ? 9.156 -77.562 -39.594 1 91.31 289 ALA B O 1
ATOM 5680 N N . ALA B 1 290 ? 8.242 -75.625 -39.25 1 87.81 290 ALA B N 1
ATOM 5681 C CA . ALA B 1 290 ? 7.051 -75.938 -40.031 1 87.81 290 ALA B CA 1
ATOM 5682 C C . ALA B 1 290 ? 7.398 -76.125 -41.5 1 87.81 290 ALA B C 1
ATOM 5684 O O . ALA B 1 290 ? 6.828 -77 -42.188 1 87.81 290 ALA B O 1
ATOM 5685 N N . ALA B 1 291 ? 8.312 -75.375 -42 1 88.5 291 ALA B N 1
ATOM 5686 C CA . ALA B 1 291 ? 8.773 -75.562 -43.375 1 88.5 291 ALA B CA 1
ATOM 5687 C C . ALA B 1 291 ? 9.43 -76.938 -43.562 1 88.5 291 ALA B C 1
ATOM 5689 O O . ALA B 1 291 ? 9.227 -77.562 -44.594 1 88.5 291 ALA B O 1
ATOM 5690 N N . ARG B 1 292 ? 10.156 -77.375 -42.625 1 90.19 292 ARG B N 1
ATOM 5691 C CA . ARG B 1 292 ? 10.781 -78.688 -42.656 1 90.19 292 ARG B CA 1
ATOM 5692 C C . ARG B 1 292 ? 9.734 -79.812 -42.656 1 90.19 292 ARG B C 1
ATOM 5694 O O . ARG B 1 292 ? 9.906 -80.812 -43.312 1 90.19 292 ARG B O 1
ATOM 5701 N N . LEU B 1 293 ? 8.719 -79.562 -41.938 1 86.69 293 LEU B N 1
ATOM 5702 C CA . LEU B 1 293 ? 7.629 -80.5 -41.906 1 86.69 293 LEU B CA 1
ATOM 5703 C C . LEU B 1 293 ? 7.016 -80.688 -43.281 1 86.69 293 LEU B C 1
ATOM 5705 O O . LEU B 1 293 ? 6.684 -81.812 -43.656 1 86.69 293 LEU B O 1
ATOM 5709 N N . THR B 1 294 ? 6.875 -79.625 -43.969 1 84.19 294 THR B N 1
ATOM 5710 C CA . THR B 1 294 ? 6.332 -79.688 -45.312 1 84.19 294 THR B CA 1
ATOM 5711 C C . THR B 1 294 ? 7.258 -80.5 -46.25 1 84.19 294 THR B C 1
ATOM 5713 O O . THR B 1 294 ? 6.797 -81.25 -47.062 1 84.19 294 THR B O 1
ATOM 5716 N N . GLU B 1 295 ? 8.539 -80.375 -46.062 1 89.44 295 GLU B N 1
ATOM 5717 C CA . GLU B 1 295 ? 9.523 -81.125 -46.875 1 89.44 295 GLU B CA 1
ATOM 5718 C C . GLU B 1 295 ? 9.508 -82.625 -46.562 1 89.44 295 GLU B C 1
ATOM 5720 O O . GLU B 1 295 ? 9.57 -83.438 -47.469 1 89.44 295 GLU B O 1
ATOM 5725 N N . VAL B 1 296 ? 9.422 -82.875 -45.344 1 88.62 296 VAL B N 1
ATOM 5726 C CA . VAL B 1 296 ? 9.391 -84.25 -44.906 1 88.62 296 VAL B CA 1
ATOM 5727 C C . VAL B 1 296 ? 8.133 -84.938 -45.406 1 88.62 296 VAL B C 1
ATOM 5729 O O . VAL B 1 296 ? 8.195 -86.062 -45.906 1 88.62 296 VAL B O 1
ATOM 5732 N N . ALA B 1 297 ? 7.023 -84.25 -45.406 1 85.69 297 ALA B N 1
ATOM 5733 C CA . ALA B 1 297 ? 5.762 -84.75 -45.875 1 85.69 297 ALA B CA 1
ATOM 5734 C C . ALA B 1 297 ? 5.832 -85.062 -47.375 1 85.69 297 ALA B C 1
ATOM 5736 O O . ALA B 1 297 ? 5.344 -86.125 -47.844 1 85.69 297 ALA B O 1
ATOM 5737 N N . LYS B 1 298 ? 6.461 -84.25 -48.125 1 88.5 298 LYS B N 1
ATOM 5738 C CA . LYS B 1 298 ? 6.629 -84.438 -49.562 1 88.5 298 LYS B CA 1
ATOM 5739 C C . LYS B 1 298 ? 7.512 -85.688 -49.844 1 88.5 298 LYS B C 1
ATOM 5741 O O . LYS B 1 298 ? 7.207 -86.438 -50.719 1 88.5 298 LYS B O 1
ATOM 5746 N N . ALA B 1 299 ? 8.57 -85.812 -49.094 1 91.38 299 ALA B N 1
ATOM 5747 C CA . ALA B 1 299 ? 9.477 -86.938 -49.25 1 91.38 299 ALA B CA 1
ATOM 5748 C C . ALA B 1 299 ? 8.758 -88.25 -48.969 1 91.38 299 ALA B C 1
ATOM 5750 O O . ALA B 1 299 ? 8.93 -89.25 -49.688 1 91.38 299 ALA B O 1
ATOM 5751 N N . MET B 1 300 ? 7.945 -88.188 -47.969 1 93.12 300 MET B N 1
ATOM 5752 C CA . MET B 1 300 ? 7.188 -89.375 -47.594 1 93.12 300 MET B CA 1
ATOM 5753 C C . MET B 1 300 ? 6.207 -89.75 -48.719 1 93.12 300 MET B C 1
ATOM 5755 O O . MET B 1 300 ? 6.02 -90.938 -48.969 1 93.12 300 MET B O 1
ATOM 5759 N N . GLY B 1 301 ? 5.656 -88.75 -49.281 1 90.94 301 GLY B N 1
ATOM 5760 C CA . GLY B 1 301 ? 4.758 -89.062 -50.406 1 90.94 301 GLY B CA 1
ATOM 5761 C C . GLY B 1 301 ? 5.414 -89.812 -51.5 1 90.94 301 GLY B C 1
ATOM 5762 O O . GLY B 1 301 ? 4.848 -90.812 -52 1 90.94 301 GLY B O 1
ATOM 5763 N N . GLY B 1 302 ? 6.613 -89.5 -51.844 1 92.75 302 GLY B N 1
ATOM 5764 C CA . GLY B 1 302 ? 7.348 -90.188 -52.875 1 92.75 302 GLY B CA 1
ATOM 5765 C C . GLY B 1 302 ? 7.668 -91.625 -52.5 1 92.75 302 GLY B C 1
ATOM 5766 O O . GLY B 1 302 ? 7.559 -92.5 -53.344 1 92.75 302 GLY B O 1
ATOM 5767 N N . ILE B 1 303 ? 7.969 -91.812 -51.344 1 94.62 303 ILE B N 1
ATOM 5768 C CA . ILE B 1 303 ? 8.32 -93.125 -50.875 1 94.62 303 ILE B CA 1
ATOM 5769 C C . ILE B 1 303 ? 7.078 -94 -50.844 1 94.62 303 ILE B C 1
ATOM 5771 O O . ILE B 1 303 ? 7.133 -95.188 -51.219 1 94.62 303 ILE B O 1
ATOM 5775 N N . VAL B 1 304 ? 6.031 -93.5 -50.469 1 94.44 304 VAL B N 1
ATOM 5776 C CA . VAL B 1 304 ? 4.77 -94.188 -50.406 1 94.44 304 VAL B CA 1
ATOM 5777 C C . VAL B 1 304 ? 4.312 -94.625 -51.812 1 94.44 304 VAL B C 1
ATOM 5779 O O . VAL B 1 304 ? 3.803 -95.688 -52 1 94.44 304 VAL B O 1
ATOM 5782 N N . ASP B 1 305 ? 4.547 -93.75 -52.719 1 94.19 305 ASP B N 1
ATOM 5783 C CA . ASP B 1 305 ? 4.25 -94.125 -54.094 1 94.19 305 ASP B CA 1
ATOM 5784 C C . ASP B 1 305 ? 5.086 -95.312 -54.594 1 94.19 305 ASP B C 1
ATOM 5786 O O . ASP B 1 305 ? 4.586 -96.188 -55.281 1 94.19 305 ASP B O 1
ATOM 5790 N N . LEU B 1 306 ? 6.277 -95.312 -54.219 1 95.69 306 LEU B N 1
ATOM 5791 C CA . LEU B 1 306 ? 7.164 -96.438 -54.562 1 95.69 306 LEU B CA 1
ATOM 5792 C C . LEU B 1 306 ? 6.676 -97.75 -53.938 1 95.69 306 LEU B C 1
ATOM 5794 O O . LEU B 1 306 ? 6.605 -98.75 -54.625 1 95.69 306 LEU B O 1
ATOM 5798 N N . ILE B 1 307 ? 6.312 -97.625 -52.75 1 95.38 307 ILE B N 1
ATOM 5799 C CA . ILE B 1 307 ? 5.84 -98.812 -52.062 1 95.38 307 ILE B CA 1
ATOM 5800 C C . ILE B 1 307 ? 4.555 -99.312 -52.688 1 95.38 307 ILE B C 1
ATOM 5802 O O . ILE B 1 307 ? 4.379 -100.5 -52.875 1 95.38 307 ILE B O 1
ATOM 5806 N N . SER B 1 308 ? 3.773 -98.5 -53.031 1 94.62 308 SER B N 1
ATOM 5807 C CA . SER B 1 308 ? 2.529 -98.812 -53.688 1 94.62 308 SER B CA 1
ATOM 5808 C C . SER B 1 308 ? 2.797 -99.5 -55.031 1 94.62 308 SER B C 1
ATOM 5810 O O . SER B 1 308 ? 2.139 -100.5 -55.406 1 94.62 308 SER B O 1
ATOM 5812 N N . SER B 1 309 ? 3.711 -99.062 -55.719 1 96.19 309 SER B N 1
ATOM 5813 C CA . SER B 1 309 ? 4.094 -99.625 -57 1 96.19 309 SER B CA 1
ATOM 5814 C C . SER B 1 309 ? 4.66 -101.062 -56.812 1 96.19 309 SER B C 1
ATOM 5816 O O . SER B 1 309 ? 4.355 -101.938 -57.594 1 96.19 309 SER B O 1
ATOM 5818 N N . ILE B 1 310 ? 5.328 -101.062 -55.812 1 96.38 310 ILE B N 1
ATOM 5819 C CA . ILE B 1 310 ? 5.941 -102.375 -55.531 1 96.38 310 ILE B CA 1
ATOM 5820 C C . ILE B 1 310 ? 4.859 -103.375 -55.156 1 96.38 310 ILE B C 1
ATOM 5822 O O . ILE B 1 310 ? 4.879 -104.5 -55.656 1 96.38 310 ILE B O 1
ATOM 5826 N N . ALA B 1 311 ? 4.004 -103 -54.438 1 95.5 311 ALA B N 1
ATOM 5827 C CA . ALA B 1 311 ? 2.895 -103.875 -54.031 1 95.5 311 ALA B CA 1
ATOM 5828 C C . ALA B 1 311 ? 2.072 -104.25 -55.25 1 95.5 311 ALA B C 1
ATOM 5830 O O . ALA B 1 311 ? 1.667 -105.438 -55.344 1 95.5 311 ALA B O 1
ATOM 5831 N N . SER B 1 312 ? 1.907 -103.438 -56.094 1 95.5 312 SER B N 1
ATOM 5832 C CA . SER B 1 312 ? 1.171 -103.75 -57.344 1 95.5 312 SER B CA 1
ATOM 5833 C C . SER B 1 312 ? 1.934 -104.75 -58.219 1 95.5 312 SER B C 1
ATOM 5835 O O . SER B 1 312 ? 1.335 -105.625 -58.844 1 95.5 312 SER B O 1
ATOM 5837 N N . GLN B 1 313 ? 3.152 -104.562 -58.219 1 96.31 313 GLN B N 1
ATOM 5838 C CA . GLN B 1 313 ? 3.988 -105.5 -59.031 1 96.31 313 GLN B CA 1
ATOM 5839 C C . GLN B 1 313 ? 4.023 -106.875 -58.438 1 96.31 313 GLN B C 1
ATOM 5841 O O . GLN B 1 313 ? 3.967 -107.875 -59.156 1 96.31 313 GLN B O 1
ATOM 5846 N N . ILE B 1 314 ? 4.066 -106.875 -57.188 1 95.75 314 ILE B N 1
ATOM 5847 C CA . ILE B 1 314 ? 4.059 -108.125 -56.5 1 95.75 314 ILE B CA 1
ATOM 5848 C C . ILE B 1 314 ? 2.713 -108.812 -56.719 1 95.75 314 ILE B C 1
ATOM 5850 O O . ILE B 1 314 ? 2.66 -110.062 -56.969 1 95.75 314 ILE B O 1
ATOM 5854 N N . ASN B 1 315 ? 1.757 -108.125 -56.688 1 94.19 315 ASN B N 1
ATOM 5855 C CA . ASN B 1 315 ? 0.424 -108.625 -56.938 1 94.19 315 ASN B CA 1
ATOM 5856 C C . ASN B 1 315 ? 0.308 -109.188 -58.344 1 94.19 315 ASN B C 1
ATOM 5858 O O . ASN B 1 315 ? -0.26 -110.25 -58.531 1 94.19 315 ASN B O 1
ATOM 5862 N N . LEU B 1 316 ? 0.87 -108.625 -59.25 1 94.5 316 LEU B N 1
ATOM 5863 C CA . LEU B 1 316 ? 0.847 -109.062 -60.625 1 94.5 316 LEU B CA 1
ATOM 5864 C C . LEU B 1 316 ? 1.683 -110.375 -60.812 1 94.5 316 LEU B C 1
ATOM 5866 O O . LEU B 1 316 ? 1.281 -111.25 -61.531 1 94.5 316 LEU B O 1
ATOM 5870 N N . LEU B 1 317 ? 2.727 -110.312 -60.188 1 93.81 317 LEU B N 1
ATOM 5871 C CA . LEU B 1 317 ? 3.586 -111.5 -60.25 1 93.81 317 LEU B CA 1
ATOM 5872 C C . LEU B 1 317 ? 2.91 -112.688 -59.594 1 93.81 317 LEU B C 1
ATOM 5874 O O . LEU B 1 317 ? 3.008 -113.812 -60.094 1 93.81 317 LEU B O 1
ATOM 5878 N N . ALA B 1 318 ? 2.234 -112.375 -58.562 1 92.94 318 ALA B N 1
ATOM 5879 C CA . ALA B 1 318 ? 1.508 -113.438 -57.844 1 92.94 318 ALA B CA 1
ATOM 5880 C C . ALA B 1 318 ? 0.351 -113.938 -58.688 1 92.94 318 ALA B C 1
ATOM 5882 O O . ALA B 1 318 ? 0.088 -115.188 -58.719 1 92.94 318 ALA B O 1
ATOM 5883 N N . LEU B 1 319 ? -0.236 -113.25 -59.438 1 91.88 319 LEU B N 1
ATOM 5884 C CA . LEU B 1 319 ? -1.313 -113.625 -60.312 1 91.88 319 LEU B CA 1
ATOM 5885 C C . LEU B 1 319 ? -0.781 -114.5 -61.438 1 91.88 319 LEU B C 1
ATOM 5887 O O . LEU B 1 319 ? -1.367 -115.562 -61.75 1 91.88 319 LEU B O 1
ATOM 5891 N N . ASN B 1 320 ? 0.234 -114.125 -61.906 1 88.94 320 ASN B N 1
ATOM 5892 C CA . ASN B 1 320 ? 0.86 -114.875 -62.969 1 88.94 320 ASN B CA 1
ATOM 5893 C C . ASN B 1 320 ? 1.313 -116.25 -62.469 1 88.94 320 ASN B C 1
ATOM 5895 O O . ASN B 1 320 ? 1.201 -117.25 -63.156 1 88.94 320 ASN B O 1
ATOM 5899 N N . ALA B 1 321 ? 1.776 -116.125 -61.281 1 88.19 321 ALA B N 1
ATOM 5900 C CA . ALA B 1 321 ? 2.215 -117.375 -60.656 1 88.19 321 ALA B CA 1
ATOM 5901 C C . ALA B 1 321 ? 1.031 -118.312 -60.375 1 88.19 321 ALA B C 1
ATOM 5903 O O . ALA B 1 321 ? 1.15 -119.562 -60.469 1 88.19 321 ALA B O 1
ATOM 5904 N N . THR B 1 322 ? -0.068 -117.812 -60.125 1 88.19 322 THR B N 1
ATOM 5905 C CA . THR B 1 322 ? -1.283 -118.562 -59.906 1 88.19 322 THR B CA 1
ATOM 5906 C C . THR B 1 322 ? -1.74 -119.25 -61.219 1 88.19 322 THR B C 1
ATOM 5908 O O . THR B 1 322 ? -2.162 -120.375 -61.219 1 88.19 322 THR B O 1
ATOM 5911 N N . ILE B 1 323 ? -1.566 -118.625 -62.219 1 85 323 ILE B N 1
ATOM 5912 C CA . ILE B 1 323 ? -1.958 -119.062 -63.531 1 85 323 ILE B CA 1
ATOM 5913 C C . ILE B 1 323 ? -1.027 -120.25 -63.938 1 85 323 ILE B C 1
ATOM 5915 O O . ILE B 1 323 ? -1.483 -121.25 -64.438 1 85 323 ILE B O 1
ATOM 5919 N N . GLU B 1 324 ? 0.189 -120.062 -63.719 1 80.62 324 GLU B N 1
ATOM 5920 C CA . GLU B 1 324 ? 1.172 -121.062 -64.125 1 80.62 324 GLU B CA 1
ATOM 5921 C C . GLU B 1 324 ? 1.026 -122.312 -63.25 1 80.62 324 GLU B C 1
ATOM 5923 O O . GLU B 1 324 ? 1.196 -123.438 -63.75 1 80.62 324 GLU B O 1
ATOM 5928 N N . ALA B 1 325 ? 0.716 -122.062 -62 1 83.88 325 ALA B N 1
ATOM 5929 C CA . ALA B 1 325 ? 0.511 -123.188 -61.125 1 83.88 325 ALA B CA 1
ATOM 5930 C C . ALA B 1 325 ? -0.701 -124 -61.531 1 83.88 325 ALA B C 1
ATOM 5932 O O . ALA B 1 325 ? -0.69 -125.25 -61.438 1 83.88 325 ALA B O 1
ATOM 5933 N N . ALA B 1 326 ? -1.658 -123.438 -62.062 1 83.75 326 ALA B N 1
ATOM 5934 C CA . ALA B 1 326 ? -2.838 -124.188 -62.562 1 83.75 326 ALA B CA 1
ATOM 5935 C C . ALA B 1 326 ? -2.506 -124.938 -63.812 1 83.75 326 ALA B C 1
ATOM 5937 O O . ALA B 1 326 ? -3.002 -126.062 -64 1 83.75 326 ALA B O 1
ATOM 5938 N N . ARG B 1 327 ? -1.71 -124.5 -64.562 1 80.94 327 ARG B N 1
ATOM 5939 C CA . ARG B 1 327 ? -1.308 -125.125 -65.812 1 80.94 327 ARG B CA 1
ATOM 5940 C C . ARG B 1 327 ? -0.478 -126.375 -65.562 1 80.94 327 ARG B C 1
ATOM 5942 O O . ARG B 1 327 ? -0.49 -127.312 -66.375 1 80.94 327 ARG B O 1
ATOM 5949 N N . ALA B 1 328 ? 0.233 -126.312 -64.438 1 79.38 328 ALA B N 1
ATOM 5950 C CA . ALA B 1 328 ? 1.132 -127.438 -64.062 1 79.38 328 ALA B CA 1
ATOM 5951 C C . ALA B 1 328 ? 0.377 -128.5 -63.406 1 79.38 328 ALA B C 1
ATOM 5953 O O . ALA B 1 328 ? 0.958 -129.625 -63.125 1 79.38 328 ALA B O 1
ATOM 5954 N N . GLY B 1 329 ? -0.989 -128.5 -63.188 1 79 329 GLY B N 1
ATOM 5955 C CA . GLY B 1 329 ? -1.855 -129.5 -62.688 1 79 329 GLY B CA 1
ATOM 5956 C C . GLY B 1 329 ? -1.519 -129.875 -61.25 1 79 329 GLY B C 1
ATOM 5957 O O . GLY B 1 329 ? -1.431 -129 -60.375 1 79 329 GLY B O 1
ATOM 5958 N N . GLU B 1 330 ? -1.142 -131.25 -61.094 1 77.81 330 GLU B N 1
ATOM 5959 C CA . GLU B 1 330 ? -0.91 -131.875 -59.75 1 77.81 330 GLU B CA 1
ATOM 5960 C C . GLU B 1 330 ? 0.457 -131.375 -59.219 1 77.81 330 GLU B C 1
ATOM 5962 O O . GLU B 1 330 ? 0.633 -131.25 -58 1 77.81 330 GLU B O 1
ATOM 5967 N N . ALA B 1 331 ? 1.372 -131.125 -60.062 1 73.94 331 ALA B N 1
ATOM 5968 C CA . ALA B 1 331 ? 2.729 -130.75 -59.688 1 73.94 331 ALA B CA 1
ATOM 5969 C C . ALA B 1 331 ? 2.783 -129.25 -59.188 1 73.94 331 ALA B C 1
ATOM 5971 O O . ALA B 1 331 ? 3.729 -128.875 -58.5 1 73.94 331 ALA B O 1
ATOM 5972 N N . GLY B 1 332 ? 1.644 -128.625 -59.438 1 79.56 332 GLY B N 1
ATOM 5973 C CA . GLY B 1 332 ? 1.647 -127.188 -59.125 1 79.56 332 GLY B CA 1
ATOM 5974 C C . GLY B 1 332 ? 0.815 -126.812 -57.906 1 79.56 332 GLY B C 1
ATOM 5975 O O . GLY B 1 332 ? 0.711 -12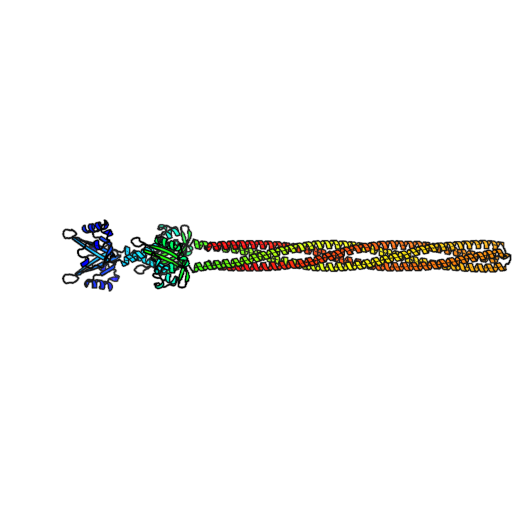5.688 -57.562 1 79.56 332 GLY B O 1
ATOM 5976 N N . ARG B 1 333 ? 0.299 -127.75 -57.281 1 85.12 333 ARG B N 1
ATOM 5977 C CA . ARG B 1 333 ? -0.624 -127.438 -56.188 1 85.12 333 ARG B CA 1
ATOM 5978 C C . ARG B 1 333 ? 0.07 -126.688 -55.062 1 85.12 333 ARG B C 1
ATOM 5980 O O . ARG B 1 333 ? -0.496 -125.75 -54.5 1 85.12 333 ARG B O 1
ATOM 5987 N N . GLY B 1 334 ? 1.262 -127 -54.656 1 80.94 334 GLY B N 1
ATOM 5988 C CA . GLY B 1 334 ? 2.002 -126.312 -53.625 1 80.94 334 GLY B CA 1
ATOM 5989 C C . GLY B 1 334 ? 2.338 -124.875 -53.969 1 80.94 334 GLY B C 1
ATOM 5990 O O . GLY B 1 334 ? 2.221 -124 -53.156 1 80.94 334 GLY B O 1
ATOM 5991 N N . PHE B 1 335 ? 2.57 -124.625 -55.281 1 83.19 335 PHE B N 1
ATOM 5992 C CA . PHE B 1 335 ? 2.918 -123.312 -55.781 1 83.19 335 PHE B CA 1
ATOM 5993 C C . PHE B 1 335 ? 1.686 -122.438 -55.812 1 83.19 335 PHE B C 1
ATOM 5995 O O . PHE B 1 335 ? 1.773 -121.188 -55.594 1 83.19 335 PHE B O 1
ATOM 6002 N N . ALA B 1 336 ? 0.583 -123.062 -56.125 1 87.12 336 ALA B N 1
ATOM 6003 C CA . ALA B 1 336 ? -0.668 -122.312 -56.188 1 87.12 336 ALA B CA 1
ATOM 6004 C C . ALA B 1 336 ? -1.015 -121.688 -54.812 1 87.12 336 ALA B C 1
ATOM 6006 O O . ALA B 1 336 ? -1.486 -120.562 -54.719 1 87.12 336 ALA B O 1
ATOM 6007 N N . VAL B 1 337 ? -0.619 -122.438 -53.75 1 88.81 337 VAL B N 1
ATOM 6008 C CA . VAL B 1 337 ? -0.897 -121.938 -52.375 1 88.81 337 VAL B CA 1
ATOM 6009 C C . VAL B 1 337 ? 0.021 -120.812 -52.031 1 88.81 337 VAL B C 1
ATOM 6011 O O . VAL B 1 337 ? -0.433 -119.812 -51.469 1 88.81 337 VAL B O 1
ATOM 6014 N N . VAL B 1 338 ? 1.196 -120.875 -52.406 1 89.25 338 VAL B N 1
ATOM 6015 C CA . VAL B 1 338 ? 2.168 -119.812 -52.156 1 89.25 338 VAL B CA 1
ATOM 6016 C C . VAL B 1 338 ? 1.816 -118.562 -52.938 1 89.25 338 VAL B C 1
ATOM 6018 O O . VAL B 1 338 ? 1.839 -117.5 -52.406 1 89.25 338 VAL B O 1
ATOM 6021 N N . ALA B 1 339 ? 1.468 -118.75 -54.156 1 91.12 339 ALA B N 1
ATOM 6022 C CA . ALA B 1 339 ? 1.125 -117.625 -55.031 1 91.12 339 ALA B CA 1
ATOM 6023 C C . ALA B 1 339 ? -0.107 -116.875 -54.5 1 91.12 339 ALA B C 1
ATOM 6025 O O . ALA B 1 339 ? -0.153 -115.625 -54.531 1 91.12 339 ALA B O 1
ATOM 6026 N N . ASN B 1 340 ? -1.037 -117.625 -53.969 1 92.56 340 ASN B N 1
ATOM 6027 C CA . ASN B 1 340 ? -2.246 -117 -53.438 1 92.56 340 ASN B CA 1
ATOM 6028 C C . ASN B 1 340 ? -1.964 -116.25 -52.125 1 92.56 340 ASN B C 1
ATOM 6030 O O . ASN B 1 340 ? -2.559 -115.188 -51.906 1 92.56 340 ASN B O 1
ATOM 6034 N N . GLU B 1 341 ? -1.042 -116.812 -51.406 1 94.38 341 GLU B N 1
ATOM 6035 C CA . GLU B 1 341 ? -0.679 -116.125 -50.188 1 94.38 341 GLU B CA 1
ATOM 6036 C C . GLU B 1 341 ? 0.087 -114.812 -50.469 1 94.38 341 GLU B C 1
ATOM 6038 O O . GLU B 1 341 ? -0.146 -113.812 -49.812 1 94.38 341 GLU B O 1
ATOM 6043 N N . VAL B 1 342 ? 0.937 -114.812 -51.375 1 94.44 342 VAL B N 1
ATOM 6044 C CA . VAL B 1 342 ? 1.689 -113.625 -51.781 1 94.44 342 VAL B CA 1
ATOM 6045 C C . VAL B 1 342 ? 0.738 -112.625 -52.375 1 94.44 342 VAL B C 1
ATOM 6047 O O . VAL B 1 342 ? 0.883 -111.438 -52.094 1 94.44 342 VAL B O 1
ATOM 6050 N N . LYS B 1 343 ? -0.169 -113.062 -53.094 1 94.44 343 LYS B N 1
ATOM 6051 C CA . LYS B 1 343 ? -1.175 -112.188 -53.656 1 94.44 343 LYS B CA 1
ATOM 6052 C C . LYS B 1 343 ? -1.96 -111.438 -52.531 1 94.44 343 LYS B C 1
ATOM 6054 O O . LYS B 1 343 ? -2.162 -110.25 -52.594 1 94.44 343 LYS B O 1
ATOM 6059 N N . ASN B 1 344 ? -2.344 -112.188 -51.5 1 95.38 344 ASN B N 1
ATOM 6060 C CA . ASN B 1 344 ? -3.088 -111.625 -50.406 1 95.38 344 ASN B CA 1
ATOM 6061 C C . ASN B 1 344 ? -2.252 -110.562 -49.625 1 95.38 344 ASN B C 1
ATOM 6063 O O . ASN B 1 344 ? -2.752 -109.5 -49.25 1 95.38 344 ASN B O 1
ATOM 6067 N N . LEU B 1 345 ? -1.062 -110.875 -49.469 1 95.25 345 LEU B N 1
ATOM 6068 C CA . LEU B 1 345 ? -0.159 -110 -48.75 1 95.25 345 LEU B CA 1
ATOM 6069 C C . LEU B 1 345 ? 0.122 -108.75 -49.562 1 95.25 345 LEU B C 1
ATOM 6071 O O . LEU B 1 345 ? 0.213 -107.625 -49 1 95.25 345 LEU B O 1
ATOM 6075 N N . ALA B 1 346 ? 0.246 -108.875 -50.781 1 95 346 ALA B N 1
ATOM 6076 C CA . ALA B 1 346 ? 0.441 -107.688 -51.656 1 95 346 ALA B CA 1
ATOM 6077 C C . ALA B 1 346 ? -0.764 -106.75 -51.625 1 95 346 ALA B C 1
ATOM 6079 O O . ALA B 1 346 ? -0.607 -105.562 -51.594 1 95 346 ALA B O 1
ATOM 6080 N N . ASN B 1 347 ? -1.907 -107.375 -51.562 1 95.44 347 ASN B N 1
ATOM 6081 C CA . ASN B 1 347 ? -3.127 -106.562 -51.438 1 95.44 347 ASN B CA 1
ATOM 6082 C C . ASN B 1 347 ? -3.205 -105.875 -50.094 1 95.44 347 ASN B C 1
ATOM 6084 O O . ASN B 1 347 ? -3.635 -104.688 -50.031 1 95.44 347 ASN B O 1
ATOM 6088 N N . GLN B 1 348 ? -2.771 -106.5 -49.094 1 94.94 348 GLN B N 1
ATOM 6089 C CA . GLN B 1 348 ? -2.742 -105.875 -47.781 1 94.94 348 GLN B CA 1
ATOM 6090 C C . GLN B 1 348 ? -1.74 -104.75 -47.75 1 94.94 348 GLN B C 1
ATOM 6092 O O . GLN B 1 348 ? -2.008 -103.688 -47.156 1 94.94 348 GLN B O 1
ATOM 6097 N N . SER B 1 349 ? -0.666 -104.875 -48.375 1 95.25 349 SER B N 1
ATOM 6098 C CA . SER B 1 349 ? 0.347 -103.812 -48.438 1 95.25 349 SER B CA 1
ATOM 6099 C C . SER B 1 349 ? -0.152 -102.625 -49.219 1 95.25 349 SER B C 1
ATOM 6101 O O . SER B 1 349 ? 0.077 -101.438 -48.812 1 95.25 349 SER B O 1
ATOM 6103 N N . ALA B 1 350 ? -0.803 -102.938 -50.312 1 94.31 350 ALA B N 1
ATOM 6104 C CA . ALA B 1 350 ? -1.362 -101.875 -51.125 1 94.31 350 ALA B CA 1
ATOM 6105 C C . ALA B 1 350 ? -2.387 -101.062 -50.312 1 94.31 350 ALA B C 1
ATOM 6107 O O . ALA B 1 350 ? -2.414 -99.812 -50.406 1 94.31 350 ALA B O 1
ATOM 6108 N N . ASN B 1 351 ? -3.188 -101.688 -49.5 1 95.94 351 ASN B N 1
ATOM 6109 C CA . ASN B 1 351 ? -4.18 -101.062 -48.688 1 95.94 351 ASN B CA 1
ATOM 6110 C C . ASN B 1 351 ? -3.523 -100.188 -47.594 1 95.94 351 ASN B C 1
ATOM 6112 O O . ASN B 1 351 ? -3.953 -99.062 -47.312 1 95.94 351 ASN B O 1
ATOM 6116 N N . ALA B 1 352 ? -2.553 -100.688 -47.031 1 94.94 352 ALA B N 1
ATOM 6117 C CA . ALA B 1 352 ? -1.813 -100 -46 1 94.94 352 ALA B CA 1
ATOM 6118 C C . ALA B 1 352 ? -1.121 -98.75 -46.594 1 94.94 352 ALA B C 1
ATOM 6120 O O . ALA B 1 352 ? -1.093 -97.688 -45.969 1 94.94 352 ALA B O 1
ATOM 6121 N N . THR B 1 353 ? -0.614 -98.812 -47.75 1 94.5 353 THR B N 1
ATOM 6122 C CA . THR B 1 353 ? 0.062 -97.75 -48.406 1 94.5 353 THR B CA 1
ATOM 6123 C C . THR B 1 353 ? -0.928 -96.625 -48.75 1 94.5 353 THR B C 1
ATOM 6125 O O . THR B 1 353 ? -0.603 -95.438 -48.656 1 94.5 353 THR B O 1
ATOM 6128 N N . ALA B 1 354 ? -2.072 -97.125 -49.125 1 94.81 354 ALA B N 1
ATOM 6129 C CA . ALA B 1 354 ? -3.117 -96.125 -49.438 1 94.81 354 ALA B CA 1
ATOM 6130 C C . ALA B 1 354 ? -3.508 -95.375 -48.156 1 94.81 354 ALA B C 1
ATOM 6132 O O . ALA B 1 354 ? -3.775 -94.188 -48.219 1 94.81 354 ALA B O 1
ATOM 6133 N N . GLN B 1 355 ? -3.492 -96.062 -47.094 1 94.75 355 GLN B N 1
ATOM 6134 C CA . GLN B 1 355 ? -3.803 -95.375 -45.812 1 94.75 355 GLN B CA 1
ATOM 6135 C C . GLN B 1 355 ? -2.713 -94.375 -45.438 1 94.75 355 GLN B C 1
ATOM 6137 O O . GLN B 1 355 ? -3.01 -93.312 -44.969 1 94.75 355 GLN B O 1
ATOM 6142 N N . ILE B 1 356 ? -1.562 -94.688 -45.625 1 94.56 356 ILE B N 1
ATOM 6143 C CA . ILE B 1 356 ? -0.457 -93.812 -45.312 1 94.56 356 ILE B CA 1
ATOM 6144 C C . ILE B 1 356 ? -0.501 -92.562 -46.219 1 94.56 356 ILE B C 1
ATOM 6146 O O . ILE B 1 356 ? -0.169 -91.438 -45.781 1 94.56 356 ILE B O 1
ATOM 6150 N N . SER B 1 357 ? -0.819 -92.812 -47.469 1 94.19 357 SER B N 1
ATOM 6151 C CA . SER B 1 357 ? -0.938 -91.688 -48.406 1 94.19 357 SER B CA 1
ATOM 6152 C C . SER B 1 357 ? -1.967 -90.688 -47.938 1 94.19 357 SER B C 1
ATOM 6154 O O . SER B 1 357 ? -1.741 -89.5 -48.031 1 94.19 357 SER B O 1
ATOM 6156 N N . LYS B 1 358 ? -3.08 -91.188 -47.312 1 94.62 358 LYS B N 1
ATOM 6157 C CA . LYS B 1 358 ? -4.113 -90.312 -46.781 1 94.62 358 LYS B CA 1
ATOM 6158 C C . LYS B 1 358 ? -3.605 -89.562 -45.562 1 94.62 358 LYS B C 1
ATOM 6160 O O . LYS B 1 358 ? -3.896 -88.375 -45.375 1 94.62 358 LYS B O 1
ATOM 6165 N N . GLU B 1 359 ? -2.873 -90.188 -44.781 1 92.38 359 GLU B N 1
ATOM 6166 C CA . GLU B 1 359 ? -2.309 -89.562 -43.594 1 92.38 359 GLU B CA 1
ATOM 6167 C C . GLU B 1 359 ? -1.303 -88.5 -43.969 1 92.38 359 GLU B C 1
ATOM 6169 O O . GLU B 1 359 ? -1.23 -87.438 -43.312 1 92.38 359 GLU B O 1
ATOM 6174 N N . ILE B 1 360 ? -0.545 -88.688 -45 1 93.06 360 ILE B N 1
ATOM 6175 C CA . ILE B 1 360 ? 0.439 -87.75 -45.469 1 93.06 360 ILE B CA 1
ATOM 6176 C C . ILE B 1 360 ? -0.273 -86.5 -45.969 1 93.06 360 ILE B C 1
ATOM 6178 O O . ILE B 1 360 ? 0.159 -85.375 -45.719 1 93.06 360 ILE B O 1
ATOM 6182 N N . GLU B 1 361 ? -1.389 -86.688 -46.656 1 91.62 361 GLU B N 1
ATOM 6183 C CA . GLU B 1 361 ? -2.197 -85.562 -47.125 1 91.62 361 GLU B CA 1
ATOM 6184 C C . GLU B 1 361 ? -2.742 -84.75 -45.938 1 91.62 361 GLU B C 1
ATOM 6186 O O . GLU B 1 361 ? -2.744 -83.562 -45.969 1 91.62 361 GLU B O 1
ATOM 6191 N N . GLY B 1 362 ? -3.164 -85.5 -44.969 1 88.06 362 GLY B N 1
ATOM 6192 C CA . GLY B 1 362 ? -3.611 -84.812 -43.75 1 88.06 362 GLY B CA 1
ATOM 6193 C C . GLY B 1 362 ? -2.512 -84.062 -43.062 1 88.06 362 GLY B C 1
ATOM 6194 O O . GLY B 1 362 ? -2.73 -82.938 -42.594 1 88.06 362 GLY B O 1
ATOM 6195 N N . MET B 1 363 ? -1.367 -84.5 -43.031 1 88.25 363 MET B N 1
ATOM 6196 C CA . MET B 1 363 ? -0.21 -83.875 -42.406 1 88.25 363 MET B CA 1
ATOM 6197 C C . MET B 1 363 ? 0.14 -82.562 -43.156 1 88.25 363 MET B C 1
ATOM 6199 O O . MET B 1 363 ? 0.458 -81.562 -42.531 1 88.25 363 MET B O 1
ATOM 6203 N N . GLN B 1 364 ? 0.139 -82.688 -44.469 1 89.06 364 GLN B N 1
ATOM 6204 C CA . GLN B 1 364 ? 0.433 -81.562 -45.281 1 89.06 364 GLN B CA 1
ATOM 6205 C C . GLN B 1 364 ? -0.578 -80.438 -45.031 1 89.06 364 GLN B C 1
ATOM 6207 O O . GLN B 1 364 ? -0.208 -79.25 -44.938 1 89.06 364 GLN B O 1
ATOM 6212 N N . ALA B 1 365 ? -1.854 -80.812 -44.812 1 89.75 365 ALA B N 1
ATOM 6213 C CA . ALA B 1 365 ? -2.9 -79.812 -44.531 1 89.75 365 ALA B CA 1
ATOM 6214 C C . ALA B 1 365 ? -2.697 -79.188 -43.156 1 89.75 365 ALA B C 1
ATOM 6216 O O . ALA B 1 365 ? -2.807 -77.938 -43.031 1 89.75 365 ALA B O 1
ATOM 6217 N N . VAL B 1 366 ? -2.357 -79.938 -42.188 1 88.19 366 VAL B N 1
ATOM 6218 C CA . VAL B 1 366 ? -2.148 -79.438 -40.844 1 88.19 366 VAL B CA 1
ATOM 6219 C C . VAL B 1 366 ? -0.909 -78.5 -40.812 1 88.19 366 VAL B C 1
ATOM 6221 O O . VAL B 1 366 ? -0.893 -77.5 -40.156 1 88.19 366 VAL B O 1
ATOM 6224 N N . SER B 1 367 ? 0.128 -78.938 -41.5 1 89.94 367 SER B N 1
ATOM 6225 C CA . SER B 1 367 ? 1.338 -78.125 -41.562 1 89.94 367 SER B CA 1
ATOM 6226 C C . SER B 1 367 ? 1.043 -76.75 -42.188 1 89.94 367 SER B C 1
ATOM 6228 O O . SER B 1 367 ? 1.549 -75.688 -41.719 1 89.94 367 SER B O 1
ATOM 6230 N N . SER B 1 368 ? 0.179 -76.75 -43.188 1 91.5 368 SER B N 1
ATOM 6231 C CA . SER B 1 368 ? -0.215 -75.5 -43.844 1 91.5 368 SER B CA 1
ATOM 6232 C C . SER B 1 368 ? -0.982 -74.625 -42.875 1 91.5 368 SER B C 1
ATOM 6234 O O . SER B 1 368 ? -0.819 -73.375 -42.875 1 91.5 368 SER B O 1
ATOM 6236 N N . ASP B 1 369 ? -1.771 -75.188 -42 1 91.25 369 ASP B N 1
ATOM 6237 C CA . ASP B 1 369 ? -2.514 -74.438 -40.969 1 91.25 369 ASP B CA 1
ATOM 6238 C C . ASP B 1 369 ? -1.569 -73.812 -39.969 1 91.25 369 ASP B C 1
ATOM 6240 O O . ASP B 1 369 ? -1.766 -72.688 -39.531 1 91.25 369 ASP B O 1
ATOM 6244 N N . VAL B 1 370 ? -0.576 -74.5 -39.594 1 92.19 370 VAL B N 1
ATOM 6245 C CA . VAL B 1 370 ? 0.398 -74 -38.625 1 92.19 370 VAL B CA 1
ATOM 6246 C C . VAL B 1 370 ? 1.143 -72.812 -39.219 1 92.19 370 VAL B C 1
ATOM 6248 O O . VAL B 1 370 ? 1.286 -71.812 -38.562 1 92.19 370 VAL B O 1
ATOM 6251 N N . VAL B 1 371 ? 1.549 -72.938 -40.438 1 91.56 371 VAL B N 1
ATOM 6252 C CA . VAL B 1 371 ? 2.289 -71.875 -41.125 1 91.56 371 VAL B CA 1
ATOM 6253 C C . VAL B 1 371 ? 1.421 -70.625 -41.188 1 91.56 371 VAL B C 1
ATOM 6255 O O . VAL B 1 371 ? 1.899 -69.5 -40.969 1 91.56 371 VAL B O 1
ATOM 6258 N N . ALA B 1 372 ? 0.111 -70.812 -41.438 1 93.5 372 ALA B N 1
ATOM 6259 C CA . ALA B 1 372 ? -0.807 -69.688 -41.531 1 93.5 372 ALA B CA 1
ATOM 6260 C C . ALA B 1 372 ? -0.959 -69 -40.188 1 93.5 372 ALA B C 1
ATOM 6262 O O . ALA B 1 372 ? -0.924 -67.75 -40.094 1 93.5 372 ALA B O 1
ATOM 6263 N N . SER B 1 373 ? -1.093 -69.75 -39.188 1 94.56 373 SER B N 1
ATOM 6264 C CA . SER B 1 373 ? -1.228 -69.188 -37.844 1 94.56 373 SER B CA 1
ATOM 6265 C C . SER B 1 373 ? 0.037 -68.438 -37.438 1 94.56 373 SER B C 1
ATOM 6267 O O . SER B 1 373 ? -0.038 -67.375 -36.844 1 94.56 373 SER B O 1
ATOM 6269 N N . LEU B 1 374 ? 1.164 -69 -37.75 1 94.81 374 LEU B N 1
ATOM 6270 C CA . LEU B 1 374 ? 2.436 -68.312 -37.406 1 94.81 374 LEU B CA 1
ATOM 6271 C C . LEU B 1 374 ? 2.598 -67 -38.156 1 94.81 374 LEU B C 1
ATOM 6273 O O . LEU B 1 374 ? 3.154 -66.062 -37.625 1 94.81 374 LEU B O 1
ATOM 6277 N N . GLY B 1 375 ? 2.082 -67 -39.375 1 94.94 375 GLY B N 1
ATOM 6278 C CA . GLY B 1 375 ? 2.066 -65.75 -40.125 1 94.94 375 GLY B CA 1
ATOM 6279 C C . GLY B 1 375 ? 1.25 -64.688 -39.438 1 94.94 375 GLY B C 1
ATOM 6280 O O . GLY B 1 375 ? 1.68 -63.531 -39.344 1 94.94 375 GLY B O 1
ATOM 6281 N N . ASN B 1 376 ? 0.136 -65.062 -38.875 1 95.81 376 ASN B N 1
ATOM 6282 C CA . ASN B 1 376 ? -0.719 -64.125 -38.156 1 95.81 376 ASN B CA 1
ATOM 6283 C C . ASN B 1 376 ? -0.078 -63.656 -36.844 1 95.81 376 ASN B C 1
ATOM 6285 O O . ASN B 1 376 ? -0.19 -62.5 -36.469 1 95.81 376 ASN B O 1
ATOM 6289 N N . ILE B 1 377 ? 0.601 -64.5 -36.219 1 95.75 377 ILE B N 1
ATOM 6290 C CA . ILE B 1 377 ? 1.296 -64.188 -34.969 1 95.75 377 ILE B CA 1
ATOM 6291 C C . ILE B 1 377 ? 2.408 -63.188 -35.281 1 95.75 377 ILE B C 1
ATOM 6293 O O . ILE B 1 377 ? 2.574 -62.188 -34.531 1 95.75 377 ILE B O 1
ATOM 6297 N N . ARG B 1 378 ? 3.111 -63.469 -36.312 1 95.19 378 ARG B N 1
ATOM 6298 C CA . ARG B 1 378 ? 4.191 -62.594 -36.688 1 95.19 378 ARG B CA 1
ATOM 6299 C C . ARG B 1 378 ? 3.668 -61.188 -36.969 1 95.19 378 ARG B C 1
ATOM 6301 O O . ARG B 1 378 ? 4.262 -60.188 -36.5 1 95.19 378 ARG B O 1
ATOM 6308 N N . GLN B 1 379 ? 2.51 -61.062 -37.625 1 95.94 379 GLN B N 1
ATOM 6309 C CA . GLN B 1 379 ? 1.919 -59.781 -37.938 1 95.94 379 GLN B CA 1
ATOM 6310 C C . GLN B 1 379 ? 1.45 -59.062 -36.656 1 95.94 379 GLN B C 1
ATOM 6312 O O . GLN B 1 379 ? 1.686 -57.875 -36.469 1 95.94 379 GLN B O 1
ATOM 6317 N N . ALA B 1 380 ? 0.856 -59.812 -35.781 1 95.19 380 ALA B N 1
ATOM 6318 C CA . ALA B 1 380 ? 0.367 -59.25 -34.531 1 95.19 380 ALA B CA 1
ATOM 6319 C C . ALA B 1 380 ? 1.521 -58.75 -33.656 1 95.19 380 ALA B C 1
ATOM 6321 O O . ALA B 1 380 ? 1.443 -57.656 -33.062 1 95.19 380 ALA B O 1
ATOM 6322 N N . THR B 1 381 ? 2.543 -59.469 -33.594 1 94.5 381 THR B N 1
ATOM 6323 C CA . THR B 1 381 ? 3.697 -59.094 -32.781 1 94.5 381 THR B CA 1
ATOM 6324 C C . THR B 1 381 ? 4.418 -57.906 -33.406 1 94.5 381 THR B C 1
ATOM 6326 O O . THR B 1 381 ? 4.945 -57.062 -32.656 1 94.5 381 THR B O 1
ATOM 6329 N N . SER B 1 382 ? 4.43 -57.844 -34.688 1 95 382 SER B N 1
ATOM 6330 C CA . SER B 1 382 ? 5.012 -56.688 -35.375 1 95 382 SER B CA 1
ATOM 6331 C C . SER B 1 382 ? 4.238 -55.406 -35.031 1 95 382 SER B C 1
ATOM 6333 O O . SER B 1 382 ? 4.836 -54.375 -34.75 1 95 382 SER B O 1
ATOM 6335 N N . ASN B 1 383 ? 2.936 -55.5 -35.031 1 94.88 383 ASN B N 1
ATOM 6336 C CA . ASN B 1 383 ? 2.096 -54.375 -34.625 1 94.88 383 ASN B CA 1
ATOM 6337 C C . ASN B 1 383 ? 2.367 -53.969 -33.188 1 94.88 383 ASN B C 1
ATOM 6339 O O . ASN B 1 383 ? 2.475 -52.781 -32.875 1 94.88 383 ASN B O 1
ATOM 6343 N N . LEU B 1 384 ? 2.531 -54.906 -32.375 1 93.38 384 LEU B N 1
ATOM 6344 C CA . LEU B 1 384 ? 2.805 -54.625 -30.969 1 93.38 384 LEU B CA 1
ATOM 6345 C C . LEU B 1 384 ? 4.109 -53.875 -30.797 1 93.38 384 LEU B C 1
ATOM 6347 O O . LEU B 1 384 ? 4.184 -52.938 -30 1 93.38 384 LEU B O 1
ATOM 6351 N N . MET B 1 385 ? 5.055 -54.25 -31.531 1 92.75 385 MET B N 1
ATOM 6352 C CA . MET B 1 385 ? 6.348 -53.594 -31.469 1 92.75 385 MET B CA 1
ATOM 6353 C C . MET B 1 385 ? 6.219 -52.125 -31.875 1 92.75 385 MET B C 1
ATOM 6355 O O . MET B 1 385 ? 6.84 -51.25 -31.281 1 92.75 385 MET B O 1
ATOM 6359 N N . GLU B 1 386 ? 5.348 -51.875 -32.812 1 94.25 386 GLU B N 1
ATOM 6360 C CA . GLU B 1 386 ? 5.133 -50.5 -33.281 1 94.25 386 GLU B CA 1
ATOM 6361 C C . GLU B 1 386 ? 4.43 -49.688 -32.219 1 94.25 386 GLU B C 1
ATOM 6363 O O . GLU B 1 386 ? 4.832 -48.531 -31.953 1 94.25 386 GLU B O 1
ATOM 6368 N N . PHE B 1 387 ? 3.436 -50.281 -31.609 1 93.5 387 PHE B N 1
ATOM 6369 C CA . PHE B 1 387 ? 2.68 -49.562 -30.578 1 93.5 387 PHE B CA 1
ATOM 6370 C C . PHE B 1 387 ? 3.553 -49.25 -29.375 1 93.5 387 PHE B C 1
ATOM 6372 O O . PHE B 1 387 ? 3.469 -48.188 -28.781 1 93.5 387 PHE B O 1
ATOM 6379 N N . VAL B 1 388 ? 4.402 -50.125 -29 1 93.62 388 VAL B N 1
ATOM 6380 C CA . VAL B 1 388 ? 5.301 -49.969 -27.859 1 93.62 388 VAL B CA 1
ATOM 6381 C C . VAL B 1 388 ? 6.312 -48.875 -28.156 1 93.62 388 VAL B C 1
ATOM 6383 O O . VAL B 1 388 ? 6.609 -48.031 -27.297 1 93.62 388 VAL B O 1
ATOM 6386 N N . THR B 1 389 ? 6.719 -48.812 -29.391 1 93.12 389 THR B N 1
ATOM 6387 C CA . THR B 1 389 ? 7.691 -47.812 -29.781 1 93.12 389 THR B CA 1
ATOM 6388 C C . THR B 1 389 ? 7.074 -46.406 -29.719 1 93.12 389 THR B C 1
ATOM 6390 O O . THR B 1 389 ? 7.688 -45.5 -29.188 1 93.12 389 THR B O 1
ATOM 6393 N N . VAL B 1 390 ? 5.871 -46.312 -30.188 1 94.19 390 VAL B N 1
ATOM 6394 C CA . VAL B 1 390 ? 5.164 -45.031 -30.156 1 94.19 390 VAL B CA 1
ATOM 6395 C C . VAL B 1 390 ? 4.926 -44.594 -28.719 1 94.19 390 VAL B C 1
ATOM 6397 O O . VAL B 1 390 ? 5.148 -43.438 -28.359 1 94.19 390 VAL B O 1
ATOM 6400 N N . SER B 1 391 ? 4.551 -45.5 -27.906 1 95.62 391 SER B N 1
ATOM 6401 C CA . SER B 1 391 ? 4.273 -45.219 -26.516 1 95.62 391 SER B CA 1
ATOM 6402 C C . SER B 1 391 ? 5.547 -44.812 -25.766 1 95.62 391 SER B C 1
ATOM 6404 O O . SER B 1 391 ? 5.527 -43.906 -24.953 1 95.62 391 SER B O 1
ATOM 6406 N N . ALA B 1 392 ? 6.602 -45.5 -26.078 1 94.12 392 ALA B N 1
ATOM 6407 C CA . ALA B 1 392 ? 7.883 -45.156 -25.453 1 94.12 392 ALA B CA 1
ATOM 6408 C C . ALA B 1 392 ? 8.297 -43.719 -25.797 1 94.12 392 ALA B C 1
ATOM 6410 O O . ALA B 1 392 ? 8.789 -43 -24.922 1 94.12 392 ALA B O 1
ATOM 6411 N N . GLY B 1 393 ? 8.062 -43.312 -27.016 1 95.38 393 GLY B N 1
ATOM 6412 C CA . GLY B 1 393 ? 8.344 -41.938 -27.406 1 95.38 393 GLY B CA 1
ATOM 6413 C C . GLY B 1 393 ? 7.492 -40.906 -26.656 1 95.38 393 GLY B C 1
ATOM 6414 O O . GLY B 1 393 ? 8 -39.906 -26.203 1 95.38 393 GLY B O 1
ATOM 6415 N N . ALA B 1 394 ? 6.273 -41.188 -26.531 1 95.88 394 ALA B N 1
ATOM 6416 C CA . ALA B 1 394 ? 5.352 -40.281 -25.828 1 95.88 394 ALA B CA 1
ATOM 6417 C C . ALA B 1 394 ? 5.723 -40.156 -24.359 1 95.88 394 ALA B C 1
ATOM 6419 O O . ALA B 1 394 ? 5.645 -39.094 -23.781 1 95.88 394 ALA B O 1
ATOM 6420 N N . VAL B 1 395 ? 6.148 -41.219 -23.766 1 96 395 VAL B N 1
ATOM 6421 C CA . VAL B 1 395 ? 6.516 -41.219 -22.359 1 96 395 VAL B CA 1
ATOM 6422 C C . VAL B 1 395 ? 7.805 -40.438 -22.156 1 96 395 VAL B C 1
ATOM 6424 O O . VAL B 1 395 ? 7.965 -39.75 -21.141 1 96 395 VAL B O 1
ATOM 6427 N N . GLU B 1 396 ? 8.68 -40.5 -23.062 1 94.69 396 GLU B N 1
ATOM 6428 C CA . GLU B 1 396 ? 9.891 -39.719 -23 1 94.69 396 GLU B CA 1
ATOM 6429 C C . GLU B 1 396 ? 9.57 -38.219 -23.016 1 94.69 396 GLU B C 1
ATOM 6431 O O . GLU B 1 396 ? 10.141 -37.438 -22.234 1 94.69 396 GLU B O 1
ATOM 6436 N N . GLU B 1 397 ? 8.656 -37.906 -23.828 1 95.12 397 GLU B N 1
ATOM 6437 C CA . GLU B 1 397 ? 8.195 -36.5 -23.875 1 95.12 397 GLU B CA 1
ATOM 6438 C C . GLU B 1 397 ? 7.539 -36.094 -22.547 1 95.12 397 GLU B C 1
ATOM 6440 O O . GLU B 1 397 ? 7.781 -35 -22.047 1 95.12 397 GLU B O 1
ATOM 6445 N N . GLN B 1 398 ? 6.766 -37 -21.984 1 95.25 398 GLN B N 1
ATOM 6446 C CA . GLN B 1 398 ? 6.109 -36.719 -20.719 1 95.25 398 GLN B CA 1
ATOM 6447 C C . GLN B 1 398 ? 7.133 -36.469 -19.609 1 95.25 398 GLN B C 1
ATOM 6449 O O . GLN B 1 398 ? 6.957 -35.562 -18.797 1 95.25 398 GLN B O 1
ATOM 6454 N N . SER B 1 399 ? 8.148 -37.25 -19.641 1 95.38 399 SER B N 1
ATOM 6455 C CA . SER B 1 399 ? 9.188 -37.094 -18.641 1 95.38 399 SER B CA 1
ATOM 6456 C C . SER B 1 399 ? 9.867 -35.719 -18.734 1 95.38 399 SER B C 1
ATOM 6458 O O . SER B 1 399 ? 10.117 -35.094 -17.719 1 95.38 399 SER B O 1
ATOM 6460 N N . ALA B 1 400 ? 10.078 -35.25 -19.922 1 95.5 400 ALA B N 1
ATOM 6461 C CA . ALA B 1 400 ? 10.688 -33.938 -20.125 1 95.5 400 ALA B CA 1
ATOM 6462 C C . ALA B 1 400 ? 9.75 -32.844 -19.672 1 95.5 400 ALA B C 1
ATOM 6464 O O . ALA B 1 400 ? 10.172 -31.922 -18.953 1 95.5 400 ALA B O 1
ATOM 6465 N N . VAL B 1 401 ? 8.516 -32.938 -20.031 1 96.5 401 VAL B N 1
ATOM 6466 C CA . VAL B 1 401 ? 7.531 -31.906 -19.703 1 96.5 401 VAL B CA 1
ATOM 6467 C C . VAL B 1 401 ? 7.336 -31.828 -18.203 1 96.5 401 VAL B C 1
ATOM 6469 O O . VAL B 1 401 ? 7.246 -30.734 -17.625 1 96.5 401 VAL B O 1
ATOM 6472 N N . THR B 1 402 ? 7.273 -32.969 -17.547 1 95.69 402 THR B N 1
ATOM 6473 C CA . THR B 1 402 ? 7.082 -33 -16.109 1 95.69 402 THR B CA 1
ATOM 6474 C C . THR B 1 402 ? 8.281 -32.406 -15.383 1 95.69 402 THR B C 1
ATOM 6476 O O . THR B 1 402 ? 8.125 -31.734 -14.359 1 95.69 402 THR B O 1
ATOM 6479 N N . GLY B 1 403 ? 9.469 -32.656 -15.898 1 94.88 403 GLY B N 1
ATOM 6480 C CA . GLY B 1 403 ? 10.648 -32 -15.367 1 94.88 403 GLY B CA 1
ATOM 6481 C C . GLY B 1 403 ? 10.586 -30.484 -15.445 1 94.88 403 GLY B C 1
ATOM 6482 O O . GLY B 1 403 ? 10.852 -29.797 -14.461 1 94.88 403 GLY B O 1
ATOM 6483 N N . ASP B 1 404 ? 10.172 -29.984 -16.547 1 96.19 404 ASP B N 1
ATOM 6484 C CA . ASP B 1 404 ? 10 -28.547 -16.75 1 96.19 404 ASP B CA 1
ATOM 6485 C C . ASP B 1 404 ? 8.953 -27.984 -15.797 1 96.19 404 ASP B C 1
ATOM 6487 O O . ASP B 1 404 ? 9.133 -26.891 -15.25 1 96.19 404 ASP B O 1
ATOM 6491 N N . MET B 1 405 ? 7.945 -28.719 -15.594 1 95.31 405 MET B N 1
ATOM 6492 C CA . MET B 1 405 ? 6.867 -28.281 -14.711 1 95.31 405 MET B CA 1
ATOM 6493 C C . MET B 1 405 ? 7.363 -28.125 -13.281 1 95.31 405 MET B C 1
ATOM 6495 O O . MET B 1 405 ? 7.027 -27.156 -12.602 1 95.31 405 MET B O 1
ATOM 6499 N N . SER B 1 406 ? 8.133 -29.094 -12.883 1 95.75 406 SER B N 1
ATOM 6500 C CA . SER B 1 406 ? 8.695 -29.031 -11.539 1 95.75 406 SER B CA 1
ATOM 6501 C C . SER B 1 406 ? 9.555 -27.781 -11.352 1 95.75 406 SER B C 1
ATOM 6503 O O . SER B 1 406 ? 9.422 -27.078 -10.344 1 95.75 406 SER B O 1
ATOM 6505 N N . THR B 1 407 ? 10.336 -27.438 -12.328 1 96.19 407 THR B N 1
ATOM 6506 C CA . THR B 1 407 ? 11.172 -26.234 -12.289 1 96.19 407 THR B CA 1
ATOM 6507 C C . THR B 1 407 ? 10.312 -24.984 -12.273 1 96.19 407 THR B C 1
ATOM 6509 O O . THR B 1 407 ? 10.562 -24.062 -11.492 1 96.19 407 THR B O 1
ATOM 6512 N N . ASN B 1 408 ? 9.328 -24.984 -13.086 1 96.62 408 ASN B N 1
ATOM 6513 C CA . ASN B 1 408 ? 8.414 -23.844 -13.156 1 96.62 408 ASN B CA 1
ATOM 6514 C C . ASN B 1 408 ? 7.695 -23.625 -11.828 1 96.62 408 ASN B C 1
ATOM 6516 O O . ASN B 1 408 ? 7.523 -22.484 -11.398 1 96.62 408 ASN B O 1
ATOM 6520 N N . MET B 1 409 ? 7.336 -24.719 -11.195 1 95.5 409 MET B N 1
ATOM 6521 C CA . MET B 1 409 ? 6.625 -24.609 -9.922 1 95.5 409 MET B CA 1
ATOM 6522 C C . MET B 1 409 ? 7.551 -24.078 -8.828 1 95.5 409 MET B C 1
ATOM 6524 O O . MET B 1 409 ? 7.113 -23.344 -7.941 1 95.5 409 MET B O 1
ATOM 6528 N N . GLN B 1 410 ? 8.812 -24.438 -8.953 1 95.25 410 GLN B N 1
ATOM 6529 C CA . GLN B 1 410 ? 9.789 -23.891 -8.016 1 95.25 410 GLN B CA 1
ATOM 6530 C C . GLN B 1 410 ? 9.93 -22.391 -8.188 1 95.25 410 GLN B C 1
ATOM 6532 O O . GLN B 1 410 ? 9.938 -21.641 -7.207 1 95.25 410 GLN B O 1
ATOM 6537 N N . ASN B 1 411 ? 9.977 -21.953 -9.398 1 95.44 411 ASN B N 1
ATOM 6538 C CA . ASN B 1 411 ? 10.055 -20.531 -9.703 1 95.44 411 ASN B CA 1
ATOM 6539 C C . ASN B 1 411 ? 8.805 -19.797 -9.234 1 95.44 411 ASN B C 1
ATOM 6541 O O . ASN B 1 411 ? 8.898 -18.719 -8.656 1 95.44 411 ASN B O 1
ATOM 6545 N N . ALA B 1 412 ? 7.711 -20.406 -9.453 1 95.19 412 ALA B N 1
ATOM 6546 C CA . ALA B 1 412 ? 6.453 -19.812 -9.023 1 95.19 412 ALA B CA 1
ATOM 6547 C C . ALA B 1 412 ? 6.398 -19.688 -7.5 1 95.19 412 ALA B C 1
ATOM 6549 O O . ALA B 1 412 ? 5.973 -18.656 -6.969 1 95.19 412 ALA B O 1
ATOM 6550 N N . SER B 1 413 ? 6.824 -20.734 -6.84 1 96.38 413 SER B N 1
ATOM 6551 C CA . SER B 1 413 ? 6.852 -20.719 -5.379 1 96.38 413 SER B CA 1
ATOM 6552 C C . SER B 1 413 ? 7.715 -19.578 -4.852 1 96.38 413 SER B C 1
ATOM 6554 O O . SER B 1 413 ? 7.316 -18.875 -3.926 1 96.38 413 SER B O 1
ATOM 6556 N N . ALA B 1 414 ? 8.844 -19.359 -5.453 1 95.62 414 ALA B N 1
ATOM 6557 C CA . ALA B 1 414 ? 9.734 -18.281 -5.055 1 95.62 414 ALA B CA 1
ATOM 6558 C C . ALA B 1 414 ? 9.102 -16.922 -5.312 1 95.62 414 ALA B C 1
ATOM 6560 O O . ALA B 1 414 ? 9.195 -16.016 -4.477 1 95.62 414 ALA B O 1
ATOM 6561 N N . SER B 1 415 ? 8.484 -16.797 -6.441 1 96.31 415 SER B N 1
ATOM 6562 C CA . SER B 1 415 ? 7.832 -15.547 -6.805 1 96.31 415 SER B CA 1
ATOM 6563 C C . SER B 1 415 ? 6.684 -15.219 -5.859 1 96.31 415 SER B C 1
ATOM 6565 O O . SER B 1 415 ? 6.531 -14.078 -5.426 1 96.31 415 SER B O 1
ATOM 6567 N N . VAL B 1 416 ? 5.887 -16.203 -5.508 1 96.19 416 VAL B N 1
ATOM 6568 C CA . VAL B 1 416 ? 4.754 -16.016 -4.609 1 96.19 416 VAL B CA 1
ATOM 6569 C C . VAL B 1 416 ? 5.258 -15.641 -3.215 1 96.19 416 VAL B C 1
ATOM 6571 O O . VAL B 1 416 ? 4.695 -14.773 -2.551 1 96.19 416 VAL B O 1
ATOM 6574 N N . SER B 1 417 ? 6.316 -16.281 -2.842 1 96.38 417 SER B N 1
ATOM 6575 C CA . SER B 1 417 ? 6.926 -15.953 -1.556 1 96.38 417 SER B CA 1
ATOM 6576 C C . SER B 1 417 ? 7.391 -14.5 -1.521 1 96.38 417 SER B C 1
ATOM 6578 O O . SER B 1 417 ? 7.215 -13.812 -0.515 1 96.38 417 SER B O 1
ATOM 6580 N N . ALA B 1 418 ? 7.945 -14.062 -2.568 1 95.19 418 ALA B N 1
ATOM 6581 C CA . ALA B 1 418 ? 8.383 -12.68 -2.678 1 95.19 418 ALA B CA 1
ATOM 6582 C C . ALA B 1 418 ? 7.191 -11.719 -2.617 1 95.19 418 ALA B C 1
ATOM 6584 O O . ALA B 1 418 ? 7.266 -10.672 -1.978 1 95.19 418 ALA B O 1
ATOM 6585 N N . VAL B 1 419 ? 6.125 -12.055 -3.23 1 95.06 419 VAL B N 1
ATOM 6586 C CA . VAL B 1 419 ? 4.91 -11.25 -3.176 1 95.06 419 VAL B CA 1
ATOM 6587 C C . VAL B 1 419 ? 4.43 -11.133 -1.731 1 95.06 419 VAL B C 1
ATOM 6589 O O . VAL B 1 419 ? 4.082 -10.047 -1.271 1 95.06 419 VAL B O 1
ATOM 6592 N N . ASP B 1 420 ? 4.438 -12.266 -1.066 1 96.38 420 ASP B N 1
ATOM 6593 C CA . ASP B 1 420 ? 4.023 -12.281 0.333 1 96.38 420 ASP B CA 1
ATOM 6594 C C . ASP B 1 420 ? 4.883 -11.344 1.176 1 96.38 420 ASP B C 1
ATOM 6596 O O . ASP B 1 420 ? 4.367 -10.609 2.018 1 96.38 420 ASP B O 1
ATOM 6600 N N . HIS B 1 421 ? 6.145 -11.336 0.942 1 96.19 421 HIS B N 1
ATOM 6601 C CA . HIS B 1 421 ? 7.062 -10.461 1.651 1 96.19 421 HIS B CA 1
ATOM 6602 C C . HIS B 1 421 ? 6.77 -8.992 1.347 1 96.19 421 HIS B C 1
ATOM 6604 O O . HIS B 1 421 ? 6.715 -8.164 2.258 1 96.19 421 HIS B O 1
ATOM 6610 N N . ASN B 1 422 ? 6.559 -8.742 0.048 1 95.94 422 ASN B N 1
ATOM 6611 C CA . ASN B 1 422 ? 6.246 -7.383 -0.373 1 95.94 422 ASN B CA 1
ATOM 6612 C C . ASN B 1 422 ? 4.965 -6.871 0.286 1 95.94 422 ASN B C 1
ATOM 6614 O O . ASN B 1 422 ? 4.918 -5.738 0.762 1 95.94 422 ASN B O 1
ATOM 6618 N N . ILE B 1 423 ? 3.959 -7.664 0.367 1 95.19 423 ILE B N 1
ATOM 6619 C CA . ILE B 1 423 ? 2.68 -7.293 0.96 1 95.19 423 ILE B CA 1
ATOM 6620 C C . ILE B 1 423 ? 2.859 -7.035 2.455 1 95.19 423 ILE B C 1
ATOM 6622 O O . ILE B 1 423 ? 2.277 -6.094 3.004 1 95.19 423 ILE B O 1
ATOM 6626 N N . GLY B 1 424 ? 3.664 -7.902 3.059 1 94.69 424 GLY B N 1
ATOM 6627 C CA . GLY B 1 424 ? 3.99 -7.66 4.457 1 94.69 424 GLY B CA 1
ATOM 6628 C C . GLY B 1 424 ? 4.637 -6.309 4.691 1 94.69 424 GLY B C 1
ATOM 6629 O O . GLY B 1 424 ? 4.277 -5.598 5.633 1 94.69 424 GLY B O 1
ATOM 6630 N N . ALA B 1 425 ? 5.512 -5.918 3.867 1 94.19 425 ALA B N 1
ATOM 6631 C CA . ALA B 1 425 ? 6.195 -4.629 3.965 1 94.19 425 ALA B CA 1
ATOM 6632 C C . ALA B 1 425 ? 5.23 -3.475 3.717 1 94.19 425 ALA B C 1
ATOM 6634 O O . ALA B 1 425 ? 5.316 -2.432 4.371 1 94.19 425 ALA B O 1
ATOM 6635 N N . ILE B 1 426 ? 4.324 -3.637 2.844 1 93.75 426 ILE B N 1
ATOM 6636 C CA . ILE B 1 426 ? 3.301 -2.635 2.562 1 93.75 426 ILE B CA 1
ATOM 6637 C C . ILE B 1 426 ? 2.43 -2.426 3.799 1 93.75 426 ILE B C 1
ATOM 6639 O O . ILE B 1 426 ? 2.139 -1.287 4.176 1 93.75 426 ILE B O 1
ATOM 6643 N N . ASN B 1 427 ? 2.068 -3.498 4.438 1 94.62 427 ASN B N 1
ATOM 6644 C CA . ASN B 1 427 ? 1.276 -3.418 5.66 1 94.62 427 ASN B CA 1
ATOM 6645 C C . ASN B 1 427 ? 2.012 -2.654 6.758 1 94.62 427 ASN B C 1
ATOM 6647 O O . ASN B 1 427 ? 1.408 -1.859 7.477 1 94.62 427 ASN B O 1
ATOM 6651 N N . SER B 1 428 ? 3.283 -2.875 6.84 1 94.56 428 SER B N 1
ATOM 6652 C CA . SER B 1 428 ? 4.098 -2.164 7.82 1 94.56 428 SER B CA 1
ATOM 6653 C C . SER B 1 428 ? 4.152 -0.671 7.516 1 94.56 428 SER B C 1
ATOM 6655 O O . SER B 1 428 ? 4.043 0.158 8.422 1 94.56 428 SER B O 1
ATOM 6657 N N . ALA B 1 429 ? 4.293 -0.378 6.266 1 92.69 429 ALA B N 1
ATOM 6658 C CA . ALA B 1 429 ? 4.316 1.019 5.84 1 92.69 429 ALA B CA 1
ATOM 6659 C C . ALA B 1 429 ? 2.982 1.702 6.129 1 92.69 429 ALA B C 1
ATOM 6661 O O . ALA B 1 429 ? 2.951 2.844 6.594 1 92.69 429 ALA B O 1
ATOM 6662 N N . ILE B 1 430 ? 1.864 1.064 5.93 1 92.56 430 ILE B N 1
ATOM 6663 C CA . ILE B 1 430 ? 0.523 1.58 6.18 1 92.56 430 ILE B CA 1
ATOM 6664 C C . ILE B 1 430 ? 0.355 1.887 7.664 1 92.56 430 ILE B C 1
ATOM 6666 O O . ILE B 1 430 ? -0.147 2.951 8.031 1 92.56 430 ILE B O 1
ATOM 6670 N N . THR B 1 431 ? 0.823 0.985 8.469 1 92.38 431 THR B N 1
ATOM 6671 C CA . THR B 1 431 ? 0.74 1.176 9.914 1 92.38 431 THR B CA 1
ATOM 6672 C C . THR B 1 431 ? 1.582 2.371 10.352 1 92.38 431 THR B C 1
ATOM 6674 O O . THR B 1 431 ? 1.16 3.156 11.203 1 92.38 431 THR B O 1
ATOM 6677 N N . GLN B 1 432 ? 2.754 2.543 9.773 1 91.38 432 GLN B N 1
ATOM 6678 C CA . GLN B 1 432 ? 3.641 3.66 10.078 1 91.38 432 GLN B CA 1
ATOM 6679 C C . GLN B 1 432 ? 3.004 4.992 9.68 1 91.38 432 GLN B C 1
ATOM 6681 O O . GLN B 1 432 ? 3.051 5.957 10.445 1 91.38 432 GLN B O 1
ATOM 6686 N N . ILE B 1 433 ? 2.369 5.035 8.555 1 89.88 433 ILE B N 1
ATOM 6687 C CA . ILE B 1 433 ? 1.717 6.242 8.062 1 89.88 433 ILE B CA 1
ATOM 6688 C C . ILE B 1 433 ? 0.533 6.594 8.961 1 89.88 433 ILE B C 1
ATOM 6690 O O . ILE B 1 433 ? 0.351 7.754 9.336 1 89.88 433 ILE B O 1
ATOM 6694 N N . ALA B 1 434 ? -0.243 5.586 9.32 1 90.25 434 ALA B N 1
ATOM 6695 C CA . ALA B 1 434 ? -1.394 5.797 10.195 1 90.25 434 ALA B CA 1
ATOM 6696 C C . ALA B 1 434 ? -0.964 6.391 11.531 1 90.25 434 ALA B C 1
ATOM 6698 O O . ALA B 1 434 ? -1.61 7.305 12.047 1 90.25 434 ALA B O 1
ATOM 6699 N N . SER B 1 435 ? 0.15 5.922 12.109 1 90.44 435 SER B N 1
ATOM 6700 C CA . SER B 1 435 ? 0.673 6.422 13.375 1 90.44 435 SER B CA 1
ATOM 6701 C C . SER B 1 435 ? 1.138 7.871 13.25 1 90.44 435 SER B C 1
ATOM 6703 O O . SER B 1 435 ? 0.833 8.703 14.102 1 90.44 435 SER B O 1
ATOM 6705 N N . ALA B 1 436 ? 1.821 8.133 12.148 1 84.06 436 ALA B N 1
ATOM 6706 C CA . ALA B 1 436 ? 2.322 9.484 11.906 1 84.06 436 ALA B CA 1
ATOM 6707 C C . ALA B 1 436 ? 1.173 10.477 11.727 1 84.06 436 ALA B C 1
ATOM 6709 O O . ALA B 1 436 ? 1.222 11.594 12.242 1 84.06 436 ALA B O 1
ATOM 6710 N N . VAL B 1 437 ? 0.134 10.109 11.109 1 85.12 437 VAL B N 1
ATOM 6711 C CA . VAL B 1 437 ? -1.05 10.938 10.883 1 85.12 437 VAL B CA 1
ATOM 6712 C C . VAL B 1 437 ? -1.754 11.203 12.211 1 85.12 437 VAL B C 1
ATOM 6714 O O . VAL B 1 437 ? -2.137 12.344 12.5 1 85.12 437 VAL B O 1
ATOM 6717 N N . SER B 1 438 ? -1.909 10.172 13.031 1 85.88 438 SER B N 1
ATOM 6718 C CA . SER B 1 438 ? -2.549 10.312 14.336 1 85.88 438 SER B CA 1
ATOM 6719 C C . SER B 1 438 ? -1.781 11.289 15.219 1 85.88 438 SER B C 1
ATOM 6721 O O . SER B 1 438 ? -2.379 12.141 15.883 1 85.88 438 SER B O 1
ATOM 6723 N N . GLU B 1 439 ? -0.457 11.211 15.195 1 81.81 439 GLU B N 1
ATOM 6724 C CA . GLU B 1 439 ? 0.393 12.102 15.977 1 81.81 439 GLU B CA 1
ATOM 6725 C C . GLU B 1 439 ? 0.254 13.547 15.508 1 81.81 439 GLU B C 1
ATOM 6727 O O . GLU B 1 439 ? 0.198 14.469 16.328 1 81.81 439 GLU B O 1
ATOM 6732 N N . THR B 1 440 ? 0.133 13.734 14.266 1 77 440 THR B N 1
ATOM 6733 C CA . THR B 1 440 ? -0.007 15.07 13.703 1 77 440 THR B CA 1
ATOM 6734 C C . THR B 1 440 ? -1.371 15.664 14.039 1 77 440 THR B C 1
ATOM 6736 O O . THR B 1 440 ? -1.477 16.844 14.367 1 77 440 THR B O 1
ATOM 6739 N N . LYS B 1 441 ? -2.393 14.836 13.992 1 78.5 441 LYS B N 1
ATOM 6740 C CA . LYS B 1 441 ? -3.738 15.273 14.344 1 78.5 441 LYS B CA 1
ATOM 6741 C C . LYS B 1 441 ? -3.803 15.742 15.797 1 78.5 441 LYS B C 1
ATOM 6743 O O . LYS B 1 441 ? -4.395 16.781 16.094 1 78.5 441 LYS B O 1
ATOM 6748 N N . GLU B 1 442 ? -3.174 15.023 16.688 1 78.38 442 GLU B N 1
ATOM 6749 C CA . GLU B 1 442 ? -3.17 15.367 18.094 1 78.38 442 GLU B CA 1
ATOM 6750 C C . GLU B 1 442 ? -2.402 16.672 18.344 1 78.38 442 GLU B C 1
ATOM 6752 O O . GLU B 1 442 ? -2.832 17.5 19.141 1 78.38 442 GLU B O 1
ATOM 6757 N N . ALA B 1 443 ? -1.317 16.812 17.672 1 71.5 443 ALA B N 1
ATOM 6758 C CA . ALA B 1 443 ? -0.517 18.031 17.797 1 71.5 443 ALA B CA 1
ATOM 6759 C C . ALA B 1 443 ? -1.275 19.25 17.297 1 71.5 443 ALA B C 1
ATOM 6761 O O . ALA B 1 443 ? -1.22 20.312 17.891 1 71.5 443 ALA B O 1
ATOM 6762 N N . ALA B 1 444 ? -2.025 19.078 16.203 1 70.31 444 ALA B N 1
ATOM 6763 C CA . ALA B 1 444 ? -2.814 20.172 15.625 1 70.31 444 ALA B CA 1
ATOM 6764 C C . ALA B 1 444 ? -3.957 20.562 16.562 1 70.31 444 ALA B C 1
ATOM 6766 O O . ALA B 1 444 ? -4.293 21.75 16.672 1 70.31 444 ALA B O 1
ATOM 6767 N N . LYS B 1 445 ? -4.547 19.594 17.281 1 71.94 445 LYS B N 1
ATOM 6768 C CA . LYS B 1 445 ? -5.621 19.859 18.234 1 71.94 445 LYS B CA 1
ATOM 6769 C C . LYS B 1 445 ? -5.117 20.703 19.406 1 71.94 445 LYS B C 1
ATOM 6771 O O . LYS B 1 445 ? -5.812 21.609 19.875 1 71.94 445 LYS B O 1
ATOM 6776 N N . VAL B 1 446 ? -3.924 20.531 19.859 1 65.44 446 VAL B N 1
ATOM 6777 C CA . VAL B 1 446 ? -3.346 21.234 21 1 65.44 446 VAL B CA 1
ATOM 6778 C C . VAL B 1 446 ? -3.002 22.672 20.609 1 65.44 446 VAL B C 1
ATOM 6780 O O . VAL B 1 446 ? -3.189 23.594 21.406 1 65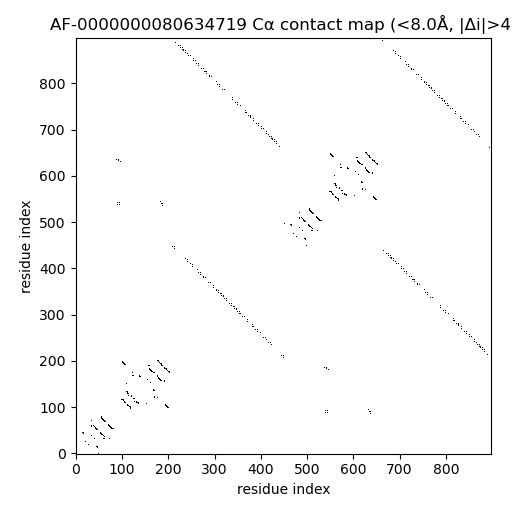.44 446 VAL B O 1
ATOM 6783 N N . LEU B 1 447 ? -2.672 22.875 19.391 1 62.5 447 LEU B N 1
ATOM 6784 C CA . LEU B 1 447 ? -2.311 24.203 18.953 1 62.5 447 LEU B CA 1
ATOM 6785 C C . LEU B 1 447 ? -3.549 25.078 18.797 1 62.5 447 LEU B C 1
ATOM 6787 O O . LEU B 1 447 ? -3.48 26.297 18.969 1 62.5 447 LEU B O 1
ATOM 6791 N N . ALA B 1 448 ? -4.695 24.375 18.5 1 59.5 448 ALA B N 1
ATOM 6792 C CA . ALA B 1 448 ? -5.934 25.125 18.344 1 59.5 448 ALA B CA 1
ATOM 6793 C C . ALA B 1 448 ? -6.535 25.484 19.703 1 59.5 448 ALA B C 1
ATOM 6795 O O . ALA B 1 448 ? -7.375 26.391 19.797 1 59.5 448 ALA B O 1
ATOM 6796 N N . ARG B 1 449 ? -6.082 24.875 20.766 1 55.38 449 ARG B N 1
ATOM 6797 C CA . ARG B 1 449 ? -6.574 25.266 22.078 1 55.38 449 ARG B CA 1
ATOM 6798 C C . ARG B 1 449 ? -5.832 26.5 22.594 1 55.38 449 ARG B C 1
ATOM 6800 O O . ARG B 1 449 ? -6.441 27.391 23.203 1 55.38 449 ARG B O 1
#

pLDDT: mean 89.22, std 7.05, range [55.38, 97.25]